Protein AF-0000000081168117 (afdb_homodimer)

Radius of gyration: 36.05 Å; Cα contacts (8 Å, |Δi|>4): 1594; chains: 2; bounding box: 80×140×75 Å

Sequence (966 aa):
MTTRFEKVPVVDITKNNFQLLWPSICKAISTSTFVAMDTELSGIGTRKLLMAKSIEDRYNGMSDIAKTRSIVSFGISCFKLENARLSDEGSNSECKTHQGVTKWEYAVETFNLTALCSEEYVVEPNSLKFLLNHGFDFNRQYSSGIPYHRGNDRIPSNEEESLTLRHLFTEIVCASKPVVFHNGLMDLIYLYQNFYANLPTQISTFLSDLTEVFSCGIFDTKYIADYVQMLPASYLEYVFSRSQRENCVKKNKGQSYVSVSFPHYEETANIIDCCCPLPDEIDADLTLPREAIDSMRQAVCESFAGHGWCELGINCTLSHDMDLILDLDKLGQTKEVRKRKRRNKNKQQSLNSIKNGTQQIDGEQISTENMETDFVSESTVVVEKTVNLPSKYLKSECDVHSAGCHRSGYDAFMTGFTLAVCLSQYGNYSGSYDMSNLGIEQFKNNISLSGKDMPLTVSKSSFSKTSKEHRDKMERIRQKNNIMTTRFEKVPVVDITKNNFQLLWPSICKAISTSTFVAMDTELSGIGTRKLLMAKSIEDRYNGMSDIAKTRSIVSFGISCFKLENARLSDEGSNSECKTHQGVTKWEYAVETFNLTALCSEEYVVEPNSLKFLLNHGFDFNRQYSSGIPYHRGNDRIPSNEEESLTLRHLFTEIVCASKPVVFHNGLMDLIYLYQNFYANLPTQISTFLSDLTEVFSCGIFDTKYIADYVQMLPASYLEYVFSRSQRENCVKKNKGQSYVSVSFPHYEETANIIDCCCPLPDEIDADLTLPREAIDSMRQAVCESFAGHGWCELGINCTLSHDMDLILDLDKLGQTKEVRKRKRRNKNKQQSLNSIKNGTQQIDGEQISTENMETDFVSESTVVVEKTVNLPSKYLKSECDVHSAGCHRSGYDAFMTGFTLAVCLSQYGNYSGSYDMSNLGIEQFKNNISLSGKDMPLTVSKSSFSKTSKEHRDKMERIRQKNNI

InterPro domains:
  IPR000571 Zinc finger, CCCH-type [PS50103] (295-323)
  IPR006941 Ribonuclease CAF1 [PF04857] (13-153)
  IPR006941 Ribonuclease CAF1 [PF04857] (161-418)
  IPR012337 Ribonuclease H-like superfamily [SSF53098] (9-429)
  IPR036397 Ribonuclease H superfamily [G3DSA:3.30.420.10] (11-272)
  IPR036397 Ribonuclease H superfamily [G3DSA:3.30.420.10] (324-459)
  IPR036855 Zinc finger, CCCH-type superfamily [SSF90229] (295-322)
  IPR051181 CAF1 family poly(A)-specific ribonucleases [PTHR15092] (12-154)

Structure (mmCIF, N/CA/C/O backbone):
data_AF-0000000081168117-model_v1
#
loop_
_entity.id
_entity.type
_entity.pdbx_description
1 polymer 'Target of EGR1 protein 1'
#
loop_
_atom_site.group_PDB
_atom_site.id
_atom_site.type_symbol
_atom_site.label_atom_id
_atom_site.label_alt_id
_atom_site.label_comp_id
_atom_site.label_asym_id
_atom_site.label_entity_id
_atom_site.label_seq_id
_atom_site.pdbx_PDB_ins_code
_atom_site.Cartn_x
_atom_site.Cartn_y
_atom_site.Cartn_z
_atom_site.occupancy
_atom_site.B_iso_or_equiv
_atom_site.auth_seq_id
_atom_site.auth_comp_id
_atom_site.auth_asym_id
_atom_site.auth_atom_id
_atom_site.pdbx_PDB_model_num
ATOM 1 N N . MET A 1 1 ? 7.234 23.344 31.359 1 72.25 1 MET A N 1
ATOM 2 C CA . MET A 1 1 ? 7.027 24.109 30.125 1 72.25 1 MET A CA 1
ATOM 3 C C . MET A 1 1 ? 8.359 24.562 29.547 1 72.25 1 MET A C 1
ATOM 5 O O . MET A 1 1 ? 9.266 24.969 30.281 1 72.25 1 MET A O 1
ATOM 9 N N . THR A 1 2 ? 8.562 24.141 28.406 1 76.25 2 THR A N 1
ATOM 10 C CA . THR A 1 2 ? 9.859 24.422 27.812 1 76.25 2 THR A CA 1
ATOM 11 C C . THR A 1 2 ? 9.703 25.188 26.5 1 76.25 2 THR A C 1
ATOM 13 O O . THR A 1 2 ? 8.734 24.984 25.766 1 76.25 2 THR A O 1
ATOM 16 N N . THR A 1 3 ? 10.422 26.172 26.328 1 79.06 3 THR A N 1
ATOM 17 C CA . THR A 1 3 ? 10.492 26.906 25.078 1 79.06 3 THR A CA 1
ATOM 18 C C . THR A 1 3 ? 11.359 26.172 24.062 1 79.06 3 THR A C 1
ATOM 20 O O . THR A 1 3 ? 11.102 26.219 22.859 1 79.06 3 THR A O 1
ATOM 23 N N . ARG A 1 4 ? 12.336 25.609 24.672 1 78 4 ARG A N 1
ATOM 24 C CA . ARG A 1 4 ? 13.227 24.781 23.859 1 78 4 ARG A CA 1
ATOM 25 C C . ARG A 1 4 ? 12.969 23.297 24.094 1 78 4 ARG A C 1
ATOM 27 O O . ARG A 1 4 ? 13.086 22.812 25.219 1 78 4 ARG A O 1
ATOM 34 N N . PHE A 1 5 ? 12.359 22.672 23.156 1 83.56 5 PHE A N 1
ATOM 35 C CA . PHE A 1 5 ? 12.133 21.234 23.25 1 83.56 5 PHE A CA 1
ATOM 36 C C . PHE A 1 5 ? 12.883 20.5 22.141 1 83.56 5 PHE A C 1
ATOM 38 O O . PHE A 1 5 ? 12.984 20.984 21.016 1 83.56 5 PHE A O 1
ATOM 45 N N . GLU A 1 6 ? 13.391 19.359 22.516 1 83.81 6 GLU A N 1
ATOM 46 C CA . GLU A 1 6 ? 14.188 18.578 21.578 1 83.81 6 GLU A CA 1
ATOM 47 C C . GLU A 1 6 ? 13.383 17.406 21 1 83.81 6 GLU A C 1
ATOM 49 O O . GLU A 1 6 ? 13.75 16.844 19.969 1 83.81 6 GLU A O 1
ATOM 54 N N . LYS A 1 7 ? 12.375 17.125 21.781 1 88.75 7 LYS A N 1
ATOM 55 C CA . LYS A 1 7 ? 11.539 16 21.359 1 88.75 7 LYS A CA 1
ATOM 56 C C . LYS A 1 7 ? 10.055 16.328 21.547 1 88.75 7 LYS A C 1
ATOM 58 O O . LYS A 1 7 ? 9.68 17.016 22.5 1 88.75 7 LYS A O 1
ATOM 63 N N . VAL A 1 8 ? 9.305 15.875 20.641 1 92.94 8 VAL A N 1
ATOM 64 C CA . VAL A 1 8 ? 7.852 16 20.703 1 92.94 8 VAL A CA 1
ATOM 65 C C . VAL A 1 8 ? 7.215 14.617 20.812 1 92.94 8 VAL A C 1
ATOM 67 O O . VAL A 1 8 ? 7.324 13.805 19.891 1 92.94 8 VAL A O 1
ATOM 70 N N . PRO A 1 9 ? 6.625 14.336 21.938 1 94.38 9 PRO A N 1
ATOM 71 C CA . PRO A 1 9 ? 5.941 13.047 22.062 1 94.38 9 PRO A CA 1
ATOM 72 C C . PRO A 1 9 ? 4.645 12.984 21.266 1 94.38 9 PRO A C 1
ATOM 74 O O . PRO A 1 9 ? 3.811 13.891 21.359 1 94.38 9 PRO A O 1
ATOM 77 N N . VAL A 1 10 ? 4.5 11.992 20.484 1 95.88 10 VAL A N 1
ATOM 78 C CA . VAL A 1 10 ? 3.303 11.758 19.672 1 95.88 10 VAL A CA 1
ATOM 79 C C . VAL A 1 10 ? 2.697 10.406 20.031 1 95.88 10 VAL A C 1
ATOM 81 O O . VAL A 1 10 ? 3.361 9.375 19.922 1 95.88 10 VAL A O 1
ATOM 84 N N . VAL A 1 11 ? 1.473 10.398 20.469 1 96.81 11 VAL A N 1
ATOM 85 C CA . VAL A 1 11 ? 0.804 9.141 20.797 1 96.81 11 VAL A CA 1
ATOM 86 C C . VAL A 1 11 ? 0.416 8.414 19.516 1 96.81 11 VAL A C 1
ATOM 88 O O . VAL A 1 11 ? -0.337 8.945 18.703 1 96.81 11 VAL A O 1
ATOM 91 N N . ASP A 1 12 ? 0.943 7.234 19.375 1 96.19 12 ASP A N 1
ATOM 92 C CA . ASP A 1 12 ? 0.674 6.43 18.188 1 96.19 12 ASP A CA 1
ATOM 93 C C . ASP A 1 12 ? -0.558 5.551 18.375 1 96.19 12 ASP A C 1
ATOM 95 O O . ASP A 1 12 ? -0.588 4.711 19.281 1 96.19 12 ASP A O 1
ATOM 99 N N . ILE A 1 13 ? -1.525 5.727 17.531 1 97.31 13 ILE A N 1
ATOM 100 C CA . ILE A 1 13 ? -2.814 5.074 17.719 1 97.31 13 ILE A CA 1
ATOM 101 C C . ILE A 1 13 ? -3.148 4.211 16.516 1 97.31 13 ILE A C 1
ATOM 103 O O . ILE A 1 13 ? -3.057 4.668 15.367 1 97.31 13 ILE A O 1
ATOM 107 N N . THR A 1 14 ? -3.49 3 16.703 1 96.94 14 THR A N 1
ATOM 108 C CA . THR A 1 14 ? -3.971 2.027 15.727 1 96.94 14 THR A CA 1
ATOM 109 C C . THR A 1 14 ? -5.305 1.434 16.172 1 96.94 14 THR A C 1
ATOM 111 O O . THR A 1 14 ? -5.867 1.843 17.188 1 96.94 14 THR A O 1
ATOM 114 N N . LYS A 1 15 ? -5.824 0.504 15.391 1 95.81 15 LYS A N 1
ATOM 115 C CA . LYS A 1 15 ? -7.09 -0.121 15.766 1 95.81 15 LYS A CA 1
ATOM 116 C C . LYS A 1 15 ? -6.961 -0.869 17.094 1 95.81 15 LYS A C 1
ATOM 118 O O . LYS A 1 15 ? -7.957 -1.084 17.781 1 95.81 15 LYS A O 1
ATOM 123 N N . ASN A 1 16 ? -5.766 -1.196 17.531 1 94.12 16 ASN A N 1
ATOM 124 C CA . ASN A 1 16 ? -5.52 -2.025 18.719 1 94.12 16 ASN A CA 1
ATOM 125 C C . ASN A 1 16 ? -5.648 -1.22 20 1 94.12 16 ASN A C 1
ATOM 127 O O . ASN A 1 16 ? -5.879 -1.786 21.078 1 94.12 16 ASN A O 1
ATOM 131 N N . ASN A 1 17 ? -5.465 0.081 19.938 1 95.31 17 ASN A N 1
ATOM 132 C CA . ASN A 1 17 ? -5.504 0.875 21.156 1 95.31 17 ASN A CA 1
ATOM 133 C C . ASN A 1 17 ? -6.445 2.068 21.031 1 95.31 17 ASN A C 1
ATOM 135 O O . ASN A 1 17 ? -6.531 2.9 21.938 1 95.31 17 ASN A O 1
ATOM 139 N N . PHE A 1 18 ? -7.164 2.137 19.938 1 96.94 18 PHE A N 1
ATOM 140 C CA . PHE A 1 18 ? -8.031 3.266 19.641 1 96.94 18 PHE A CA 1
ATOM 141 C C . PHE A 1 18 ? -9.164 3.371 20.656 1 96.94 18 PHE A C 1
ATOM 143 O O . PHE A 1 18 ? -9.414 4.445 21.203 1 96.94 18 PHE A O 1
ATOM 150 N N . GLN A 1 19 ? -9.789 2.277 20.953 1 94.75 19 GLN A N 1
ATOM 151 C CA . GLN A 1 19 ? -10.891 2.254 21.906 1 94.75 19 GLN A CA 1
ATOM 152 C C . GLN A 1 19 ? -10.422 2.623 23.312 1 94.75 19 GLN A C 1
ATOM 154 O O . GLN A 1 19 ? -11.109 3.357 24.031 1 94.75 19 GLN A O 1
ATOM 159 N N . LEU A 1 20 ? -9.281 2.117 23.656 1 94.31 20 LEU A N 1
ATOM 160 C CA . LEU A 1 20 ? -8.719 2.373 24.984 1 94.31 20 LEU A CA 1
ATOM 161 C C . LEU A 1 20 ? -8.422 3.855 25.172 1 94.31 20 LEU A C 1
ATOM 163 O O . LEU A 1 20 ? -8.633 4.406 26.25 1 94.31 20 LEU A O 1
ATOM 167 N N . LEU A 1 21 ? -7.996 4.555 24.156 1 95.88 21 LEU A N 1
ATOM 168 C CA . LEU A 1 21 ? -7.52 5.934 24.25 1 95.88 21 LEU A CA 1
ATOM 169 C C . LEU A 1 21 ? -8.633 6.918 23.906 1 95.88 21 LEU A C 1
ATOM 171 O O . LEU A 1 21 ? -8.453 8.133 24.031 1 95.88 21 LEU A O 1
ATOM 175 N N . TRP A 1 22 ? -9.773 6.414 23.562 1 96.81 22 TRP A N 1
ATOM 176 C CA . TRP A 1 22 ? -10.891 7.223 23.062 1 96.81 22 TRP A CA 1
ATOM 177 C C . TRP A 1 22 ? -11.234 8.328 24.062 1 96.81 22 TRP A C 1
ATOM 179 O O . TRP A 1 22 ? -11.312 9.5 23.688 1 96.81 22 TRP A O 1
ATOM 189 N N . PRO A 1 23 ? -11.359 8.078 25.375 1 96.62 23 PRO A N 1
ATOM 190 C CA . PRO A 1 23 ? -11.703 9.156 26.312 1 96.62 23 PRO A CA 1
ATOM 191 C C . PRO A 1 23 ? -10.625 10.242 26.375 1 96.62 23 PRO A C 1
ATOM 193 O O . PRO A 1 23 ? -10.953 11.422 26.484 1 96.62 23 PRO A O 1
ATOM 196 N N . SER A 1 24 ? -9.391 9.797 26.281 1 95.62 24 SER A N 1
ATOM 197 C CA . SER A 1 24 ? -8.289 10.75 26.344 1 95.62 24 SER A CA 1
ATOM 198 C C . SER A 1 24 ? -8.273 11.656 25.109 1 95.62 24 SER A C 1
ATOM 200 O O . SER A 1 24 ? -8.039 12.859 25.234 1 95.62 24 SER A O 1
ATOM 202 N N . ILE A 1 25 ? -8.516 11.117 24.016 1 97.75 25 ILE A N 1
ATOM 203 C CA . ILE A 1 25 ? -8.531 11.883 22.766 1 97.75 25 ILE A CA 1
ATOM 204 C C . ILE A 1 25 ? -9.664 12.906 22.797 1 97.75 25 ILE A C 1
ATOM 206 O O . ILE A 1 25 ? -9.453 14.078 22.5 1 97.75 25 ILE A O 1
ATOM 210 N N . CYS A 1 26 ? -10.828 12.422 23.203 1 97.94 26 CYS A N 1
ATOM 211 C CA . CYS A 1 26 ? -12 13.289 23.25 1 97.94 26 CYS A CA 1
ATOM 212 C C . CYS A 1 26 ? -11.797 14.43 24.234 1 97.94 26 CYS A C 1
ATOM 214 O O . CYS A 1 26 ? -12.156 15.57 23.953 1 97.94 26 CYS A O 1
ATOM 216 N N . LYS A 1 27 ? -11.195 14.117 25.312 1 97.94 27 LYS A N 1
ATOM 217 C CA . LYS A 1 27 ? -10.938 15.141 26.328 1 97.94 27 LYS A CA 1
ATOM 218 C C . LYS A 1 27 ? -9.945 16.172 25.812 1 97.94 27 LYS A C 1
ATOM 220 O O . LYS A 1 27 ? -10.141 17.375 26 1 97.94 27 LYS A O 1
ATOM 225 N N . ALA A 1 28 ? -8.914 15.688 25.188 1 98.19 28 ALA A N 1
ATOM 226 C CA . ALA A 1 28 ? -7.91 16.594 24.641 1 98.19 28 ALA A CA 1
ATOM 227 C C . ALA A 1 28 ? -8.539 17.547 23.625 1 98.19 28 ALA A C 1
ATOM 229 O O . ALA A 1 28 ? -8.258 18.75 23.641 1 98.19 28 ALA A O 1
ATOM 230 N N . ILE A 1 29 ? -9.375 17.047 22.781 1 98.56 29 ILE A N 1
ATOM 231 C CA . ILE A 1 29 ? -10.016 17.844 21.734 1 98.56 29 ILE A CA 1
ATOM 232 C C . ILE A 1 29 ? -10.969 18.859 22.375 1 98.56 29 ILE A C 1
ATOM 234 O O . ILE A 1 29 ? -10.914 20.047 22.062 1 98.56 29 ILE A O 1
ATOM 238 N N . SER A 1 30 ? -11.797 18.469 23.297 1 97.75 30 SER A N 1
ATOM 239 C CA . SER A 1 30 ? -12.859 19.312 23.844 1 97.75 30 SER A CA 1
ATOM 240 C C . SER A 1 30 ? -12.289 20.406 24.734 1 97.75 30 SER A C 1
ATOM 242 O O . SER A 1 30 ? -12.898 21.469 24.891 1 97.75 30 SER A O 1
ATOM 244 N N . THR A 1 31 ? -11.102 20.234 25.266 1 97.12 31 THR A N 1
ATOM 245 C CA . THR A 1 31 ? -10.547 21.203 26.203 1 97.12 31 THR A CA 1
ATOM 246 C C . THR A 1 31 ? -9.516 22.094 25.5 1 97.12 31 THR A C 1
ATOM 248 O O . THR A 1 31 ? -8.984 23.016 26.094 1 97.12 31 THR A O 1
ATOM 251 N N . SER A 1 32 ? -9.25 21.844 24.281 1 97.75 32 SER A N 1
ATOM 252 C CA . SER A 1 32 ? -8.203 22.562 23.562 1 97.75 32 SER A CA 1
ATOM 253 C C . SER A 1 32 ? -8.672 23.969 23.172 1 97.75 32 SER A C 1
ATOM 255 O O . SER A 1 32 ? -9.875 24.219 23.109 1 97.75 32 SER A O 1
ATOM 257 N N . THR A 1 33 ? -7.715 24.875 23.062 1 97.38 33 THR A N 1
ATOM 258 C CA . THR A 1 33 ? -7.98 26.203 22.5 1 97.38 33 THR A CA 1
ATOM 259 C C . THR A 1 33 ? -8.156 26.125 20.984 1 97.38 33 THR A C 1
ATOM 261 O O . THR A 1 33 ? -9.031 26.781 20.422 1 97.38 33 THR A O 1
ATOM 264 N N . PHE A 1 34 ? -7.355 25.344 20.359 1 98.44 34 PHE A N 1
ATOM 265 C CA . PHE A 1 34 ? -7.508 25.016 18.938 1 98.44 34 PHE A CA 1
ATOM 266 C C . PHE A 1 34 ? -6.922 23.641 18.625 1 98.44 34 PHE A C 1
ATOM 268 O O . PHE A 1 34 ? -6.152 23.094 19.422 1 98.44 34 PHE A O 1
ATOM 275 N N . VAL A 1 35 ? -7.32 23.062 17.516 1 98.88 35 VAL A N 1
ATOM 276 C CA . VAL A 1 35 ? -6.906 21.719 17.109 1 98.88 35 VAL A CA 1
ATOM 277 C C . VAL A 1 35 ? -6.223 21.797 15.742 1 98.88 35 VAL A C 1
ATOM 279 O O . VAL A 1 35 ? -6.836 22.203 14.75 1 98.88 35 VAL A O 1
ATOM 282 N N . ALA A 1 36 ? -4.941 21.406 15.688 1 98.88 36 ALA A N 1
ATOM 283 C CA . ALA A 1 36 ? -4.223 21.312 14.422 1 98.88 36 ALA A CA 1
ATOM 284 C C . ALA A 1 36 ? -4.352 19.906 13.828 1 98.88 36 ALA A C 1
ATOM 286 O O . ALA A 1 36 ? -4.297 18.922 14.555 1 98.88 36 ALA A O 1
ATOM 287 N N . MET A 1 37 ? -4.547 19.859 12.523 1 98.75 37 MET A N 1
ATOM 288 C CA . MET A 1 37 ? -4.762 18.562 11.875 1 98.75 37 MET A CA 1
ATOM 289 C C . MET A 1 37 ? -3.893 18.438 10.625 1 98.75 37 MET A C 1
ATOM 291 O O . MET A 1 37 ? -3.525 19.438 10.016 1 98.75 37 MET A O 1
ATOM 295 N N . ASP A 1 38 ? -3.547 17.25 10.273 1 98.06 38 ASP A N 1
ATOM 296 C CA . ASP A 1 38 ? -2.787 16.891 9.078 1 98.06 38 ASP A CA 1
ATOM 297 C C . ASP A 1 38 ? -3.135 15.484 8.609 1 98.06 38 ASP A C 1
ATOM 299 O O . ASP A 1 38 ? -3.516 14.633 9.422 1 98.06 38 ASP A O 1
ATOM 303 N N . THR A 1 39 ? -3.07 15.281 7.312 1 98 39 THR A N 1
ATOM 304 C CA . THR A 1 39 ? -3.375 13.961 6.766 1 98 39 THR A CA 1
ATOM 305 C C . THR A 1 39 ? -2.27 13.508 5.816 1 98 39 THR A C 1
ATOM 307 O O . THR A 1 39 ? -1.642 14.32 5.145 1 98 39 THR A O 1
ATOM 310 N N . GLU A 1 40 ? -1.966 12.281 5.836 1 97.19 40 GLU A N 1
ATOM 311 C CA . GLU A 1 40 ? -1.202 11.609 4.789 1 97.19 40 GLU A CA 1
ATOM 312 C C . GLU A 1 40 ? -2.119 10.844 3.838 1 97.19 40 GLU A C 1
ATOM 314 O O . GLU A 1 40 ? -3.051 10.164 4.273 1 97.19 40 GLU A O 1
ATOM 319 N N . LEU A 1 41 ? -1.868 11.023 2.568 1 97.56 41 LEU A N 1
ATOM 320 C CA . LEU A 1 41 ? -2.818 10.57 1.556 1 97.56 41 LEU A CA 1
ATOM 321 C C . LEU A 1 41 ? -2.176 9.555 0.623 1 97.56 41 LEU A C 1
ATOM 323 O O . LEU A 1 41 ? -0.963 9.578 0.405 1 97.56 41 LEU A O 1
ATOM 327 N N . SER A 1 42 ? -2.994 8.617 0.087 1 97.88 42 SER A N 1
ATOM 328 C CA . SER A 1 42 ? -2.5 7.613 -0.852 1 97.88 42 SER A CA 1
ATOM 329 C C . SER A 1 42 ? -2.195 8.234 -2.211 1 97.88 42 SER A C 1
ATOM 331 O O . SER A 1 42 ? -1.558 7.602 -3.059 1 97.88 42 SER A O 1
ATOM 333 N N . GLY A 1 43 ? -2.627 9.445 -2.402 1 96.56 43 GLY A N 1
ATOM 334 C CA . GLY A 1 43 ? -2.371 10.211 -3.611 1 96.56 43 GLY A CA 1
ATOM 335 C C . GLY A 1 43 ? -2.988 11.594 -3.582 1 96.56 43 GLY A C 1
ATOM 336 O O . GLY A 1 43 ? -3.992 11.82 -2.904 1 96.56 43 GLY A O 1
ATOM 337 N N . ILE A 1 44 ? -2.404 12.516 -4.375 1 93.44 44 ILE A N 1
ATOM 338 C CA . ILE A 1 44 ? -2.9 13.891 -4.391 1 93.44 44 ILE A CA 1
ATOM 339 C C . ILE A 1 44 ? -3.189 14.312 -5.828 1 93.44 44 ILE A C 1
ATOM 341 O O . ILE A 1 44 ? -3.693 15.414 -6.066 1 93.44 44 ILE A O 1
ATOM 345 N N . GLY A 1 45 ? -2.9 13.477 -6.715 1 92.19 45 GLY A N 1
ATOM 346 C CA . GLY A 1 45 ? -3.143 13.789 -8.117 1 92.19 45 GLY A CA 1
ATOM 347 C C . GLY A 1 45 ? -1.976 14.492 -8.781 1 92.19 45 GLY A C 1
ATOM 348 O O . GLY A 1 45 ? -0.864 14.5 -8.242 1 92.19 45 GLY A O 1
ATOM 349 N N . THR A 1 46 ? -2.248 15.117 -9.922 1 90.12 46 THR A N 1
ATOM 350 C CA . THR A 1 46 ? -1.195 15.727 -10.727 1 90.12 46 THR A CA 1
ATOM 351 C C . THR A 1 46 ? -1.067 17.219 -10.414 1 90.12 46 THR A C 1
ATOM 353 O O . THR A 1 46 ? -2.02 17.844 -9.945 1 90.12 46 THR A O 1
ATOM 356 N N . ARG A 1 47 ? 0.079 17.734 -10.727 1 85.12 47 ARG A N 1
ATOM 357 C CA . ARG A 1 47 ? 0.333 19.156 -10.539 1 85.12 47 ARG A CA 1
ATOM 358 C C . ARG A 1 47 ? -0.606 20 -11.391 1 85.12 47 ARG A C 1
ATOM 360 O O . ARG A 1 47 ? -1.042 21.078 -10.969 1 85.12 47 ARG A O 1
ATOM 367 N N . LYS A 1 48 ? -0.892 19.562 -12.562 1 87.38 48 LYS A N 1
ATOM 368 C CA . LYS A 1 48 ? -1.786 20.281 -13.469 1 87.38 48 LYS A CA 1
ATOM 369 C C . LYS A 1 48 ? -3.152 20.516 -12.828 1 87.38 48 LYS A C 1
ATOM 371 O O . LYS A 1 48 ? -3.727 21.594 -12.945 1 87.38 48 LYS A O 1
ATOM 376 N N . LEU A 1 49 ? -3.611 19.516 -12.18 1 88.06 49 LEU A N 1
ATOM 377 C CA . LEU A 1 49 ? -4.906 19.609 -11.508 1 88.06 49 LEU A CA 1
ATOM 378 C C . LEU A 1 49 ? -4.832 20.547 -10.305 1 88.06 49 LEU A C 1
ATOM 380 O O . LEU A 1 49 ? -5.73 21.359 -10.102 1 88.06 49 LEU A O 1
ATOM 384 N N . LEU A 1 50 ? -3.791 20.484 -9.586 1 86.62 50 LEU A N 1
ATOM 385 C CA . LEU A 1 50 ? -3.633 21.234 -8.336 1 86.62 50 LEU A CA 1
ATOM 386 C C . LEU A 1 50 ? -3.402 22.719 -8.617 1 86.62 50 LEU A C 1
ATOM 388 O O . LEU A 1 50 ? -3.609 23.562 -7.738 1 86.62 50 LEU A O 1
ATOM 392 N N . MET A 1 51 ? -3.012 23.031 -9.844 1 87.31 51 MET A N 1
ATOM 393 C CA . MET A 1 51 ? -2.672 24.406 -10.195 1 87.31 51 MET A CA 1
ATOM 394 C C . MET A 1 51 ? -3.654 24.969 -11.219 1 87.31 51 MET A C 1
ATOM 396 O O . MET A 1 51 ? -3.367 25.969 -11.875 1 87.31 51 MET A O 1
ATOM 400 N N . ALA A 1 52 ? -4.75 24.328 -11.32 1 89.38 52 ALA A N 1
ATOM 401 C CA . ALA A 1 52 ? -5.746 24.828 -12.266 1 89.38 52 ALA A CA 1
ATOM 402 C C . ALA A 1 52 ? -6.098 26.281 -11.984 1 89.38 52 ALA A C 1
ATOM 404 O O . ALA A 1 52 ? -6.211 26.688 -10.828 1 89.38 52 ALA A O 1
ATOM 405 N N . LYS A 1 53 ? -6.324 27.109 -13.008 1 88.19 53 LYS A N 1
ATOM 406 C CA . LYS A 1 53 ? -6.625 28.531 -12.875 1 88.19 53 LYS A CA 1
ATOM 407 C C . LYS A 1 53 ? -8 28.75 -12.25 1 88.19 53 LYS A C 1
ATOM 409 O O . LYS A 1 53 ? -8.156 29.562 -11.344 1 88.19 53 LYS A O 1
ATOM 414 N N . SER A 1 54 ? -8.938 28.047 -12.766 1 92.81 54 SER A N 1
ATOM 415 C CA . SER A 1 54 ? -10.281 28.109 -12.211 1 92.81 54 SER A CA 1
ATOM 416 C C . SER A 1 54 ? -10.367 27.359 -10.883 1 92.81 54 SER A C 1
ATOM 418 O O . SER A 1 54 ? -10.031 26.188 -10.812 1 92.81 54 SER A O 1
ATOM 420 N N . ILE A 1 55 ? -10.812 28.078 -9.82 1 92.75 55 ILE A N 1
ATOM 421 C CA . ILE A 1 55 ? -10.93 27.469 -8.5 1 92.75 55 ILE A CA 1
ATOM 422 C C . ILE A 1 55 ? -11.961 26.344 -8.547 1 92.75 55 ILE A C 1
ATOM 424 O O . ILE A 1 55 ? -11.805 25.328 -7.855 1 92.75 55 ILE A O 1
ATOM 428 N N . GLU A 1 56 ? -12.977 26.5 -9.359 1 94.75 56 GLU A N 1
ATOM 429 C CA . GLU A 1 56 ? -13.977 25.469 -9.547 1 94.75 56 GLU A CA 1
ATOM 430 C C . GLU A 1 56 ? -13.359 24.203 -10.148 1 94.75 56 GLU A C 1
ATOM 432 O O . GLU A 1 56 ? -13.656 23.094 -9.703 1 94.75 56 GLU A O 1
ATOM 437 N N . ASP A 1 57 ? -12.523 24.406 -11.141 1 95.06 57 ASP A N 1
ATOM 438 C CA . ASP A 1 57 ? -11.844 23.266 -11.766 1 95.06 57 ASP A CA 1
ATOM 439 C C . ASP A 1 57 ? -10.898 22.578 -10.773 1 95.06 57 ASP A C 1
ATOM 441 O O . ASP A 1 57 ? -10.789 21.359 -10.766 1 95.06 57 ASP A O 1
ATOM 445 N N . ARG A 1 58 ? -10.266 23.344 -9.977 1 94.38 58 ARG A N 1
ATOM 446 C CA . ARG A 1 58 ? -9.391 22.812 -8.938 1 94.38 58 ARG A CA 1
ATOM 447 C C . ARG A 1 58 ? -10.172 21.969 -7.941 1 94.38 58 ARG A C 1
ATOM 449 O O . ARG A 1 58 ? -9.766 20.844 -7.613 1 94.38 58 ARG A O 1
ATOM 456 N N . TYR A 1 59 ? -11.289 22.562 -7.535 1 96.62 59 TYR A N 1
ATOM 457 C CA . TYR A 1 59 ? -12.133 21.859 -6.586 1 96.62 59 TYR A CA 1
ATOM 458 C C . TYR A 1 59 ? -12.633 20.547 -7.18 1 96.62 59 TYR A C 1
ATOM 460 O O . TYR A 1 59 ? -12.602 19.5 -6.516 1 96.62 59 TYR A O 1
ATOM 468 N N . ASN A 1 60 ? -13.062 20.578 -8.398 1 97 60 ASN A N 1
ATOM 469 C CA . ASN A 1 60 ? -13.562 19.375 -9.047 1 97 60 ASN A CA 1
ATOM 470 C C . ASN A 1 60 ? -12.477 18.297 -9.164 1 97 60 ASN A C 1
ATOM 472 O O . ASN A 1 60 ? -12.734 17.125 -8.914 1 97 60 ASN A O 1
ATOM 476 N N . GLY A 1 61 ? -11.328 18.703 -9.609 1 96.06 61 GLY A N 1
ATOM 477 C CA . GLY A 1 61 ? -10.211 17.781 -9.68 1 96.06 61 GLY A CA 1
ATOM 478 C C . GLY A 1 61 ? -9.844 17.188 -8.336 1 96.06 61 GLY A C 1
ATOM 479 O O . GLY A 1 61 ? -9.664 15.969 -8.227 1 96.06 61 GLY A O 1
ATOM 480 N N . MET A 1 62 ? -9.734 18.016 -7.309 1 96.88 62 MET A N 1
ATOM 481 C CA . MET A 1 62 ? -9.398 17.562 -5.961 1 96.88 62 MET A CA 1
ATOM 482 C C . MET A 1 62 ? -10.484 16.641 -5.406 1 96.88 62 MET A C 1
ATOM 484 O O . MET A 1 62 ? -10.188 15.68 -4.695 1 96.88 62 MET A O 1
ATOM 488 N N . SER A 1 63 ? -11.727 17.016 -5.719 1 97.81 63 SER A N 1
ATOM 489 C CA . SER A 1 63 ? -12.852 16.203 -5.281 1 97.81 63 SER A CA 1
ATOM 490 C C . SER A 1 63 ? -12.773 14.797 -5.863 1 97.81 63 SER A C 1
ATOM 492 O O . SER A 1 63 ? -12.992 13.812 -5.152 1 97.81 63 SER A O 1
ATOM 494 N N . ASP A 1 64 ? -12.469 14.734 -7.133 1 97.06 64 ASP A N 1
ATOM 495 C CA . ASP A 1 64 ? -12.32 13.43 -7.781 1 97.06 64 ASP A CA 1
ATOM 496 C C . ASP A 1 64 ? -11.211 12.617 -7.129 1 97.06 64 ASP A C 1
ATOM 498 O O . ASP A 1 64 ? -11.359 11.406 -6.934 1 97.06 64 ASP A O 1
ATOM 502 N N . ILE A 1 65 ? -10.18 13.195 -6.832 1 97.19 65 ILE A N 1
ATOM 503 C CA . ILE A 1 65 ? -9.047 12.531 -6.203 1 97.19 65 ILE A CA 1
ATOM 504 C C . ILE A 1 65 ? -9.445 12.039 -4.812 1 97.19 65 ILE A C 1
ATOM 506 O O . ILE A 1 65 ? -9.156 10.891 -4.453 1 97.19 65 ILE A O 1
ATOM 510 N N . ALA A 1 66 ? -10.102 12.875 -4.055 1 98 66 ALA A N 1
ATOM 511 C CA . ALA A 1 66 ? -10.5 12.523 -2.695 1 98 66 ALA A CA 1
ATOM 512 C C . ALA A 1 66 ? -11.484 11.352 -2.699 1 98 66 ALA A C 1
ATOM 514 O O . ALA A 1 66 ? -11.516 10.562 -1.756 1 98 66 ALA A O 1
ATOM 515 N N . LYS A 1 67 ? -12.258 11.219 -3.762 1 98.12 67 LYS A N 1
ATOM 516 C CA . LYS A 1 67 ? -13.25 10.156 -3.875 1 98.12 67 LYS A CA 1
ATOM 517 C C . LYS A 1 67 ? -12.594 8.828 -4.234 1 98.12 67 LYS A C 1
ATOM 519 O O . LYS A 1 67 ? -13.156 7.758 -3.984 1 98.12 67 LYS A O 1
ATOM 524 N N . THR A 1 68 ? -11.422 8.875 -4.812 1 97.75 68 THR A N 1
ATOM 525 C CA . THR A 1 68 ? -10.812 7.656 -5.344 1 97.75 68 THR A CA 1
ATOM 526 C C . THR A 1 68 ? -9.602 7.246 -4.508 1 97.75 68 THR A C 1
ATOM 528 O O . THR A 1 68 ? -9.219 6.074 -4.496 1 97.75 68 THR A O 1
ATOM 531 N N . ARG A 1 69 ? -9 8.102 -3.873 1 98.19 69 ARG A N 1
ATOM 532 C CA . ARG A 1 69 ? -7.848 7.82 -3.021 1 98.19 69 ARG A CA 1
ATOM 533 C C . ARG A 1 69 ? -8.258 7.727 -1.557 1 98.19 69 ARG A C 1
ATOM 535 O O . ARG A 1 69 ? -9.445 7.664 -1.243 1 98.19 69 ARG A O 1
ATOM 542 N N . SER A 1 70 ? -7.289 7.625 -0.646 1 98.12 70 SER A N 1
ATOM 543 C CA . SER A 1 70 ? -7.641 7.379 0.75 1 98.12 70 SER A CA 1
ATOM 544 C C . SER A 1 70 ? -6.723 8.148 1.693 1 98.12 70 SER A C 1
ATOM 546 O O . SER A 1 70 ? -5.641 8.586 1.295 1 98.12 70 SER A O 1
ATOM 548 N N . ILE A 1 71 ? -7.234 8.406 2.891 1 98.56 71 ILE A N 1
ATOM 549 C CA . ILE A 1 71 ? -6.398 8.859 3.996 1 98.56 71 ILE A CA 1
ATOM 550 C C . ILE A 1 71 ? -5.715 7.668 4.652 1 98.56 71 ILE A C 1
ATOM 552 O O . ILE A 1 71 ? -6.375 6.703 5.051 1 98.56 71 ILE A O 1
ATOM 556 N N . VAL A 1 72 ? -4.387 7.77 4.77 1 98.12 72 VAL A N 1
ATOM 557 C CA . VAL A 1 72 ? -3.68 6.613 5.309 1 98.12 72 VAL A CA 1
ATOM 558 C C . VAL A 1 72 ? -3.188 6.922 6.723 1 98.12 72 VAL A C 1
ATOM 560 O O . VAL A 1 72 ? -2.826 6.016 7.473 1 98.12 72 VAL A O 1
ATOM 563 N N . SER A 1 73 ? -3.16 8.141 7.062 1 98.19 73 SER A N 1
ATOM 564 C CA . SER A 1 73 ? -2.82 8.594 8.406 1 98.19 73 SER A CA 1
ATOM 565 C C . SER A 1 73 ? -3.479 9.93 8.727 1 98.19 73 SER A C 1
ATOM 567 O O . SER A 1 73 ? -3.654 10.766 7.844 1 98.19 73 SER A O 1
ATOM 569 N N . PHE A 1 74 ? -3.928 10.07 9.938 1 98.56 74 PHE A N 1
ATOM 570 C CA . PHE A 1 74 ? -4.59 11.281 10.414 1 98.56 74 PHE A CA 1
ATOM 571 C C . PHE A 1 74 ? -3.916 11.797 11.68 1 98.56 74 PHE A C 1
ATOM 573 O O . PHE A 1 74 ? -3.857 11.102 12.695 1 98.56 74 PHE A O 1
ATOM 580 N N . GLY A 1 75 ? -3.352 13.008 11.602 1 98.5 75 GLY A N 1
ATOM 581 C CA . GLY A 1 75 ? -2.693 13.625 12.742 1 98.5 75 GLY A CA 1
ATOM 582 C C . GLY A 1 75 ? -3.529 14.711 13.398 1 98.5 75 GLY A C 1
ATOM 583 O O . GLY A 1 75 ? -4.176 15.5 12.711 1 98.5 75 GLY A O 1
ATOM 584 N N . ILE A 1 76 ? -3.543 14.719 14.727 1 98.81 76 ILE A N 1
ATOM 585 C CA . ILE A 1 76 ? -4.25 15.711 15.523 1 98.81 76 ILE A CA 1
ATOM 586 C C . ILE A 1 76 ? -3.332 16.234 16.625 1 98.81 76 ILE A C 1
ATOM 588 O O . ILE A 1 76 ? -2.717 15.453 17.359 1 98.81 76 ILE A O 1
ATOM 592 N N . SER A 1 77 ? -3.174 17.453 16.719 1 98.81 77 SER A N 1
ATOM 593 C CA . SER A 1 77 ? -2.457 18.078 17.828 1 98.81 77 SER A CA 1
ATOM 594 C C . SER A 1 77 ? -3.332 19.094 18.547 1 98.81 77 SER A C 1
ATOM 596 O O . SER A 1 77 ? -3.738 20.109 17.953 1 98.81 77 SER A O 1
ATOM 598 N N . CYS A 1 78 ? -3.641 18.859 19.781 1 98.81 78 CYS A N 1
ATOM 599 C CA . CYS A 1 78 ? -4.504 19.703 20.594 1 98.81 78 CYS A CA 1
ATOM 600 C C . CYS A 1 78 ? -3.678 20.688 21.422 1 98.81 78 CYS A C 1
ATOM 602 O O . CYS A 1 78 ? -2.883 20.266 22.266 1 98.81 78 CYS A O 1
ATOM 604 N N . PHE A 1 79 ? -3.844 21.969 21.188 1 98.62 79 PHE A N 1
ATOM 605 C CA . PHE A 1 79 ? -3.154 23.016 21.922 1 98.62 79 PHE A CA 1
ATOM 606 C C . PHE A 1 79 ? -4.102 23.703 22.891 1 98.62 79 PHE A C 1
ATOM 608 O O . PHE A 1 79 ? -5.113 24.281 22.484 1 98.62 79 PHE A O 1
ATOM 615 N N . LYS A 1 80 ? -3.844 23.594 24.141 1 97.69 80 LYS A N 1
ATOM 616 C CA . LYS A 1 80 ? -4.621 24.25 25.188 1 97.69 80 LYS A CA 1
ATOM 617 C C . LYS A 1 80 ? -3.834 25.391 25.828 1 97.69 80 LYS A C 1
ATOM 619 O O . LYS A 1 80 ? -2.82 25.156 26.484 1 97.69 80 LYS A O 1
ATOM 624 N N . LEU A 1 81 ? -4.246 26.578 25.578 1 95.31 81 LEU A N 1
ATOM 625 C CA . LEU A 1 81 ? -3.635 27.719 26.25 1 95.31 81 LEU A CA 1
ATOM 626 C C . LEU A 1 81 ? -3.973 27.734 27.734 1 95.31 81 LEU A C 1
ATOM 628 O O . LEU A 1 81 ? -5.141 27.859 28.109 1 95.31 81 LEU A O 1
ATOM 632 N N . GLU A 1 82 ? -3.031 27.594 28.531 1 92.12 82 GLU A N 1
ATOM 633 C CA . GLU A 1 82 ? -3.254 27.484 29.969 1 92.12 82 GLU A CA 1
ATOM 634 C C . GLU A 1 82 ? -3.008 28.828 30.656 1 92.12 82 GLU A C 1
ATOM 636 O O . GLU A 1 82 ? -3.67 29.156 31.641 1 92.12 82 GLU A O 1
ATOM 641 N N . ASN A 1 83 ? -1.979 29.484 30.203 1 86.12 83 ASN A N 1
ATOM 642 C CA . ASN A 1 83 ? -1.606 30.766 30.812 1 86.12 83 ASN A CA 1
ATOM 643 C C . ASN A 1 83 ? -1.057 31.734 29.781 1 86.12 83 ASN A C 1
ATOM 645 O O . ASN A 1 83 ? -0.387 31.312 28.828 1 86.12 83 ASN A O 1
ATOM 649 N N . ALA A 1 84 ? -1.521 32.906 29.906 1 78.75 84 ALA A N 1
ATOM 650 C CA . ALA A 1 84 ? -0.944 34 29.141 1 78.75 84 ALA A CA 1
ATOM 651 C C . ALA A 1 84 ? -0.605 35.188 30.047 1 78.75 84 ALA A C 1
ATOM 653 O O . ALA A 1 84 ? -1.472 36.031 30.359 1 78.75 84 ALA A O 1
ATOM 654 N N . ARG A 1 85 ? 0.53 35.156 30.875 1 69.56 85 ARG A N 1
ATOM 655 C CA . ARG A 1 85 ? 0.88 36.094 31.938 1 69.56 85 ARG A CA 1
ATOM 656 C C . ARG A 1 85 ? 1.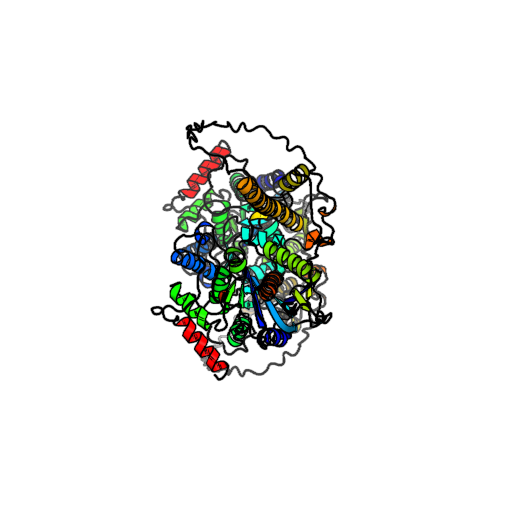669 37.281 31.375 1 69.56 85 ARG A C 1
ATOM 658 O O . ARG A 1 85 ? 2.602 37.094 30.594 1 69.56 85 ARG A O 1
ATOM 665 N N . LEU A 1 86 ? 1.138 38.406 31.594 1 65.12 86 LEU A N 1
ATOM 666 C CA . LEU A 1 86 ? 1.93 39.594 31.391 1 65.12 86 LEU A CA 1
ATOM 667 C C . LEU A 1 86 ? 3.092 39.656 32.375 1 65.12 86 LEU A C 1
ATOM 669 O O . LEU A 1 86 ? 2.934 39.344 33.562 1 65.12 86 LEU A O 1
ATOM 673 N N . SER A 1 87 ? 4.254 39.25 32.094 1 56.41 87 SER A N 1
ATOM 674 C CA . SER A 1 87 ? 5.363 39.344 33.062 1 56.41 87 SER A CA 1
ATOM 675 C C . SER A 1 87 ? 5.559 40.75 33.562 1 56.41 87 SER A C 1
ATOM 677 O O . SER A 1 87 ? 5.551 41.688 32.75 1 56.41 87 SER A O 1
ATOM 679 N N . ASP A 1 88 ? 5.047 41 34.75 1 48.19 88 ASP A N 1
ATOM 680 C CA . ASP A 1 88 ? 5.355 42.25 35.469 1 48.19 88 ASP A CA 1
ATOM 681 C C . ASP A 1 88 ? 6.863 42.469 35.594 1 48.19 88 ASP A C 1
ATOM 683 O O . ASP A 1 88 ? 7.316 43.375 36.281 1 48.19 88 ASP A O 1
ATOM 687 N N . GLU A 1 89 ? 7.672 41.594 35.312 1 45.06 89 GLU A N 1
ATOM 688 C CA . GLU A 1 89 ? 9.023 41.812 35.812 1 45.06 89 GLU A CA 1
ATOM 689 C C . GLU A 1 89 ? 9.539 43.188 35.375 1 45.06 89 GLU A C 1
ATOM 691 O O . GLU A 1 89 ? 10.578 43.656 35.875 1 45.06 89 GLU A O 1
ATOM 696 N N . GLY A 1 90 ? 9.203 43.688 34.188 1 42.12 90 GLY A N 1
ATOM 697 C CA . GLY A 1 90 ? 9.828 45 34.031 1 42.12 90 GLY A CA 1
ATOM 698 C C . GLY A 1 90 ? 9.195 46.094 34.875 1 42.12 90 GLY A C 1
ATOM 699 O O . GLY A 1 90 ? 9.312 47.281 34.562 1 42.12 90 GLY A O 1
ATOM 700 N N . SER A 1 91 ? 8.398 45.719 35.906 1 38.38 91 SER A N 1
ATOM 701 C CA . SER A 1 91 ? 8.016 46.938 36.625 1 38.38 91 SER A CA 1
ATOM 702 C C . SER A 1 91 ? 9.242 47.688 37.156 1 38.38 91 SER A C 1
ATOM 704 O O . SER A 1 91 ? 9.445 47.75 38.375 1 38.38 91 SER A O 1
ATOM 706 N N . ASN A 1 92 ? 10.422 47.625 36.781 1 35.19 92 ASN A N 1
ATOM 707 C CA . ASN A 1 92 ? 11.125 48.844 37.219 1 35.19 92 ASN A CA 1
ATOM 708 C C . ASN A 1 92 ? 10.344 50.094 36.844 1 35.19 92 ASN A C 1
ATOM 710 O O . ASN A 1 92 ? 9.617 50.125 35.875 1 35.19 92 ASN A O 1
ATOM 714 N N . SER A 1 93 ? 10.281 51.25 37.844 1 36.69 93 SER A N 1
ATOM 715 C CA . SER A 1 93 ? 9.516 52.469 37.969 1 36.69 93 SER A CA 1
ATOM 716 C C . SER A 1 93 ? 9.289 53.125 36.625 1 36.69 93 SER A C 1
ATOM 718 O O . SER A 1 93 ? 8.281 53.812 36.406 1 36.69 93 SER A O 1
ATOM 720 N N . GLU A 1 94 ? 10.445 53.781 36.062 1 35.16 94 GLU A N 1
ATOM 721 C CA . GLU A 1 94 ? 10.305 55 35.25 1 35.16 94 GLU A CA 1
ATOM 722 C C . GLU A 1 94 ? 9.562 54.719 33.938 1 35.16 94 GLU A C 1
ATOM 724 O O . GLU A 1 94 ? 8.883 55.594 33.406 1 35.16 94 GLU A O 1
ATOM 729 N N . CYS A 1 95 ? 10.258 54.031 32.938 1 36.59 95 CYS A N 1
ATOM 730 C CA . CYS A 1 95 ? 9.75 54.188 31.578 1 36.59 95 CYS A CA 1
ATOM 731 C C . CYS A 1 95 ? 8.469 53.406 31.375 1 36.59 95 CYS A C 1
ATOM 733 O O . CYS A 1 95 ? 8.461 52.188 31.547 1 36.59 95 CYS A O 1
ATOM 735 N N . LYS A 1 96 ? 7.234 53.906 31.531 1 40.22 96 LYS A N 1
ATOM 736 C CA . LYS A 1 96 ? 5.805 53.688 31.312 1 40.22 96 LYS A CA 1
ATOM 737 C C . LYS A 1 96 ? 5.562 52.719 30.156 1 40.22 96 LYS A C 1
ATOM 739 O O . LYS A 1 96 ? 4.426 52.312 29.922 1 40.22 96 LYS A O 1
ATOM 744 N N . THR A 1 97 ? 6.227 52.938 29.047 1 37.31 97 THR A N 1
ATOM 745 C CA . THR A 1 97 ? 5.703 52.406 27.781 1 37.31 97 THR A CA 1
ATOM 746 C C . THR A 1 97 ? 5.855 50.906 27.719 1 37.31 97 THR A C 1
ATOM 748 O O . THR A 1 97 ? 5.801 50.312 26.641 1 37.31 97 THR A O 1
ATOM 751 N N . HIS A 1 98 ? 6.594 50.219 28.672 1 41.66 98 HIS A N 1
ATOM 752 C CA . HIS A 1 98 ? 7.035 48.875 28.344 1 41.66 98 HIS A CA 1
ATOM 753 C C . HIS A 1 98 ? 5.848 47.969 28.047 1 41.66 98 HIS A C 1
ATOM 755 O O . HIS A 1 98 ? 4.977 47.781 28.891 1 41.66 98 HIS A O 1
ATOM 761 N N . GLN A 1 99 ? 5.301 47.906 26.844 1 47.25 99 GLN A N 1
ATOM 762 C CA . GLN A 1 99 ? 4.383 46.938 26.234 1 47.25 99 GLN A CA 1
ATOM 763 C C . GLN A 1 99 ? 4.652 45.531 26.75 1 47.25 99 GLN A C 1
ATOM 765 O O . GLN A 1 99 ? 5.777 45.031 26.672 1 47.25 99 GLN A O 1
ATOM 770 N N . GLY A 1 100 ? 4.094 44.938 27.844 1 54.09 100 GLY A N 1
ATOM 771 C CA . GLY A 1 100 ? 4.168 43.719 28.641 1 54.09 100 GLY A CA 1
ATOM 772 C C . GLY A 1 100 ? 4.484 42.5 27.828 1 54.09 100 GLY A C 1
ATOM 773 O O . GLY A 1 100 ? 4.102 42.406 26.656 1 54.09 100 GLY A O 1
ATOM 774 N N . VAL A 1 101 ? 5.699 41.906 28.031 1 66.44 101 VAL A N 1
ATOM 775 C CA . VAL A 1 101 ? 6.164 40.625 27.5 1 66.44 101 VAL A CA 1
ATOM 776 C C . VAL A 1 101 ? 5.223 39.5 27.953 1 66.44 101 VAL A C 1
ATOM 778 O O . VAL A 1 101 ? 4.988 39.312 29.156 1 66.44 101 VAL A O 1
ATOM 781 N N . THR A 1 102 ? 4.387 38.875 27.078 1 82.31 102 THR A N 1
ATOM 782 C CA . THR A 1 102 ? 3.439 37.812 27.391 1 82.31 102 THR A CA 1
ATOM 783 C C . THR A 1 102 ? 4.051 36.438 27.109 1 82.31 102 THR A C 1
ATOM 785 O O . THR A 1 102 ? 4.602 36.219 26.031 1 82.31 102 THR A O 1
ATOM 788 N N . LYS A 1 103 ? 4.223 35.656 28.125 1 89.25 103 LYS A N 1
ATOM 789 C CA . LYS A 1 103 ? 4.52 34.25 27.969 1 89.25 103 LYS A CA 1
ATOM 790 C C . LYS A 1 103 ? 3.25 33.438 27.703 1 89.25 103 LYS A C 1
ATOM 792 O O . LYS A 1 103 ? 2.373 33.344 28.562 1 89.25 103 LYS A O 1
ATOM 797 N N . TRP A 1 104 ? 3.168 32.906 26.516 1 93.5 104 TRP A N 1
ATOM 798 C CA . TRP A 1 104 ? 2.033 32.094 26.125 1 93.5 104 TRP A CA 1
ATOM 799 C C . TRP A 1 104 ? 2.324 30.609 26.406 1 93.5 104 TRP A C 1
ATOM 801 O O . TRP A 1 104 ? 3.135 30 25.703 1 93.5 104 TRP A O 1
ATOM 811 N N . GLU A 1 105 ? 1.694 30 27.359 1 94.62 105 GLU A N 1
ATOM 812 C CA . GLU A 1 105 ? 1.968 28.625 27.781 1 94.62 105 GLU A CA 1
ATOM 813 C C . GLU A 1 105 ? 0.873 27.672 27.297 1 94.62 105 GLU A C 1
ATOM 815 O O . GLU A 1 105 ? -0.3 27.859 27.641 1 94.62 105 GLU A O 1
ATOM 820 N N . TYR A 1 106 ? 1.287 26.703 26.531 1 96.81 106 TYR A N 1
ATOM 821 C CA . TYR A 1 106 ? 0.337 25.734 25.984 1 96.81 106 TYR A CA 1
ATOM 822 C C . TYR A 1 106 ? 0.604 24.344 26.531 1 96.81 106 TYR A C 1
ATOM 824 O O . TYR A 1 106 ? 1.756 23.906 26.594 1 96.81 106 TYR A O 1
ATOM 832 N N . ALA A 1 107 ? -0.423 23.625 26.969 1 97.44 107 ALA A N 1
ATOM 833 C CA . ALA A 1 107 ? -0.381 22.172 27.109 1 97.44 107 ALA A CA 1
ATOM 834 C C . ALA A 1 107 ? -0.741 21.484 25.781 1 97.44 107 ALA A C 1
ATOM 836 O O . ALA A 1 107 ? -1.79 21.766 25.203 1 97.44 107 ALA A O 1
ATOM 837 N N . VAL A 1 108 ? 0.114 20.625 25.328 1 98.12 108 VAL A N 1
ATOM 838 C CA . VAL A 1 108 ? -0.076 20.094 23.984 1 98.12 108 VAL A CA 1
ATOM 839 C C . VAL A 1 108 ? -0.143 18.562 24.047 1 98.12 108 VAL A C 1
ATOM 841 O O . VAL A 1 108 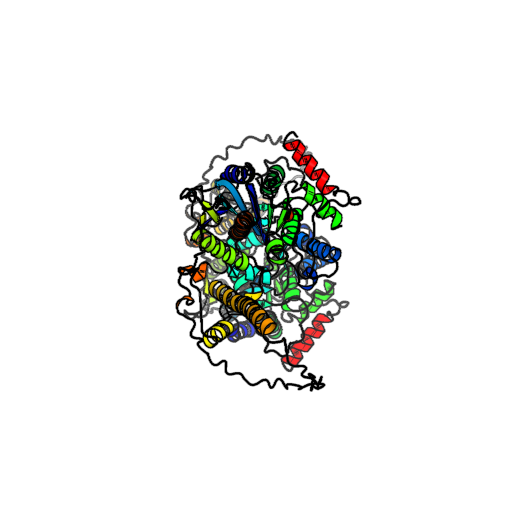? 0.679 17.922 24.703 1 98.12 108 VAL A O 1
ATOM 844 N N . GLU A 1 109 ? -1.123 18 23.438 1 98.12 109 GLU A N 1
ATOM 845 C CA . GLU A 1 109 ? -1.246 16.562 23.219 1 98.12 109 GLU A CA 1
ATOM 846 C C . GLU A 1 109 ? -1.386 16.25 21.719 1 98.12 109 GLU A C 1
ATOM 848 O O . GLU A 1 109 ? -2.256 16.812 21.047 1 98.12 109 GLU A O 1
ATOM 853 N N . THR A 1 110 ? -0.486 15.406 21.219 1 98 110 THR A N 1
ATOM 854 C CA . THR A 1 110 ? -0.446 15.094 19.797 1 98 110 THR A CA 1
ATOM 855 C C . THR A 1 110 ? -0.708 13.609 19.562 1 98 110 THR A C 1
ATOM 857 O O . THR A 1 110 ? -0.141 12.758 20.25 1 98 110 THR A O 1
ATOM 860 N N . PHE A 1 111 ? -1.57 13.328 18.578 1 98.19 111 PHE A N 1
ATOM 861 C CA . PHE A 1 111 ? -1.962 11.969 18.234 1 98.19 111 PHE A CA 1
ATOM 862 C C . PHE A 1 111 ? -1.673 11.672 16.766 1 98.19 111 PHE A C 1
ATOM 864 O O . PHE A 1 111 ? -1.891 12.523 15.898 1 98.19 111 PHE A O 1
ATOM 871 N N . ASN A 1 112 ? -1.114 10.57 16.516 1 97.56 112 ASN A N 1
ATOM 872 C CA . ASN A 1 112 ? -0.951 10.016 15.18 1 97.56 112 ASN A CA 1
ATOM 873 C C . ASN A 1 112 ? -1.829 8.789 14.969 1 97.56 112 ASN A C 1
ATOM 875 O O . ASN A 1 112 ? -1.56 7.727 15.531 1 97.56 112 ASN A O 1
ATOM 879 N N . LEU A 1 113 ? -2.857 8.922 14.133 1 98.38 113 LEU A N 1
ATOM 880 C CA . LEU A 1 113 ? -3.803 7.832 13.914 1 98.38 113 LEU A CA 1
ATOM 881 C C . LEU A 1 113 ? -3.562 7.172 12.562 1 98.38 113 LEU A C 1
ATOM 883 O O . LEU A 1 113 ? -3.703 7.816 11.516 1 98.38 113 LEU A O 1
ATOM 887 N N . THR A 1 114 ? -3.23 5.875 12.555 1 98.06 114 THR A N 1
ATOM 888 C CA . THR A 1 114 ? -3.084 5.109 11.328 1 98.06 114 THR A CA 1
ATOM 889 C C . THR A 1 114 ? -4.445 4.695 10.781 1 98.06 114 THR A C 1
ATOM 891 O O . THR A 1 114 ? -5.262 4.121 11.5 1 98.06 114 THR A O 1
ATOM 894 N N . ALA A 1 115 ? -4.668 5.016 9.508 1 98.38 115 ALA A N 1
ATOM 895 C CA . ALA A 1 115 ? -5.992 4.809 8.93 1 98.38 115 ALA A CA 1
ATOM 896 C C . ALA A 1 115 ? -5.949 3.75 7.832 1 98.38 115 ALA A C 1
ATOM 898 O O . ALA A 1 115 ? -4.922 3.572 7.168 1 98.38 115 ALA A O 1
ATOM 899 N N . LEU A 1 116 ? -7.039 3.02 7.652 1 98 116 LEU A N 1
ATOM 900 C CA . LEU A 1 116 ? -7.203 2.08 6.547 1 98 116 LEU A CA 1
ATOM 901 C C . LEU A 1 116 ? -8.625 2.137 5.992 1 98 116 LEU A C 1
ATOM 903 O O . LEU A 1 116 ? -9.578 1.779 6.684 1 98 116 LEU A O 1
ATOM 907 N N . CYS A 1 117 ? -8.734 2.609 4.789 1 97.94 117 CYS A N 1
ATOM 908 C CA . CYS A 1 117 ? -10.031 2.635 4.125 1 97.94 117 CYS A CA 1
ATOM 909 C C . CYS A 1 117 ? -10.562 1.222 3.914 1 97.94 117 CYS A C 1
ATOM 911 O O . CYS A 1 117 ? -9.828 0.334 3.482 1 97.94 117 CYS A O 1
ATOM 913 N N . SER A 1 118 ? -11.805 0.998 4.188 1 95.81 118 SER A N 1
ATOM 914 C CA . SER A 1 118 ? -12.422 -0.32 4.07 1 95.81 118 SER A CA 1
ATOM 915 C C . SER A 1 118 ? -12.805 -0.623 2.625 1 95.81 118 SER A C 1
ATOM 917 O O . SER A 1 118 ? -13.078 -1.773 2.279 1 95.81 118 SER A O 1
ATOM 919 N N . GLU A 1 119 ? -12.82 0.345 1.809 1 96.5 119 GLU A N 1
ATOM 920 C CA . GLU A 1 119 ? -13.148 0.212 0.392 1 96.5 119 GLU A CA 1
ATOM 921 C C . GLU A 1 119 ? -11.883 0.211 -0.469 1 96.5 119 GLU A C 1
ATOM 923 O O . GLU A 1 119 ? -10.82 0.629 -0.016 1 96.5 119 GLU A O 1
ATOM 928 N N . GLU A 1 120 ? -12.07 -0.253 -1.706 1 97.31 120 GLU A N 1
ATOM 929 C CA . GLU A 1 120 ? -10.938 -0.162 -2.621 1 97.31 120 GLU A CA 1
ATOM 930 C C . GLU A 1 120 ? -10.562 1.292 -2.895 1 97.31 120 GLU A C 1
ATOM 932 O O . GLU A 1 120 ? -11.422 2.168 -2.91 1 97.31 120 GLU A O 1
ATOM 937 N N . TYR A 1 121 ? -9.312 1.578 -3.107 1 98.38 121 TYR A N 1
ATOM 938 C CA . TYR A 1 121 ? -8.867 2.943 -3.367 1 98.38 121 TYR A CA 1
ATOM 939 C C . TYR A 1 121 ? -7.625 2.955 -4.242 1 98.38 121 TYR A C 1
ATOM 941 O O . TYR A 1 121 ? -6.973 1.923 -4.422 1 98.38 121 TYR A O 1
ATOM 949 N N . VAL A 1 122 ? -7.367 4.078 -4.781 1 98.44 122 VAL A N 1
ATOM 950 C CA . VAL A 1 122 ? -6.25 4.273 -5.695 1 98.44 122 VAL A CA 1
ATOM 951 C C . VAL A 1 122 ? -5.012 4.703 -4.914 1 98.44 122 VAL A C 1
ATOM 953 O O . VAL A 1 122 ? -5.105 5.5 -3.975 1 98.44 122 VAL A O 1
ATOM 956 N N . VAL A 1 123 ? -3.906 4.172 -5.277 1 98.25 123 VAL A N 1
ATOM 957 C CA . VAL A 1 123 ? -2.623 4.605 -4.738 1 98.25 123 VAL A CA 1
ATOM 958 C C . VAL A 1 123 ? -1.741 5.141 -5.863 1 98.25 123 VAL A C 1
ATOM 960 O O . VAL A 1 123 ? -1.821 4.668 -7 1 98.25 123 VAL A O 1
ATOM 963 N N . GLU A 1 124 ? -0.993 6.078 -5.531 1 97.25 124 GLU A N 1
ATOM 964 C CA . GLU A 1 124 ? 0.028 6.609 -6.43 1 97.25 124 GLU A CA 1
ATOM 965 C C . GLU A 1 124 ? 1.428 6.211 -5.973 1 97.25 124 GLU A C 1
ATOM 967 O O . GLU A 1 124 ? 1.837 6.539 -4.855 1 97.25 124 GLU A O 1
ATOM 972 N N . PRO A 1 125 ? 2.184 5.586 -6.832 1 94.88 125 PRO A N 1
ATOM 973 C CA . PRO A 1 125 ? 3.496 5.074 -6.434 1 94.88 125 PRO A CA 1
ATOM 974 C C . PRO A 1 125 ? 4.402 6.16 -5.863 1 94.88 125 PRO A C 1
ATOM 976 O O . PRO A 1 125 ? 5.117 5.922 -4.883 1 94.88 125 PRO A O 1
ATOM 979 N N . ASN A 1 126 ? 4.379 7.348 -6.426 1 90.75 126 ASN A N 1
ATOM 980 C CA . ASN A 1 126 ? 5.227 8.43 -5.93 1 90.75 126 ASN A CA 1
ATOM 981 C C . ASN A 1 126 ? 4.832 8.852 -4.52 1 90.75 126 ASN A C 1
ATOM 983 O O . ASN A 1 126 ? 5.695 9.18 -3.699 1 90.75 126 ASN A O 1
ATOM 987 N N . SER A 1 127 ? 3.574 8.852 -4.273 1 92.25 127 SER A N 1
ATOM 988 C CA . SER A 1 127 ? 3.102 9.172 -2.93 1 92.25 127 SER A CA 1
ATOM 989 C C . SER A 1 127 ? 3.531 8.109 -1.924 1 92.25 127 SER A C 1
ATOM 991 O O . SER A 1 127 ? 3.938 8.438 -0.806 1 92.25 127 SER A O 1
ATOM 993 N N . LEU A 1 128 ? 3.48 6.848 -2.371 1 94.06 128 LEU A N 1
ATOM 994 C CA . LEU A 1 128 ? 3.871 5.742 -1.5 1 94.06 128 LEU A CA 1
ATOM 995 C C . LEU A 1 128 ? 5.359 5.809 -1.176 1 94.06 128 LEU A C 1
ATOM 997 O O . LEU A 1 128 ? 5.754 5.668 -0.016 1 94.06 128 LEU A O 1
ATOM 1001 N N . LYS A 1 129 ? 6.133 6 -2.178 1 90.75 129 LYS A N 1
ATOM 1002 C CA . LYS A 1 129 ? 7.578 6.094 -1.993 1 90.75 129 LYS A CA 1
ATOM 1003 C C . LYS A 1 129 ? 7.941 7.266 -1.085 1 90.75 129 LYS A C 1
ATOM 1005 O O . LYS A 1 129 ? 8.828 7.145 -0.232 1 90.75 129 LYS A O 1
ATOM 1010 N N . PHE A 1 130 ? 7.266 8.383 -1.271 1 88.5 130 PHE A N 1
ATOM 1011 C CA . PHE A 1 130 ? 7.492 9.562 -0.444 1 88.5 130 PHE A CA 1
ATOM 1012 C C . PHE A 1 130 ? 7.227 9.25 1.024 1 88.5 130 PHE A C 1
ATOM 1014 O O . PHE A 1 130 ? 8.062 9.531 1.885 1 88.5 130 PHE A O 1
ATOM 1021 N N . LEU A 1 131 ? 6.09 8.68 1.311 1 92.25 131 LEU A N 1
ATOM 1022 C CA . LEU A 1 131 ? 5.715 8.344 2.682 1 92.25 131 LEU A CA 1
ATOM 1023 C C . LEU A 1 131 ? 6.703 7.355 3.287 1 92.25 131 LEU A C 1
ATOM 1025 O O . LEU A 1 131 ? 7.109 7.504 4.441 1 92.25 131 LEU A O 1
ATOM 1029 N N . LEU A 1 132 ? 7.07 6.391 2.49 1 92 132 LEU A N 1
ATOM 1030 C CA . LEU A 1 132 ? 8.008 5.383 2.961 1 92 132 LEU A CA 1
ATOM 1031 C C . LEU A 1 132 ? 9.352 6.012 3.311 1 92 132 LEU A C 1
ATOM 1033 O O . LEU A 1 132 ? 9.938 5.703 4.352 1 92 132 LEU A O 1
ATOM 1037 N N . ASN A 1 133 ? 9.828 6.859 2.461 1 85.12 133 ASN A N 1
ATOM 1038 C CA . ASN A 1 133 ? 11.117 7.52 2.666 1 85.12 133 ASN A CA 1
ATOM 1039 C C . ASN A 1 133 ? 11.094 8.422 3.896 1 85.12 133 ASN A C 1
ATOM 1041 O O . ASN A 1 133 ? 12.141 8.797 4.414 1 85.12 133 ASN A O 1
ATOM 1045 N N . HIS A 1 134 ? 9.906 8.664 4.312 1 82.69 134 HIS A N 1
ATOM 1046 C CA . HIS A 1 134 ? 9.781 9.516 5.488 1 82.69 134 HIS A CA 1
ATOM 1047 C C . HIS A 1 134 ? 9.312 8.719 6.699 1 82.69 134 HIS A C 1
ATOM 1049 O O . HIS A 1 134 ? 8.727 9.273 7.629 1 82.69 134 HIS A O 1
ATOM 1055 N N . GLY A 1 135 ? 9.461 7.418 6.59 1 86.38 135 GLY A N 1
ATOM 1056 C CA . GLY A 1 135 ? 9.344 6.57 7.766 1 86.38 135 GLY A CA 1
ATOM 1057 C C . GLY A 1 135 ? 7.969 5.949 7.922 1 86.38 135 GLY A C 1
ATOM 1058 O O . GLY A 1 135 ? 7.68 5.316 8.945 1 86.38 135 GLY A O 1
ATOM 1059 N N . PHE A 1 136 ? 7.125 6.105 7.012 1 93.25 136 PHE A N 1
ATOM 1060 C CA . PHE A 1 136 ? 5.812 5.477 7.09 1 93.25 136 PHE A CA 1
ATOM 1061 C C . PHE A 1 136 ? 5.934 3.963 6.988 1 93.25 136 PHE A C 1
ATOM 1063 O O . PHE A 1 136 ? 6.75 3.449 6.223 1 93.25 136 PHE A O 1
ATOM 1070 N N . ASP A 1 137 ? 5.141 3.266 7.727 1 95.44 137 ASP A N 1
ATOM 1071 C CA . ASP A 1 137 ? 5.145 1.808 7.754 1 95.44 137 ASP A CA 1
ATOM 1072 C C . ASP A 1 137 ? 3.855 1.243 7.16 1 95.44 137 ASP A C 1
ATOM 1074 O O . ASP A 1 137 ? 2.855 1.089 7.863 1 95.44 137 ASP A O 1
ATOM 1078 N N . PHE A 1 138 ? 3.939 0.777 5.984 1 96.94 138 PHE A N 1
ATOM 1079 C CA . PHE A 1 138 ? 2.754 0.301 5.281 1 96.94 138 PHE A CA 1
ATOM 1080 C C . PHE A 1 138 ? 2.326 -1.064 5.805 1 96.94 138 PHE A C 1
ATOM 1082 O O . PHE A 1 138 ? 1.137 -1.391 5.805 1 96.94 138 PHE A O 1
ATOM 1089 N N . ASN A 1 139 ? 3.25 -1.916 6.199 1 96.5 139 ASN A N 1
ATOM 1090 C CA . ASN A 1 139 ? 2.871 -3.191 6.801 1 96.5 139 ASN A CA 1
ATOM 1091 C C . ASN A 1 139 ? 1.987 -2.992 8.023 1 96.5 139 ASN A C 1
ATOM 1093 O O . ASN A 1 139 ? 0.957 -3.652 8.172 1 96.5 139 ASN A O 1
ATOM 1097 N N . ARG A 1 140 ? 2.402 -2.039 8.797 1 95.5 140 ARG A N 1
ATOM 1098 C CA . ARG A 1 140 ? 1.621 -1.723 9.984 1 95.5 140 ARG A CA 1
ATOM 1099 C C . ARG A 1 140 ? 0.273 -1.114 9.609 1 95.5 140 ARG A C 1
ATOM 1101 O O . ARG A 1 140 ? -0.742 -1.404 10.25 1 95.5 140 ARG A O 1
ATOM 1108 N N . GLN A 1 141 ? 0.282 -0.248 8.68 1 97 141 GLN A N 1
ATOM 1109 C CA . GLN A 1 141 ? -0.946 0.402 8.234 1 97 141 GLN A CA 1
ATOM 1110 C C . GLN A 1 141 ? -1.97 -0.624 7.758 1 97 141 GLN A C 1
ATOM 1112 O O . GLN A 1 141 ? -3.146 -0.548 8.117 1 97 141 GLN A O 1
ATOM 1117 N N . TYR A 1 142 ? -1.562 -1.591 7.027 1 96.38 142 TYR A N 1
ATOM 1118 C CA . TYR A 1 142 ? -2.479 -2.586 6.48 1 96.38 142 TYR A CA 1
ATOM 1119 C C . TYR A 1 142 ? -2.918 -3.57 7.555 1 96.38 142 TYR A C 1
ATOM 1121 O O . TYR A 1 142 ? -4.039 -4.078 7.516 1 96.38 142 TYR A O 1
ATOM 1129 N N . SER A 1 143 ? -2.117 -3.822 8.531 1 94.31 143 SER A N 1
ATOM 1130 C CA . SER A 1 143 ? -2.445 -4.793 9.57 1 94.31 143 SER A CA 1
ATOM 1131 C C . SER A 1 143 ? -3.311 -4.164 10.656 1 94.31 143 SER A C 1
ATOM 1133 O O . SER A 1 143 ? -4.184 -4.828 11.227 1 94.31 143 SER A O 1
ATOM 1135 N N . SER A 1 144 ? -3.025 -2.854 10.898 1 95.62 144 SER A N 1
ATOM 1136 C CA . SER A 1 144 ? -3.578 -2.322 12.141 1 95.62 144 SER A CA 1
ATOM 1137 C C . SER A 1 144 ? -4.223 -0.958 11.922 1 95.62 144 SER A C 1
ATOM 1139 O O . SER A 1 144 ? -4.5 -0.234 12.883 1 95.62 144 SER A O 1
ATOM 1141 N N . GLY A 1 145 ? -4.48 -0.562 10.734 1 97.12 145 GLY A N 1
ATOM 1142 C CA . GLY A 1 145 ? -5.148 0.705 10.477 1 97.12 145 GLY A CA 1
ATOM 1143 C C . GLY A 1 145 ? -6.562 0.757 11.031 1 97.12 145 GLY A C 1
ATOM 1144 O O . GLY A 1 145 ? -7.281 -0.243 11 1 97.12 145 GLY A O 1
ATOM 1145 N N . ILE A 1 146 ? -6.949 1.859 11.547 1 97.81 146 ILE A N 1
ATOM 1146 C CA . ILE A 1 146 ? -8.32 2.076 11.992 1 97.81 146 ILE A CA 1
ATOM 1147 C C . ILE A 1 146 ? -9.25 2.182 10.781 1 97.81 146 ILE A C 1
ATOM 1149 O O . ILE A 1 146 ? -9.023 3.006 9.891 1 97.81 146 ILE A O 1
ATOM 1153 N N . PRO A 1 147 ? -10.258 1.432 10.766 1 95.19 147 PRO A N 1
ATOM 1154 C CA . PRO A 1 147 ? -11.094 1.378 9.562 1 95.19 147 PRO A CA 1
ATOM 1155 C C . PRO A 1 147 ? -12.008 2.592 9.422 1 95.19 147 PRO A C 1
ATOM 1157 O O . PRO A 1 147 ? -12.336 3.244 10.422 1 95.19 147 PRO A O 1
ATOM 1160 N N . TYR A 1 148 ? -12.328 2.912 8.203 1 97.12 148 TYR A N 1
ATOM 1161 C CA . TYR A 1 148 ? -13.359 3.887 7.863 1 97.12 148 TYR A CA 1
ATOM 1162 C C . TYR A 1 148 ? -13.906 3.637 6.461 1 97.12 148 TYR A C 1
ATOM 1164 O O . TYR A 1 148 ? -13.344 2.846 5.703 1 97.12 148 TYR A O 1
ATOM 1172 N N . HIS A 1 149 ? -15.031 4.137 6.152 1 96.25 149 HIS A N 1
ATOM 1173 C CA . HIS A 1 149 ? -15.578 4.168 4.801 1 96.25 149 HIS A CA 1
ATOM 1174 C C . HIS A 1 149 ? -15.797 5.598 4.324 1 96.25 149 HIS A C 1
ATOM 1176 O O . HIS A 1 149 ? -15.977 6.508 5.141 1 96.25 149 HIS A O 1
ATOM 1182 N N . ARG A 1 150 ? -15.828 5.824 3.09 1 97.25 150 ARG A N 1
ATOM 1183 C CA . ARG A 1 150 ? -15.945 7.176 2.549 1 97.25 150 ARG A CA 1
ATOM 1184 C C . ARG A 1 150 ? -17.406 7.562 2.334 1 97.25 150 ARG A C 1
ATOM 1186 O O . ARG A 1 150 ? -18.281 6.703 2.35 1 97.25 150 ARG A O 1
ATOM 1193 N N . GLY A 1 151 ? -17.656 8.805 2.246 1 96.62 151 GLY A N 1
ATOM 1194 C CA . GLY A 1 151 ? -18.953 9.305 1.848 1 96.62 151 GLY A CA 1
ATOM 1195 C C . GLY A 1 151 ? -19.922 9.453 3.01 1 96.62 151 GLY A C 1
ATOM 1196 O O . GLY A 1 151 ? -19.531 9.859 4.102 1 96.62 151 GLY A O 1
ATOM 1197 N N . ASN A 1 152 ? -21.172 9.203 2.752 1 96.31 152 ASN A N 1
ATOM 1198 C CA . ASN A 1 152 ? -22.234 9.438 3.727 1 96.31 152 ASN A CA 1
ATOM 1199 C C . ASN A 1 152 ? -22.266 8.344 4.789 1 96.31 152 ASN A C 1
ATOM 1201 O O . ASN A 1 152 ? -21.734 7.254 4.586 1 96.31 152 ASN A O 1
ATOM 1205 N N . ASP A 1 153 ? -22.859 8.664 5.887 1 92.5 153 ASP A N 1
ATOM 1206 C CA . ASP A 1 153 ? -23.047 7.68 6.941 1 92.5 153 ASP A CA 1
ATOM 1207 C C . ASP A 1 153 ? -23.875 6.496 6.441 1 92.5 153 ASP A C 1
ATOM 1209 O O . ASP A 1 153 ? -24.812 6.672 5.664 1 92.5 153 ASP A O 1
ATOM 1213 N N . ARG A 1 154 ? -23.453 5.398 6.789 1 87.62 154 ARG A N 1
ATOM 1214 C CA . ARG A 1 154 ? -24.203 4.184 6.477 1 87.62 154 ARG A CA 1
ATOM 1215 C C . ARG A 1 154 ? -25.172 3.836 7.594 1 87.62 154 ARG A C 1
ATOM 1217 O O . ARG A 1 154 ? -24.969 4.234 8.742 1 87.62 154 ARG A O 1
ATOM 1224 N N . ILE A 1 155 ? -26.219 3.184 7.23 1 74.69 155 ILE A N 1
ATOM 1225 C CA . ILE A 1 155 ? -27.219 2.758 8.203 1 74.69 155 ILE A CA 1
ATOM 1226 C C . ILE A 1 155 ? -26.578 1.78 9.195 1 74.69 155 ILE A C 1
ATOM 1228 O O . ILE A 1 155 ? -25.922 0.821 8.797 1 74.69 155 ILE A O 1
ATOM 1232 N N . PRO A 1 156 ? -26.609 2.352 10.43 1 65.81 156 PRO A N 1
ATOM 1233 C CA . PRO A 1 156 ? -26 1.465 11.422 1 65.81 156 PRO A CA 1
ATOM 1234 C C . PRO A 1 156 ? -26.547 0.044 11.367 1 65.81 156 PRO A C 1
ATOM 1236 O O . PRO A 1 156 ? -27.75 -0.144 11.172 1 65.81 156 PRO A O 1
ATOM 1239 N N . SER A 1 157 ? -25.688 -0.845 11.047 1 56.75 157 SER A N 1
ATOM 1240 C CA . SER A 1 157 ? -26.125 -2.221 11.258 1 56.75 157 SER A CA 1
ATOM 1241 C C . SER A 1 157 ? -26.219 -2.547 12.742 1 56.75 157 SER A C 1
ATOM 1243 O O . SER A 1 157 ? -25.609 -1.88 13.57 1 56.75 157 SER A O 1
ATOM 1245 N N . ASN A 1 158 ? -27.234 -3.238 13.242 1 53.31 158 ASN A N 1
ATOM 1246 C CA . ASN A 1 158 ? -27.562 -3.631 14.609 1 53.31 158 ASN A CA 1
ATOM 1247 C C . ASN A 1 158 ? -26.312 -3.928 15.422 1 53.31 158 ASN A C 1
ATOM 1249 O O . ASN A 1 158 ? -26.375 -4.129 16.641 1 53.31 158 ASN A O 1
ATOM 1253 N N . GLU A 1 159 ? -25.297 -4.254 14.875 1 50.38 159 GLU A N 1
ATOM 1254 C CA . GLU A 1 159 ? -24.141 -4.715 15.641 1 50.38 159 GLU A CA 1
ATOM 1255 C C . GLU A 1 159 ? -23.359 -3.541 16.234 1 50.38 159 GLU A C 1
ATOM 1257 O O . GLU A 1 159 ? -23.359 -2.449 15.656 1 50.38 159 GLU A O 1
ATOM 1262 N N . GLU A 1 160 ? -23.141 -3.604 17.562 1 54.53 160 GLU A N 1
ATOM 1263 C CA . GLU A 1 160 ? -22.312 -2.656 18.297 1 54.53 160 GLU A CA 1
ATOM 1264 C C . GLU A 1 160 ? -21.156 -2.158 17.438 1 54.53 160 GLU A C 1
ATOM 1266 O O . GLU A 1 160 ? -20.25 -2.924 17.109 1 54.53 160 GLU A O 1
ATOM 1271 N N . GLU A 1 161 ? -21.312 -1.066 16.75 1 65.94 161 GLU A N 1
ATOM 1272 C CA . GLU A 1 161 ? -20.391 -0.545 15.742 1 65.94 161 GLU A CA 1
ATOM 1273 C C . GLU A 1 161 ? -19.078 -0.114 16.375 1 65.94 161 GLU A C 1
ATOM 1275 O O . GLU A 1 161 ? -19.062 0.565 17.406 1 65.94 161 GLU A O 1
ATOM 1280 N N . SER A 1 162 ? -17.953 -0.804 16.172 1 81 162 SER A N 1
ATOM 1281 C CA . SER A 1 162 ? -16.594 -0.411 16.562 1 81 162 SER A CA 1
ATOM 1282 C C . SER A 1 162 ? -16.297 1.023 16.141 1 81 162 SER A C 1
ATOM 1284 O O . SER A 1 162 ? -16.859 1.521 15.156 1 81 162 SER A O 1
ATOM 1286 N N . LEU A 1 163 ? -15.68 1.746 17.094 1 91.69 163 LEU A N 1
ATOM 1287 C CA . LEU A 1 163 ? -15.273 3.121 16.828 1 91.69 163 LEU A CA 1
ATOM 1288 C C . LEU A 1 163 ? -14.438 3.205 15.562 1 91.69 163 LEU A C 1
ATOM 1290 O O . LEU A 1 163 ? -13.586 2.35 15.312 1 91.69 163 LEU A O 1
ATOM 1294 N N . THR A 1 164 ? -14.82 4.105 14.75 1 94.75 164 THR A N 1
ATOM 1295 C CA . THR A 1 164 ? -14.078 4.371 13.516 1 94.75 164 THR A CA 1
ATOM 1296 C C . THR A 1 164 ? -13.562 5.809 13.492 1 94.75 164 THR A C 1
ATOM 1298 O O . THR A 1 164 ? -13.859 6.594 14.398 1 94.75 164 THR A O 1
ATOM 1301 N N . LEU A 1 165 ? -12.828 6.164 12.516 1 97.62 165 LEU A N 1
ATOM 1302 C CA . LEU A 1 165 ? -12.305 7.52 12.383 1 97.62 165 LEU A CA 1
ATOM 1303 C C . LEU A 1 165 ? -13.422 8.516 12.102 1 97.62 165 LEU A C 1
ATOM 1305 O O . LEU A 1 165 ? -13.281 9.703 12.398 1 97.62 165 LEU A O 1
ATOM 1309 N N . ARG A 1 166 ? -14.492 8.047 11.562 1 96.88 166 ARG A N 1
ATOM 1310 C CA . ARG A 1 166 ? -15.648 8.906 11.32 1 96.88 166 ARG A CA 1
ATOM 1311 C C . ARG A 1 166 ? -16.266 9.383 12.625 1 96.88 166 ARG A C 1
ATOM 1313 O O . ARG A 1 166 ? -16.734 10.516 12.727 1 96.88 166 ARG A O 1
ATOM 1320 N N . HIS A 1 167 ? -16.266 8.492 13.625 1 95.69 167 HIS A N 1
ATOM 1321 C CA . HIS A 1 167 ? -16.719 8.883 14.961 1 95.69 167 HIS A CA 1
ATOM 1322 C C . HIS A 1 167 ? -15.828 9.961 15.547 1 95.69 167 HIS A C 1
ATOM 1324 O O . HIS A 1 167 ? -16.312 10.906 16.172 1 95.69 167 HIS A O 1
ATOM 1330 N N . LEU A 1 168 ? -14.562 9.781 15.359 1 97.88 168 LEU A N 1
ATOM 1331 C CA . LEU A 1 168 ? -13.609 10.758 15.875 1 97.88 168 LEU A CA 1
ATOM 1332 C C . LEU A 1 168 ? -13.836 12.125 15.234 1 97.88 168 LEU A C 1
ATOM 1334 O O . LEU A 1 168 ? -13.82 13.148 15.914 1 97.88 168 LEU A O 1
ATOM 1338 N N . PHE A 1 169 ? -14.031 12.133 13.922 1 98 169 PHE A N 1
ATOM 1339 C CA . PHE A 1 169 ? -14.25 13.391 13.227 1 98 169 PHE A CA 1
ATOM 1340 C C . PHE A 1 169 ? -15.539 14.055 13.703 1 98 169 PHE A C 1
ATOM 1342 O O . PHE A 1 169 ? -15.602 15.281 13.812 1 98 169 PHE A O 1
ATOM 1349 N N . THR A 1 170 ? -16.516 13.266 13.953 1 96.62 170 THR A N 1
ATOM 1350 C CA . THR A 1 170 ? -17.766 13.789 14.508 1 96.62 170 THR A CA 1
ATOM 1351 C C . THR A 1 170 ? -17.5 14.453 15.859 1 96.62 170 THR A C 1
ATOM 1353 O O . THR A 1 170 ? -18.078 15.508 16.156 1 96.62 170 THR A O 1
ATOM 1356 N N . GLU A 1 171 ? -16.641 13.852 16.672 1 97.12 171 GLU A N 1
ATOM 1357 C CA . GLU A 1 171 ? -16.266 14.453 17.953 1 97.12 171 GLU A CA 1
ATOM 1358 C C . GLU A 1 171 ? -15.586 15.797 17.75 1 97.12 171 GLU A C 1
ATOM 1360 O O . GLU A 1 171 ? -15.789 16.719 18.531 1 97.12 171 GLU A O 1
ATOM 1365 N N . ILE A 1 172 ? -14.766 15.891 16.75 1 98.19 172 ILE A N 1
ATOM 1366 C CA . ILE A 1 172 ? -14.086 17.141 16.438 1 98.19 172 ILE A CA 1
ATOM 1367 C C . ILE A 1 172 ? -15.117 18.203 16.062 1 98.19 172 ILE A C 1
ATOM 1369 O O . ILE A 1 172 ? -15.047 19.344 16.531 1 98.19 172 ILE A O 1
ATOM 1373 N N . VAL A 1 173 ? -16.047 17.844 15.211 1 97.44 173 VAL A N 1
ATOM 1374 C CA . VAL A 1 173 ? -17.094 18.75 14.766 1 97.44 173 VAL A CA 1
ATOM 1375 C C . VAL A 1 173 ? -17.922 19.203 15.961 1 97.44 173 VAL A C 1
ATOM 1377 O O . VAL A 1 173 ? -18.219 20.391 16.109 1 97.44 173 VAL A O 1
ATOM 1380 N N . CYS A 1 174 ? -18.266 18.297 16.859 1 96.69 174 CYS A N 1
ATOM 1381 C CA . CYS A 1 174 ? -19.125 18.578 18 1 96.69 174 CYS A CA 1
ATOM 1382 C C . CYS A 1 174 ? -18.406 19.453 19.031 1 96.69 174 CYS A C 1
ATOM 1384 O O . CYS A 1 174 ? -19.031 20.266 19.703 1 96.69 174 CYS A O 1
ATOM 1386 N N . ALA A 1 175 ? -17.109 19.266 19.141 1 96.56 175 ALA A N 1
ATOM 1387 C CA . ALA A 1 175 ? -16.344 20.047 20.094 1 96.56 175 ALA A CA 1
ATOM 1388 C C . ALA A 1 175 ? -16.344 21.531 19.734 1 96.56 175 ALA A C 1
ATOM 1390 O O . ALA A 1 175 ? -16.125 22.391 20.594 1 96.56 175 ALA A O 1
ATOM 1391 N N . SER A 1 176 ? -16.562 21.844 18.484 1 95.75 176 SER A N 1
ATOM 1392 C CA . SER A 1 176 ? -16.672 23.219 18 1 95.75 176 SER A CA 1
ATOM 1393 C C . SER A 1 176 ? -15.469 24.047 18.422 1 95.75 176 SER A C 1
ATOM 1395 O O . SER A 1 176 ? -15.625 25.125 19.031 1 95.75 176 SER A O 1
ATOM 1397 N N . LYS A 1 177 ? -14.234 23.594 18.172 1 97.62 177 LYS A N 1
ATOM 1398 C CA . LYS A 1 177 ? -12.984 24.328 18.375 1 97.62 177 LYS A CA 1
ATOM 1399 C C . LYS A 1 177 ? -12.406 24.797 17.047 1 97.62 177 LYS A C 1
ATOM 1401 O O . LYS A 1 177 ? -12.617 24.172 16.016 1 97.62 177 LYS A O 1
ATOM 1406 N N . PRO A 1 178 ? -11.68 25.953 17.062 1 98.12 178 PRO A N 1
ATOM 1407 C CA . PRO A 1 178 ? -10.977 26.328 15.836 1 98.12 178 PRO A CA 1
ATOM 1408 C C . PRO A 1 178 ? -10.016 25.234 15.352 1 98.12 178 PRO A C 1
ATOM 1410 O O . PRO A 1 178 ? -9.359 24.578 16.172 1 98.12 178 PRO A O 1
ATOM 1413 N N . VAL A 1 179 ? -9.984 25.062 14.039 1 98.69 179 VAL A N 1
ATOM 1414 C CA . VAL A 1 179 ? -9.094 24.047 13.477 1 98.69 179 VAL A CA 1
ATOM 1415 C C . VAL A 1 179 ? -7.996 24.734 12.664 1 98.69 179 VAL A C 1
ATOM 1417 O O . VAL A 1 179 ? -8.219 25.797 12.078 1 98.69 179 VAL A O 1
ATOM 1420 N N . VAL A 1 180 ? -6.832 24.156 12.688 1 98.75 180 VAL A N 1
ATOM 1421 C CA . VAL A 1 180 ? -5.66 24.734 12.055 1 98.75 180 VAL A CA 1
ATOM 1422 C C . VAL A 1 180 ? -5.051 23.75 11.062 1 98.75 180 VAL A C 1
ATOM 1424 O O . VAL A 1 180 ? -4.941 22.547 11.367 1 98.75 180 VAL A O 1
ATOM 1427 N N . PHE A 1 181 ? -4.734 24.219 9.883 1 98.62 181 PHE A N 1
ATOM 1428 C CA . PHE A 1 181 ? -4.082 23.422 8.844 1 98.62 181 PHE A CA 1
ATOM 1429 C C . PHE A 1 181 ? -2.869 24.156 8.289 1 98.62 181 PHE A C 1
ATOM 1431 O O . PHE A 1 181 ? -2.654 25.344 8.594 1 98.62 181 PHE A O 1
ATOM 1438 N N . HIS A 1 182 ? -1.977 23.5 7.617 1 98 182 HIS A N 1
ATOM 1439 C CA . HIS A 1 182 ? -0.957 24.062 6.742 1 98 182 HIS A CA 1
ATOM 1440 C C . HIS A 1 182 ? -1.203 23.672 5.285 1 98 182 HIS A C 1
ATOM 1442 O O . HIS A 1 182 ? -1.015 22.516 4.906 1 98 182 HIS A O 1
ATOM 1448 N N . ASN A 1 183 ? -1.619 24.641 4.473 1 94.19 183 ASN A N 1
ATOM 1449 C CA . ASN A 1 183 ? -2.094 24.344 3.131 1 94.19 183 ASN A CA 1
ATOM 1450 C C . ASN A 1 183 ? -3.312 23.422 3.164 1 94.19 183 ASN A C 1
ATOM 1452 O O . ASN A 1 183 ? -3.301 22.344 2.559 1 94.19 183 ASN A O 1
ATOM 1456 N N . GLY A 1 184 ? -4.375 23.938 3.684 1 96.75 184 GLY A N 1
ATOM 1457 C CA . GLY A 1 184 ? -5.422 23.125 4.277 1 96.75 184 GLY A CA 1
ATOM 1458 C C . GLY A 1 184 ? -6.484 22.688 3.281 1 96.75 184 GLY A C 1
ATOM 1459 O O . GLY A 1 184 ? -7.324 21.844 3.588 1 96.75 184 GLY A O 1
ATOM 1460 N N . LEU A 1 185 ? -6.523 23.188 2.039 1 96.38 185 LEU A N 1
ATOM 1461 C CA . LEU A 1 185 ? -7.637 22.906 1.134 1 96.38 185 LEU A CA 1
ATOM 1462 C C . LEU A 1 185 ? -7.762 21.422 0.862 1 96.38 185 LEU A C 1
ATOM 1464 O O . LEU A 1 185 ? -8.852 20.844 1 1 96.38 185 LEU A O 1
ATOM 1468 N N . MET A 1 186 ? -6.664 20.797 0.51 1 96.38 186 MET A N 1
ATOM 1469 C CA . MET A 1 186 ? -6.691 19.359 0.215 1 96.38 186 MET A CA 1
ATOM 1470 C C . MET A 1 186 ? -7.098 18.562 1.446 1 96.38 186 MET A C 1
ATOM 1472 O O . MET A 1 186 ? -7.891 17.625 1.346 1 96.38 186 MET A O 1
ATOM 1476 N N . ASP A 1 187 ? -6.559 18.938 2.57 1 97.94 187 ASP A N 1
ATOM 1477 C CA . ASP A 1 187 ? -6.914 18.25 3.811 1 97.94 187 ASP A CA 1
ATOM 1478 C C . ASP A 1 187 ? -8.414 18.328 4.07 1 97.94 187 ASP A C 1
ATOM 1480 O O . ASP A 1 187 ? -9.047 17.328 4.43 1 97.94 187 ASP A O 1
ATOM 1484 N N . LEU A 1 188 ? -8.906 19.516 3.908 1 98.62 188 LEU A N 1
ATOM 1485 C CA . LEU A 1 188 ? -10.328 19.75 4.176 1 98.62 188 LEU A CA 1
ATOM 1486 C C . LEU A 1 188 ? -11.203 18.922 3.242 1 98.62 188 LEU A C 1
ATOM 1488 O O . LEU A 1 188 ? -12.195 18.344 3.676 1 98.62 188 LEU A O 1
ATOM 1492 N N . ILE A 1 189 ? -10.836 18.906 2.016 1 98.5 189 ILE A N 1
ATOM 1493 C CA . ILE A 1 189 ? -11.586 18.156 1.018 1 98.5 189 ILE A CA 1
ATOM 1494 C C . ILE A 1 189 ? -11.539 16.656 1.348 1 98.5 189 ILE A C 1
ATOM 1496 O O . ILE A 1 189 ? -12.562 15.977 1.33 1 98.5 189 ILE A O 1
ATOM 1500 N N . TYR A 1 190 ? -10.383 16.141 1.723 1 98.69 190 TYR A N 1
ATOM 1501 C CA . TYR A 1 190 ? -10.227 14.734 2.076 1 98.69 190 TYR A CA 1
ATOM 1502 C C . TYR A 1 190 ? -11 14.406 3.346 1 98.69 190 TYR A C 1
ATOM 1504 O O . TYR A 1 190 ? -11.688 13.383 3.412 1 98.69 190 TYR A O 1
ATOM 1512 N N . LEU A 1 191 ? -10.836 15.258 4.336 1 98.81 191 LEU A N 1
ATOM 1513 C CA . LEU A 1 191 ? -11.508 15 5.602 1 98.81 191 LEU A CA 1
ATOM 1514 C C . LEU A 1 191 ? -13.023 14.969 5.414 1 98.81 191 LEU A C 1
ATOM 1516 O O . LEU A 1 191 ? -13.703 14.102 5.965 1 98.81 191 LEU A O 1
ATOM 1520 N N . TYR A 1 192 ? -13.523 15.922 4.633 1 98.75 192 TYR A N 1
ATOM 1521 C CA . TYR A 1 192 ? -14.953 15.992 4.375 1 98.75 192 TYR A CA 1
ATOM 1522 C C . TYR A 1 192 ? -15.445 14.727 3.68 1 98.75 192 TYR A C 1
ATOM 1524 O O . TYR A 1 192 ? -16.391 14.086 4.137 1 98.75 192 TYR A O 1
ATOM 1532 N N . GLN A 1 193 ? -14.805 14.266 2.617 1 98.69 193 GLN A N 1
ATOM 1533 C CA . GLN A 1 193 ? -15.211 13.133 1.79 1 98.69 193 GLN A CA 1
ATOM 1534 C C . GLN A 1 193 ? -15.055 11.82 2.545 1 98.69 193 GLN A C 1
ATOM 1536 O O . GLN A 1 193 ? -15.852 10.898 2.373 1 98.69 193 GLN A O 1
ATOM 1541 N N . ASN A 1 194 ? -14.039 11.703 3.359 1 98.56 194 ASN A N 1
ATOM 1542 C CA . ASN A 1 194 ? -13.672 10.406 3.908 1 98.56 194 ASN A CA 1
ATOM 1543 C C . ASN A 1 194 ? -14.258 10.195 5.301 1 98.56 194 ASN A C 1
ATOM 1545 O O . ASN A 1 194 ? -14.531 9.062 5.707 1 98.56 194 ASN A O 1
ATOM 1549 N N . PHE A 1 195 ? -14.43 11.281 6.043 1 98.19 195 PHE A N 1
ATOM 1550 C CA . PHE A 1 195 ? -14.82 11.086 7.434 1 98.19 195 PHE A CA 1
ATOM 1551 C C . PHE A 1 195 ? -16.172 11.727 7.707 1 98.19 195 PHE A C 1
ATOM 1553 O O . PHE A 1 195 ? -16.766 11.523 8.773 1 98.19 195 PHE A O 1
ATOM 1560 N N . TYR A 1 196 ? -16.719 12.531 6.793 1 97.88 196 TYR A N 1
ATOM 1561 C CA . TYR A 1 196 ? -17.906 13.305 7.09 1 97.88 196 TYR A CA 1
ATOM 1562 C C . TYR A 1 196 ? -19.062 12.914 6.168 1 97.88 196 TYR A C 1
ATOM 1564 O O . TYR A 1 196 ? -19.875 12.062 6.516 1 97.88 196 TYR A O 1
ATOM 1572 N N . ALA A 1 197 ? -18.984 13.336 4.902 1 98.06 197 ALA A N 1
ATOM 1573 C CA . ALA A 1 197 ? -20.031 13.078 3.92 1 98.06 197 ALA A CA 1
ATOM 1574 C C . ALA A 1 197 ? -19.5 13.234 2.498 1 98.06 197 ALA A C 1
ATOM 1576 O O . ALA A 1 197 ? -18.359 13.664 2.299 1 98.06 197 ALA A O 1
ATOM 1577 N N . ASN A 1 198 ? -20.359 12.883 1.525 1 98.31 198 ASN A N 1
ATOM 1578 C CA . ASN A 1 198 ? -19.984 13.109 0.134 1 98.31 198 ASN A CA 1
ATOM 1579 C C . ASN A 1 198 ? -19.797 14.594 -0.161 1 98.31 198 ASN A C 1
ATOM 1581 O O . ASN A 1 198 ? -20.594 15.43 0.28 1 98.31 198 ASN A O 1
ATOM 1585 N N . LEU A 1 199 ? -18.781 14.883 -0.904 1 98.62 199 LEU A N 1
ATOM 1586 C CA . LEU A 1 199 ? -18.484 16.266 -1.281 1 98.62 199 LEU A CA 1
ATOM 1587 C C . LEU A 1 199 ? -19.578 16.828 -2.174 1 98.62 199 LEU A C 1
ATOM 1589 O O . LEU A 1 199 ? -20.062 16.156 -3.076 1 98.62 199 LEU A O 1
ATOM 1593 N N . PRO A 1 200 ? -19.938 18.109 -1.9 1 97.75 200 PRO A N 1
ATOM 1594 C CA . PRO A 1 200 ? -20.844 18.781 -2.832 1 97.75 200 PRO A CA 1
ATOM 1595 C C . PRO A 1 200 ? -20.234 18.953 -4.223 1 97.75 200 PRO A C 1
ATOM 1597 O O . PRO A 1 200 ? -19.016 18.953 -4.371 1 97.75 200 PRO A O 1
ATOM 1600 N N . THR A 1 201 ? -21.078 19.172 -5.188 1 96.69 201 THR A N 1
ATOM 1601 C CA . THR A 1 201 ? -20.641 19.297 -6.57 1 96.69 201 THR A CA 1
ATOM 1602 C C . THR A 1 201 ? -19.984 20.656 -6.801 1 96.69 201 THR A C 1
ATOM 1604 O O . THR A 1 201 ? -19.062 20.781 -7.609 1 96.69 201 THR A O 1
ATOM 1607 N N . GLN A 1 202 ? -20.438 21.656 -6.027 1 95.94 202 GLN A N 1
ATOM 1608 C CA . GLN A 1 202 ? -19.922 23.016 -6.219 1 95.94 202 GLN A CA 1
ATOM 1609 C C . GLN A 1 202 ? -19.062 23.453 -5.035 1 95.94 202 GLN A C 1
ATOM 1611 O O . GLN A 1 202 ? -19.375 23.156 -3.885 1 95.94 202 GLN A O 1
ATOM 1616 N N . ILE A 1 203 ? -18.016 24.219 -5.363 1 96.25 203 ILE A N 1
ATOM 1617 C CA . ILE A 1 203 ? -17.109 24.688 -4.312 1 96.25 203 ILE A CA 1
ATOM 1618 C C . ILE A 1 203 ? -17.844 25.641 -3.375 1 96.25 203 ILE A C 1
ATOM 1620 O O . ILE A 1 203 ? -17.594 25.656 -2.17 1 96.25 203 ILE A O 1
ATOM 1624 N N . SER A 1 204 ? -18.75 26.5 -3.908 1 95.81 204 SER A N 1
ATOM 1625 C CA . SER A 1 204 ? -19.484 27.438 -3.078 1 95.81 204 SER A CA 1
ATOM 1626 C C . SER A 1 204 ? -20.297 26.719 -2.008 1 95.81 204 SER A C 1
ATOM 1628 O O . SER A 1 204 ? -20.359 27.156 -0.86 1 95.81 204 SER A O 1
ATOM 1630 N N . THR A 1 205 ? -20.906 25.594 -2.398 1 97.25 205 THR A N 1
ATOM 1631 C CA . THR A 1 205 ? -21.672 24.797 -1.447 1 97.25 205 THR A CA 1
ATOM 1632 C C . THR A 1 205 ? -20.734 24.141 -0.423 1 97.25 205 THR A C 1
ATOM 1634 O O . THR A 1 205 ? -21.062 24.094 0.765 1 97.25 205 THR A O 1
ATOM 1637 N N . PHE A 1 206 ? -19.625 23.656 -0.886 1 98.12 206 PHE A N 1
ATOM 1638 C CA . PHE A 1 206 ? -18.625 23.062 -0.007 1 98.12 206 PHE A CA 1
ATOM 1639 C C . PHE A 1 206 ? -18.172 24.078 1.046 1 98.12 206 PHE A C 1
ATOM 1641 O O . PHE A 1 206 ? -18.109 23.75 2.234 1 98.12 206 PHE A O 1
ATOM 1648 N N . LEU A 1 207 ? -17.812 25.281 0.634 1 97.56 207 LEU A N 1
ATOM 1649 C CA . LEU A 1 207 ? -17.375 26.328 1.543 1 97.56 207 LEU A CA 1
ATOM 1650 C C . LEU A 1 207 ? -18.469 26.688 2.533 1 97.56 207 LEU A C 1
ATOM 1652 O O . LEU A 1 207 ? -18.188 26.953 3.707 1 97.56 207 LEU A O 1
ATOM 1656 N N . SER A 1 208 ? -19.688 26.719 2.066 1 97.25 208 SER A N 1
ATOM 1657 C CA . SER A 1 208 ? -20.812 26.953 2.959 1 97.25 208 SER A CA 1
ATOM 1658 C C . SER A 1 208 ? -20.922 25.875 4.031 1 97.25 208 SER A C 1
ATOM 1660 O O . SER A 1 208 ? -21.156 26.188 5.203 1 97.25 208 SER A O 1
ATOM 1662 N N . ASP A 1 209 ? -20.766 24.641 3.607 1 97.94 209 ASP A N 1
ATOM 1663 C CA . ASP A 1 209 ? -20.797 23.547 4.566 1 97.94 209 ASP A CA 1
ATOM 1664 C C . ASP A 1 209 ? -19.703 23.719 5.625 1 97.94 209 ASP A C 1
ATOM 1666 O O . ASP A 1 209 ? -19.953 23.5 6.812 1 97.94 209 ASP A O 1
ATOM 1670 N N . LEU A 1 210 ? -18.531 24.125 5.203 1 98.06 210 LEU A N 1
ATOM 1671 C CA . LEU A 1 210 ? -17.391 24.234 6.098 1 98.06 210 LEU A CA 1
ATOM 1672 C C . LEU A 1 210 ? -17.641 25.266 7.195 1 98.06 210 LEU A C 1
ATOM 1674 O O . LEU A 1 210 ? -17.156 25.109 8.32 1 98.06 210 LEU A O 1
ATOM 1678 N N . THR A 1 211 ? -18.344 26.328 6.902 1 96.81 211 THR A N 1
ATOM 1679 C CA . THR A 1 211 ? -18.641 27.359 7.891 1 96.81 211 THR A CA 1
ATOM 1680 C C . THR A 1 211 ? -19.438 26.781 9.055 1 96.81 211 THR A C 1
ATOM 1682 O O . THR A 1 211 ? -19.328 27.25 10.188 1 96.81 211 THR A O 1
ATOM 1685 N N . GLU A 1 212 ? -20.156 25.75 8.75 1 96.12 212 GLU A N 1
ATOM 1686 C CA . GLU A 1 212 ? -20.969 25.125 9.797 1 96.12 212 GLU A CA 1
ATOM 1687 C C . GLU A 1 212 ? -20.219 23.969 10.461 1 96.12 212 GLU A C 1
ATOM 1689 O O . GLU A 1 212 ? -20.344 23.75 11.664 1 96.12 212 GLU A O 1
ATOM 1694 N N . VAL A 1 213 ? -19.5 23.219 9.68 1 97.62 213 VAL A N 1
ATOM 1695 C CA . VAL A 1 213 ? -18.719 22.109 10.211 1 97.62 213 VAL A CA 1
ATOM 1696 C C . VAL A 1 213 ? -17.703 22.625 11.219 1 97.62 213 VAL A C 1
ATOM 1698 O O . VAL A 1 213 ? -17.516 22.047 12.289 1 97.62 213 VAL A O 1
ATOM 1701 N N . PHE A 1 214 ? -17.031 23.656 10.805 1 97.69 214 PHE A N 1
ATOM 1702 C CA . PHE A 1 214 ? -16.047 24.297 11.664 1 97.69 214 PHE A CA 1
ATOM 1703 C C . PHE A 1 214 ? -16.484 25.719 12.016 1 97.69 214 PHE A C 1
ATOM 1705 O O . PHE A 1 214 ? -15.844 26.688 11.625 1 97.69 214 PHE A O 1
ATOM 1712 N N . SER A 1 215 ? -17.438 25.812 12.898 1 95.06 215 SER A N 1
ATOM 1713 C CA . SER A 1 215 ? -18.141 27.062 13.188 1 95.06 215 SER A CA 1
ATOM 1714 C C . SER A 1 215 ? -17.234 28.047 13.922 1 95.06 215 SER A C 1
ATOM 1716 O O . SER A 1 215 ? -17.453 29.25 13.844 1 95.06 215 SER A O 1
ATOM 1718 N N . CYS A 1 216 ? -16.141 27.547 14.594 1 96.19 216 CYS A N 1
ATOM 1719 C CA . CYS A 1 216 ? -15.273 28.422 15.359 1 96.19 216 CYS A CA 1
ATOM 1720 C C . CYS A 1 216 ? -14.102 28.906 14.516 1 96.19 216 CYS A C 1
ATOM 1722 O O . CYS A 1 216 ? -13.273 29.703 14.977 1 96.19 216 CYS A O 1
ATOM 1724 N N . GLY A 1 217 ? -14.047 28.391 13.281 1 96.88 217 GLY A N 1
ATOM 1725 C CA . GLY A 1 217 ? -13.086 28.969 12.352 1 96.88 217 GLY A CA 1
ATOM 1726 C C . GLY A 1 217 ? -12.023 27.984 11.906 1 96.88 217 GLY A C 1
ATOM 1727 O O . GLY A 1 217 ? -11.734 27.016 12.602 1 96.88 217 GLY A O 1
ATOM 1728 N N . ILE A 1 218 ? -11.477 28.297 10.719 1 98.38 218 ILE A N 1
ATOM 1729 C CA . ILE A 1 218 ? -10.367 27.562 10.109 1 98.38 218 ILE A CA 1
ATOM 1730 C C . ILE A 1 218 ? -9.172 28.5 9.945 1 98.38 218 ILE A C 1
ATOM 1732 O O . ILE A 1 218 ? -9.305 29.609 9.422 1 98.38 218 ILE A O 1
ATOM 1736 N N . PHE A 1 219 ? -8.062 28.078 10.406 1 98.31 219 PHE A N 1
ATOM 1737 C CA . PHE A 1 219 ? -6.828 28.844 10.25 1 98.31 219 PHE A CA 1
ATOM 1738 C C . PHE A 1 219 ? -5.816 28.078 9.414 1 98.31 219 PHE A C 1
ATOM 1740 O O . PHE A 1 219 ? -5.672 26.859 9.578 1 98.31 219 PHE A O 1
ATOM 1747 N N . ASP A 1 220 ? -5.172 28.719 8.492 1 98.56 220 ASP A N 1
ATOM 1748 C CA . ASP A 1 220 ? -4.152 28.125 7.633 1 98.56 220 ASP A CA 1
ATOM 1749 C C . ASP A 1 220 ? -2.801 28.812 7.828 1 98.56 220 ASP A C 1
ATOM 1751 O O . ASP A 1 220 ? -2.613 29.953 7.406 1 98.56 220 ASP A O 1
ATOM 1755 N N . THR A 1 221 ? -1.872 28.078 8.336 1 98.19 221 THR A N 1
ATOM 1756 C CA . THR A 1 221 ? -0.579 28.672 8.648 1 98.19 221 THR A CA 1
ATOM 1757 C C . THR A 1 221 ? 0.188 29 7.371 1 98.19 221 THR A C 1
ATOM 1759 O O . THR A 1 221 ? 1.039 29.891 7.363 1 98.19 221 THR A O 1
ATOM 1762 N N . LYS A 1 222 ? -0.092 28.281 6.309 1 97.38 222 LYS A N 1
ATOM 1763 C CA . LYS A 1 222 ? 0.557 28.641 5.051 1 97.38 222 LYS A CA 1
ATOM 1764 C C . LYS A 1 222 ? 0.051 29.984 4.531 1 97.38 222 LYS A C 1
ATOM 1766 O O . LYS A 1 222 ? 0.808 30.75 3.93 1 97.38 222 LYS A O 1
ATOM 1771 N N . TYR A 1 223 ? -1.239 30.266 4.676 1 96.75 223 TYR A N 1
ATOM 1772 C CA . TYR A 1 223 ? -1.781 31.594 4.344 1 96.75 223 TYR A CA 1
ATOM 1773 C C . TYR A 1 223 ? -1.044 32.688 5.098 1 96.75 223 TYR A C 1
ATOM 1775 O O . TYR A 1 223 ? -0.648 33.688 4.504 1 96.75 223 TYR A O 1
ATOM 1783 N N . ILE A 1 224 ? -0.842 32.469 6.402 1 96.19 224 ILE A N 1
ATOM 1784 C CA . ILE A 1 224 ? -0.17 33.469 7.238 1 96.19 224 ILE A CA 1
ATOM 1785 C C . ILE A 1 224 ? 1.273 33.656 6.77 1 96.19 224 ILE A C 1
ATOM 1787 O O . ILE A 1 224 ? 1.759 34.781 6.637 1 96.19 224 ILE A O 1
ATOM 1791 N N . ALA A 1 225 ? 1.923 32.562 6.465 1 95.88 225 ALA A N 1
ATOM 1792 C CA . ALA A 1 225 ? 3.314 32.594 6.027 1 95.88 225 ALA A CA 1
ATOM 1793 C C . ALA A 1 225 ? 3.455 33.312 4.691 1 95.88 225 ALA A C 1
ATOM 1795 O O . ALA A 1 225 ? 4.387 34.094 4.496 1 95.88 225 ALA A O 1
ATOM 1796 N N . ASP A 1 226 ? 2.527 33.062 3.799 1 93.38 226 ASP A N 1
ATOM 1797 C CA . ASP A 1 226 ? 2.629 33.562 2.434 1 93.38 226 ASP A CA 1
ATOM 1798 C C . ASP A 1 226 ? 2.123 35 2.338 1 93.38 226 ASP A C 1
ATOM 1800 O O . ASP A 1 226 ? 2.74 35.844 1.674 1 93.38 226 ASP A O 1
ATOM 1804 N N . TYR A 1 227 ? 1.05 35.312 2.939 1 90.06 227 TYR A N 1
ATOM 1805 C CA . TYR A 1 227 ? 0.339 36.562 2.652 1 90.06 227 TYR A CA 1
ATOM 1806 C C . TYR A 1 227 ? 0.563 37.594 3.758 1 90.06 227 TYR A C 1
ATOM 1808 O O . TYR A 1 227 ? 0.49 38.812 3.52 1 90.06 227 TYR A O 1
ATOM 1816 N N . VAL A 1 228 ? 0.839 37.125 4.906 1 90.44 228 VAL A N 1
ATOM 1817 C CA . VAL A 1 228 ? 0.978 38.031 6.031 1 90.44 228 VAL A CA 1
ATOM 1818 C C . VAL A 1 228 ? 2.457 38.25 6.336 1 90.44 228 VAL A C 1
ATOM 1820 O O . VAL A 1 228 ? 2.936 39.406 6.328 1 90.44 228 VAL A O 1
ATOM 1823 N N . GLN A 1 229 ? 3.184 37.188 6.48 1 92.38 229 GLN A N 1
ATOM 1824 C CA . GLN A 1 229 ? 4.594 37.281 6.836 1 92.38 229 GLN A CA 1
ATOM 1825 C C . GLN A 1 229 ? 5.469 37.406 5.594 1 92.38 229 GLN A C 1
ATOM 1827 O O . GLN A 1 229 ? 6.609 37.875 5.668 1 92.38 229 GLN A O 1
ATOM 1832 N N . MET A 1 230 ? 4.961 36.938 4.477 1 91 230 MET A N 1
ATOM 1833 C CA . MET A 1 230 ? 5.68 36.969 3.203 1 91 230 MET A CA 1
ATOM 1834 C C . MET A 1 230 ? 7.055 36.312 3.338 1 91 230 MET A C 1
ATOM 1836 O O . MET A 1 230 ? 8.07 36.938 3.002 1 91 230 MET A O 1
ATOM 1840 N N . LEU A 1 231 ? 7.074 35.125 3.809 1 92.5 231 LEU A N 1
ATOM 1841 C CA . LEU A 1 231 ? 8.312 34.375 4.027 1 92.5 231 LEU A CA 1
ATOM 1842 C C . LEU A 1 231 ? 8.906 33.906 2.703 1 92.5 231 LEU A C 1
ATOM 1844 O O . LEU A 1 231 ? 8.188 33.75 1.715 1 92.5 231 LEU A O 1
ATOM 1848 N N . PRO A 1 232 ? 10.273 33.625 2.643 1 91.25 232 PRO A N 1
ATOM 1849 C CA . PRO A 1 232 ? 10.922 33.156 1.426 1 91.25 232 PRO A CA 1
ATOM 1850 C C . PRO A 1 232 ? 10.391 31.781 0.987 1 91.25 232 PRO A C 1
ATOM 1852 O O . PRO A 1 232 ? 10.383 31.469 -0.208 1 91.25 232 PRO A O 1
ATOM 1855 N N . ALA A 1 233 ? 10.07 30.969 1.97 1 93.88 233 ALA A N 1
ATOM 1856 C CA . ALA A 1 233 ? 9.445 29.672 1.728 1 93.88 233 ALA A CA 1
ATOM 1857 C C . ALA A 1 233 ? 8.273 29.438 2.676 1 93.88 233 ALA A C 1
ATOM 1859 O O . ALA A 1 233 ? 8.18 30.078 3.727 1 93.88 233 ALA A O 1
ATOM 1860 N N . SER A 1 234 ? 7.414 28.547 2.184 1 94.88 234 SER A N 1
ATOM 1861 C CA . SER A 1 234 ? 6.211 28.438 3.004 1 94.88 234 SER A CA 1
ATOM 1862 C C . SER A 1 234 ? 5.852 26.969 3.248 1 94.88 234 SER A C 1
ATOM 1864 O O . SER A 1 234 ? 4.73 26.672 3.664 1 94.88 234 SER A O 1
ATOM 1866 N N . TYR A 1 235 ? 6.762 25.984 2.881 1 93.38 235 TYR A N 1
ATOM 1867 C CA . TYR A 1 235 ? 6.473 24.609 3.234 1 93.38 235 TYR A CA 1
ATOM 1868 C C . TYR A 1 235 ? 6.582 24.391 4.738 1 93.38 235 TYR A C 1
ATOM 1870 O O . TYR A 1 235 ? 7.266 25.156 5.434 1 93.38 235 TYR A O 1
ATOM 1878 N N . LEU A 1 236 ? 5.934 23.438 5.289 1 95.38 236 LEU A N 1
ATOM 1879 C CA . LEU A 1 236 ? 5.645 23.281 6.711 1 95.38 236 LEU A CA 1
ATOM 1880 C C . LEU A 1 236 ? 6.938 23.234 7.523 1 95.38 236 LEU A C 1
ATOM 1882 O O . LEU A 1 236 ? 7.09 23.969 8.5 1 95.38 236 LEU A O 1
ATOM 1886 N N . GLU A 1 237 ? 7.875 22.391 7.117 1 92.81 237 GLU A N 1
ATOM 1887 C CA . GLU A 1 237 ? 9.109 22.25 7.879 1 92.81 237 GLU A CA 1
ATOM 1888 C C . GLU A 1 237 ? 9.852 23.578 7.984 1 92.81 237 GLU A C 1
ATOM 1890 O O . GLU A 1 237 ? 10.422 23.891 9.031 1 92.81 237 GLU A O 1
ATOM 1895 N N . TYR A 1 238 ? 9.891 24.312 6.914 1 94.12 238 TYR A N 1
ATOM 1896 C CA . TYR A 1 238 ? 10.555 25.609 6.898 1 94.12 238 TYR A CA 1
ATOM 1897 C C . TYR A 1 238 ? 9.898 26.562 7.887 1 94.12 238 TYR A C 1
ATOM 1899 O O . TYR A 1 238 ? 10.586 27.188 8.695 1 94.12 238 TYR A O 1
ATOM 1907 N N . VAL A 1 239 ? 8.578 26.688 7.809 1 96.62 239 VAL A N 1
ATOM 1908 C CA . VAL A 1 239 ? 7.828 27.625 8.633 1 96.62 239 VAL A CA 1
ATOM 1909 C C . VAL A 1 239 ? 7.949 27.234 10.102 1 96.62 239 VAL A C 1
ATOM 1911 O O . VAL A 1 239 ? 8.094 28.094 10.969 1 96.62 239 VAL A O 1
ATOM 1914 N N . PHE A 1 240 ? 7.895 25.984 10.383 1 96.06 240 PHE A N 1
ATOM 1915 C CA . PHE A 1 240 ? 8.023 25.484 11.75 1 96.06 240 PHE A CA 1
ATOM 1916 C C . PHE A 1 240 ? 9.406 25.797 12.305 1 96.06 240 PHE A C 1
ATOM 1918 O O . PHE A 1 240 ? 9.531 26.359 13.406 1 96.06 240 PHE A O 1
ATOM 1925 N N . SER A 1 241 ? 10.43 25.422 11.57 1 93.5 241 SER A N 1
ATOM 1926 C CA . SER A 1 241 ? 11.797 25.656 12.023 1 93.5 241 SER A CA 1
ATOM 1927 C C . SER A 1 241 ? 12.07 27.141 12.25 1 93.5 241 SER A C 1
ATOM 1929 O O . SER A 1 241 ? 12.734 27.5 13.219 1 93.5 241 SER A O 1
ATOM 1931 N N . ARG A 1 242 ? 11.609 27.891 11.383 1 94.06 242 ARG A N 1
ATOM 1932 C CA . ARG A 1 242 ? 11.75 29.328 11.531 1 94.06 242 ARG A CA 1
ATOM 1933 C C . ARG A 1 242 ? 11.016 29.828 12.773 1 94.06 242 ARG A C 1
ATOM 1935 O O . ARG A 1 242 ? 11.539 30.672 13.516 1 94.06 242 ARG A O 1
ATOM 1942 N N . SER A 1 243 ? 9.82 29.375 12.969 1 95.5 243 SER A N 1
ATOM 1943 C CA . SER A 1 243 ? 9.031 29.75 14.141 1 95.5 243 SER A CA 1
ATOM 1944 C C . SER A 1 243 ? 9.734 29.359 15.43 1 95.5 243 SER A C 1
ATOM 1946 O O . SER A 1 243 ? 9.703 30.109 16.406 1 95.5 243 SER A O 1
ATOM 1948 N N . GLN A 1 244 ? 10.305 28.203 15.422 1 93.44 244 GLN A N 1
ATOM 1949 C CA . GLN A 1 244 ? 11.039 27.75 16.594 1 93.44 244 GLN A CA 1
ATOM 1950 C C . GLN A 1 244 ? 12.203 28.703 16.922 1 93.44 244 GLN A C 1
ATOM 1952 O O . GLN A 1 244 ? 12.398 29.078 18.078 1 93.44 244 GLN A O 1
ATOM 1957 N N . ARG A 1 245 ? 12.906 29.047 15.945 1 91.81 245 ARG A N 1
ATOM 1958 C CA . ARG A 1 245 ? 14.055 29.922 16.109 1 91.81 245 ARG A CA 1
ATOM 1959 C C . ARG A 1 245 ? 13.625 31.312 16.562 1 91.81 245 ARG A C 1
ATOM 1961 O O . ARG A 1 245 ? 14.195 31.875 17.5 1 91.81 245 ARG A O 1
ATOM 1968 N N . GLU A 1 246 ? 12.688 31.844 15.883 1 91.81 246 GLU A N 1
ATOM 1969 C CA . GLU A 1 246 ? 12.188 33.156 16.219 1 91.81 246 GLU A CA 1
ATOM 1970 C C . GLU A 1 246 ? 11.641 33.219 17.641 1 91.81 246 GLU A C 1
ATOM 1972 O O . GLU A 1 246 ? 11.805 34.219 18.344 1 91.81 246 GLU A O 1
ATOM 1977 N N . ASN A 1 247 ? 10.953 32.156 17.984 1 93.56 247 ASN A N 1
ATOM 1978 C CA . ASN A 1 247 ? 10.414 32.094 19.328 1 93.56 247 ASN A CA 1
ATOM 1979 C C . ASN A 1 247 ? 11.516 32.156 20.391 1 93.56 247 ASN A C 1
ATOM 1981 O O . ASN A 1 247 ? 11.367 32.844 21.406 1 93.56 247 ASN A O 1
ATOM 1985 N N . CYS A 1 248 ? 12.57 31.531 20.141 1 90.38 248 CYS A N 1
ATOM 1986 C CA . CYS A 1 248 ? 13.711 31.531 21.047 1 90.38 248 CYS A CA 1
ATOM 1987 C C . CYS A 1 248 ? 14.359 32.906 21.094 1 90.38 248 CYS A C 1
ATOM 1989 O O . CYS A 1 248 ? 14.727 33.406 22.172 1 90.38 248 CYS A O 1
ATOM 1991 N N . VAL A 1 249 ? 14.539 33.5 19.984 1 89 249 VAL A N 1
ATOM 1992 C CA . VAL A 1 249 ? 15.133 34.844 19.891 1 89 249 VAL A CA 1
ATOM 1993 C C . VAL A 1 249 ? 14.266 35.844 20.656 1 89 249 VAL A C 1
ATOM 1995 O O . VAL A 1 249 ? 14.781 36.688 21.375 1 89 249 VAL A O 1
ATOM 1998 N N . LYS A 1 250 ? 13.016 35.781 20.438 1 90.44 250 LYS A N 1
ATOM 1999 C CA . LYS A 1 250 ? 12.086 36.688 21.109 1 90.44 250 LYS A CA 1
ATOM 2000 C C . LYS A 1 250 ? 12.141 36.5 22.625 1 90.44 250 LYS A C 1
ATOM 2002 O O . LYS A 1 250 ? 12.109 37.469 23.375 1 90.44 250 LYS A O 1
ATOM 2007 N N . LYS A 1 251 ? 12.188 35.25 23.031 1 89.19 251 LYS A N 1
ATOM 2008 C CA . LYS A 1 251 ? 12.344 35 24.469 1 89.19 251 LYS A CA 1
ATOM 2009 C C . LYS A 1 251 ? 13.594 35.688 25.016 1 89.19 251 LYS A C 1
ATOM 2011 O O . LYS A 1 251 ? 13.547 36.344 26.062 1 89.19 251 LYS A O 1
ATOM 2016 N N . ASN A 1 252 ? 14.672 35.531 24.297 1 86.19 252 ASN A N 1
ATOM 2017 C CA . ASN A 1 252 ? 15.945 36.094 24.719 1 86.19 252 ASN A CA 1
ATOM 2018 C C . ASN A 1 252 ? 15.914 37.625 24.75 1 86.19 252 ASN A C 1
ATOM 2020 O O . ASN A 1 252 ? 16.609 38.25 25.547 1 86.19 252 ASN A O 1
ATOM 2024 N N . LYS A 1 253 ? 15.125 38.219 23.875 1 87.75 253 LYS A N 1
ATOM 2025 C CA . LYS A 1 253 ? 15.023 39.688 23.781 1 87.75 253 LYS A CA 1
ATOM 2026 C C . LYS A 1 253 ? 13.961 40.219 24.719 1 87.75 253 LYS A C 1
ATOM 2028 O O . LYS A 1 253 ? 13.688 41.438 24.75 1 87.75 253 LYS A O 1
ATOM 2033 N N . GLY A 1 254 ? 13.328 39.375 25.391 1 86.19 254 GLY A N 1
ATOM 2034 C CA . GLY A 1 254 ? 12.297 39.781 26.328 1 86.19 254 GLY A CA 1
ATOM 2035 C C . GLY A 1 254 ? 11 40.188 25.656 1 86.19 254 GLY A C 1
ATOM 2036 O O . GLY A 1 254 ? 10.32 41.094 26.094 1 86.19 254 GLY A O 1
ATOM 2037 N N . GLN A 1 255 ? 10.781 39.531 24.578 1 89.25 255 GLN A N 1
ATOM 2038 C CA . GLN A 1 255 ? 9.523 39.719 23.859 1 89.25 255 GLN A CA 1
ATOM 2039 C C . GLN A 1 255 ? 8.578 38.562 24.078 1 89.25 255 GLN A C 1
ATOM 2041 O O . GLN A 1 255 ? 8.938 37.594 24.75 1 89.25 255 GLN A O 1
ATOM 2046 N N . SER A 1 256 ? 7.309 38.75 23.609 1 91.25 256 SER A N 1
ATOM 2047 C CA . SER A 1 256 ? 6.312 37.688 23.766 1 91.25 256 SER A CA 1
ATOM 2048 C C . SER A 1 256 ? 6.781 36.375 23.125 1 91.25 256 SER A C 1
ATOM 2050 O O . SER A 1 256 ? 7.367 36.406 22.047 1 91.25 256 SER A O 1
ATOM 2052 N N . TYR A 1 257 ? 6.59 35.281 23.812 1 92.88 257 TYR A N 1
ATOM 2053 C CA . TYR A 1 257 ? 7.047 33.969 23.297 1 92.88 257 TYR A CA 1
ATOM 2054 C C . TYR A 1 257 ? 6.121 32.844 23.75 1 92.88 257 TYR A C 1
ATOM 2056 O O . TYR A 1 257 ? 5.195 33.094 24.531 1 92.88 257 TYR A O 1
ATOM 2064 N N . VAL A 1 258 ? 6.371 31.641 23.203 1 95.44 258 VAL A N 1
ATOM 2065 C CA . VAL A 1 258 ? 5.527 30.484 23.438 1 95.44 258 VAL A CA 1
ATOM 2066 C C . VAL A 1 258 ? 6.312 29.422 24.203 1 95.44 258 VAL A C 1
ATOM 2068 O O . VAL A 1 258 ? 7.492 29.188 23.922 1 95.44 258 VAL A O 1
ATOM 2071 N N . SER A 1 259 ? 5.723 28.875 25.156 1 94.88 259 SER A N 1
ATOM 2072 C CA . SER A 1 259 ? 6.23 27.703 25.859 1 94.88 259 SER A CA 1
ATOM 2073 C C . SER A 1 259 ? 5.23 26.547 25.797 1 94.88 259 SER A C 1
ATOM 2075 O O . SER A 1 259 ? 4.02 26.766 25.891 1 94.88 259 SER A O 1
ATOM 2077 N N . VAL A 1 260 ? 5.754 25.344 25.641 1 95.88 260 VAL A N 1
ATOM 2078 C CA . VAL A 1 260 ? 4.867 24.188 25.5 1 95.88 260 VAL A CA 1
ATOM 2079 C C . VAL A 1 260 ? 5.191 23.156 26.578 1 95.88 260 VAL A C 1
ATOM 2081 O O . VAL A 1 260 ? 6.34 23.047 27.016 1 95.88 260 VAL A O 1
ATOM 2084 N N . SER A 1 261 ? 4.188 22.5 27.031 1 95.5 261 SER A N 1
ATOM 2085 C CA . SER A 1 261 ? 4.32 21.359 27.922 1 95.5 261 SER A CA 1
ATOM 2086 C C . SER A 1 261 ? 3.576 20.141 27.375 1 95.5 261 SER A C 1
ATOM 2088 O O . SER A 1 261 ? 2.568 20.281 26.672 1 95.5 261 SER A O 1
ATOM 2090 N N . PHE A 1 262 ? 4.109 18.984 27.672 1 95.19 262 PHE A N 1
ATOM 2091 C CA . PHE A 1 262 ? 3.518 17.703 27.25 1 95.19 262 PHE A CA 1
ATOM 2092 C C . PHE A 1 262 ? 3.094 16.891 28.469 1 95.19 262 PHE A C 1
ATOM 2094 O O . PHE A 1 262 ? 3.732 16.953 29.531 1 95.19 262 PHE A O 1
ATOM 2101 N N . PRO A 1 263 ? 2.021 16.172 28.344 1 92.06 263 PRO A N 1
ATOM 2102 C CA . PRO A 1 263 ? 1.634 15.32 29.469 1 92.06 263 PRO A CA 1
ATOM 2103 C C . PRO A 1 263 ? 2.615 14.172 29.719 1 92.06 263 PRO A C 1
ATOM 2105 O O . PRO A 1 263 ? 3.385 13.812 28.812 1 92.06 263 PRO A O 1
ATOM 2108 N N . HIS A 1 264 ? 2.521 13.688 30.891 1 89.88 264 HIS A N 1
ATOM 2109 C CA . HIS A 1 264 ? 3.287 12.484 31.219 1 89.88 264 HIS A CA 1
ATOM 2110 C C . HIS A 1 264 ? 2.566 11.227 30.734 1 89.88 264 HIS A C 1
ATOM 2112 O O . HIS A 1 264 ? 1.394 11.023 31.062 1 89.88 264 HIS A O 1
ATOM 2118 N N . TYR A 1 265 ? 3.271 10.484 29.984 1 89.94 265 TYR A N 1
ATOM 2119 C CA . TYR A 1 265 ? 2.68 9.25 29.469 1 89.94 265 TYR A CA 1
ATOM 2120 C C . TYR A 1 265 ? 3.248 8.039 30.203 1 89.94 265 TYR A C 1
ATOM 2122 O O . TYR A 1 265 ? 4.434 8.008 30.547 1 89.94 265 TYR A O 1
ATOM 2130 N N . GLU A 1 266 ? 2.402 7.086 30.375 1 86.31 266 GLU A N 1
ATOM 2131 C CA . GLU A 1 266 ? 2.865 5.828 30.953 1 86.31 266 GLU A CA 1
ATOM 2132 C C . GLU A 1 266 ? 3.793 5.086 30 1 86.31 266 GLU A C 1
ATOM 2134 O O . GLU A 1 266 ? 3.756 5.316 28.781 1 86.31 266 GLU A O 1
ATOM 2139 N N . GLU A 1 267 ? 4.52 4.203 30.516 1 80.75 267 GLU A N 1
ATOM 2140 C CA . GLU A 1 267 ? 5.48 3.439 29.719 1 80.75 267 GLU A CA 1
ATOM 2141 C C . GLU A 1 267 ? 4.766 2.535 28.719 1 80.75 267 GLU A C 1
ATOM 2143 O O . GLU A 1 267 ? 5.312 2.232 27.656 1 80.75 267 GLU A O 1
ATOM 2148 N N . THR A 1 268 ? 3.615 2.221 29.062 1 77.06 268 THR A N 1
ATOM 2149 C CA . THR A 1 268 ? 2.869 1.292 28.219 1 77.06 268 THR A CA 1
ATOM 2150 C C . THR A 1 268 ? 2.26 2.016 27.016 1 77.06 268 THR A C 1
ATOM 2152 O O . THR A 1 268 ? 1.821 1.381 26.062 1 77.06 268 THR A O 1
ATOM 2155 N N . ALA A 1 269 ? 2.408 3.324 27.109 1 83.56 269 ALA A N 1
ATOM 2156 C CA . ALA A 1 269 ? 1.827 4.098 26.016 1 83.56 269 ALA A CA 1
ATOM 2157 C C . ALA A 1 269 ? 2.689 4.004 24.766 1 83.56 269 ALA A C 1
ATOM 2159 O O . ALA A 1 269 ? 3.92 3.975 24.844 1 83.56 269 ALA A O 1
ATOM 2160 N N . ASN A 1 270 ? 2.098 3.799 23.672 1 90.69 270 ASN A N 1
ATOM 2161 C CA . ASN A 1 270 ? 2.803 3.793 22.391 1 90.69 270 ASN A CA 1
ATOM 2162 C C . ASN A 1 270 ? 3.15 5.207 21.938 1 90.69 270 ASN A C 1
ATOM 2164 O O . ASN A 1 270 ? 2.395 5.828 21.188 1 90.69 270 ASN A O 1
ATOM 2168 N N . ILE A 1 271 ? 4.312 5.715 22.359 1 92.5 271 ILE A N 1
ATOM 2169 C CA . ILE A 1 271 ? 4.73 7.086 22.078 1 92.5 271 ILE A CA 1
ATOM 2170 C C . ILE A 1 271 ? 5.879 7.078 21.078 1 92.5 271 ILE A C 1
ATOM 2172 O O . ILE A 1 271 ? 6.816 6.289 21.203 1 92.5 271 ILE A O 1
ATOM 2176 N N . ILE A 1 272 ? 5.727 7.844 20.125 1 88.31 272 ILE A N 1
ATOM 2177 C CA . ILE A 1 272 ? 6.809 8.117 19.188 1 88.31 272 ILE A CA 1
ATOM 2178 C C . ILE A 1 272 ? 7.426 9.484 19.5 1 88.31 272 ILE A C 1
ATOM 2180 O O . ILE A 1 272 ? 6.73 10.5 19.484 1 88.31 272 ILE A O 1
ATOM 2184 N N . ASP A 1 273 ? 8.695 9.516 19.703 1 86.19 273 ASP A N 1
ATOM 2185 C CA . ASP A 1 273 ? 9.391 10.773 19.938 1 86.19 273 ASP A CA 1
ATOM 2186 C C . ASP A 1 273 ? 9.969 11.336 18.641 1 86.19 273 ASP A C 1
ATOM 2188 O O . ASP A 1 273 ? 10.82 10.711 18.016 1 86.19 273 ASP A O 1
ATOM 2192 N N . CYS A 1 274 ? 9.492 12.438 18.297 1 84.19 274 CYS A N 1
ATOM 2193 C CA . CYS A 1 274 ? 9.992 13.109 17.094 1 84.19 274 CYS A CA 1
ATOM 2194 C C . CYS A 1 274 ? 11.031 14.164 17.453 1 84.19 274 CYS A C 1
ATOM 2196 O O . CYS A 1 274 ? 10.734 15.109 18.188 1 84.19 274 CYS A O 1
ATOM 2198 N N . CYS A 1 275 ? 12.125 14.062 16.906 1 77.25 275 CYS A N 1
ATOM 2199 C CA . CYS A 1 275 ? 13.25 14.914 17.281 1 77.25 275 CYS A CA 1
ATOM 2200 C C . CYS A 1 275 ? 13.25 16.203 16.453 1 77.25 275 CYS A C 1
ATOM 2202 O O . CYS A 1 275 ? 13.031 16.172 15.242 1 77.25 275 CYS A O 1
ATOM 2204 N N . CYS A 1 276 ? 13.414 17.281 17.141 1 81.69 276 CYS A N 1
ATOM 2205 C CA . CYS A 1 276 ? 13.492 18.594 16.5 1 81.69 276 CYS A CA 1
ATOM 2206 C C . CYS A 1 276 ? 14.445 19.516 17.25 1 81.69 276 CYS A C 1
ATOM 2208 O O . CYS A 1 276 ? 14.047 20.562 17.734 1 81.69 276 CYS A O 1
ATOM 2210 N N . PRO A 1 277 ? 15.641 19.219 17.219 1 78.19 277 PRO A N 1
ATOM 2211 C CA . PRO A 1 277 ? 16.609 20.016 17.969 1 78.19 277 PRO A CA 1
ATOM 2212 C C . PRO A 1 277 ? 16.875 21.375 17.328 1 78.19 277 PRO A C 1
ATOM 2214 O O . PRO A 1 277 ? 16.75 21.531 16.109 1 78.19 277 PRO A O 1
ATOM 2217 N N . LEU A 1 278 ? 17.109 22.375 18.172 1 82.75 278 LEU A N 1
ATOM 2218 C CA . LEU A 1 278 ? 17.531 23.703 17.734 1 82.75 278 LEU A CA 1
ATOM 2219 C C . LEU A 1 278 ? 19.047 23.844 17.844 1 82.75 278 LEU A C 1
ATOM 2221 O O . LEU A 1 278 ? 19.672 23.266 18.734 1 82.75 278 LEU A O 1
ATOM 2225 N N . PRO A 1 279 ? 19.578 24.594 16.906 1 78.38 279 PRO A N 1
ATOM 2226 C CA . PRO A 1 279 ? 21.016 24.828 17.031 1 78.38 279 PRO A CA 1
ATOM 2227 C C . PRO A 1 279 ? 21.375 25.609 18.297 1 78.38 279 PRO A C 1
ATOM 2229 O O . PRO A 1 279 ? 20.547 26.344 18.828 1 78.38 279 PRO A O 1
ATOM 2232 N N . ASP A 1 280 ? 22.562 25.422 18.781 1 73.94 280 ASP A N 1
ATOM 2233 C CA . ASP A 1 280 ? 23.047 26.047 20 1 73.94 280 ASP A CA 1
ATOM 2234 C C . ASP A 1 280 ? 23.094 27.562 19.859 1 73.94 280 ASP A C 1
ATOM 2236 O O . ASP A 1 280 ? 22.703 28.297 20.766 1 73.94 280 ASP A O 1
ATOM 2240 N N . GLU A 1 281 ? 23.688 27.984 18.781 1 72.62 281 GLU A N 1
ATOM 2241 C CA . GLU A 1 281 ? 23.828 29.422 18.594 1 72.62 281 GLU A CA 1
ATOM 2242 C C . GLU A 1 281 ? 22.781 29.953 17.609 1 72.62 281 GLU A C 1
ATOM 2244 O O . GLU A 1 281 ? 22.953 29.875 16.391 1 72.62 281 GLU A O 1
ATOM 2249 N N . ILE A 1 282 ? 21.625 30.328 18.125 1 69.81 282 ILE A N 1
ATOM 2250 C CA . ILE A 1 282 ? 20.547 30.812 17.266 1 69.81 282 ILE A CA 1
ATOM 2251 C C . ILE A 1 282 ? 20.688 32.312 17.078 1 69.81 282 ILE A C 1
ATOM 2253 O O . ILE A 1 282 ? 20.375 32.844 16 1 69.81 282 ILE A O 1
ATOM 2257 N N . ASP A 1 283 ? 21.203 33.125 18.016 1 62.94 283 ASP A N 1
ATOM 2258 C CA . ASP A 1 283 ? 21.219 34.594 18.047 1 62.94 283 ASP A CA 1
ATOM 2259 C C . ASP A 1 283 ? 22.469 35.125 17.406 1 62.94 283 ASP A C 1
ATOM 2261 O O . ASP A 1 283 ? 22.672 36.344 17.359 1 62.94 283 ASP A O 1
ATOM 2265 N N . ALA A 1 284 ? 23.266 34.25 16.922 1 58.69 284 ALA A N 1
ATOM 2266 C CA . ALA A 1 284 ? 24.578 34.812 16.609 1 58.69 284 ALA A CA 1
ATOM 2267 C C . ALA A 1 284 ? 24.547 35.625 15.312 1 58.69 284 ALA A C 1
ATOM 2269 O O . ALA A 1 284 ? 23.922 35.219 14.328 1 58.69 284 ALA A O 1
ATOM 2270 N N . ASP A 1 285 ? 24.641 36.938 15.453 1 63.09 285 ASP A N 1
ATOM 2271 C CA . ASP A 1 285 ? 24.859 37.75 14.273 1 63.09 285 ASP A CA 1
ATOM 2272 C C . ASP A 1 285 ? 25.859 37.125 13.32 1 63.09 285 ASP A C 1
ATOM 2274 O O . ASP A 1 285 ? 27.047 36.969 13.664 1 63.09 285 ASP A O 1
ATOM 2278 N N . LEU A 1 286 ? 25.312 36.344 12.453 1 66.56 286 LEU A N 1
ATOM 2279 C CA . LEU A 1 286 ? 26.172 35.656 11.523 1 66.56 286 LEU A CA 1
ATOM 2280 C C . LEU A 1 286 ? 26.766 36.594 10.477 1 66.56 286 LEU A C 1
ATOM 2282 O O . LEU A 1 286 ? 26.016 37.25 9.742 1 66.56 286 LEU A O 1
ATOM 2286 N N . THR A 1 287 ? 27.828 37.188 10.695 1 74.62 287 THR A N 1
ATOM 2287 C CA . THR A 1 287 ? 28.516 37.938 9.641 1 74.62 287 THR A CA 1
ATOM 2288 C C . THR A 1 287 ? 29.578 37.062 8.984 1 74.62 287 THR A C 1
ATOM 2290 O O . THR A 1 287 ? 30.5 36.594 9.648 1 74.62 287 THR A O 1
ATOM 2293 N N . LEU A 1 288 ? 29.203 36.688 7.816 1 78.94 288 LEU A N 1
ATOM 2294 C CA . LEU A 1 288 ? 30.141 35.844 7.07 1 78.94 288 LEU A CA 1
ATOM 2295 C C . LEU A 1 288 ? 30.609 36.562 5.805 1 78.94 288 LEU A C 1
ATOM 2297 O O . LEU A 1 288 ? 29.875 37.375 5.234 1 78.94 288 LEU A O 1
ATOM 2301 N N . PRO A 1 289 ? 31.844 36.281 5.48 1 81.25 289 PRO A N 1
ATOM 2302 C CA . PRO A 1 289 ? 32.312 36.812 4.203 1 81.25 289 PRO A CA 1
ATOM 2303 C C . PRO A 1 289 ? 31.469 36.344 3.02 1 81.25 289 PRO A C 1
ATOM 2305 O O . PRO A 1 289 ? 30.844 35.281 3.082 1 81.25 289 PRO A O 1
ATOM 2308 N N . ARG A 1 290 ? 31.5 37.156 2.039 1 83.56 290 ARG A N 1
ATOM 2309 C CA . ARG A 1 290 ? 30.703 36.906 0.849 1 83.56 290 ARG A CA 1
ATOM 2310 C C . ARG A 1 290 ? 31.062 35.531 0.235 1 83.56 290 ARG A C 1
ATOM 2312 O O . ARG A 1 290 ? 30.188 34.812 -0.236 1 83.56 290 ARG A O 1
ATOM 2319 N N . GLU A 1 291 ? 32.312 35.281 0.27 1 84.19 291 GLU A N 1
ATOM 2320 C CA . GLU A 1 291 ? 32.75 34.031 -0.324 1 84.19 291 GLU A CA 1
ATOM 2321 C C . GLU A 1 291 ? 32.188 32.844 0.415 1 84.19 291 GLU A C 1
ATOM 2323 O O . GLU A 1 291 ? 31.859 31.828 -0.203 1 84.19 291 GLU A O 1
ATOM 2328 N N . ALA A 1 292 ? 32.125 32.969 1.666 1 82.75 292 ALA A N 1
ATOM 2329 C CA . ALA A 1 292 ? 31.594 31.891 2.488 1 82.75 292 ALA A CA 1
ATOM 2330 C C . ALA A 1 292 ? 30.109 31.688 2.23 1 82.75 292 ALA A C 1
ATOM 2332 O O . ALA A 1 292 ? 29.625 30.562 2.178 1 82.75 292 ALA A O 1
ATOM 2333 N N . ILE A 1 293 ? 29.438 32.75 2.07 1 86.12 293 ILE A N 1
ATOM 2334 C CA . ILE A 1 293 ? 28 32.719 1.813 1 86.12 293 ILE A CA 1
ATOM 2335 C C . ILE A 1 293 ? 27.734 32.031 0.468 1 86.12 293 ILE A C 1
ATOM 2337 O O . ILE A 1 293 ? 26.812 31.234 0.344 1 86.12 293 ILE A O 1
ATOM 2341 N N . ASP A 1 294 ? 28.578 32.375 -0.453 1 87.75 294 ASP A N 1
ATOM 2342 C CA . ASP A 1 294 ? 28.422 31.797 -1.784 1 87.75 294 ASP A CA 1
ATOM 2343 C C . ASP A 1 294 ? 28.656 30.281 -1.764 1 87.75 294 ASP A C 1
ATOM 2345 O O . ASP A 1 294 ? 27.969 29.531 -2.443 1 87.75 294 ASP A O 1
ATOM 2349 N N . SER A 1 295 ? 29.609 29.984 -1.035 1 87.56 295 SER A N 1
ATOM 2350 C CA . SER A 1 295 ? 29.906 28.562 -0.909 1 87.56 295 SER A CA 1
ATOM 2351 C C . SER A 1 295 ? 28.75 27.812 -0.252 1 87.56 295 SER A C 1
ATOM 2353 O O . SER A 1 295 ? 28.453 26.672 -0.612 1 87.56 295 SER A O 1
ATOM 2355 N N . MET A 1 296 ? 28.172 28.422 0.725 1 87.44 296 MET A N 1
ATOM 2356 C CA . MET A 1 296 ? 27.031 27.812 1.41 1 87.44 296 MET A CA 1
ATOM 2357 C C . MET A 1 296 ? 25.844 27.672 0.465 1 87.44 296 MET A C 1
ATOM 2359 O O . MET A 1 296 ? 25.141 26.656 0.48 1 87.44 296 MET A O 1
ATOM 2363 N N . ARG A 1 297 ? 25.688 28.609 -0.343 1 89.44 297 ARG A N 1
ATOM 2364 C CA . ARG A 1 297 ? 24.578 28.625 -1.288 1 89.44 297 ARG A CA 1
ATOM 2365 C C . ARG A 1 297 ? 24.734 27.516 -2.324 1 89.44 297 ARG A C 1
ATOM 2367 O O . ARG A 1 297 ? 23.75 26.891 -2.742 1 89.44 297 ARG A O 1
ATOM 2374 N N . GLN A 1 298 ? 25.938 27.266 -2.666 1 90.19 298 GLN A N 1
ATOM 2375 C CA . GLN A 1 298 ? 26.219 26.25 -3.674 1 90.19 298 GLN A CA 1
ATOM 2376 C C . GLN A 1 298 ? 26.031 24.844 -3.105 1 90.19 298 GLN A C 1
ATOM 2378 O O . GLN A 1 298 ? 25.797 23.891 -3.852 1 90.19 298 GLN A O 1
ATOM 2383 N N . ALA A 1 299 ? 26.047 24.828 -1.846 1 91.56 299 ALA A N 1
ATOM 2384 C CA . ALA A 1 299 ? 25.969 23.531 -1.186 1 91.56 299 ALA A CA 1
ATOM 2385 C C . ALA A 1 299 ? 24.516 23.125 -0.935 1 91.56 299 ALA A C 1
ATOM 2387 O O . ALA A 1 299 ? 24.234 21.953 -0.681 1 91.56 299 ALA A O 1
ATOM 2388 N N . VAL A 1 300 ? 23.609 24.016 -1.096 1 92.56 300 VAL A N 1
ATOM 2389 C CA . VAL A 1 300 ? 22.219 23.766 -0.717 1 92.56 300 VAL A CA 1
ATOM 2390 C C . VAL A 1 300 ? 21.406 23.375 -1.952 1 92.56 300 VAL A C 1
ATOM 2392 O O . VAL A 1 300 ? 21.609 23.938 -3.033 1 92.56 300 VAL A O 1
ATOM 2395 N N . CYS A 1 301 ? 20.547 22.344 -1.802 1 92.5 301 CYS A N 1
ATOM 2396 C CA . CYS A 1 301 ? 19.609 21.969 -2.85 1 92.5 301 CYS A CA 1
ATOM 2397 C C . CYS A 1 301 ? 18.531 23.031 -3.014 1 92.5 301 CYS A C 1
ATOM 2399 O O . CYS A 1 301 ? 17.672 23.188 -2.143 1 92.5 301 CYS A O 1
ATOM 2401 N N . GLU A 1 302 ? 18.531 23.641 -4.129 1 90.81 302 GLU A N 1
ATOM 2402 C CA . GLU A 1 302 ? 17.609 24.75 -4.371 1 90.81 302 GLU A CA 1
ATOM 2403 C C . GLU A 1 302 ? 16.156 24.281 -4.379 1 90.81 302 GLU A C 1
ATOM 2405 O O . GLU A 1 302 ? 15.273 24.969 -3.883 1 90.81 302 GLU A O 1
ATOM 2410 N N . SER A 1 303 ? 15.961 23.109 -4.918 1 90.19 303 SER A N 1
ATOM 2411 C CA . SER A 1 303 ? 14.609 22.578 -4.984 1 90.19 303 SER A CA 1
ATOM 2412 C C . SER A 1 303 ? 14.047 22.312 -3.588 1 90.19 303 SER A C 1
ATOM 2414 O O . SER A 1 303 ? 12.922 22.703 -3.283 1 90.19 303 SER A O 1
ATOM 2416 N N . PHE A 1 304 ? 14.836 21.797 -2.811 1 90 304 PHE A N 1
ATOM 2417 C CA . PHE A 1 304 ? 14.406 21.516 -1.448 1 90 304 PHE A CA 1
ATOM 2418 C C . PHE A 1 304 ? 14.25 22.797 -0.646 1 90 304 PHE A C 1
ATOM 2420 O O . PHE A 1 304 ? 13.289 22.953 0.104 1 90 304 PHE A O 1
ATOM 2427 N N . ALA A 1 305 ? 15.18 23.656 -0.794 1 91.12 305 ALA A N 1
ATOM 2428 C CA . ALA A 1 305 ? 15.156 24.922 -0.055 1 91.12 305 ALA A CA 1
ATOM 2429 C C . ALA A 1 305 ? 13.898 25.719 -0.378 1 91.12 305 ALA A C 1
ATOM 2431 O O . ALA A 1 305 ? 13.312 26.359 0.503 1 91.12 305 ALA A O 1
ATOM 2432 N N . GLY A 1 306 ? 13.516 25.609 -1.55 1 89.62 306 GLY A N 1
ATOM 2433 C CA . GLY A 1 306 ? 12.398 26.422 -1.996 1 89.62 306 GLY A CA 1
ATOM 2434 C C . GLY A 1 306 ? 11.047 25.766 -1.782 1 89.62 306 GLY A C 1
ATOM 2435 O O . GLY A 1 306 ? 10.039 26.438 -1.601 1 89.62 306 GLY A O 1
ATOM 2436 N N . HIS A 1 307 ? 11.055 24.391 -1.837 1 86.62 307 HIS A N 1
ATOM 2437 C CA . HIS A 1 307 ? 9.742 23.75 -1.924 1 86.62 307 HIS A CA 1
ATOM 2438 C C . HIS A 1 307 ? 9.602 22.641 -0.876 1 86.62 307 HIS A C 1
ATOM 2440 O O . HIS A 1 307 ? 8.508 22.094 -0.693 1 86.62 307 HIS A O 1
ATOM 2446 N N . GLY A 1 308 ? 10.656 22.281 -0.292 1 86.5 308 GLY A N 1
ATOM 2447 C CA . GLY A 1 308 ? 10.594 21.266 0.735 1 86.5 308 GLY A CA 1
ATOM 2448 C C . GLY A 1 308 ? 10.672 19.844 0.178 1 86.5 308 GLY A C 1
ATOM 2449 O O . GLY A 1 308 ? 10.398 18.875 0.886 1 86.5 308 GLY A O 1
ATOM 2450 N N . TRP A 1 309 ? 10.93 19.734 -1.156 1 82.75 309 TRP A N 1
ATOM 2451 C CA . TRP A 1 309 ? 11.047 18.406 -1.755 1 82.75 309 TRP A CA 1
ATOM 2452 C C . TRP A 1 309 ? 12.125 18.391 -2.836 1 82.75 309 TRP A C 1
ATOM 2454 O O . TRP A 1 309 ? 12.469 19.438 -3.393 1 82.75 309 TRP A O 1
ATOM 2464 N N . CYS A 1 310 ? 12.797 17.219 -2.938 1 85.75 310 CYS A N 1
ATOM 2465 C CA . CYS A 1 310 ? 13.859 16.984 -3.91 1 85.75 310 CYS A CA 1
ATOM 2466 C C . CYS A 1 310 ? 13.594 15.734 -4.73 1 85.75 310 CYS A C 1
ATOM 2468 O O . CYS A 1 310 ? 13.312 14.672 -4.172 1 85.75 310 CYS A O 1
ATOM 2470 N N . GLU A 1 311 ? 13.68 15.836 -5.996 1 79.81 311 GLU A N 1
ATOM 2471 C CA . GLU A 1 311 ? 13.414 14.719 -6.895 1 79.81 311 GLU A CA 1
ATOM 2472 C C . GLU A 1 311 ? 14.414 13.586 -6.668 1 79.81 311 GLU A C 1
ATOM 2474 O O . GLU A 1 311 ? 14.07 12.406 -6.809 1 79.81 311 GLU A O 1
ATOM 2479 N N . LEU A 1 312 ? 15.578 13.945 -6.25 1 80.25 312 LEU A N 1
ATOM 2480 C CA . LEU A 1 312 ? 16.625 12.945 -6.074 1 80.25 312 LEU A CA 1
ATOM 2481 C C . LEU A 1 312 ? 16.578 12.344 -4.672 1 80.25 312 LEU A C 1
ATOM 2483 O O . LEU A 1 312 ? 17.172 11.297 -4.422 1 80.25 312 LEU A O 1
ATOM 2487 N N . GLY A 1 313 ? 15.883 13.055 -3.859 1 77.12 313 GLY A N 1
ATOM 2488 C CA . GLY A 1 313 ? 15.742 12.547 -2.504 1 77.12 313 GLY A CA 1
ATOM 2489 C C . GLY A 1 313 ? 17.062 12.219 -1.846 1 77.12 313 GLY A C 1
ATOM 2490 O O . GLY A 1 313 ? 17.953 13.078 -1.758 1 77.12 313 GLY A O 1
ATOM 2491 N N . ILE A 1 314 ? 17.266 10.93 -1.553 1 72.75 314 ILE A N 1
ATOM 2492 C CA . ILE A 1 314 ? 18.438 10.469 -0.825 1 72.75 314 ILE A CA 1
ATOM 2493 C C . ILE A 1 314 ? 19.656 10.461 -1.754 1 72.75 314 ILE A C 1
ATOM 2495 O O . ILE A 1 314 ? 20.797 10.461 -1.292 1 72.75 314 ILE A O 1
ATOM 2499 N N . ASN A 1 315 ? 19.391 10.492 -3.035 1 76.75 315 ASN A N 1
ATOM 2500 C CA . ASN A 1 315 ? 20.469 10.461 -4.016 1 76.75 315 ASN A CA 1
ATOM 2501 C C . ASN A 1 315 ? 20.984 11.859 -4.328 1 76.75 315 ASN A C 1
ATOM 2503 O O . ASN A 1 315 ? 21.938 12.016 -5.094 1 76.75 315 ASN A O 1
ATOM 2507 N N . CYS A 1 316 ? 20.391 12.859 -3.666 1 86.06 316 CYS A N 1
ATOM 2508 C CA . CYS A 1 316 ? 20.812 14.234 -3.885 1 86.06 316 CYS A CA 1
ATOM 2509 C C . CYS A 1 316 ? 22.156 14.492 -3.213 1 86.06 316 CYS A C 1
ATOM 2511 O O . CYS A 1 316 ? 22.359 14.133 -2.053 1 86.06 316 CYS A O 1
ATOM 2513 N N . THR A 1 317 ? 23.094 15.086 -3.928 1 89.44 317 THR A N 1
ATOM 2514 C CA . THR A 1 317 ? 24.422 15.344 -3.393 1 89.44 317 THR A CA 1
ATOM 2515 C C . THR A 1 317 ? 24.469 16.688 -2.662 1 89.44 317 THR A C 1
ATOM 2517 O O . THR A 1 317 ? 25.453 17 -1.979 1 89.44 317 THR A O 1
ATOM 2520 N N . LEU A 1 318 ? 23.469 17.422 -2.766 1 90.88 318 LEU A N 1
ATOM 2521 C CA . LEU A 1 318 ? 23.422 18.719 -2.121 1 90.88 318 LEU A CA 1
ATOM 2522 C C . LEU A 1 318 ? 22.734 18.625 -0.757 1 90.88 318 LEU A C 1
ATOM 2524 O O . LEU A 1 318 ? 22.125 17.609 -0.436 1 90.88 318 LEU A O 1
ATOM 2528 N N . SER A 1 319 ? 22.812 19.688 0.012 1 90.75 319 SER A N 1
ATOM 2529 C CA . SER A 1 319 ? 22.359 19.672 1.396 1 90.75 319 SER A CA 1
ATOM 2530 C 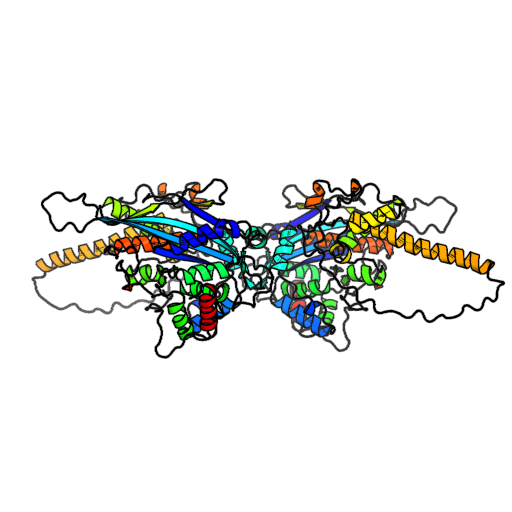C . SER A 1 319 ? 20.875 19.984 1.49 1 90.75 319 SER A C 1
ATOM 2532 O O . SER A 1 319 ? 20.375 20.891 0.809 1 90.75 319 SER A O 1
ATOM 2534 N N . HIS A 1 320 ? 20.203 19.25 2.314 1 88.56 320 HIS A N 1
ATOM 2535 C CA . HIS A 1 320 ? 18.812 19.5 2.643 1 88.56 320 HIS A CA 1
ATOM 2536 C C . HIS A 1 320 ? 18.656 19.969 4.086 1 88.56 320 HIS A C 1
ATOM 2538 O O . HIS A 1 320 ? 17.594 19.797 4.688 1 88.56 320 HIS A O 1
ATOM 2544 N N . ASP A 1 321 ? 19.75 20.516 4.598 1 88.06 321 ASP A N 1
ATOM 2545 C CA . ASP A 1 321 ? 19.766 20.922 6 1 88.06 321 ASP A CA 1
ATOM 2546 C C . ASP A 1 321 ? 18.969 22.188 6.227 1 88.06 321 ASP A C 1
ATOM 2548 O O . ASP A 1 321 ? 19.297 23.25 5.699 1 88.06 321 ASP A O 1
ATOM 2552 N N . MET A 1 322 ? 17.969 22.156 7.109 1 89.31 322 MET A N 1
ATOM 2553 C CA . MET A 1 322 ? 17.047 23.266 7.363 1 89.31 322 MET A CA 1
ATOM 2554 C C . MET A 1 322 ? 17.766 24.422 8.039 1 89.31 322 MET A C 1
ATOM 2556 O O . MET A 1 322 ? 17.484 25.594 7.754 1 89.31 322 MET A O 1
ATOM 2560 N N . ASP A 1 323 ? 18.656 24.172 8.898 1 88.69 323 ASP A N 1
ATOM 2561 C CA . ASP A 1 323 ? 19.391 25.234 9.586 1 88.69 323 ASP A CA 1
ATOM 2562 C C . ASP A 1 323 ? 20.266 26.031 8.609 1 88.69 323 ASP A C 1
ATOM 2564 O O . ASP A 1 323 ? 20.359 27.25 8.711 1 88.69 323 ASP A O 1
ATOM 2568 N N . LEU A 1 324 ? 20.875 25.266 7.742 1 88.62 324 LEU A N 1
ATOM 2569 C CA . LEU A 1 324 ? 21.672 25.922 6.711 1 88.62 324 LEU A CA 1
ATOM 2570 C C . LEU A 1 324 ? 20.797 26.828 5.84 1 88.62 324 LEU A C 1
ATOM 2572 O O . LEU A 1 324 ? 21.172 27.953 5.539 1 88.62 324 LEU A O 1
ATOM 2576 N N . ILE A 1 325 ? 19.688 26.344 5.496 1 91.5 325 ILE A N 1
ATOM 2577 C CA . ILE A 1 325 ? 18.766 27.078 4.645 1 91.5 325 ILE A CA 1
ATOM 2578 C C . ILE A 1 325 ? 18.297 28.344 5.359 1 91.5 325 ILE A C 1
ATOM 2580 O O . ILE A 1 325 ? 18.297 29.422 4.781 1 91.5 325 ILE A O 1
ATOM 2584 N N . LEU A 1 326 ? 17.938 28.266 6.562 1 91.75 326 LEU A N 1
ATOM 2585 C CA . LEU A 1 326 ? 17.438 29.391 7.34 1 91.75 326 LEU A CA 1
ATOM 2586 C C . LEU A 1 326 ? 18.531 30.422 7.594 1 91.75 326 LEU A C 1
ATOM 2588 O O . LEU A 1 326 ? 18.281 31.625 7.59 1 91.75 326 LEU A O 1
ATOM 2592 N N . ASP A 1 327 ? 19.703 29.984 7.809 1 89.06 327 ASP A N 1
ATOM 2593 C CA . ASP A 1 327 ? 20.844 30.891 7.984 1 89.06 327 ASP A CA 1
ATOM 2594 C C . ASP A 1 327 ? 21.109 31.688 6.707 1 89.06 327 ASP A C 1
ATOM 2596 O O . ASP A 1 327 ? 21.391 32.875 6.762 1 89.06 327 ASP A O 1
ATOM 2600 N N . LEU A 1 328 ? 21.062 31 5.66 1 89 328 LEU A N 1
ATOM 2601 C CA . LEU A 1 328 ? 21.25 31.656 4.375 1 89 328 LEU A CA 1
ATOM 2602 C C . LEU A 1 328 ? 20.188 32.719 4.133 1 89 328 LEU A C 1
ATOM 2604 O O . LEU A 1 328 ? 20.469 33.781 3.623 1 89 328 LEU A O 1
ATOM 2608 N N . ASP A 1 329 ? 19 32.406 4.465 1 89 329 ASP A N 1
ATOM 2609 C CA . ASP A 1 329 ? 17.891 33.344 4.305 1 89 329 ASP A CA 1
ATOM 2610 C C . ASP A 1 329 ? 18.078 34.562 5.215 1 89 329 ASP A C 1
ATOM 2612 O O . ASP A 1 329 ? 17.75 35.688 4.824 1 89 329 ASP A O 1
ATOM 2616 N N . LYS A 1 330 ? 18.531 34.344 6.375 1 85.81 330 LYS A N 1
ATOM 2617 C CA . LYS A 1 330 ? 18.781 35.438 7.312 1 85.81 330 LYS A CA 1
ATOM 2618 C C . LYS A 1 330 ? 19.906 36.344 6.801 1 85.81 330 LYS A C 1
ATOM 2620 O O . LYS A 1 330 ? 19.812 37.562 6.922 1 85.81 330 LYS A O 1
ATOM 2625 N N . LEU A 1 331 ? 20.891 35.719 6.203 1 83.81 331 LEU A N 1
ATOM 2626 C CA . LEU A 1 331 ? 22.016 36.469 5.672 1 83.81 331 LEU A CA 1
ATOM 2627 C C . LEU A 1 331 ? 21.609 37.25 4.434 1 83.81 331 LEU A C 1
ATOM 2629 O O . LEU A 1 331 ? 22.109 38.375 4.207 1 83.81 331 LEU A O 1
ATOM 2633 N N . GLY A 1 332 ? 20.75 36.656 3.602 1 74.12 332 GLY A N 1
ATOM 2634 C CA . GLY A 1 332 ? 20.266 37.375 2.424 1 74.12 332 GLY A CA 1
ATOM 2635 C C . GLY A 1 332 ? 19.375 38.531 2.758 1 74.12 332 GLY A C 1
ATOM 2636 O O . GLY A 1 332 ? 19.406 39.562 2.086 1 74.12 332 GLY A O 1
ATOM 2637 N N . GLN A 1 333 ? 18.516 38.406 3.719 1 66.12 333 GLN A N 1
ATOM 2638 C CA . GLN A 1 333 ? 17.609 39.469 4.145 1 66.12 333 GLN A CA 1
ATOM 2639 C C . GLN A 1 333 ? 18.391 40.625 4.773 1 66.12 333 GLN A C 1
ATOM 2641 O O . GLN A 1 333 ? 18.062 41.812 4.555 1 66.12 333 GLN A O 1
ATOM 2646 N N . THR A 1 334 ? 19.406 40.219 5.559 1 54.03 334 THR A N 1
ATOM 2647 C CA . THR A 1 334 ? 20.234 41.25 6.188 1 54.03 334 THR A CA 1
ATOM 2648 C C . THR A 1 334 ? 20.938 42.094 5.137 1 54.03 334 THR A C 1
ATOM 2650 O O . THR A 1 334 ? 21.078 43.312 5.309 1 54.03 334 THR A O 1
ATOM 2653 N N . LYS A 1 335 ? 21.188 41.469 4.004 1 51.75 335 LYS A N 1
ATOM 2654 C CA . LYS A 1 335 ? 21.828 42.219 2.932 1 51.75 335 LYS A CA 1
ATOM 2655 C C . LYS A 1 335 ? 20.859 43.188 2.273 1 51.75 335 LYS A C 1
ATOM 2657 O O . LYS A 1 335 ? 21.219 44.344 1.991 1 51.75 335 LYS A O 1
ATOM 2662 N N . GLU A 1 336 ? 19.609 42.688 2.1 1 51.22 336 GLU A N 1
ATOM 2663 C CA . GLU A 1 336 ? 18.609 43.562 1.498 1 51.22 336 GLU A CA 1
ATOM 2664 C C . GLU A 1 336 ? 18.219 44.688 2.455 1 51.22 336 GLU A C 1
ATOM 2666 O O . GLU A 1 336 ? 18.031 45.844 2.037 1 51.22 336 GLU A O 1
ATOM 2671 N N . VAL A 1 337 ? 18.062 44.406 3.785 1 50.56 337 VAL A N 1
ATOM 2672 C CA . VAL A 1 337 ? 17.766 45.406 4.801 1 50.56 337 VAL A CA 1
ATOM 2673 C C . VAL A 1 337 ? 18.938 46.375 4.945 1 50.56 337 VAL A C 1
ATOM 2675 O O . VAL A 1 337 ? 18.75 47.594 5.027 1 50.56 337 VAL A O 1
ATOM 2678 N N . ARG A 1 338 ? 20.141 45.812 4.973 1 48.69 338 ARG A N 1
ATOM 2679 C CA . ARG A 1 338 ? 21.328 46.656 5.051 1 48.69 338 ARG A CA 1
ATOM 2680 C C . ARG A 1 338 ? 21.453 47.531 3.816 1 48.69 338 ARG A C 1
ATOM 2682 O O . ARG A 1 338 ? 21.812 48.719 3.92 1 48.69 338 ARG A O 1
ATOM 2689 N N . LYS A 1 339 ? 21.109 46.938 2.66 1 51.59 339 LYS A N 1
ATOM 2690 C CA . LYS A 1 339 ? 21.125 47.75 1.44 1 51.59 339 LYS A CA 1
ATOM 2691 C C . LYS A 1 339 ? 20.078 48.844 1.5 1 51.59 339 LYS A C 1
ATOM 2693 O O . LYS A 1 339 ? 20.344 50 1.108 1 51.59 339 LYS A O 1
ATOM 2698 N N . ARG A 1 340 ? 18.922 48.531 2.059 1 49.69 340 ARG A N 1
ATOM 2699 C CA . ARG A 1 340 ? 17.875 49.531 2.197 1 49.69 340 ARG A CA 1
ATOM 2700 C C . ARG A 1 340 ? 18.266 50.594 3.223 1 49.69 340 ARG A C 1
ATOM 2702 O O . ARG A 1 340 ? 18.062 51.781 3 1 49.69 340 ARG A O 1
ATOM 2709 N N . LYS A 1 341 ? 18.828 50.219 4.352 1 51.41 341 LYS A N 1
ATOM 2710 C CA . LYS A 1 341 ? 19.297 51.156 5.367 1 51.41 341 LYS A CA 1
ATOM 2711 C C . LYS A 1 341 ? 20.438 52.031 4.836 1 51.41 341 LYS A C 1
ATOM 2713 O O . LYS A 1 341 ? 20.484 53.219 5.105 1 51.41 341 LYS A O 1
ATOM 2718 N N . ARG A 1 342 ? 21.297 51.406 4.078 1 52.41 342 ARG A N 1
ATOM 2719 C CA . ARG A 1 342 ? 22.391 52.156 3.484 1 52.41 342 ARG A CA 1
ATOM 2720 C C . ARG A 1 342 ? 21.875 53.156 2.459 1 52.41 342 ARG A C 1
ATOM 2722 O O . ARG A 1 342 ? 22.359 54.312 2.395 1 52.41 342 ARG A O 1
ATOM 2729 N N . ARG A 1 343 ? 20.938 52.719 1.629 1 53.31 343 ARG A N 1
ATOM 2730 C CA . ARG A 1 343 ? 20.328 53.625 0.646 1 53.31 343 ARG A CA 1
ATOM 2731 C C . ARG A 1 343 ? 19.641 54.812 1.329 1 53.31 343 ARG A C 1
ATOM 2733 O O . ARG A 1 343 ? 19.719 55.938 0.855 1 53.31 343 ARG A O 1
ATOM 2740 N N . ASN A 1 344 ? 18.984 54.438 2.396 1 50.47 344 ASN A N 1
ATOM 2741 C CA . ASN A 1 344 ? 18.312 55.5 3.152 1 50.47 344 ASN A CA 1
ATOM 2742 C C . ASN A 1 344 ? 19.312 56.438 3.807 1 50.47 344 ASN A C 1
ATOM 2744 O O . ASN A 1 344 ? 19.094 57.656 3.863 1 50.47 344 ASN A O 1
ATOM 2748 N N . LYS A 1 345 ? 20.391 55.875 4.398 1 51.81 345 LYS A N 1
ATOM 2749 C CA . LYS A 1 345 ? 21.453 56.688 4.941 1 51.81 345 LYS A CA 1
ATOM 2750 C C . LYS A 1 345 ? 22.109 57.531 3.85 1 51.81 345 LYS A C 1
ATOM 2752 O O . LYS A 1 345 ? 22.406 58.719 4.062 1 51.81 345 LYS A O 1
ATOM 2757 N N . ASN A 1 346 ? 22.359 56.812 2.727 1 50.81 346 ASN A N 1
ATOM 2758 C CA . ASN A 1 346 ? 22.953 57.562 1.62 1 50.81 346 ASN A CA 1
ATOM 2759 C C . ASN A 1 346 ? 22 58.594 1.067 1 50.81 346 ASN A C 1
ATOM 2761 O O . ASN A 1 346 ? 22.438 59.688 0.652 1 50.81 346 ASN A O 1
ATOM 2765 N N . LYS A 1 347 ? 20.703 58.281 1.002 1 48.28 347 LYS A N 1
ATOM 2766 C CA . LYS A 1 347 ? 19.703 59.281 0.616 1 48.28 347 LYS A CA 1
ATOM 2767 C C . LYS A 1 347 ? 19.703 60.438 1.596 1 48.28 347 LYS A C 1
ATOM 2769 O O . LYS A 1 347 ? 19.562 61.594 1.191 1 48.28 347 LYS A O 1
ATOM 2774 N N . GLN A 1 348 ? 19.859 60.031 2.848 1 44.84 348 GLN A N 1
ATOM 2775 C CA . GLN A 1 348 ? 19.953 61.094 3.832 1 44.84 348 GLN A CA 1
ATOM 2776 C C . GLN A 1 348 ? 21.234 61.906 3.654 1 44.84 348 GLN A C 1
ATOM 2778 O O . GLN A 1 348 ? 21.234 63.125 3.809 1 44.84 348 GLN A O 1
ATOM 2783 N N . GLN A 1 349 ? 22.344 61.125 3.391 1 44.09 349 GLN A N 1
ATOM 2784 C CA . GLN A 1 349 ? 23.594 61.844 3.16 1 44.09 349 GLN A CA 1
ATOM 2785 C C . GLN A 1 349 ? 23.547 62.625 1.848 1 44.09 349 GLN A C 1
ATOM 2787 O O . GLN A 1 349 ? 24.094 63.719 1.752 1 44.09 349 GLN A O 1
ATOM 2792 N N . SER A 1 350 ? 23.062 61.875 0.809 1 42.44 350 SER A N 1
ATOM 2793 C CA . SER A 1 350 ? 22.969 62.531 -0.482 1 42.44 350 SER A CA 1
ATOM 2794 C C . SER A 1 350 ? 21.969 63.688 -0.435 1 42.44 350 SER A C 1
ATOM 2796 O O . SER A 1 350 ? 22.031 64.625 -1.26 1 42.44 350 SER A O 1
ATOM 2798 N N . LEU A 1 351 ? 20.906 63.469 0.374 1 38.31 351 LEU A N 1
ATOM 2799 C CA . LEU A 1 351 ? 20 64.625 0.49 1 38.31 351 LEU A CA 1
ATOM 2800 C C . LEU A 1 351 ? 20.734 65.875 0.992 1 38.31 351 LEU A C 1
ATOM 2802 O O . LEU A 1 351 ? 20.234 67 0.841 1 38.31 351 LEU A O 1
ATOM 2806 N N . ASN A 1 352 ? 21.797 65.625 1.893 1 36.41 352 ASN A N 1
ATOM 2807 C CA . ASN A 1 352 ? 22.531 66.875 2.283 1 36.41 352 ASN A CA 1
ATOM 2808 C C . ASN A 1 352 ? 23.328 67.438 1.111 1 36.41 352 ASN A C 1
ATOM 2810 O O . ASN A 1 352 ? 23.688 68.625 1.125 1 36.41 352 ASN A O 1
ATOM 2814 N N . SER A 1 353 ? 24.031 66.5 0.306 1 34.5 353 SER A N 1
ATOM 2815 C CA . SER A 1 353 ? 24.938 67.125 -0.682 1 34.5 353 SER A CA 1
ATOM 2816 C C . SER A 1 353 ? 24.188 67.625 -1.905 1 34.5 353 SER A C 1
ATOM 2818 O O . SER A 1 353 ? 24.766 68.188 -2.805 1 34.5 353 SER A O 1
ATOM 2820 N N . ILE A 1 354 ? 23.156 67 -2.346 1 30.81 354 ILE A N 1
ATOM 2821 C CA . ILE A 1 354 ? 22.578 67.188 -3.662 1 30.81 354 ILE A CA 1
ATOM 2822 C C . ILE A 1 354 ? 21.938 68.625 -3.691 1 30.81 354 ILE A C 1
ATOM 2824 O O . ILE A 1 354 ? 20.875 68.75 -4.281 1 30.81 354 ILE A O 1
ATOM 2828 N N . LYS A 1 355 ? 22.547 69.562 -2.867 1 28.8 355 LYS A N 1
ATOM 2829 C CA . LYS A 1 355 ? 22.031 70.875 -3.223 1 28.8 355 LYS A CA 1
ATOM 2830 C C . LYS A 1 355 ? 22.219 71.125 -4.715 1 28.8 355 LYS A C 1
ATOM 2832 O O . LYS A 1 355 ? 21.625 72.062 -5.254 1 28.8 355 LYS A O 1
ATOM 2837 N N . ASN A 1 356 ? 23.5 70.812 -5.219 1 27.58 356 ASN A N 1
ATOM 2838 C CA . ASN A 1 356 ? 23.797 71.562 -6.426 1 27.58 356 ASN A CA 1
ATOM 2839 C C . ASN A 1 356 ? 23.094 71 -7.648 1 27.58 356 ASN A C 1
ATOM 2841 O O . ASN A 1 356 ? 22.828 69.812 -7.695 1 27.58 356 ASN A O 1
ATOM 2845 N N . GLY A 1 357 ? 22.984 71.688 -8.93 1 23.78 357 GLY A N 1
ATOM 2846 C CA . GLY A 1 357 ? 21.875 71.812 -9.852 1 23.78 357 GLY A CA 1
ATOM 2847 C C . GLY A 1 357 ? 21.609 70.562 -10.672 1 23.78 357 GLY A C 1
ATOM 2848 O O . GLY A 1 357 ? 20.688 69.812 -10.391 1 23.78 357 GLY A O 1
ATOM 2849 N N . THR A 1 358 ? 22.047 70.625 -12.086 1 23.38 358 THR A N 1
ATOM 2850 C CA . THR A 1 358 ? 21.219 70.562 -13.289 1 23.38 358 THR A CA 1
ATOM 2851 C C . THR A 1 358 ? 21.109 69.125 -13.844 1 23.38 358 THR A C 1
ATOM 2853 O O . THR A 1 358 ? 21.969 68.312 -13.57 1 23.38 358 THR A O 1
ATOM 2856 N N . GLN A 1 359 ? 20.25 68.875 -15.078 1 22.05 359 GLN A N 1
ATOM 2857 C CA . GLN A 1 359 ? 19.203 68 -15.57 1 22.05 359 GLN A CA 1
ATOM 2858 C C . GLN A 1 359 ? 19.781 66.75 -16.312 1 22.05 359 GLN A C 1
ATOM 2860 O O . GLN A 1 359 ? 19.281 65.688 -16.188 1 22.05 359 GLN A O 1
ATOM 2865 N N . GLN A 1 360 ? 20.844 66.75 -17.203 1 22.97 360 GLN A N 1
ATOM 2866 C CA . GLN A 1 360 ? 20.484 66.312 -18.531 1 22.97 360 GLN A CA 1
ATOM 2867 C C . GLN A 1 360 ? 20.688 64.812 -18.656 1 22.97 360 GLN A C 1
ATOM 2869 O O . GLN A 1 360 ? 21.812 64.312 -18.625 1 22.97 360 GLN A O 1
ATOM 2874 N N . ILE A 1 361 ? 20.062 63.969 -17.891 1 21.7 361 ILE A N 1
ATOM 2875 C CA . ILE A 1 361 ? 20.531 62.562 -17.875 1 21.7 361 ILE A CA 1
ATOM 2876 C C . ILE A 1 361 ? 20.156 61.875 -19.188 1 21.7 361 ILE A C 1
ATOM 2878 O O . ILE A 1 361 ? 18.969 61.812 -19.531 1 21.7 361 ILE A O 1
ATOM 2882 N N . ASP A 1 362 ? 21.062 61.969 -20.266 1 22.17 362 ASP A N 1
ATOM 2883 C CA . ASP A 1 362 ? 20.953 61.406 -21.609 1 22.17 362 ASP A CA 1
ATOM 2884 C C . ASP A 1 362 ? 20.75 59.875 -21.547 1 22.17 362 ASP A C 1
ATOM 2886 O O . ASP A 1 362 ? 21.422 59.188 -20.781 1 22.17 362 ASP A O 1
ATOM 2890 N N . GLY A 1 363 ? 19.547 59.375 -21.875 1 20.55 363 GLY A N 1
ATOM 2891 C CA . GLY A 1 363 ? 18.859 58.094 -21.875 1 20.55 363 GLY A CA 1
ATOM 2892 C C . GLY A 1 363 ? 19.531 57.031 -22.75 1 20.55 363 GLY A C 1
ATOM 2893 O O . GLY A 1 363 ? 18.922 56.031 -23.094 1 20.55 363 GLY A O 1
ATOM 2894 N N . GLU A 1 364 ? 20.922 57.031 -22.906 1 21.89 364 GLU A N 1
ATOM 2895 C CA . GLU A 1 364 ? 21.344 56.188 -24.016 1 21.89 364 GLU A CA 1
ATOM 2896 C C . GLU A 1 364 ? 20.859 54.75 -23.828 1 21.89 364 GLU A C 1
ATOM 2898 O O . GLU A 1 364 ? 20.734 54.281 -22.703 1 21.89 364 GLU A O 1
ATOM 2903 N N . GLN A 1 365 ? 20.297 54.156 -24.938 1 22.12 365 GLN A N 1
ATOM 2904 C CA . GLN A 1 365 ? 19.625 52.938 -25.438 1 22.12 365 GLN A CA 1
ATOM 2905 C C . GLN A 1 365 ? 20.516 51.719 -25.297 1 22.12 365 GLN A C 1
ATOM 2907 O O . GLN A 1 365 ? 21.594 51.656 -25.906 1 22.12 365 GLN A O 1
ATOM 2912 N N . ILE A 1 366 ? 20.812 51.219 -24.094 1 21.28 366 ILE A N 1
ATOM 2913 C CA . ILE A 1 366 ? 21.734 50.094 -24 1 21.28 366 ILE A CA 1
ATOM 2914 C C . ILE A 1 366 ? 21.156 48.875 -24.734 1 21.28 366 ILE A C 1
ATOM 2916 O O . ILE A 1 366 ? 20.016 48.469 -24.5 1 21.28 366 ILE A O 1
ATOM 2920 N N . SER A 1 367 ? 21.625 48.594 -25.953 1 21.17 367 SER A N 1
ATOM 2921 C CA . SER A 1 367 ? 21.406 47.531 -26.922 1 21.17 367 SER A CA 1
ATOM 2922 C C . SER A 1 367 ? 21.641 46.156 -26.312 1 21.17 367 SER A C 1
ATOM 2924 O O . SER A 1 367 ? 22.656 45.938 -25.656 1 21.17 367 SER A O 1
ATOM 2926 N N . THR A 1 368 ? 20.594 45.469 -25.891 1 20.5 368 THR A N 1
ATOM 2927 C CA . THR A 1 368 ? 20.484 44.156 -25.281 1 20.5 368 THR A CA 1
ATOM 2928 C C . THR A 1 368 ? 21.016 43.094 -26.203 1 20.5 368 THR A C 1
ATOM 2930 O O . THR A 1 368 ? 20.422 42.781 -27.25 1 20.5 368 THR A O 1
ATOM 2933 N N . GLU A 1 369 ? 22.344 43.062 -26.578 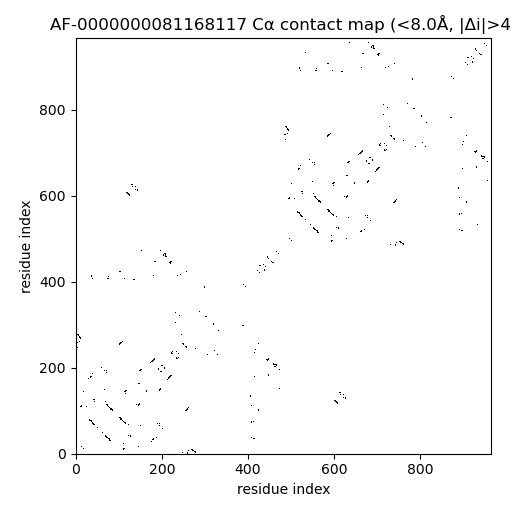1 20.92 369 GLU A N 1
ATOM 2934 C CA . GLU A 1 369 ? 22.844 42 -27.438 1 20.92 369 GLU A CA 1
ATOM 2935 C C . GLU A 1 369 ? 22.562 40.625 -26.844 1 20.92 369 GLU A C 1
ATOM 2937 O O . GLU A 1 369 ? 22.641 40.469 -25.625 1 20.92 369 GLU A O 1
ATOM 2942 N N . ASN A 1 370 ? 21.797 39.781 -27.594 1 21.39 370 ASN A N 1
ATOM 2943 C CA . ASN A 1 370 ? 21.266 38.438 -27.516 1 21.39 370 ASN A CA 1
ATOM 2944 C C . ASN A 1 370 ? 22.391 37.406 -27.375 1 21.39 370 ASN A C 1
ATOM 2946 O O . ASN A 1 370 ? 23.125 37.156 -28.328 1 21.39 370 ASN A O 1
ATOM 2950 N N . MET A 1 371 ? 23.359 37.531 -26.438 1 20.67 371 MET A N 1
ATOM 2951 C CA . MET A 1 371 ? 24.422 36.531 -26.469 1 20.67 371 MET A CA 1
ATOM 2952 C C . MET A 1 371 ? 23.859 35.125 -26.344 1 20.67 371 MET A C 1
ATOM 2954 O O . MET A 1 371 ? 23.109 34.844 -25.406 1 20.67 371 MET A O 1
ATOM 2958 N N . GLU A 1 372 ? 23.672 34.375 -27.422 1 22.33 372 GLU A N 1
ATOM 2959 C CA . GLU A 1 372 ? 23.391 32.969 -27.656 1 22.33 372 GLU A CA 1
ATOM 2960 C C . GLU A 1 372 ? 24.359 32.062 -26.906 1 22.33 372 GLU A C 1
ATOM 2962 O O . GLU A 1 372 ? 25.547 32.062 -27.188 1 22.33 372 GLU A O 1
ATOM 2967 N N . THR A 1 373 ? 24.391 32.062 -25.562 1 21.36 373 THR A N 1
ATOM 2968 C CA . THR A 1 373 ? 25.344 31.203 -24.875 1 21.36 373 THR A CA 1
ATOM 2969 C C . THR A 1 373 ? 25.109 29.75 -25.25 1 21.36 373 THR A C 1
ATOM 2971 O O . THR A 1 373 ? 23.984 29.25 -25.141 1 21.36 373 THR A O 1
ATOM 2974 N N . ASP A 1 374 ? 25.797 29.219 -26.188 1 23.38 374 ASP A N 1
ATOM 2975 C CA . ASP A 1 374 ? 26 27.828 -26.609 1 23.38 374 ASP A CA 1
ATOM 2976 C C . ASP A 1 374 ? 26.312 26.938 -25.406 1 23.38 374 ASP A C 1
ATOM 2978 O O . ASP A 1 374 ? 27.25 27.203 -24.641 1 23.38 374 ASP A O 1
ATOM 2982 N N . PHE A 1 375 ? 25.312 26.312 -24.828 1 21 375 PHE A N 1
ATOM 2983 C CA . PHE A 1 375 ? 25.422 25.344 -23.75 1 21 375 PHE A CA 1
ATOM 2984 C C . PHE A 1 375 ? 26.266 24.141 -24.172 1 21 375 PHE A C 1
ATOM 2986 O O . PHE A 1 375 ? 25.828 23.328 -24.984 1 21 375 PHE A O 1
ATOM 2993 N N . VAL A 1 376 ? 27.5 24.297 -24.609 1 24.03 376 VAL A N 1
ATOM 2994 C CA . VAL A 1 376 ? 28.359 23.125 -24.797 1 24.03 376 VAL A CA 1
ATOM 2995 C C . VAL A 1 376 ? 28.297 22.234 -23.562 1 24.03 376 VAL A C 1
ATOM 2997 O O . VAL A 1 376 ? 28.406 22.703 -22.438 1 24.03 376 VAL A O 1
ATOM 3000 N N . SER A 1 377 ? 27.75 21.031 -23.734 1 24.08 377 SER A N 1
ATOM 3001 C CA . SER A 1 377 ? 27.594 19.875 -22.875 1 24.08 377 SER A CA 1
ATOM 3002 C C . SER A 1 377 ? 28.922 19.453 -22.266 1 24.08 377 SER A C 1
ATOM 3004 O O . SER A 1 377 ? 29.703 18.734 -22.891 1 24.08 377 SER A O 1
ATOM 3006 N N . GLU A 1 378 ? 29.797 20.359 -21.891 1 26.08 378 GLU A N 1
ATOM 3007 C CA . GLU A 1 378 ? 31.031 19.844 -21.312 1 26.08 378 GLU A CA 1
ATOM 3008 C C . GLU A 1 378 ? 30.75 18.812 -20.219 1 26.08 378 GLU A C 1
ATOM 3010 O O . GLU A 1 378 ? 29.781 18.969 -19.469 1 26.08 378 GLU A O 1
ATOM 3015 N N . SER A 1 379 ? 31.266 17.609 -20.406 1 29.28 379 SER A N 1
ATOM 3016 C CA . SER A 1 379 ? 31.453 16.5 -19.469 1 29.28 379 SER A CA 1
ATOM 3017 C C . SER A 1 379 ? 31.875 17 -18.094 1 29.28 379 SER A C 1
ATOM 3019 O O . SER A 1 379 ? 33 17.438 -17.906 1 29.28 379 SER A O 1
ATOM 3021 N N . THR A 1 380 ? 31.078 17.797 -17.5 1 27.05 380 THR A N 1
ATOM 3022 C CA . THR A 1 380 ? 31.453 18.344 -16.203 1 27.05 380 THR A CA 1
ATOM 3023 C C . THR A 1 380 ? 31.859 17.234 -15.234 1 27.05 380 THR A C 1
ATOM 3025 O O . THR A 1 380 ? 31.062 16.328 -14.961 1 27.05 380 THR A O 1
ATOM 3028 N N . VAL A 1 381 ? 33.125 16.797 -15.258 1 28.09 381 VAL A N 1
ATOM 3029 C CA . VAL A 1 381 ? 33.75 16.141 -14.117 1 28.09 381 VAL A CA 1
ATOM 3030 C C . VAL A 1 381 ? 33.219 16.719 -12.82 1 28.09 381 VAL A C 1
ATOM 3032 O O . VAL A 1 381 ? 33.344 17.922 -12.57 1 28.09 381 VAL A O 1
ATOM 3035 N N . VAL A 1 382 ? 32.125 16.203 -12.422 1 29.53 382 VAL A N 1
ATOM 3036 C CA . VAL A 1 382 ? 31.688 16.5 -11.062 1 29.53 382 VAL A CA 1
ATOM 3037 C C . VAL A 1 382 ? 32.875 16.469 -10.109 1 29.53 382 VAL A C 1
ATOM 3039 O O . VAL A 1 382 ? 33.469 15.414 -9.859 1 29.53 382 VAL A O 1
ATOM 3042 N N . VAL A 1 383 ? 33.812 17.359 -10.289 1 29.3 383 VAL A N 1
ATOM 3043 C CA . VAL A 1 383 ? 34.75 17.594 -9.195 1 29.3 383 VAL A CA 1
ATOM 3044 C C . VAL A 1 383 ? 34 17.5 -7.859 1 29.3 383 VAL A C 1
ATOM 3046 O O . VAL A 1 383 ? 32.969 18.141 -7.664 1 29.3 383 VAL A O 1
ATOM 3049 N N . GLU A 1 384 ? 34.125 16.453 -7.176 1 34.06 384 GLU A N 1
ATOM 3050 C CA . GLU A 1 384 ? 33.812 16.391 -5.758 1 34.06 384 GLU A CA 1
ATOM 3051 C C . GLU A 1 384 ? 34.156 17.688 -5.051 1 34.06 384 GLU A C 1
ATOM 3053 O O . GLU A 1 384 ? 35.312 17.922 -4.684 1 34.06 384 GLU A O 1
ATOM 3058 N N . LYS A 1 385 ? 33.781 18.75 -5.641 1 34.16 385 LYS A N 1
ATOM 3059 C CA . LYS A 1 385 ? 34 19.938 -4.816 1 34.16 385 LYS A CA 1
ATOM 3060 C C . LYS A 1 385 ? 33.469 19.719 -3.398 1 34.16 385 LYS A C 1
ATOM 3062 O O . LYS A 1 385 ? 32.25 19.625 -3.188 1 34.16 385 LYS A O 1
ATOM 3067 N N . THR A 1 386 ? 34.156 19.047 -2.516 1 39.88 386 THR A N 1
ATOM 3068 C CA . THR A 1 386 ? 33.938 19.031 -1.074 1 39.88 386 THR A CA 1
ATOM 3069 C C . THR A 1 386 ? 33.594 20.422 -0.561 1 39.88 386 THR A C 1
ATOM 3071 O O . THR A 1 386 ? 34.438 21.312 -0.549 1 39.88 386 THR A O 1
ATOM 3074 N N . VAL A 1 387 ? 32.562 20.969 -0.949 1 47.19 387 VAL A N 1
ATOM 3075 C CA . VAL A 1 387 ? 32.188 22.219 -0.294 1 47.19 387 VAL A CA 1
ATOM 3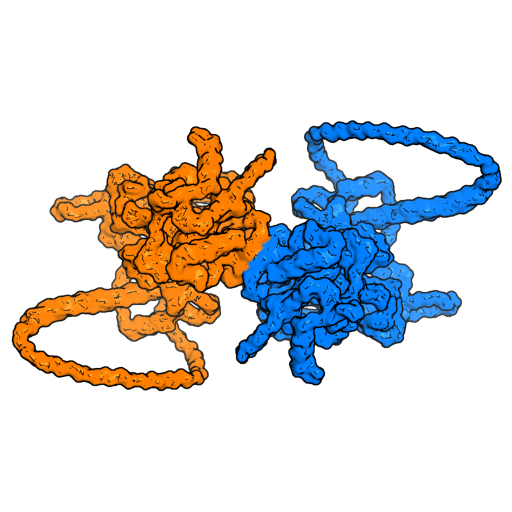076 C C . VAL A 1 387 ? 32.406 22.078 1.215 1 47.19 387 VAL A C 1
ATOM 3078 O O . VAL A 1 387 ? 31.844 21.172 1.843 1 47.19 387 VAL A O 1
ATOM 3081 N N . ASN A 1 388 ? 33.469 22.562 1.748 1 52.03 388 ASN A N 1
ATOM 3082 C CA . ASN A 1 388 ? 33.781 22.625 3.168 1 52.03 388 ASN A CA 1
ATOM 3083 C C . ASN A 1 388 ? 32.688 23.359 3.961 1 52.03 388 ASN A C 1
ATOM 3085 O O . ASN A 1 388 ? 32.625 24.578 3.945 1 52.03 388 ASN A O 1
ATOM 3089 N N . LEU A 1 389 ? 31.594 22.781 4.152 1 59.22 389 LEU A N 1
ATOM 3090 C CA . LEU A 1 389 ? 30.594 23.344 5.055 1 59.22 389 LEU A CA 1
ATOM 3091 C C . LEU A 1 389 ? 31.109 23.359 6.488 1 59.22 389 LEU A C 1
ATOM 3093 O O . LEU A 1 389 ? 31.891 22.484 6.891 1 59.22 389 LEU A O 1
ATOM 3097 N N . PRO A 1 390 ? 30.906 24.469 7.125 1 59.75 390 PRO A N 1
ATOM 3098 C CA . PRO A 1 390 ? 31.25 24.469 8.547 1 59.75 390 PRO A CA 1
ATOM 3099 C C . PRO A 1 390 ? 30.734 23.219 9.273 1 59.75 390 PRO A C 1
ATOM 3101 O O . PRO A 1 390 ? 29.734 22.641 8.875 1 59.75 390 PRO A O 1
ATOM 3104 N N . SER A 1 391 ? 31.484 22.672 10.125 1 57.88 391 SER A N 1
ATOM 3105 C CA . SER A 1 391 ? 31.281 21.438 10.875 1 57.88 391 SER A CA 1
ATOM 3106 C C . SER A 1 391 ? 29.875 21.391 11.484 1 57.88 391 SER A C 1
ATOM 3108 O O . SER A 1 391 ? 29.312 20.312 11.672 1 57.88 391 SER A O 1
ATOM 3110 N N . LYS A 1 392 ? 29.406 22.625 11.711 1 59.53 392 LYS A N 1
ATOM 3111 C CA . LYS A 1 392 ? 28.125 22.672 12.406 1 59.53 392 LYS A CA 1
ATOM 3112 C C . LYS A 1 392 ? 27 22.109 11.531 1 59.53 392 LYS A C 1
ATOM 3114 O O . LYS A 1 392 ? 25.938 21.719 12.039 1 59.53 392 LYS A O 1
ATOM 3119 N N . TYR A 1 393 ? 27.25 22.062 10.383 1 59.19 393 TYR A N 1
ATOM 3120 C CA . TYR A 1 393 ? 26.203 21.594 9.492 1 59.19 393 TYR A CA 1
ATOM 3121 C C . TYR A 1 393 ? 26.375 20.125 9.148 1 59.19 393 TYR A C 1
ATOM 3123 O O . TYR A 1 393 ? 25.609 19.562 8.359 1 59.19 393 TYR A O 1
ATOM 3131 N N . LEU A 1 394 ? 27.469 19.516 9.695 1 54.09 394 LEU A N 1
ATOM 3132 C CA . LEU A 1 394 ? 27.719 18.094 9.461 1 54.09 394 LEU A CA 1
ATOM 3133 C C . LEU A 1 394 ? 26.906 17.234 10.422 1 54.09 394 LEU A C 1
ATOM 3135 O O . LEU A 1 394 ? 26.906 17.484 11.633 1 54.09 394 LEU A O 1
ATOM 3139 N N . LYS A 1 395 ? 25.828 16.75 10.141 1 51.44 395 LYS A N 1
ATOM 3140 C CA . LYS A 1 395 ? 24.656 16.141 10.75 1 51.44 395 LYS A CA 1
ATOM 3141 C C . LYS A 1 395 ? 25.047 15.047 11.734 1 51.44 395 LYS A C 1
ATOM 3143 O O . LYS A 1 395 ? 25.859 14.18 11.406 1 51.44 395 LYS A O 1
ATOM 3148 N N . SER A 1 396 ? 24.75 15.258 13.094 1 43.78 396 SER A N 1
ATOM 3149 C CA . SER A 1 396 ? 24.75 14.242 14.141 1 43.78 396 SER A CA 1
ATOM 3150 C C . SER A 1 396 ? 23.734 13.141 13.852 1 43.78 396 SER A C 1
ATOM 3152 O O . SER A 1 396 ? 22.875 13.297 12.984 1 43.78 396 SER A O 1
ATOM 3154 N N . GLU A 1 397 ? 23.766 11.992 14.703 1 44.16 397 GLU A N 1
ATOM 3155 C CA . GLU A 1 397 ? 23 10.75 14.672 1 44.16 397 GLU A CA 1
ATOM 3156 C C . GLU A 1 397 ? 21.5 11.031 14.633 1 44.16 397 GLU A C 1
ATOM 3158 O O . GLU A 1 397 ? 20.75 10.258 14.039 1 44.16 397 GLU A O 1
ATOM 3163 N N . CYS A 1 398 ? 21.047 11.898 15.578 1 44.84 398 CYS A N 1
ATOM 3164 C CA . CYS A 1 398 ? 19.609 12.18 15.594 1 44.84 398 CYS A CA 1
ATOM 3165 C C . CYS A 1 398 ? 19.141 12.68 14.227 1 44.84 398 CYS A C 1
ATOM 3167 O O . CYS A 1 398 ? 17.938 12.766 13.984 1 44.84 398 CYS A O 1
ATOM 3169 N N . ASP A 1 399 ? 20.047 13.211 13.484 1 46.09 399 ASP A N 1
ATOM 3170 C CA . ASP A 1 399 ? 19.766 14 12.289 1 46.09 399 ASP A CA 1
ATOM 3171 C C . ASP A 1 399 ? 19.141 13.141 11.188 1 46.09 399 ASP A C 1
ATOM 3173 O O . ASP A 1 399 ? 18.312 13.625 10.414 1 46.09 399 ASP A O 1
ATOM 3177 N N . VAL A 1 400 ? 19.672 11.938 11.164 1 43 400 VAL A N 1
ATOM 3178 C CA . VAL A 1 400 ? 19.172 11.148 10.039 1 43 400 VAL A CA 1
ATOM 3179 C C . VAL A 1 400 ? 17.672 10.859 10.234 1 43 400 VAL A C 1
ATOM 3181 O O . VAL A 1 400 ? 16.938 10.727 9.258 1 43 400 VAL A O 1
ATOM 3184 N N . HIS A 1 401 ? 17.234 10.656 11.586 1 42.03 401 HIS A N 1
ATOM 3185 C CA . HIS A 1 401 ? 15.867 10.227 11.859 1 42.03 401 HIS A CA 1
ATOM 3186 C C . HIS A 1 401 ? 14.906 11.414 11.883 1 42.03 401 HIS A C 1
ATOM 3188 O O . HIS A 1 401 ? 13.688 11.234 11.828 1 42.03 401 HIS A O 1
ATOM 3194 N N . SER A 1 402 ? 15.438 12.609 12.234 1 43.56 402 SER A N 1
ATOM 3195 C CA . SER A 1 402 ? 14.586 13.766 12.516 1 43.56 402 SER A CA 1
ATOM 3196 C C . SER A 1 402 ? 14.102 14.414 11.234 1 43.56 402 SER A C 1
ATOM 3198 O O . SER A 1 402 ? 12.977 14.922 11.172 1 43.56 402 SER A O 1
ATOM 3200 N N . ALA A 1 403 ? 15.039 14.609 10.328 1 39.88 403 ALA A N 1
ATOM 3201 C CA . ALA A 1 403 ? 14.805 15.328 9.086 1 39.88 403 ALA A CA 1
ATOM 3202 C C . ALA A 1 403 ? 13.898 14.539 8.148 1 39.88 403 ALA A C 1
ATOM 3204 O O . ALA A 1 403 ? 14.18 13.375 7.832 1 39.88 403 ALA A O 1
ATOM 3205 N N . GLY A 1 404 ? 12.555 14.805 8.125 1 49.62 404 GLY A N 1
ATOM 3206 C CA . GLY A 1 404 ? 11.727 14.18 7.109 1 49.62 404 GLY A CA 1
ATOM 3207 C C . GLY A 1 404 ? 10.656 13.273 7.688 1 49.62 404 GLY A C 1
ATOM 3208 O O . GLY A 1 404 ? 10.148 12.391 6.996 1 49.62 404 GLY A O 1
ATOM 3209 N N . CYS A 1 405 ? 10.625 13.414 9.094 1 56.22 405 CYS A N 1
ATOM 3210 C CA . CYS A 1 405 ? 9.547 12.578 9.625 1 56.22 405 CYS A CA 1
ATOM 3211 C C . CYS A 1 405 ? 8.188 13.102 9.195 1 56.22 405 CYS A C 1
ATOM 3213 O O . CYS A 1 405 ? 7.738 14.156 9.664 1 56.22 405 CYS A O 1
ATOM 3215 N N . HIS A 1 406 ? 7.789 12.867 8.047 1 66.56 406 HIS A N 1
ATOM 3216 C CA . HIS A 1 406 ? 6.445 13.156 7.551 1 66.56 406 HIS A CA 1
ATOM 3217 C C . HIS A 1 406 ? 5.426 12.172 8.125 1 66.56 406 HIS A C 1
ATOM 3219 O O . HIS A 1 406 ? 4.973 11.266 7.422 1 66.56 406 HIS A O 1
ATOM 3225 N N . ARG A 1 407 ? 5.258 12.406 9.438 1 86 407 ARG A N 1
ATOM 3226 C CA . ARG A 1 407 ? 4.145 11.75 10.109 1 86 407 ARG A CA 1
ATOM 3227 C C . ARG A 1 407 ? 3.018 12.727 10.398 1 86 407 ARG A C 1
ATOM 3229 O O . ARG A 1 407 ? 3.266 13.867 10.797 1 86 407 ARG A O 1
ATOM 3236 N N . SER A 1 408 ? 1.885 12.289 10.164 1 93.75 408 SER A N 1
ATOM 3237 C CA . SER A 1 408 ? 0.756 13.211 10.242 1 93.75 408 SER A CA 1
ATOM 3238 C C . SER A 1 408 ? 0.644 13.836 11.625 1 93.75 408 SER A C 1
ATOM 3240 O O . SER A 1 408 ? 0.32 15.023 11.75 1 93.75 408 SER A O 1
ATOM 3242 N N . GLY A 1 409 ? 0.907 13.047 12.695 1 96 409 GLY A N 1
ATOM 3243 C CA . GLY A 1 409 ? 0.87 13.594 14.039 1 96 409 GLY A CA 1
ATOM 3244 C C . GLY A 1 409 ? 1.889 14.695 14.266 1 96 409 GLY A C 1
ATOM 3245 O O . GLY A 1 409 ? 1.546 15.781 14.742 1 96 409 GLY A O 1
ATOM 3246 N N . TYR A 1 410 ? 3.094 14.477 13.938 1 96 410 TYR A N 1
ATOM 3247 C CA . TYR A 1 410 ? 4.152 15.469 14.102 1 96 410 TYR A CA 1
ATOM 3248 C C . TYR A 1 410 ? 3.896 16.688 13.227 1 96 410 TYR A C 1
ATOM 3250 O O . TYR A 1 410 ? 4.145 17.828 13.641 1 96 410 TYR A O 1
ATOM 3258 N N . ASP A 1 411 ? 3.451 16.422 12 1 96.56 411 ASP A N 1
ATOM 3259 C CA . ASP A 1 411 ? 3.111 17.531 11.102 1 96.56 411 ASP A CA 1
ATOM 3260 C C . ASP A 1 411 ? 2.004 18.391 11.695 1 96.56 411 ASP A C 1
ATOM 3262 O O . ASP A 1 411 ? 2.035 19.625 11.57 1 96.56 411 ASP A O 1
ATOM 3266 N N . ALA A 1 412 ? 1.016 17.75 12.32 1 98.44 412 ALA A N 1
ATOM 3267 C CA . ALA A 1 412 ? -0.04 18.484 13.008 1 98.44 412 ALA A CA 1
ATOM 3268 C C . ALA A 1 412 ? 0.532 19.344 14.141 1 98.44 412 ALA A C 1
ATOM 3270 O O . ALA A 1 412 ? 0.115 20.484 14.336 1 98.44 412 ALA A O 1
ATOM 3271 N N . PHE A 1 413 ? 1.463 18.781 14.875 1 97.88 413 PHE A N 1
ATOM 3272 C CA . PHE A 1 413 ? 2.113 19.547 15.93 1 97.88 413 PHE A CA 1
ATOM 3273 C C . PHE A 1 413 ? 2.832 20.766 15.359 1 97.88 413 PHE A C 1
ATOM 3275 O O . PHE A 1 413 ? 2.695 21.875 15.883 1 97.88 413 PHE A O 1
ATOM 3282 N N . MET A 1 414 ? 3.623 20.5 14.312 1 97.38 414 MET A N 1
ATOM 3283 C CA . MET A 1 414 ? 4.344 21.609 13.688 1 97.38 414 MET A CA 1
ATOM 3284 C C . MET A 1 414 ? 3.385 22.703 13.273 1 97.38 414 MET A C 1
ATOM 3286 O O . MET A 1 414 ? 3.66 23.891 13.484 1 97.38 414 MET A O 1
ATOM 3290 N N . THR A 1 415 ? 2.285 22.312 12.688 1 98.5 415 THR A N 1
ATOM 3291 C CA . THR A 1 415 ? 1.253 23.25 12.266 1 98.5 415 THR A CA 1
ATOM 3292 C C . THR A 1 415 ? 0.715 24.031 13.461 1 98.5 415 THR A C 1
ATOM 3294 O O . THR A 1 415 ? 0.628 25.266 13.422 1 98.5 415 THR A O 1
ATOM 3297 N N . GLY A 1 416 ? 0.39 23.328 14.523 1 98.69 416 GLY A N 1
ATOM 3298 C CA . GLY A 1 416 ? -0.136 23.969 15.719 1 98.69 416 GLY A CA 1
ATOM 3299 C C . GLY A 1 416 ? 0.856 24.922 16.375 1 98.69 416 GLY A C 1
ATOM 3300 O O . GLY A 1 416 ? 0.49 26.016 16.797 1 98.69 416 GLY A O 1
ATOM 3301 N N . PHE A 1 417 ? 2.07 24.484 16.438 1 97.94 417 PHE A N 1
ATOM 3302 C CA . PHE A 1 417 ? 3.1 25.312 17.062 1 97.94 417 PHE A CA 1
ATOM 3303 C C . PHE A 1 417 ? 3.307 26.594 16.266 1 97.94 417 PHE A C 1
ATOM 3305 O O . PHE A 1 417 ? 3.482 27.672 16.859 1 97.94 417 PHE A O 1
ATOM 3312 N N . THR A 1 418 ? 3.322 26.438 14.984 1 97.94 418 THR A N 1
ATOM 3313 C CA . THR A 1 418 ? 3.449 27.609 14.117 1 97.94 418 THR A CA 1
ATOM 3314 C C . THR A 1 418 ? 2.34 28.609 14.398 1 97.94 418 THR A C 1
ATOM 3316 O O . THR A 1 418 ? 2.596 29.812 14.492 1 97.94 418 THR A O 1
ATOM 3319 N N . LEU A 1 419 ? 1.133 28.172 14.531 1 98.19 419 LEU A N 1
ATOM 3320 C CA . LEU A 1 419 ? 0.037 29.078 14.844 1 98.19 419 LEU A CA 1
ATOM 3321 C C . LEU A 1 419 ? 0.214 29.688 16.234 1 98.19 419 LEU A C 1
ATOM 3323 O O . LEU A 1 419 ? -0.088 30.859 16.438 1 98.19 419 LEU A O 1
ATOM 3327 N N . ALA A 1 420 ? 0.626 28.875 17.203 1 97.25 420 ALA A N 1
ATOM 3328 C CA . ALA A 1 420 ? 0.856 29.375 18.562 1 97.25 420 ALA A CA 1
ATOM 3329 C C . ALA A 1 420 ? 1.845 30.531 18.562 1 97.25 420 ALA A C 1
ATOM 3331 O O . ALA A 1 420 ? 1.638 31.531 19.25 1 97.25 420 ALA A O 1
ATOM 3332 N N . VAL A 1 421 ? 2.891 30.375 17.797 1 96.5 421 VAL A N 1
ATOM 3333 C CA . VAL A 1 421 ? 3.891 31.438 17.703 1 96.5 421 VAL A CA 1
ATOM 3334 C C . VAL A 1 421 ? 3.279 32.656 17.031 1 96.5 421 VAL A C 1
ATOM 3336 O O . VAL A 1 421 ? 3.525 33.781 17.438 1 96.5 421 VAL A O 1
ATOM 3339 N N . CYS A 1 422 ? 2.531 32.469 16 1 95 422 CYS A N 1
ATOM 3340 C CA . CYS A 1 422 ? 1.832 33.562 15.344 1 95 422 CYS A CA 1
ATOM 3341 C C . CYS A 1 422 ? 0.934 34.281 16.328 1 95 422 CYS A C 1
ATOM 3343 O O . CYS A 1 422 ? 0.864 35.531 16.297 1 95 422 CYS A O 1
ATOM 3345 N N . LEU A 1 423 ? 0.261 33.531 17.141 1 93.38 423 LEU A N 1
ATOM 3346 C CA . LEU A 1 423 ? -0.617 34.125 18.156 1 93.38 423 LEU A CA 1
ATOM 3347 C C . LEU A 1 423 ? 0.17 35 19.109 1 93.38 423 LEU A C 1
ATOM 3349 O O . LEU A 1 423 ? -0.312 36.062 19.531 1 93.38 423 LEU A O 1
ATOM 3353 N N . SER A 1 424 ? 1.354 34.594 19.469 1 92.62 424 SER A N 1
ATOM 3354 C CA . SER A 1 424 ? 2.188 35.375 20.375 1 92.62 424 SER A CA 1
ATOM 3355 C C . SER A 1 424 ? 2.674 36.656 19.719 1 92.62 424 SER A C 1
ATOM 3357 O O . SER A 1 424 ? 2.969 37.656 20.391 1 92.62 424 SER A O 1
ATOM 3359 N N . GLN A 1 425 ? 2.738 36.625 18.391 1 91.06 425 GLN A N 1
ATOM 3360 C CA . GLN A 1 425 ? 3.262 37.75 17.641 1 91.06 425 GLN A CA 1
ATOM 3361 C C . GLN A 1 425 ? 2.158 38.75 17.312 1 91.06 425 GLN A C 1
ATOM 3363 O O . GLN A 1 425 ? 2.371 39.969 17.375 1 91.06 425 GLN A O 1
ATOM 3368 N N . TYR A 1 426 ? 1.027 38.25 16.953 1 90.38 426 TYR A N 1
ATOM 3369 C CA . TYR A 1 426 ? -0.01 39.094 16.406 1 90.38 426 TYR A CA 1
ATOM 3370 C C . TYR A 1 426 ? -1.209 39.188 17.344 1 90.38 426 TYR A C 1
ATOM 3372 O O . TYR A 1 426 ? -2.074 40.031 17.188 1 90.38 426 TYR A O 1
ATOM 3380 N N . GLY A 1 427 ? -1.251 38.281 18.328 1 88.19 427 GLY A N 1
ATOM 3381 C CA . GLY A 1 427 ? -2.418 38.188 19.188 1 88.19 427 GLY A CA 1
ATOM 3382 C C . GLY A 1 427 ? -2.336 39.062 20.406 1 88.19 427 GLY A C 1
ATOM 3383 O O . GLY A 1 427 ? -1.364 39.812 20.578 1 88.19 427 GLY A O 1
ATOM 3384 N N . ASN A 1 428 ? -3.471 39.125 21.078 1 85.69 428 ASN A N 1
ATOM 3385 C CA . ASN A 1 428 ? -3.602 39.875 22.328 1 85.69 428 ASN A CA 1
ATOM 3386 C C . ASN A 1 428 ? -4.488 39.156 23.328 1 85.69 428 ASN A C 1
ATOM 3388 O O . ASN A 1 428 ? -5.508 38.562 22.953 1 85.69 428 ASN A O 1
ATOM 3392 N N . TYR A 1 429 ? -3.99 39.125 24.5 1 83 429 TYR A N 1
ATOM 3393 C CA . TYR A 1 429 ? -4.773 38.469 25.531 1 83 429 TYR A CA 1
ATOM 3394 C C . TYR A 1 429 ? -5.672 39.438 26.266 1 83 429 TYR A C 1
ATOM 3396 O O . TYR A 1 429 ? -5.188 40.406 26.844 1 83 429 TYR A O 1
ATOM 3404 N N . SER A 1 430 ? -6.996 39.25 26.172 1 76.25 430 SER A N 1
ATOM 3405 C CA . SER A 1 430 ? -7.949 40.125 26.812 1 76.25 430 SER A CA 1
ATOM 3406 C C . SER A 1 430 ? -8.727 39.438 27.906 1 76.25 430 SER A C 1
ATOM 3408 O O . SER A 1 430 ? -9.867 39.781 28.203 1 76.25 430 SER A O 1
ATOM 3410 N N . GLY A 1 431 ? -8.172 38.344 28.484 1 77.69 431 GLY A N 1
ATOM 3411 C CA . GLY A 1 431 ? -8.82 37.688 29.594 1 77.69 431 GLY A CA 1
ATOM 3412 C C . GLY A 1 431 ? -9.492 36.375 29.219 1 77.69 431 GLY A C 1
ATOM 3413 O O . GLY A 1 431 ? -10.023 35.688 30.078 1 77.69 431 GLY A O 1
ATOM 3414 N N . SER A 1 432 ? -9.492 36.031 27.969 1 83.19 432 SER A N 1
ATOM 3415 C CA . SER A 1 432 ? -10.102 34.812 27.5 1 83.19 432 SER A CA 1
ATOM 3416 C C . SER A 1 432 ? -9.117 33.969 26.672 1 83.19 432 SER A C 1
ATOM 3418 O O . SER A 1 432 ? -8.312 34.531 25.938 1 83.19 432 SER A O 1
ATOM 3420 N N . TYR A 1 433 ? -9.273 32.688 26.922 1 86.31 433 TYR A N 1
ATOM 3421 C CA . TYR A 1 433 ? -8.383 31.781 26.203 1 86.31 433 TYR A CA 1
ATOM 3422 C C . TYR A 1 433 ? -9.023 31.312 24.891 1 86.31 433 TYR A C 1
ATOM 3424 O O . TYR A 1 433 ? -8.422 30.547 24.141 1 86.31 433 TYR A O 1
ATOM 3432 N N . ASP A 1 434 ? -10.188 31.844 24.641 1 88.75 434 ASP A N 1
ATOM 3433 C CA . ASP A 1 434 ? -10.859 31.516 23.391 1 88.75 434 ASP A CA 1
ATOM 3434 C C . ASP A 1 434 ? -10.211 32.25 22.219 1 88.75 434 ASP A C 1
ATOM 3436 O O . ASP A 1 434 ? -9.914 33.438 22.297 1 88.75 434 ASP A O 1
ATOM 3440 N N . MET A 1 435 ? -10.07 31.531 21.141 1 90.38 435 MET A N 1
ATOM 3441 C CA . MET A 1 435 ? -9.352 32.062 19.984 1 90.38 435 MET A CA 1
ATOM 3442 C C . MET A 1 435 ? -10.031 33.312 19.453 1 90.38 435 MET A C 1
ATOM 3444 O O . MET A 1 435 ? -9.359 34.188 18.906 1 90.38 435 MET A O 1
ATOM 3448 N N . SER A 1 436 ? -11.336 33.375 19.547 1 87.75 436 SER A N 1
ATOM 3449 C CA . SER A 1 436 ? -12.086 34.531 19.062 1 87.75 436 SER A CA 1
ATOM 3450 C C . SER A 1 436 ? -11.719 35.812 19.828 1 87.75 436 SER A C 1
ATOM 3452 O O . SER A 1 436 ? -11.93 36.906 19.344 1 87.75 436 SER A O 1
ATOM 3454 N N . ASN A 1 437 ? -11.094 35.625 20.922 1 87.25 437 ASN A N 1
ATOM 3455 C CA . ASN A 1 437 ? -10.773 36.781 21.766 1 87.25 437 ASN A CA 1
ATOM 3456 C C . ASN A 1 437 ? -9.266 37.031 21.812 1 87.25 437 ASN A C 1
ATOM 3458 O O . ASN A 1 437 ? -8.797 37.844 22.625 1 87.25 437 ASN A O 1
ATOM 3462 N N . LEU A 1 438 ? -8.57 36.375 20.953 1 88.25 438 LEU A N 1
ATOM 3463 C CA . LEU A 1 438 ? -7.121 36.5 21.031 1 88.25 438 LEU A CA 1
ATOM 3464 C C . LEU A 1 438 ? -6.578 37.406 19.953 1 88.25 438 LEU A C 1
ATOM 3466 O O . LEU A 1 438 ? -5.363 37.469 19.734 1 88.25 438 LEU A O 1
ATOM 3470 N N . GLY A 1 439 ? -7.414 37.969 19.188 1 86.56 439 GLY A N 1
ATOM 3471 C CA . GLY A 1 439 ? -7.023 39.062 18.328 1 86.56 439 GLY A CA 1
ATOM 3472 C C . GLY A 1 439 ? -6.516 38.625 16.969 1 86.56 439 GLY A C 1
ATOM 3473 O O . GLY A 1 439 ? -5.75 39.344 16.328 1 86.56 439 GLY A O 1
ATOM 3474 N N . ILE A 1 440 ? -6.734 37.438 16.578 1 91.12 440 ILE A N 1
ATOM 3475 C CA . ILE A 1 440 ? -6.227 37 15.281 1 91.12 440 ILE A CA 1
ATOM 3476 C C . ILE A 1 440 ? -7.391 36.656 14.359 1 91.12 440 ILE A C 1
ATOM 3478 O O . ILE A 1 440 ? -7.277 35.75 13.508 1 91.12 440 ILE A O 1
ATOM 3482 N N . GLU A 1 441 ? -8.531 37.281 14.5 1 91.62 441 GLU A N 1
ATOM 3483 C CA . GLU A 1 441 ? -9.75 37 13.734 1 91.62 441 GLU A CA 1
ATOM 3484 C C . GLU A 1 441 ? -9.547 37.312 12.258 1 91.62 441 GLU A C 1
ATOM 3486 O O . GLU A 1 441 ? -10.219 36.75 11.398 1 91.62 441 GLU A O 1
ATOM 3491 N N . GLN A 1 442 ? -8.594 38.156 11.945 1 92.25 442 GLN A N 1
ATOM 3492 C CA . GLN A 1 442 ? -8.336 38.531 10.562 1 92.25 442 GLN A CA 1
ATOM 3493 C C . GLN A 1 442 ? -7.801 37.375 9.758 1 92.25 442 GLN A C 1
ATOM 3495 O O . GLN A 1 442 ? -7.879 37.344 8.531 1 92.25 442 GLN A O 1
ATOM 3500 N N . PHE A 1 443 ? -7.195 36.406 10.477 1 95.5 443 PHE A N 1
ATOM 3501 C CA . PHE A 1 443 ? -6.617 35.25 9.789 1 95.5 443 PHE A CA 1
ATOM 3502 C C . PHE A 1 443 ? -7.648 34.156 9.641 1 95.5 443 PHE A C 1
ATOM 3504 O O . PHE A 1 443 ? -7.406 33.156 8.945 1 95.5 443 PHE A O 1
ATOM 3511 N N . LYS A 1 444 ? -8.781 34.312 10.25 1 96.62 444 LYS A N 1
ATOM 3512 C CA . LYS A 1 444 ? -9.82 33.312 10.312 1 96.62 444 LYS A CA 1
ATOM 3513 C C . LYS A 1 444 ? -10.43 33.062 8.93 1 96.62 444 LYS A C 1
ATOM 3515 O O . LYS A 1 444 ? -10.664 34 8.172 1 96.62 444 LYS A O 1
ATOM 3520 N N . ASN A 1 445 ? -10.57 31.797 8.516 1 97.69 445 ASN A N 1
ATOM 3521 C CA . ASN A 1 445 ? -11.32 31.328 7.355 1 97.69 445 ASN A CA 1
ATOM 3522 C C . ASN A 1 445 ? -10.664 31.75 6.047 1 97.69 445 ASN A C 1
ATOM 3524 O O . ASN A 1 445 ? -11.359 32.094 5.078 1 97.69 445 ASN A O 1
ATOM 3528 N N . ASN A 1 446 ? -9.391 31.938 6.062 1 97.12 446 ASN A N 1
ATOM 3529 C CA . ASN A 1 446 ? -8.602 32.156 4.852 1 97.12 446 ASN A CA 1
ATOM 3530 C C . ASN A 1 446 ? -7.637 31 4.602 1 97.12 446 ASN A C 1
ATOM 3532 O O . ASN A 1 446 ? -6.832 30.656 5.473 1 97.12 446 ASN A O 1
ATOM 3536 N N . ILE A 1 447 ? -7.746 30.422 3.406 1 96.5 447 ILE A N 1
ATOM 3537 C CA . ILE A 1 447 ? -6.93 29.281 3.045 1 96.5 447 ILE A CA 1
ATOM 3538 C C . ILE A 1 447 ? -6.008 29.641 1.882 1 96.5 447 ILE A C 1
ATOM 3540 O O . ILE A 1 447 ? -6.434 30.297 0.927 1 96.5 447 ILE A O 1
ATOM 3544 N N . SER A 1 448 ? -4.801 29.156 2 1 94.38 448 SER A N 1
ATOM 3545 C CA . SER A 1 448 ? -3.822 29.422 0.949 1 94.38 448 SER A CA 1
ATOM 3546 C C . SER A 1 448 ? -4.176 28.672 -0.331 1 94.38 448 SER A C 1
ATOM 3548 O O . SER A 1 448 ? -4.633 27.531 -0.281 1 94.38 448 SER A O 1
ATOM 3550 N N . LEU A 1 449 ? -4.062 29.328 -1.495 1 90.56 449 LEU A N 1
ATOM 3551 C CA . LEU A 1 449 ? -4.18 28.719 -2.814 1 90.56 449 LEU A CA 1
ATOM 3552 C C . LEU A 1 449 ? -2.891 28.891 -3.609 1 90.56 449 LEU A C 1
ATOM 3554 O O . LEU A 1 449 ? -2.508 30.016 -3.951 1 90.56 449 LEU A O 1
ATOM 3558 N N . SER A 1 450 ? -2.326 27.797 -3.893 1 84.19 450 SER A N 1
ATOM 3559 C CA . SER A 1 450 ? -1.059 27.859 -4.613 1 84.19 450 SER A CA 1
ATOM 3560 C C . SER A 1 450 ? -1.22 28.547 -5.965 1 84.19 450 SER A C 1
ATOM 3562 O O . SER A 1 450 ? -2.137 28.219 -6.727 1 84.19 450 SER A O 1
ATOM 3564 N N . GLY A 1 451 ? -0.371 29.469 -6.262 1 81 451 GLY A N 1
ATOM 3565 C CA . GLY A 1 451 ? -0.341 30.125 -7.559 1 81 451 GLY A CA 1
ATOM 3566 C C . GLY A 1 451 ? -1.336 31.266 -7.668 1 81 451 GLY A C 1
ATOM 3567 O O . GLY A 1 451 ? -1.489 31.875 -8.734 1 81 451 GLY A O 1
ATOM 3568 N N . LYS A 1 452 ? -2.07 31.516 -6.605 1 85.88 452 LYS A N 1
ATOM 3569 C CA . LYS A 1 452 ? -3.041 32.594 -6.629 1 85.88 452 LYS A CA 1
ATOM 3570 C C . LYS A 1 452 ? -2.594 33.75 -5.734 1 85.88 452 LYS A C 1
ATOM 3572 O O . LYS A 1 452 ? -1.959 33.531 -4.699 1 85.88 452 LYS A O 1
ATOM 3577 N N . ASP A 1 453 ? -3.029 34.875 -6.055 1 85.94 453 ASP A N 1
ATOM 3578 C CA . ASP A 1 453 ? -2.637 36.094 -5.324 1 85.94 453 ASP A CA 1
ATOM 3579 C C . ASP A 1 453 ? -3.529 36.312 -4.102 1 85.94 453 ASP A C 1
ATOM 3581 O O . ASP A 1 453 ? -3.15 37 -3.166 1 85.94 453 ASP A O 1
ATOM 3585 N N . MET A 1 454 ? -4.688 35.75 -4.18 1 90.5 454 MET A N 1
ATOM 3586 C CA . MET A 1 454 ? -5.629 35.906 -3.074 1 90.5 454 MET A CA 1
ATOM 3587 C C . MET A 1 454 ? -5.961 34.562 -2.459 1 90.5 454 MET A C 1
ATOM 3589 O O . MET A 1 454 ? -6.012 33.531 -3.164 1 90.5 454 MET A O 1
ATOM 3593 N N . PRO A 1 455 ? -6.129 34.594 -1.169 1 94 455 PRO A N 1
ATOM 3594 C CA . PRO A 1 455 ? -6.516 33.312 -0.518 1 94 455 PRO A CA 1
ATOM 3595 C C . PRO A 1 455 ? -7.961 32.938 -0.807 1 94 455 PRO A C 1
ATOM 3597 O O . PRO A 1 455 ? -8.719 33.719 -1.383 1 94 455 PRO A O 1
ATOM 3600 N N . LEU A 1 456 ? -8.289 31.703 -0.579 1 94.94 456 LEU A N 1
ATOM 3601 C CA . LEU A 1 456 ? -9.672 31.234 -0.618 1 94.94 456 LEU A CA 1
ATOM 3602 C C . LEU A 1 456 ? -10.367 31.484 0.713 1 94.94 456 LEU A C 1
ATOM 3604 O O . LEU A 1 456 ? -9.953 30.953 1.748 1 94.94 456 LEU A O 1
ATOM 3608 N N . THR A 1 457 ? -11.383 32.25 0.711 1 95.88 457 THR A N 1
ATOM 3609 C CA . THR A 1 457 ? -12.117 32.594 1.932 1 95.88 457 THR A CA 1
ATOM 3610 C C . THR A 1 457 ? -13.273 31.609 2.145 1 95.88 457 THR A C 1
ATOM 3612 O O . THR A 1 457 ? -14.086 31.391 1.242 1 95.88 457 THR A O 1
ATOM 3615 N N . VAL A 1 458 ? -13.352 31.016 3.264 1 96.81 458 VAL A N 1
ATOM 3616 C CA . VAL A 1 458 ? -14.445 30.125 3.641 1 96.81 458 VAL A CA 1
ATOM 3617 C C . VAL A 1 458 ? -15.602 30.953 4.199 1 96.81 458 VAL A C 1
ATOM 3619 O O . VAL A 1 458 ? -15.547 31.422 5.34 1 96.81 458 VAL A O 1
ATOM 3622 N N . SER A 1 459 ? -16.578 31.172 3.4 1 93.38 459 SER A N 1
ATOM 3623 C CA . SER A 1 459 ? -17.734 31.984 3.779 1 93.38 459 SER A CA 1
ATOM 3624 C C . SER A 1 459 ? -19 31.484 3.102 1 93.38 459 SER A C 1
ATOM 3626 O O . SER A 1 459 ? -18.938 30.766 2.102 1 93.38 459 SER A O 1
ATOM 3628 N N . LYS A 1 460 ? -20.031 31.797 3.752 1 89.56 460 LYS A N 1
ATOM 3629 C CA . LYS A 1 460 ? -21.328 31.453 3.18 1 89.56 460 LYS A CA 1
ATOM 3630 C C . LYS A 1 460 ? -21.766 32.469 2.129 1 89.56 460 LYS A C 1
ATOM 3632 O O . LYS A 1 460 ? -21.703 33.688 2.367 1 89.56 460 LYS A O 1
ATOM 3637 N N . SER A 1 461 ? -21.875 32.031 0.978 1 80.19 461 SER A N 1
ATOM 3638 C CA . SER A 1 461 ? -22.406 32.938 -0.044 1 80.19 461 SER A CA 1
ATOM 3639 C C . SER A 1 461 ? -23.906 33.094 0.091 1 80.19 461 SER A C 1
ATOM 3641 O O . SER A 1 461 ? -24.609 32.188 0.557 1 80.19 461 SER A O 1
ATOM 3643 N N . SER A 1 462 ? -24.359 34.281 -0.155 1 80.94 462 SER A N 1
ATOM 3644 C CA . SER A 1 462 ? -25.797 34.594 -0.104 1 80.94 462 SER A CA 1
ATOM 3645 C C . SER A 1 462 ? -26.578 33.719 -1.073 1 80.94 462 SER A C 1
ATOM 3647 O O . SER A 1 462 ? -27.781 33.5 -0.894 1 80.94 462 SER A O 1
ATOM 3649 N N . PHE A 1 463 ? -25.953 33.125 -1.979 1 82 463 PHE A N 1
ATOM 3650 C CA . PHE A 1 463 ? -26.641 32.406 -3.045 1 82 463 PHE A CA 1
ATOM 3651 C C . PHE A 1 463 ? -26.422 30.922 -2.92 1 82 463 PHE A C 1
ATOM 3653 O O . PHE A 1 463 ? -26.969 30.141 -3.699 1 82 463 PHE A O 1
ATOM 3660 N N . SER A 1 464 ? -25.594 30.594 -1.946 1 82.94 464 SER A N 1
ATOM 3661 C CA . SER A 1 464 ? -25.281 29.172 -1.862 1 82.94 464 SER A CA 1
ATOM 3662 C C . SER A 1 464 ? -25.781 28.578 -0.558 1 82.94 464 SER A C 1
ATOM 3664 O O . SER A 1 464 ? -25.547 29.125 0.52 1 82.94 464 SER A O 1
ATOM 3666 N N . LYS A 1 465 ? -26.609 27.484 -0.743 1 89.06 465 LYS A N 1
ATOM 3667 C CA . LYS A 1 465 ? -27.109 26.75 0.409 1 89.06 465 LYS A CA 1
ATOM 3668 C C . LYS A 1 465 ? -26.188 25.578 0.75 1 89.06 465 LYS A C 1
ATOM 3670 O O . LYS A 1 465 ? -25.375 25.156 -0.084 1 89.06 465 LYS A O 1
ATOM 3675 N N . THR A 1 466 ? -26.25 25.234 2.014 1 95.38 466 THR A N 1
ATOM 3676 C CA . THR A 1 466 ? -25.5 24.047 2.43 1 95.38 466 THR A CA 1
ATOM 3677 C C . THR A 1 466 ? -26.016 22.812 1.724 1 95.38 466 THR A C 1
ATOM 3679 O O . THR A 1 466 ? -27.156 22.781 1.238 1 95.38 466 THR A O 1
ATOM 3682 N N . SER A 1 467 ? -25.25 21.875 1.525 1 96.81 467 SER A N 1
ATOM 3683 C CA . SER A 1 467 ? -25.609 20.656 0.798 1 96.81 467 SER A CA 1
ATOM 3684 C C . SER A 1 467 ? -26.578 19.797 1.6 1 96.81 467 SER A C 1
ATOM 3686 O O . SER A 1 467 ? -26.641 19.891 2.828 1 96.81 467 SER A O 1
ATOM 3688 N N . LYS A 1 468 ? -27.344 18.969 0.895 1 96.56 468 LYS A N 1
ATOM 3689 C CA . LYS A 1 468 ? -28.281 18.047 1.536 1 96.56 468 LYS A CA 1
ATOM 3690 C C . LYS A 1 468 ? -27.547 17.047 2.422 1 96.56 468 LYS A C 1
ATOM 3692 O O . LYS A 1 468 ? -28 16.734 3.525 1 96.56 468 LYS A O 1
ATOM 3697 N N . GLU A 1 469 ? -26.438 16.516 1.944 1 96.69 469 GLU A N 1
ATOM 3698 C CA . GLU A 1 469 ? -25.641 15.539 2.691 1 96.69 469 GLU A CA 1
ATOM 3699 C C . GLU A 1 469 ? -25.172 16.109 4.027 1 96.69 469 GLU A C 1
ATOM 3701 O O . GLU A 1 469 ? -25.188 15.414 5.043 1 96.69 469 GLU A O 1
ATOM 3706 N N . HIS A 1 470 ? -24.766 17.344 3.99 1 97.19 470 HIS A N 1
ATOM 3707 C CA . HIS A 1 470 ? -24.344 18.031 5.203 1 97.19 470 HIS A CA 1
ATOM 3708 C C . HIS A 1 470 ? -25.5 18.188 6.18 1 97.19 470 HIS A C 1
ATOM 3710 O O . HIS A 1 470 ? -25.359 17.922 7.375 1 97.19 470 HIS A O 1
ATOM 3716 N N . ARG A 1 471 ? -26.656 18.641 5.727 1 96.69 471 ARG A N 1
ATOM 3717 C CA . ARG A 1 471 ? -27.812 18.844 6.586 1 96.69 471 ARG A CA 1
ATOM 3718 C C . ARG A 1 471 ? -28.25 17.531 7.238 1 96.69 471 ARG A C 1
ATOM 3720 O O . ARG A 1 471 ? -28.578 17.516 8.422 1 96.69 471 ARG A O 1
ATOM 3727 N N . ASP A 1 472 ? -28.219 16.5 6.441 1 95.62 472 ASP A N 1
ATOM 3728 C CA . ASP A 1 472 ? -28.562 15.18 6.977 1 95.62 472 ASP A CA 1
ATOM 3729 C C . ASP A 1 472 ? -27.578 14.758 8.07 1 95.62 472 ASP A C 1
ATOM 3731 O O . ASP A 1 472 ? -27.984 14.219 9.102 1 95.62 472 ASP A O 1
ATOM 3735 N N . LYS A 1 473 ? -26.359 14.992 7.828 1 95.69 473 LYS A N 1
ATOM 3736 C CA . LYS A 1 473 ? -25.312 14.641 8.797 1 95.69 473 LYS A CA 1
ATOM 3737 C C . LYS A 1 473 ? -25.484 15.445 10.086 1 95.69 473 LYS A C 1
ATOM 3739 O O . LYS A 1 473 ? -25.406 14.883 11.188 1 95.69 473 LYS A O 1
ATOM 3744 N N . MET A 1 474 ? -25.672 16.734 9.977 1 95.19 474 MET A N 1
ATOM 3745 C CA . MET A 1 474 ? -25.812 17.609 11.133 1 95.19 474 MET A CA 1
ATOM 3746 C C . MET A 1 474 ? -27.047 17.234 11.953 1 95.19 474 MET A C 1
ATOM 3748 O O . MET A 1 474 ? -27.031 17.312 13.18 1 95.19 474 MET A O 1
ATOM 3752 N N . GLU A 1 475 ? -28.078 16.844 11.258 1 93.62 475 GLU A N 1
ATOM 3753 C CA . GLU A 1 475 ? -29.297 16.406 11.945 1 93.62 475 GLU A CA 1
ATOM 3754 C C . GLU A 1 475 ? -29.031 15.156 12.773 1 93.62 475 GLU A C 1
ATOM 3756 O O . GLU A 1 475 ? -29.5 15.039 13.906 1 93.62 475 GLU A O 1
ATOM 3761 N N . ARG A 1 476 ? -28.297 14.25 12.242 1 91.88 476 ARG A N 1
ATOM 3762 C CA . ARG A 1 476 ? -27.953 13.031 12.961 1 91.88 476 ARG A CA 1
ATOM 3763 C C . ARG A 1 476 ? -27.078 13.336 14.172 1 91.88 476 ARG A C 1
ATOM 3765 O O . ARG A 1 476 ? -27.25 12.719 15.234 1 91.88 476 ARG A O 1
ATOM 3772 N N . ILE A 1 477 ? -26.156 14.242 13.969 1 92.19 477 ILE A N 1
ATOM 3773 C CA . ILE A 1 477 ? -25.266 14.641 15.055 1 92.19 477 ILE A CA 1
ATOM 3774 C C . ILE A 1 477 ? -26.078 15.289 16.172 1 92.19 477 ILE A C 1
ATOM 3776 O O . ILE A 1 477 ? -25.875 15 17.359 1 92.19 477 ILE A O 1
ATOM 3780 N N . ARG A 1 478 ? -27.016 16.141 15.82 1 90.88 478 ARG A N 1
ATOM 3781 C CA . ARG A 1 478 ? -27.859 16.828 16.797 1 90.88 478 ARG A CA 1
ATOM 3782 C C . ARG A 1 478 ? -28.75 15.852 17.547 1 90.88 478 ARG A C 1
ATOM 3784 O O . ARG A 1 478 ? -28.953 15.992 18.75 1 90.88 478 ARG A O 1
ATOM 3791 N N . GLN A 1 479 ? -29.297 14.875 16.906 1 86.88 479 GLN A N 1
ATOM 3792 C CA . GLN A 1 479 ? -30.141 13.867 17.531 1 86.88 479 GLN A CA 1
ATOM 3793 C C . GLN A 1 479 ? -29.359 13.016 18.516 1 86.88 479 GLN A C 1
ATOM 3795 O O . GLN A 1 479 ? -29.875 12.672 19.578 1 86.88 479 GLN A O 1
ATOM 3800 N N . LYS A 1 480 ? -28.203 12.672 18.125 1 82.25 480 LYS A N 1
ATOM 3801 C CA . LYS A 1 480 ? -27.375 11.836 18.984 1 82.25 480 LYS A CA 1
ATOM 3802 C C . LYS A 1 480 ? -26.953 12.586 20.234 1 82.25 480 LYS A C 1
ATOM 3804 O O . LYS A 1 480 ? -26.797 11.984 21.297 1 82.25 480 LYS A O 1
ATOM 3809 N N . ASN A 1 481 ? -26.656 13.859 20.094 1 79.19 481 ASN A N 1
ATOM 3810 C CA . ASN A 1 481 ? -26.188 14.656 21.219 1 79.19 481 ASN A CA 1
ATOM 3811 C C . ASN A 1 481 ? -27.359 15.32 21.953 1 79.19 481 ASN A C 1
ATOM 3813 O O . ASN A 1 481 ? -27.141 16.078 22.906 1 79.19 481 ASN A O 1
ATOM 3817 N N . ASN A 1 482 ? -28.547 14.93 21.688 1 67.38 482 ASN A N 1
ATOM 3818 C CA . ASN A 1 482 ? -29.75 15.484 22.297 1 67.38 482 ASN A CA 1
ATOM 3819 C C . ASN A 1 482 ? -29.812 17 22.156 1 67.38 482 ASN A C 1
ATOM 3821 O O . ASN A 1 482 ? -30.047 17.703 23.141 1 67.38 482 ASN A O 1
ATOM 3825 N N . ILE A 1 483 ? -29.312 17.5 21.156 1 51.81 483 ILE A N 1
ATOM 3826 C CA . ILE A 1 483 ? -29.453 18.938 20.875 1 51.81 483 ILE A CA 1
ATOM 3827 C C . ILE A 1 483 ? -30.531 19.141 19.812 1 51.81 483 ILE A C 1
ATOM 3829 O O . ILE A 1 483 ? -30.594 18.406 18.828 1 51.81 483 ILE A O 1
ATOM 3833 N N . MET B 1 1 ? 19.734 -34.812 -5.848 1 72.31 1 MET B N 1
ATOM 3834 C CA . MET B 1 1 ? 18.312 -34.906 -6.188 1 72.31 1 MET B CA 1
ATOM 3835 C C . MET B 1 1 ? 17.531 -35.594 -5.07 1 72.31 1 MET B C 1
ATOM 3837 O O . MET B 1 1 ? 18.016 -36.562 -4.461 1 72.31 1 MET B O 1
ATOM 3841 N N . THR B 1 2 ? 16.625 -34.875 -4.609 1 76.56 2 THR B N 1
ATOM 3842 C CA . THR B 1 2 ? 15.898 -35.375 -3.453 1 76.56 2 THR B CA 1
ATOM 3843 C C . THR B 1 2 ? 14.406 -35.469 -3.744 1 76.56 2 THR B C 1
ATOM 3845 O O . THR B 1 2 ? 13.867 -34.656 -4.492 1 76.56 2 THR B O 1
ATOM 3848 N N . THR B 1 3 ? 13.836 -36.531 -3.424 1 79.12 3 THR B N 1
ATOM 3849 C CA . THR B 1 3 ? 12.391 -36.719 -3.502 1 79.12 3 THR B CA 1
ATOM 3850 C C . THR B 1 3 ? 11.695 -36.031 -2.32 1 79.12 3 THR B C 1
ATOM 3852 O O . THR B 1 3 ? 10.586 -35.531 -2.457 1 79.12 3 THR B O 1
ATOM 3855 N N . ARG B 1 4 ? 12.43 -36.156 -1.274 1 78.19 4 ARG B N 1
ATOM 3856 C CA . ARG B 1 4 ? 11.953 -35.5 -0.06 1 78.19 4 ARG B CA 1
ATOM 3857 C C . ARG B 1 4 ? 12.758 -34.25 0.231 1 78.19 4 ARG B C 1
ATOM 3859 O O . ARG B 1 4 ? 13.977 -34.281 0.396 1 78.19 4 ARG B O 1
ATOM 3866 N N . PHE B 1 5 ? 12.18 -33.125 0.008 1 83.5 5 PHE B N 1
ATOM 3867 C CA . PHE B 1 5 ? 12.828 -31.859 0.333 1 83.5 5 PHE B CA 1
ATOM 3868 C C . PHE B 1 5 ? 12.055 -31.109 1.415 1 83.5 5 PHE B C 1
ATOM 3870 O O . PHE B 1 5 ? 10.82 -31.156 1.443 1 83.5 5 PHE B O 1
ATOM 3877 N N . GLU B 1 6 ? 12.805 -30.484 2.264 1 83.69 6 GLU B N 1
ATOM 3878 C CA . GLU B 1 6 ? 12.203 -29.781 3.387 1 83.69 6 GLU B CA 1
ATOM 3879 C C . GLU B 1 6 ? 12.172 -28.281 3.143 1 83.69 6 GLU B C 1
ATOM 3881 O O . GLU B 1 6 ? 11.43 -27.547 3.801 1 83.69 6 GLU B O 1
ATOM 3886 N N . LYS B 1 7 ? 13.047 -27.938 2.236 1 88.62 7 LYS B N 1
ATOM 3887 C CA . LYS B 1 7 ? 13.133 -26.5 1.927 1 88.62 7 LYS B CA 1
ATOM 3888 C C . LYS B 1 7 ? 13.266 -26.281 0.423 1 88.62 7 LYS B C 1
ATOM 3890 O O . LYS B 1 7 ? 13.891 -27.078 -0.281 1 88.62 7 LYS B O 1
ATOM 3895 N N . VAL B 1 8 ? 12.641 -25.281 -0.016 1 92.94 8 VAL B N 1
ATOM 3896 C CA . VAL B 1 8 ? 12.727 -24.859 -1.41 1 92.94 8 VAL B CA 1
ATOM 3897 C C . VAL B 1 8 ? 13.398 -23.484 -1.49 1 92.94 8 VAL B C 1
ATOM 3899 O O . VAL B 1 8 ? 12.852 -22.484 -0.994 1 92.94 8 VAL B O 1
ATOM 3902 N N . PRO B 1 9 ? 14.57 -23.438 -2.035 1 94.31 9 PRO B N 1
ATOM 3903 C CA . PRO B 1 9 ? 15.219 -22.125 -2.195 1 94.31 9 PRO B CA 1
ATOM 3904 C C . PRO B 1 9 ? 14.578 -21.281 -3.283 1 94.31 9 PRO B C 1
ATOM 3906 O O . PRO B 1 9 ? 14.359 -21.75 -4.402 1 94.31 9 PRO B O 1
ATOM 3909 N N . VAL B 1 10 ? 14.242 -20.109 -2.963 1 95.88 10 VAL B N 1
ATOM 3910 C CA . VAL B 1 10 ? 13.656 -19.141 -3.895 1 95.88 10 VAL B CA 1
ATOM 3911 C C . VAL B 1 10 ? 14.539 -17.906 -3.982 1 95.88 10 VAL B C 1
ATOM 3913 O O . VAL B 1 10 ? 14.797 -17.25 -2.971 1 95.88 10 VAL B O 1
ATOM 3916 N N . VAL B 1 11 ? 15.023 -17.594 -5.156 1 96.75 11 VAL B N 1
ATOM 3917 C CA . VAL B 1 11 ? 15.844 -16.391 -5.332 1 96.75 11 VAL B CA 1
ATOM 3918 C C . VAL B 1 11 ? 14.961 -15.148 -5.285 1 96.75 11 VAL B C 1
ATOM 3920 O O . VAL B 1 11 ? 14.039 -15 -6.094 1 96.75 11 VAL B O 1
ATOM 3923 N N . ASP B 1 12 ? 15.25 -14.305 -4.34 1 96.12 12 ASP B N 1
ATOM 3924 C CA . ASP B 1 12 ? 14.477 -13.078 -4.164 1 96.12 12 ASP B CA 1
ATOM 3925 C C . ASP B 1 12 ? 15.07 -11.938 -4.988 1 96.12 12 ASP B C 1
ATOM 3927 O O . ASP B 1 12 ? 16.219 -11.555 -4.797 1 96.12 12 ASP B O 1
ATOM 3931 N N . ILE B 1 13 ? 14.266 -11.391 -5.863 1 97.31 13 ILE B N 1
ATOM 3932 C CA . ILE B 1 13 ? 14.773 -10.422 -6.828 1 97.31 13 ILE B CA 1
ATOM 3933 C C . ILE B 1 13 ? 14 -9.109 -6.691 1 97.31 13 ILE B C 1
ATOM 3935 O O . ILE B 1 13 ? 12.766 -9.109 -6.656 1 97.31 13 ILE B O 1
ATOM 3939 N N . THR B 1 14 ? 14.656 -8.023 -6.566 1 96.88 14 THR B N 1
ATOM 3940 C CA . THR B 1 14 ? 14.156 -6.656 -6.547 1 96.88 14 THR B CA 1
ATOM 3941 C C . THR B 1 14 ? 14.867 -5.809 -7.598 1 96.88 14 THR B C 1
ATOM 3943 O O . THR B 1 14 ? 15.68 -6.32 -8.375 1 96.88 14 THR B O 1
ATOM 3946 N N . LYS B 1 15 ? 14.539 -4.535 -7.648 1 95.81 15 LYS B N 1
ATOM 3947 C CA . LYS B 1 15 ? 15.195 -3.662 -8.617 1 95.81 15 LYS B CA 1
ATOM 3948 C C . LYS B 1 15 ? 16.688 -3.576 -8.359 1 95.81 15 LYS B C 1
ATOM 3950 O O . LYS B 1 15 ? 17.469 -3.275 -9.266 1 95.81 15 LYS B O 1
ATOM 3955 N N . ASN B 1 16 ? 17.172 -3.922 -7.18 1 94.06 16 ASN B N 1
ATOM 3956 C CA . ASN B 1 16 ? 18.562 -3.76 -6.762 1 94.06 16 ASN B CA 1
ATOM 3957 C C . ASN B 1 16 ? 19.453 -4.871 -7.316 1 94.06 16 ASN B C 1
ATOM 3959 O O . ASN B 1 16 ? 20.672 -4.707 -7.422 1 94.06 16 ASN B O 1
ATOM 3963 N N . ASN B 1 17 ? 18.875 -6.016 -7.629 1 95.25 17 ASN B N 1
ATOM 3964 C CA . ASN B 1 17 ? 19.703 -7.129 -8.086 1 95.25 17 ASN B CA 1
ATOM 3965 C C . ASN B 1 17 ? 19.172 -7.723 -9.391 1 95.25 17 ASN B C 1
ATOM 3967 O O . ASN B 1 17 ? 19.672 -8.734 -9.875 1 95.25 17 ASN B O 1
ATOM 3971 N N . PHE B 1 18 ? 18.172 -7.102 -9.969 1 96.88 18 PHE B N 1
ATOM 3972 C CA . PHE B 1 18 ? 17.5 -7.602 -11.156 1 96.88 18 PHE B CA 1
ATOM 3973 C C . PHE B 1 18 ? 18.469 -7.641 -12.344 1 96.88 18 PHE B C 1
ATOM 3975 O O . PHE B 1 18 ? 18.562 -8.656 -13.031 1 96.88 18 PHE B O 1
ATOM 3982 N N . GLN B 1 19 ? 19.188 -6.59 -12.547 1 94.69 19 GLN B N 1
ATOM 3983 C CA . GLN B 1 19 ? 20.125 -6.5 -13.656 1 94.69 19 GLN B CA 1
ATOM 3984 C C . GLN B 1 19 ? 21.25 -7.52 -13.508 1 94.69 19 GLN B C 1
ATOM 3986 O O . GLN B 1 19 ? 21.672 -8.148 -14.484 1 94.69 19 GLN B O 1
ATOM 3991 N N . LEU B 1 20 ? 21.719 -7.664 -12.297 1 94.25 20 LEU B N 1
ATOM 3992 C CA . LEU B 1 20 ? 22.812 -8.594 -12.016 1 94.25 20 LEU B CA 1
ATOM 3993 C C . LEU B 1 20 ? 22.391 -10.023 -12.312 1 94.25 20 LEU B C 1
ATOM 3995 O O . LEU B 1 20 ? 23.188 -10.812 -12.82 1 94.25 20 LEU B O 1
ATOM 3999 N N . LEU B 1 21 ? 21.172 -10.406 -12.078 1 95.81 21 LEU B N 1
ATOM 4000 C CA . LEU B 1 21 ? 20.703 -11.781 -12.164 1 95.81 21 LEU B CA 1
ATOM 4001 C C . LEU B 1 21 ? 20.062 -12.055 -13.523 1 95.81 21 LEU B C 1
ATOM 4003 O O . LEU B 1 21 ? 19.688 -13.195 -13.82 1 95.81 21 LEU B O 1
ATOM 4007 N N . TRP B 1 22 ? 20 -11.055 -14.352 1 96.81 22 TRP B N 1
ATOM 4008 C CA . TRP B 1 22 ? 19.297 -11.125 -15.625 1 96.81 22 TRP B CA 1
ATOM 4009 C C . TRP B 1 22 ? 19.797 -12.297 -16.469 1 96.81 22 TRP B C 1
ATOM 4011 O O . TRP B 1 22 ? 19.016 -13.117 -16.938 1 96.81 22 TRP B O 1
ATOM 4021 N N . PRO B 1 23 ? 21.109 -12.531 -16.625 1 96.56 23 PRO B N 1
ATOM 4022 C CA . PRO B 1 23 ? 21.578 -13.656 -17.438 1 96.56 23 PRO B CA 1
ATOM 4023 C C . PRO B 1 23 ? 21.156 -15.008 -16.859 1 96.56 23 PRO B C 1
ATOM 4025 O O . PRO B 1 23 ? 20.828 -15.922 -17.625 1 96.56 23 PRO B O 1
ATOM 4028 N N . SER B 1 24 ? 21.172 -15.078 -15.547 1 95.62 24 SER B N 1
ATOM 4029 C CA . SER B 1 24 ? 20.797 -16.328 -14.891 1 95.62 24 SER B CA 1
ATOM 4030 C C . SER B 1 24 ? 19.328 -16.641 -15.094 1 95.62 24 SER B C 1
ATOM 4032 O O . SER B 1 24 ? 18.953 -17.797 -15.336 1 95.62 24 SER B O 1
ATOM 4034 N N . ILE B 1 25 ? 18.531 -15.68 -15 1 97.75 25 ILE B N 1
ATOM 4035 C CA . ILE B 1 25 ? 17.094 -15.852 -15.172 1 97.75 25 ILE B CA 1
ATOM 4036 C C . ILE B 1 25 ? 16.797 -16.297 -16.609 1 97.75 25 ILE B C 1
ATOM 4038 O O . ILE B 1 25 ? 16.047 -17.25 -16.828 1 97.75 25 ILE B O 1
ATOM 4042 N N . CYS B 1 26 ? 17.406 -15.57 -17.531 1 98 26 CYS B N 1
ATOM 4043 C CA . CYS B 1 26 ? 17.172 -15.867 -18.938 1 98 26 CYS B CA 1
ATOM 4044 C C . CYS B 1 26 ? 17.625 -17.281 -19.281 1 98 26 CYS B C 1
ATOM 4046 O O . CYS B 1 26 ? 16.953 -18 -20.016 1 98 26 CYS B O 1
ATOM 4048 N N . LYS B 1 27 ? 18.719 -17.656 -18.719 1 97.94 27 LYS B N 1
ATOM 4049 C CA . LYS B 1 27 ? 19.25 -19 -18.969 1 97.94 27 LYS B CA 1
ATOM 4050 C C . LYS B 1 27 ? 18.312 -20.062 -18.391 1 97.94 27 LYS B C 1
ATOM 4052 O O . LYS B 1 27 ? 18.031 -21.078 -19.047 1 97.94 27 LYS B O 1
ATOM 4057 N N . ALA B 1 28 ? 17.875 -19.828 -17.203 1 98.19 28 ALA B N 1
ATOM 4058 C CA . ALA B 1 28 ? 16.953 -20.766 -16.562 1 98.19 28 ALA B CA 1
ATOM 4059 C C . ALA B 1 28 ? 15.695 -20.953 -17.391 1 98.19 28 ALA B C 1
ATOM 4061 O O . ALA B 1 28 ? 15.227 -22.078 -17.594 1 98.19 28 ALA B O 1
ATOM 4062 N N . ILE B 1 29 ? 15.156 -19.891 -17.875 1 98.56 29 ILE B N 1
ATOM 4063 C CA . ILE B 1 29 ? 13.922 -19.906 -18.656 1 98.56 29 ILE B CA 1
ATOM 4064 C C . ILE B 1 29 ? 14.164 -20.625 -19.984 1 98.56 29 ILE B C 1
ATOM 4066 O O . ILE B 1 29 ? 13.414 -21.547 -20.344 1 98.56 29 ILE B O 1
ATOM 4070 N N . SER B 1 30 ? 15.211 -20.344 -20.688 1 97.75 30 SER B N 1
ATOM 4071 C CA . SER B 1 30 ? 15.453 -20.844 -22.047 1 97.75 30 SER B CA 1
ATOM 4072 C C . SER B 1 30 ? 15.812 -22.328 -22.016 1 97.75 30 SER B C 1
ATOM 4074 O O . SER B 1 30 ? 15.57 -23.047 -23 1 97.75 30 SER B O 1
ATOM 4076 N N . THR B 1 31 ? 16.312 -22.828 -20.922 1 97.12 31 THR B N 1
ATOM 4077 C CA . THR B 1 31 ? 16.766 -24.219 -20.859 1 97.12 31 THR B CA 1
ATOM 4078 C C . THR B 1 31 ? 15.719 -25.094 -20.188 1 97.12 31 THR B C 1
ATOM 4080 O O . THR B 1 31 ? 15.883 -26.312 -20.094 1 97.12 31 THR B O 1
ATOM 4083 N N . SER B 1 32 ? 14.68 -24.531 -19.703 1 97.75 32 SER B N 1
ATOM 4084 C CA . SER B 1 32 ? 13.68 -25.266 -18.953 1 97.75 32 SER B CA 1
ATOM 4085 C C . SER B 1 32 ? 12.82 -26.125 -19.859 1 97.75 32 SER B C 1
ATOM 4087 O O . SER B 1 32 ? 12.711 -25.859 -21.062 1 97.75 32 SER B O 1
ATOM 4089 N N . THR B 1 33 ? 12.312 -27.219 -19.297 1 97.38 33 THR B N 1
ATOM 4090 C CA . THR B 1 33 ? 11.305 -28.031 -19.984 1 97.38 33 THR B CA 1
ATOM 4091 C C . THR B 1 33 ? 9.945 -27.328 -19.969 1 97.38 33 THR B C 1
ATOM 4093 O O . THR B 1 33 ? 9.219 -27.344 -20.969 1 97.38 33 THR B O 1
ATOM 4096 N N . PHE B 1 34 ? 9.617 -26.75 -18.875 1 98.38 34 PHE B N 1
ATOM 4097 C CA . PHE B 1 34 ? 8.445 -25.891 -18.75 1 98.38 34 PHE B CA 1
ATOM 4098 C C . PHE B 1 34 ? 8.656 -24.844 -17.656 1 98.38 34 PHE B C 1
ATOM 4100 O O . PHE B 1 34 ? 9.562 -24.969 -16.828 1 98.38 34 PHE B O 1
ATOM 4107 N N . VAL B 1 35 ? 7.871 -23.766 -17.688 1 98.88 35 VAL B N 1
ATOM 4108 C CA . VAL B 1 35 ? 7.988 -22.656 -16.766 1 98.88 35 VAL B CA 1
ATOM 4109 C C . VAL B 1 35 ? 6.672 -22.453 -16.016 1 98.88 35 VAL B C 1
ATOM 4111 O O . VAL B 1 35 ? 5.637 -22.188 -16.625 1 98.88 35 VAL B O 1
ATOM 4114 N N . ALA B 1 36 ? 6.699 -22.609 -14.688 1 98.88 36 ALA B N 1
ATOM 4115 C CA . ALA B 1 36 ? 5.535 -22.328 -13.859 1 98.88 36 ALA B CA 1
ATOM 4116 C C . ALA B 1 36 ? 5.539 -20.875 -13.391 1 98.88 36 ALA B C 1
ATOM 4118 O O . ALA B 1 36 ? 6.59 -20.328 -13.039 1 98.88 36 ALA B O 1
ATOM 4119 N N . MET B 1 37 ? 4.375 -20.266 -13.414 1 98.75 37 MET B N 1
ATOM 4120 C CA . MET B 1 37 ? 4.281 -18.844 -13.062 1 98.75 37 MET B CA 1
ATOM 4121 C C . MET B 1 37 ? 3.137 -18.609 -12.086 1 98.75 37 MET B C 1
ATOM 4123 O O . MET B 1 37 ? 2.166 -19.375 -12.055 1 98.75 37 MET B O 1
ATOM 4127 N N . ASP B 1 38 ? 3.244 -17.609 -11.289 1 98 38 ASP B N 1
ATOM 4128 C CA . ASP B 1 38 ? 2.242 -17.156 -10.328 1 98 38 ASP B CA 1
ATOM 4129 C C . ASP B 1 38 ? 2.379 -15.656 -10.07 1 98 38 ASP B C 1
ATOM 4131 O O . ASP B 1 38 ? 3.471 -15.094 -10.195 1 98 38 ASP B O 1
ATOM 4135 N N . THR B 1 39 ? 1.262 -15.023 -9.797 1 98 39 THR B N 1
ATOM 4136 C CA . THR B 1 39 ? 1.282 -13.586 -9.523 1 98 39 THR B CA 1
ATOM 4137 C C . THR B 1 39 ? 0.53 -13.273 -8.234 1 98 39 THR B C 1
ATOM 4139 O O . THR B 1 39 ? -0.435 -13.961 -7.891 1 98 39 THR B O 1
ATOM 4142 N N . GLU B 1 40 ? 0.995 -12.359 -7.512 1 97.19 40 GLU B N 1
ATOM 4143 C CA . GLU B 1 40 ? 0.246 -11.695 -6.449 1 97.19 40 GLU B CA 1
ATOM 4144 C C . GLU B 1 40 ? -0.29 -10.344 -6.91 1 97.19 40 GLU B C 1
ATOM 4146 O O . GLU B 1 40 ? 0.427 -9.57 -7.555 1 97.19 40 GLU B O 1
ATOM 4151 N N . LEU B 1 41 ? -1.538 -10.109 -6.613 1 97.56 41 LEU B N 1
ATOM 4152 C CA . LEU B 1 41 ? -2.246 -8.992 -7.219 1 97.56 41 LEU B CA 1
ATOM 4153 C C . LEU B 1 41 ? -2.746 -8.023 -6.148 1 97.56 41 LEU B C 1
ATOM 4155 O O . LEU B 1 41 ? -3.023 -8.43 -5.02 1 97.56 41 LEU B O 1
ATOM 4159 N N . SER B 1 42 ? -2.84 -6.719 -6.5 1 97.88 42 SER B N 1
ATOM 4160 C CA . SER B 1 42 ? -3.344 -5.711 -5.574 1 97.88 42 SER B CA 1
ATOM 4161 C C . SER B 1 42 ? -4.852 -5.84 -5.379 1 97.88 42 SER B C 1
ATOM 4163 O O . SER B 1 42 ? -5.418 -5.227 -4.473 1 97.88 42 SER B O 1
ATOM 4165 N N . GLY B 1 43 ? -5.469 -6.629 -6.215 1 96.62 43 GLY B N 1
ATOM 4166 C CA . GLY B 1 43 ? -6.891 -6.926 -6.137 1 96.62 43 GLY B CA 1
ATOM 4167 C C . GLY B 1 43 ? -7.367 -7.867 -7.227 1 96.62 43 GLY B C 1
ATOM 4168 O O . GLY B 1 43 ? -6.777 -7.918 -8.312 1 96.62 43 GLY B O 1
ATOM 4169 N N . ILE B 1 44 ? -8.477 -8.562 -6.941 1 93.56 44 ILE B N 1
ATOM 4170 C CA . ILE B 1 44 ? -9 -9.523 -7.91 1 93.56 44 ILE B CA 1
ATOM 4171 C C . ILE B 1 44 ? -10.469 -9.234 -8.188 1 93.56 44 ILE B C 1
ATOM 4173 O O . ILE B 1 44 ? -11.086 -9.875 -9.039 1 93.56 44 ILE B O 1
ATOM 4177 N N . GLY B 1 45 ? -10.977 -8.312 -7.523 1 92.25 45 GLY B N 1
ATOM 4178 C CA . GLY B 1 45 ? -12.375 -7.961 -7.719 1 92.25 45 GLY B CA 1
ATOM 4179 C C . GLY B 1 45 ? -13.32 -8.75 -6.836 1 92.25 45 GLY B C 1
ATOM 4180 O O . GLY B 1 45 ? -12.891 -9.391 -5.871 1 92.25 45 GLY B O 1
ATOM 4181 N N . THR B 1 46 ? -14.594 -8.742 -7.203 1 90.12 46 THR B N 1
ATOM 4182 C CA . THR B 1 46 ? -15.625 -9.352 -6.375 1 90.12 46 THR B CA 1
ATOM 4183 C C . THR B 1 46 ? -15.922 -10.773 -6.848 1 90.12 46 THR B C 1
ATOM 4185 O O . THR B 1 46 ? -15.68 -11.117 -8.008 1 90.12 46 THR B O 1
ATOM 4188 N N . ARG B 1 47 ? -16.469 -11.539 -5.949 1 85.19 47 ARG B N 1
ATOM 4189 C CA . ARG B 1 47 ? -16.859 -12.906 -6.27 1 85.19 47 ARG B CA 1
ATOM 4190 C C . ARG B 1 47 ? -17.922 -12.938 -7.359 1 85.19 47 ARG B C 1
ATOM 4192 O O . ARG B 1 47 ? -17.938 -13.828 -8.211 1 85.19 47 ARG B O 1
ATOM 4199 N N . LYS B 1 48 ? -18.828 -12.023 -7.332 1 87.31 48 LYS B N 1
ATOM 4200 C CA . LYS B 1 48 ? -19.891 -11.945 -8.328 1 87.31 48 LYS B CA 1
ATOM 4201 C C . LYS B 1 48 ? -19.312 -11.844 -9.742 1 87.31 48 LYS B C 1
ATOM 4203 O O . LYS B 1 48 ? -19.797 -12.5 -10.664 1 87.31 48 LYS B O 1
ATOM 4208 N N . LEU B 1 49 ? -18.312 -11.07 -9.859 1 88.12 49 LEU B N 1
ATOM 4209 C CA . LEU B 1 49 ? -17.656 -10.898 -11.156 1 88.12 49 LEU B CA 1
ATOM 4210 C C . LEU B 1 49 ? -16.922 -12.172 -11.562 1 88.12 49 LEU B C 1
ATOM 4212 O O . LEU B 1 49 ? -17 -12.594 -12.719 1 88.12 49 LEU B O 1
ATOM 4216 N N . LEU B 1 50 ? -16.281 -12.805 -10.664 1 86.69 50 LEU B N 1
ATOM 4217 C CA . LEU B 1 50 ? -15.43 -13.961 -10.93 1 86.69 50 LEU B CA 1
ATOM 4218 C C . LEU B 1 50 ? -16.266 -15.195 -11.242 1 86.69 50 LEU B C 1
ATOM 4220 O O . LEU B 1 50 ? -15.781 -16.156 -11.844 1 86.69 50 LEU B O 1
ATOM 4224 N N . MET B 1 51 ? -17.547 -15.148 -10.859 1 87.5 51 MET B N 1
ATOM 4225 C CA . MET B 1 51 ? -18.422 -16.312 -11.031 1 87.5 51 MET B CA 1
ATOM 4226 C C . MET B 1 51 ? -19.531 -16.016 -12.039 1 87.5 51 MET B C 1
ATOM 4228 O O . MET B 1 51 ? -20.531 -16.734 -12.094 1 87.5 51 MET B O 1
ATOM 4232 N N . ALA B 1 52 ? -19.328 -15.016 -12.797 1 89.5 52 ALA B N 1
ATOM 4233 C CA . ALA B 1 52 ? -20.328 -14.688 -13.805 1 89.5 52 ALA B CA 1
ATOM 4234 C C . ALA B 1 52 ? -20.625 -15.883 -14.703 1 89.5 52 ALA B C 1
ATOM 4236 O O . ALA B 1 52 ? -19.703 -16.625 -15.078 1 89.5 52 ALA B O 1
ATOM 4237 N N . LYS B 1 53 ? -21.859 -16.109 -15.125 1 88.12 53 LYS B N 1
ATOM 4238 C CA . LYS B 1 53 ? -22.281 -17.234 -15.953 1 88.12 53 LYS B CA 1
ATOM 4239 C C . LYS B 1 53 ? -21.703 -17.125 -17.359 1 88.12 53 LYS B C 1
ATOM 4241 O O . LYS B 1 53 ? -21.188 -18.109 -17.906 1 88.12 53 LYS B O 1
ATOM 4246 N N . SER B 1 54 ? -21.859 -15.992 -17.922 1 92.81 54 SER B N 1
ATOM 4247 C CA . SER B 1 54 ? -21.297 -15.742 -19.234 1 92.81 54 SER B CA 1
ATOM 4248 C C . SER B 1 54 ? -19.797 -15.578 -19.172 1 92.81 54 SER B C 1
ATOM 4250 O O . SER B 1 54 ? -19.281 -14.734 -18.422 1 92.81 54 SER B O 1
ATOM 4252 N N . ILE B 1 55 ? -19.062 -16.422 -19.953 1 92.69 55 ILE B N 1
ATOM 4253 C CA . ILE B 1 55 ? -17.594 -16.344 -19.969 1 92.69 55 ILE B CA 1
ATOM 4254 C C . ILE B 1 55 ? -17.156 -14.977 -20.484 1 92.69 55 ILE B C 1
ATOM 4256 O O . ILE B 1 55 ? -16.141 -14.438 -20.031 1 92.69 55 ILE B O 1
ATOM 4260 N N . GLU B 1 56 ? -17.922 -14.43 -21.406 1 94.81 56 GLU B N 1
ATOM 4261 C CA . GLU B 1 56 ? -17.641 -13.094 -21.922 1 94.81 56 GLU B CA 1
ATOM 4262 C C . GLU B 1 56 ? -17.734 -12.047 -20.812 1 94.81 56 GLU B C 1
ATOM 4264 O O . GLU B 1 56 ? -16.891 -11.156 -20.719 1 94.81 56 GLU B O 1
ATOM 4269 N N . ASP B 1 57 ? -18.766 -12.156 -20.016 1 95.06 57 ASP B N 1
ATOM 4270 C CA . ASP B 1 57 ? -18.938 -11.234 -18.891 1 95.06 57 ASP B CA 1
ATOM 4271 C C . ASP B 1 57 ? -17.812 -11.391 -17.875 1 95.06 57 ASP B C 1
ATOM 4273 O O . ASP B 1 57 ? -17.344 -10.398 -17.312 1 95.06 57 ASP B O 1
ATOM 4277 N N . ARG B 1 58 ? -17.406 -12.578 -17.656 1 94.38 58 ARG B N 1
ATOM 4278 C CA . ARG B 1 58 ? -16.297 -12.852 -16.75 1 94.38 58 ARG B CA 1
ATOM 4279 C C . ARG B 1 58 ? -15.008 -12.211 -17.266 1 94.38 58 ARG B C 1
ATOM 4281 O O . ARG B 1 58 ? -14.297 -11.547 -16.5 1 94.38 58 ARG B O 1
ATOM 4288 N N . TYR B 1 59 ? -14.797 -12.438 -18.562 1 96.69 59 TYR B N 1
ATOM 4289 C CA . TYR B 1 59 ? -13.609 -11.859 -19.172 1 96.69 59 TYR B CA 1
ATOM 4290 C C . TYR B 1 59 ? -13.617 -10.344 -19.078 1 96.69 59 TYR B C 1
ATOM 4292 O O . TYR B 1 59 ? -12.609 -9.727 -18.719 1 96.69 59 TYR B O 1
ATOM 4300 N N . ASN B 1 60 ? -14.734 -9.75 -19.359 1 97 60 ASN B N 1
ATOM 4301 C CA . ASN B 1 60 ? -14.844 -8.297 -19.297 1 97 60 ASN B CA 1
ATOM 4302 C C . ASN B 1 60 ? -14.602 -7.77 -17.891 1 97 60 ASN B C 1
ATOM 4304 O O . ASN B 1 60 ? -13.906 -6.766 -17.719 1 97 60 ASN B O 1
ATOM 4308 N N . GLY B 1 61 ? -15.219 -8.391 -16.938 1 96.06 61 GLY B N 1
ATOM 4309 C CA . GLY B 1 61 ? -14.984 -8.016 -15.547 1 96.06 61 GLY B CA 1
ATOM 4310 C C . GLY B 1 61 ? -13.539 -8.156 -15.133 1 96.06 61 GLY B C 1
ATOM 4311 O O . GLY B 1 61 ? -12.969 -7.238 -14.523 1 96.06 61 GLY B O 1
ATOM 4312 N N . MET B 1 62 ? -12.914 -9.273 -15.445 1 96.94 62 MET B N 1
ATOM 4313 C CA . MET B 1 62 ? -11.516 -9.523 -15.109 1 96.94 62 MET B CA 1
ATOM 4314 C C . MET B 1 62 ? -10.594 -8.539 -15.82 1 96.94 62 MET B C 1
ATOM 4316 O O . MET B 1 62 ? -9.586 -8.109 -15.266 1 96.94 62 MET B O 1
ATOM 4320 N N . SER B 1 63 ? -10.969 -8.273 -17.078 1 97.81 63 SER B N 1
ATOM 4321 C CA . SER B 1 63 ? -10.188 -7.312 -17.859 1 97.81 63 SER B CA 1
ATOM 4322 C C . SER B 1 63 ? -10.188 -5.941 -17.203 1 97.81 63 SER B C 1
ATOM 4324 O O . SER B 1 63 ? -9.141 -5.289 -17.109 1 97.81 63 SER B O 1
ATOM 4326 N N . ASP B 1 64 ? -11.352 -5.527 -16.75 1 97.12 64 ASP B N 1
ATOM 4327 C CA . ASP B 1 64 ? -11.453 -4.246 -16.062 1 97.12 64 ASP B CA 1
ATOM 4328 C C . ASP B 1 64 ? -10.594 -4.223 -14.812 1 97.12 64 ASP B C 1
ATOM 4330 O O . ASP B 1 64 ? -9.938 -3.221 -14.516 1 97.12 64 ASP B O 1
ATOM 4334 N N . ILE B 1 65 ? -10.602 -5.219 -14.102 1 97.25 65 ILE B N 1
ATOM 4335 C CA . ILE B 1 65 ? -9.82 -5.34 -12.875 1 97.25 65 ILE B CA 1
ATOM 4336 C C . ILE B 1 65 ? -8.328 -5.285 -13.203 1 97.25 65 ILE B C 1
ATOM 4338 O O . ILE B 1 65 ? -7.57 -4.566 -12.547 1 97.25 65 ILE B O 1
ATOM 4342 N N . ALA B 1 66 ? -7.918 -6.023 -14.203 1 98 66 ALA B N 1
ATOM 4343 C CA . ALA B 1 66 ? -6.508 -6.078 -14.578 1 98 66 ALA B CA 1
ATOM 4344 C C . ALA B 1 66 ? -6.012 -4.715 -15.047 1 98 66 ALA B C 1
ATOM 4346 O O . ALA B 1 66 ? -4.832 -4.391 -14.891 1 98 66 ALA B O 1
ATOM 4347 N N . LYS B 1 67 ? -6.895 -3.902 -15.602 1 98.12 67 LYS B N 1
ATOM 4348 C CA . LYS B 1 67 ? -6.539 -2.58 -16.109 1 98.12 67 LYS B CA 1
ATOM 4349 C C . LYS B 1 67 ? -6.391 -1.576 -14.969 1 98.12 67 LYS B C 1
ATOM 4351 O O . LYS B 1 67 ? -5.719 -0.555 -15.109 1 98.12 67 LYS B O 1
ATOM 4356 N N . THR B 1 68 ? -7.004 -1.856 -13.844 1 97.75 68 THR B N 1
ATOM 4357 C CA . THR B 1 68 ? -7.055 -0.865 -12.773 1 97.75 68 THR B CA 1
ATOM 4358 C C . THR B 1 68 ? -6.191 -1.297 -11.594 1 97.75 68 THR B C 1
ATOM 4360 O O . THR B 1 68 ? -5.738 -0.46 -10.812 1 97.75 68 THR B O 1
ATOM 4363 N N . ARG B 1 69 ? -5.965 -2.492 -11.422 1 98.19 69 ARG B N 1
ATOM 4364 C CA . ARG B 1 69 ? -5.133 -3.016 -10.344 1 98.19 69 ARG B CA 1
ATOM 4365 C C . ARG B 1 69 ? -3.729 -3.332 -10.844 1 98.19 69 ARG B C 1
ATOM 4367 O O . ARG B 1 69 ? -3.354 -2.941 -11.953 1 98.19 69 ARG B O 1
ATOM 4374 N N . SER B 1 70 ? -2.9 -3.951 -10.008 1 98.12 70 SER B N 1
ATOM 4375 C CA . SER B 1 70 ? -1.502 -4.133 -10.383 1 98.12 70 SER B CA 1
ATOM 4376 C C . SER B 1 70 ? -0.976 -5.488 -9.922 1 98.12 70 SER B C 1
ATOM 4378 O O . SER B 1 70 ? -1.568 -6.125 -9.047 1 98.12 70 SER B O 1
ATOM 4380 N N . ILE B 1 71 ? 0.051 -5.957 -10.609 1 98.56 71 ILE B N 1
ATOM 4381 C CA . ILE B 1 71 ? 0.851 -7.078 -10.125 1 98.56 71 ILE B CA 1
ATOM 4382 C C . ILE B 1 71 ? 1.882 -6.578 -9.117 1 98.56 71 ILE B C 1
ATOM 4384 O O . ILE B 1 71 ? 2.656 -5.664 -9.414 1 98.56 71 ILE B O 1
ATOM 4388 N N . VAL B 1 72 ? 1.88 -7.219 -7.945 1 98.12 72 VAL B N 1
ATOM 4389 C CA . VAL B 1 72 ? 2.789 -6.719 -6.918 1 98.12 72 VAL B CA 1
ATOM 4390 C C . VAL B 1 72 ? 3.943 -7.699 -6.727 1 98.12 72 VAL B C 1
ATOM 4392 O O . VAL B 1 72 ? 4.969 -7.355 -6.133 1 98.12 72 VAL B O 1
ATOM 4395 N N . SER B 1 73 ? 3.779 -8.867 -7.188 1 98.12 73 SER B N 1
ATOM 4396 C CA . SER B 1 73 ? 4.828 -9.875 -7.184 1 98.12 73 SER B CA 1
ATOM 4397 C C . SER B 1 73 ? 4.641 -10.875 -8.32 1 98.12 73 SER B C 1
ATOM 4399 O O . SER B 1 73 ? 3.512 -11.18 -8.711 1 98.12 73 SER B O 1
ATOM 4401 N N . PHE B 1 74 ? 5.727 -11.273 -8.922 1 98.56 74 PHE B N 1
ATOM 4402 C CA . PHE B 1 74 ? 5.734 -12.219 -10.031 1 98.56 74 PHE B CA 1
ATOM 4403 C C . PHE B 1 74 ? 6.664 -13.391 -9.734 1 98.56 74 PHE B C 1
ATOM 4405 O O . PHE B 1 74 ? 7.863 -13.203 -9.523 1 98.56 74 PHE B O 1
ATOM 4412 N N . GLY B 1 75 ? 6.098 -14.602 -9.664 1 98.5 75 GLY B N 1
ATOM 4413 C CA . GLY B 1 75 ? 6.875 -15.805 -9.406 1 98.5 75 GLY B CA 1
ATOM 4414 C C . GLY B 1 75 ? 7.105 -16.641 -10.648 1 98.5 75 GLY B C 1
ATOM 4415 O O . GLY B 1 75 ? 6.203 -16.812 -11.469 1 98.5 75 GLY B O 1
ATOM 4416 N N . ILE B 1 76 ? 8.32 -17.141 -10.797 1 98.81 76 ILE B N 1
ATOM 4417 C CA . ILE B 1 76 ? 8.711 -18 -11.898 1 98.81 76 ILE B CA 1
ATOM 4418 C C . ILE B 1 76 ? 9.477 -19.219 -11.367 1 98.81 76 ILE B C 1
ATOM 4420 O O . ILE B 1 76 ? 10.414 -19.062 -10.578 1 98.81 76 ILE B O 1
ATOM 4424 N N . SER B 1 77 ? 9.086 -20.344 -11.688 1 98.81 77 SER B N 1
ATOM 4425 C CA . SER B 1 77 ? 9.828 -21.562 -11.375 1 98.81 77 SER B CA 1
ATOM 4426 C C . SER B 1 77 ? 10.141 -22.359 -12.641 1 98.81 77 SER B C 1
ATOM 4428 O O . SER B 1 77 ? 9.227 -22.812 -13.328 1 98.81 77 SER B O 1
ATOM 4430 N N . CYS B 1 78 ? 11.383 -22.484 -12.961 1 98.81 78 CYS B N 1
ATOM 4431 C CA . CYS B 1 78 ? 11.852 -23.188 -14.156 1 98.81 78 CYS B CA 1
ATOM 4432 C C . CYS B 1 78 ? 12.188 -24.641 -13.852 1 98.81 78 CYS B C 1
ATOM 4434 O O . CYS B 1 78 ? 13.086 -24.906 -13.055 1 98.81 78 CYS B O 1
ATOM 4436 N N . PHE B 1 79 ? 11.484 -25.562 -14.461 1 98.62 79 PHE B N 1
ATOM 4437 C CA . PHE B 1 79 ? 11.727 -26.984 -14.297 1 98.62 79 PHE B CA 1
ATOM 4438 C C . PHE B 1 79 ? 12.406 -27.562 -15.531 1 98.62 79 PHE B C 1
ATOM 4440 O O . PHE B 1 79 ? 11.859 -27.516 -16.641 1 98.62 79 PHE B O 1
ATOM 4447 N N . LYS B 1 80 ? 13.578 -28.047 -15.383 1 97.69 80 LYS B N 1
ATOM 4448 C CA . LYS B 1 80 ? 14.328 -28.688 -16.453 1 97.69 80 LYS B CA 1
ATOM 4449 C C . LYS B 1 80 ? 14.438 -30.188 -16.219 1 97.69 80 LYS B C 1
ATOM 4451 O O . LYS B 1 80 ? 15.086 -30.625 -15.266 1 97.69 80 LYS B O 1
ATOM 4456 N N . LEU B 1 81 ? 13.781 -30.938 -17.016 1 95.31 81 LEU B N 1
ATOM 4457 C CA . LEU B 1 81 ? 13.922 -32.406 -16.953 1 95.31 81 LEU B CA 1
ATOM 4458 C C . LEU B 1 81 ? 15.305 -32.844 -17.422 1 95.31 81 LEU B C 1
ATOM 4460 O O . LEU B 1 81 ? 15.664 -32.625 -18.578 1 95.31 81 LEU B O 1
ATOM 4464 N N . GLU B 1 82 ? 16.047 -33.375 -16.562 1 92.19 82 GLU B N 1
ATOM 4465 C CA . GLU B 1 82 ? 17.422 -33.719 -16.891 1 92.19 82 GLU B CA 1
ATOM 4466 C C . GLU B 1 82 ? 17.531 -35.219 -17.234 1 92.19 82 GLU B C 1
ATOM 4468 O O . GLU B 1 82 ? 18.359 -35.594 -18.047 1 92.19 82 GLU B O 1
ATOM 4473 N N . ASN B 1 83 ? 16.797 -36 -16.484 1 86.31 83 ASN B N 1
ATOM 4474 C CA . ASN B 1 83 ? 16.844 -37.438 -16.688 1 86.31 83 ASN B CA 1
ATOM 4475 C C . ASN B 1 83 ? 15.477 -38.094 -16.438 1 86.31 83 ASN B C 1
ATOM 4477 O O . ASN B 1 83 ? 14.727 -37.625 -15.57 1 86.31 83 ASN B O 1
ATOM 4481 N N . ALA B 1 84 ? 15.188 -38.969 -17.297 1 79.25 84 ALA B N 1
ATOM 4482 C CA . ALA B 1 84 ? 14.023 -39.812 -17.109 1 79.25 84 ALA B CA 1
ATOM 4483 C C . ALA B 1 84 ? 14.383 -41.281 -17.312 1 79.25 84 ALA B C 1
ATOM 4485 O O . ALA B 1 84 ? 14.328 -41.812 -18.438 1 79.25 84 ALA B O 1
ATOM 4486 N N . ARG B 1 85 ? 15.125 -41.969 -16.328 1 70.44 85 ARG B N 1
ATOM 4487 C CA . ARG B 1 85 ? 15.727 -43.312 -16.453 1 70.44 85 ARG B CA 1
ATOM 4488 C C . ARG B 1 85 ? 14.719 -44.406 -16.125 1 70.44 85 ARG B C 1
ATOM 4490 O O . ARG B 1 85 ? 14 -44.312 -15.133 1 70.44 85 ARG B O 1
ATOM 4497 N N . LEU B 1 86 ? 14.539 -45.219 -17.062 1 65.75 86 LEU B N 1
ATOM 4498 C CA . LEU B 1 86 ? 13.844 -46.469 -16.781 1 65.75 86 LEU B CA 1
ATOM 4499 C C . LEU B 1 86 ? 14.664 -47.344 -15.844 1 65.75 86 LEU B C 1
ATOM 4501 O O . LEU B 1 86 ? 15.883 -47.469 -16 1 65.75 86 LEU B O 1
ATOM 4505 N N . SER B 1 87 ? 14.562 -47.312 -14.586 1 57.22 87 SER B N 1
ATOM 4506 C CA . SER B 1 87 ? 15.336 -48.219 -13.727 1 57.22 87 SER B CA 1
ATOM 4507 C C . SER B 1 87 ? 15.062 -49.688 -14.047 1 57.22 87 SER B C 1
ATOM 4509 O O . SER B 1 87 ? 13.906 -50.062 -14.227 1 57.22 87 SER B O 1
ATOM 4511 N N . ASP B 1 88 ? 16.031 -50.281 -14.758 1 48.78 88 ASP B N 1
ATOM 4512 C CA . ASP B 1 88 ? 16.062 -51.719 -14.945 1 48.78 88 ASP B CA 1
ATOM 4513 C C . ASP B 1 88 ? 16.031 -52.438 -13.602 1 48.78 88 ASP B C 1
ATOM 4515 O O . ASP B 1 88 ? 16.266 -53.656 -13.547 1 48.78 88 ASP B O 1
ATOM 4519 N N . GLU B 1 89 ? 16.141 -51.875 -12.531 1 45.53 89 GLU B N 1
ATOM 4520 C CA . GLU B 1 89 ? 16.438 -52.75 -11.398 1 45.53 89 GLU B CA 1
ATOM 4521 C C . GLU B 1 89 ? 15.453 -53.906 -11.328 1 45.53 89 GLU B C 1
ATOM 4523 O O . GLU B 1 89 ? 15.648 -54.844 -10.555 1 45.53 89 GLU B O 1
ATOM 4528 N N . GLY B 1 90 ? 14.188 -53.781 -11.719 1 42.22 90 GLY B N 1
ATOM 4529 C CA . GLY B 1 90 ? 13.492 -55.031 -11.578 1 42.22 90 GLY B CA 1
ATOM 4530 C C . GLY B 1 90 ? 13.891 -56.062 -12.633 1 42.22 90 GLY B C 1
ATOM 4531 O O . GLY B 1 90 ? 13.117 -56.969 -12.953 1 42.22 90 GLY B O 1
ATOM 4532 N N . SER B 1 91 ? 15.039 -55.875 -13.305 1 38 91 SER B N 1
ATOM 4533 C CA . SER B 1 91 ? 15.266 -57.031 -14.172 1 38 91 SER B CA 1
ATOM 4534 C C . SER B 1 91 ? 15.336 -58.312 -13.359 1 38 91 SER B C 1
ATOM 4536 O O . SER B 1 91 ? 16.391 -58.938 -13.297 1 38 91 SER B O 1
ATOM 4538 N N . ASN B 1 92 ? 14.922 -58.562 -12.219 1 35.31 92 ASN B N 1
ATOM 4539 C CA . ASN B 1 92 ? 14.789 -60 -12.055 1 35.31 92 ASN B CA 1
ATOM 4540 C C . ASN B 1 92 ? 14.016 -60.625 -13.211 1 35.31 92 ASN B C 1
ATOM 4542 O O . ASN B 1 92 ? 13.148 -59.969 -13.805 1 35.31 92 ASN B O 1
ATOM 4546 N N . SER B 1 93 ? 14.453 -61.938 -13.758 1 36.78 93 SER B N 1
ATOM 4547 C CA . SER B 1 93 ? 14.141 -62.75 -14.938 1 36.78 93 SER B CA 1
ATOM 4548 C C . SER B 1 93 ? 12.664 -62.656 -15.289 1 36.78 93 SER B C 1
ATOM 4550 O O . SER B 1 93 ? 12.289 -62.719 -16.453 1 36.78 93 SER B O 1
ATOM 4552 N N . GLU B 1 94 ? 11.797 -63.438 -14.422 1 35.38 94 GLU B N 1
ATOM 4553 C CA . GLU B 1 94 ? 10.609 -64.125 -14.945 1 35.38 94 GLU B CA 1
ATOM 4554 C C . GLU B 1 94 ? 9.562 -63.125 -15.422 1 35.38 94 GLU B C 1
ATOM 4556 O O . GLU B 1 94 ? 8.758 -63.438 -16.297 1 35.38 94 GLU B O 1
ATOM 4561 N N . CYS B 1 95 ? 8.883 -62.406 -14.453 1 36.28 95 CYS B N 1
ATOM 4562 C CA . CYS B 1 95 ? 7.617 -61.844 -14.875 1 36.28 95 CYS B CA 1
ATOM 4563 C C . CYS B 1 95 ? 7.848 -60.625 -15.766 1 36.28 95 CYS B C 1
ATOM 4565 O O . CYS B 1 95 ? 8.492 -59.656 -15.352 1 36.28 95 CYS B O 1
ATOM 4567 N N . LYS B 1 96 ? 7.891 -60.656 -17.109 1 40.34 96 LYS B N 1
ATOM 4568 C CA . LYS B 1 96 ? 7.902 -59.875 -18.344 1 40.34 96 LYS B CA 1
ATOM 4569 C C . LYS B 1 96 ? 7.242 -58.531 -18.125 1 40.34 96 LYS B C 1
ATOM 4571 O O . LYS B 1 96 ? 7.297 -57.656 -19 1 40.34 96 LYS B O 1
ATOM 4576 N N . THR B 1 97 ? 6.102 -58.531 -17.469 1 37.34 97 THR B N 1
ATOM 4577 C CA . THR B 1 97 ? 5.219 -57.375 -17.656 1 37.34 97 THR B CA 1
ATOM 4578 C C . THR B 1 97 ? 5.777 -56.156 -16.953 1 37.34 97 THR B C 1
ATOM 4580 O O . THR B 1 97 ? 5.035 -55.219 -16.641 1 37.34 97 THR B O 1
ATOM 4583 N N . HIS B 1 98 ? 6.898 -56.25 -16.156 1 42.06 98 HIS B N 1
ATOM 4584 C CA . HIS B 1 98 ? 7.148 -55.156 -15.227 1 42.06 98 HIS B CA 1
ATOM 4585 C C . HIS B 1 98 ? 7.285 -53.812 -15.961 1 42.06 98 HIS B C 1
ATOM 4587 O O . HIS B 1 98 ? 8.172 -53.656 -16.797 1 42.06 98 HIS B O 1
ATOM 4593 N N . GLN B 1 99 ? 6.223 -53.125 -16.328 1 47.41 99 GLN B N 1
ATOM 4594 C CA . GLN B 1 99 ? 6.121 -51.719 -16.75 1 47.41 99 GLN B CA 1
ATOM 4595 C C . GLN B 1 99 ? 7.125 -50.844 -16.016 1 47.41 99 GLN B C 1
ATOM 4597 O O . GLN B 1 99 ? 7.164 -50.844 -14.781 1 47.41 99 GLN B O 1
ATOM 4602 N N . GLY B 1 100 ? 8.391 -50.562 -16.422 1 54.78 100 GLY B N 1
ATOM 4603 C CA . GLY B 1 100 ? 9.586 -49.844 -15.969 1 54.78 100 GLY B CA 1
ATOM 4604 C C . GLY B 1 100 ? 9.281 -48.625 -15.141 1 54.78 100 GLY B C 1
ATOM 4605 O O . GLY B 1 100 ? 8.242 -47.969 -15.32 1 54.78 100 GLY B O 1
ATOM 4606 N N . VAL B 1 101 ? 9.633 -48.625 -13.82 1 67.38 101 VAL B N 1
ATOM 4607 C CA . VAL B 1 101 ? 9.594 -47.531 -12.867 1 67.38 101 VAL B CA 1
ATOM 4608 C C . VAL B 1 101 ? 10.477 -46.375 -13.359 1 67.38 101 VAL B C 1
ATOM 4610 O O . VAL B 1 101 ? 11.664 -46.594 -13.625 1 67.38 101 VAL B O 1
ATOM 4613 N N . THR B 1 102 ? 9.953 -45.219 -13.82 1 82.69 102 THR B N 1
ATOM 4614 C CA . THR B 1 102 ? 10.703 -44.062 -14.328 1 82.69 102 THR B CA 1
ATOM 4615 C C . THR B 1 102 ? 10.938 -43.062 -13.219 1 82.69 102 THR B C 1
ATOM 4617 O O . THR B 1 102 ? 10 -42.656 -12.516 1 82.69 102 THR B O 1
ATOM 4620 N N . LYS B 1 103 ? 12.164 -42.844 -12.875 1 89.44 103 LYS B N 1
ATOM 4621 C CA . LYS B 1 103 ? 12.555 -41.688 -12.047 1 89.44 103 LYS B CA 1
ATOM 4622 C C . LYS B 1 103 ? 12.688 -40.438 -12.883 1 89.44 103 LYS B C 1
ATOM 4624 O O . LYS B 1 103 ? 13.562 -40.344 -13.742 1 89.44 103 LYS B O 1
ATOM 4629 N N . TRP B 1 104 ? 11.805 -39.5 -12.641 1 93.62 104 TRP B N 1
ATOM 4630 C CA . TRP B 1 104 ? 11.836 -38.219 -13.336 1 93.62 104 TRP B CA 1
ATOM 4631 C C . TRP B 1 104 ? 12.633 -37.188 -12.547 1 93.62 104 TRP B C 1
ATOM 4633 O O . TRP B 1 104 ? 12.195 -36.719 -11.492 1 93.62 104 TRP B O 1
ATOM 4643 N N . GLU B 1 105 ? 13.789 -36.781 -13 1 94.69 105 GLU B N 1
ATOM 4644 C CA . GLU B 1 105 ? 14.688 -35.906 -12.281 1 94.69 105 GLU B CA 1
ATOM 4645 C C . GLU B 1 105 ? 14.672 -34.5 -12.883 1 94.69 105 GLU B C 1
ATOM 4647 O O . GLU B 1 105 ? 14.977 -34.312 -14.062 1 94.69 105 GLU B O 1
ATOM 4652 N N . TYR B 1 106 ? 14.32 -33.531 -12.055 1 96.88 106 TYR B N 1
ATOM 4653 C CA . TYR B 1 106 ? 14.234 -32.156 -12.516 1 96.88 106 TYR B CA 1
ATOM 4654 C C . TYR B 1 106 ? 15.258 -31.281 -11.797 1 96.88 106 TYR B C 1
ATOM 4656 O O . TYR B 1 106 ? 15.43 -31.391 -10.586 1 96.88 106 TYR B O 1
ATOM 4664 N N . ALA B 1 107 ? 16 -30.453 -12.523 1 97.44 107 ALA B N 1
ATOM 4665 C CA . ALA B 1 107 ? 16.688 -29.297 -11.961 1 97.44 107 ALA B CA 1
ATOM 4666 C C . ALA B 1 107 ? 15.758 -28.078 -11.898 1 97.44 107 ALA B C 1
ATOM 4668 O O . ALA B 1 107 ? 15.172 -27.688 -12.906 1 97.44 107 ALA B O 1
ATOM 4669 N N . VAL B 1 108 ? 15.625 -27.531 -10.742 1 98.12 108 VAL B N 1
ATOM 4670 C CA . VAL B 1 108 ? 14.602 -26.5 -10.57 1 98.12 108 VAL B CA 1
ATOM 4671 C C . VAL B 1 108 ? 15.25 -25.203 -10.07 1 98.12 108 VAL B C 1
ATOM 4673 O O . VAL B 1 108 ? 16.062 -25.234 -9.148 1 98.12 108 VAL B O 1
ATOM 4676 N N . GLU B 1 109 ? 14.961 -24.109 -10.711 1 98.12 109 GLU B N 1
ATOM 4677 C CA . GLU B 1 109 ? 15.305 -22.766 -10.258 1 98.12 109 GLU B CA 1
ATOM 4678 C C . GLU B 1 109 ? 14.062 -21.891 -10.117 1 98.12 109 GLU B C 1
ATOM 4680 O O . GLU B 1 109 ? 13.273 -21.781 -11.055 1 98.12 109 GLU B O 1
ATOM 4685 N N . THR B 1 110 ? 13.883 -21.344 -8.914 1 97.94 110 THR B N 1
ATOM 4686 C CA . THR B 1 110 ? 12.688 -20.562 -8.609 1 97.94 110 THR B CA 1
ATOM 4687 C C . THR B 1 110 ? 13.055 -19.125 -8.273 1 97.94 110 THR B C 1
ATOM 4689 O O . THR B 1 110 ? 13.984 -18.875 -7.504 1 97.94 110 THR B O 1
ATOM 4692 N N . PHE B 1 111 ? 12.305 -18.172 -8.859 1 98.12 111 PHE B N 1
ATOM 4693 C CA . PHE B 1 111 ? 12.531 -16.75 -8.68 1 98.12 111 PHE B CA 1
ATOM 4694 C C . PHE B 1 111 ? 11.281 -16.062 -8.156 1 98.12 111 PHE B C 1
ATOM 4696 O O . PHE B 1 111 ? 10.172 -16.375 -8.586 1 98.12 111 PHE B O 1
ATOM 4703 N N . ASN B 1 112 ? 11.445 -15.266 -7.199 1 97.56 112 ASN B N 1
ATOM 4704 C CA . ASN B 1 112 ? 10.414 -14.352 -6.699 1 97.56 112 ASN B CA 1
ATOM 4705 C C . ASN B 1 112 ? 10.742 -12.898 -7.023 1 97.56 112 ASN B C 1
ATOM 4707 O O . ASN B 1 112 ? 11.656 -12.32 -6.438 1 97.56 112 ASN B O 1
ATOM 4711 N N . LEU B 1 113 ? 9.977 -12.297 -7.938 1 98.38 113 LEU B N 1
ATOM 4712 C CA . LEU B 1 113 ? 10.25 -10.93 -8.375 1 98.38 113 LEU B CA 1
ATOM 4713 C C . LEU B 1 113 ? 9.242 -9.961 -7.77 1 98.38 113 LEU B C 1
ATOM 4715 O O . LEU B 1 113 ? 8.039 -10.055 -8.031 1 98.38 113 LEU B O 1
ATOM 4719 N N . THR B 1 114 ? 9.719 -9 -6.977 1 98.06 114 THR B N 1
ATOM 4720 C CA . THR B 1 114 ? 8.875 -7.945 -6.426 1 98.06 114 THR B CA 1
ATOM 4721 C C . THR B 1 114 ? 8.602 -6.867 -7.469 1 98.06 114 THR B C 1
ATOM 4723 O O . THR B 1 114 ? 9.531 -6.336 -8.078 1 98.06 114 THR B O 1
ATOM 4726 N N . ALA B 1 115 ? 7.324 -6.574 -7.664 1 98.38 115 ALA B N 1
ATOM 4727 C CA . ALA B 1 115 ? 6.941 -5.676 -8.742 1 98.38 115 ALA B CA 1
ATOM 4728 C C . ALA B 1 115 ? 6.332 -4.387 -8.195 1 98.38 115 ALA B C 1
ATOM 4730 O O . ALA B 1 115 ? 5.738 -4.387 -7.117 1 98.38 115 ALA B O 1
ATOM 4731 N N . LEU B 1 116 ? 6.508 -3.287 -8.914 1 98 116 LEU B N 1
ATOM 4732 C CA . LEU B 1 116 ? 5.859 -2.018 -8.602 1 98 116 LEU B CA 1
ATOM 4733 C C . LEU B 1 116 ? 5.398 -1.311 -9.875 1 98 116 LEU B C 1
ATOM 4735 O O . LEU B 1 116 ? 6.223 -0.903 -10.695 1 98 116 LEU B O 1
ATOM 4739 N N . CYS B 1 117 ? 4.113 -1.214 -10.023 1 97.94 117 CYS B N 1
ATOM 4740 C CA . CYS B 1 117 ? 3.557 -0.483 -11.156 1 97.94 117 CYS B CA 1
ATOM 4741 C C . CYS B 1 117 ? 3.938 0.991 -11.094 1 97.94 117 CYS B C 1
ATOM 4743 O O . CYS B 1 117 ? 3.842 1.617 -10.039 1 97.94 117 CYS B O 1
ATOM 4745 N N . SER B 1 118 ? 4.344 1.555 -12.188 1 95.81 118 SER B N 1
ATOM 4746 C CA . SER B 1 118 ? 4.781 2.947 -12.25 1 95.81 118 SER B CA 1
ATOM 4747 C C . SER B 1 118 ? 3.588 3.895 -12.344 1 95.81 118 SER B C 1
ATOM 4749 O O . SER B 1 118 ? 3.73 5.102 -12.125 1 95.81 118 SER B O 1
ATOM 4751 N N . GLU B 1 119 ? 2.455 3.393 -12.617 1 96.56 119 GLU B N 1
ATOM 4752 C CA . GLU B 1 119 ? 1.22 4.164 -12.727 1 96.56 119 GLU B CA 1
ATOM 4753 C C . GLU B 1 119 ? 0.362 4.008 -11.477 1 96.56 119 GLU B C 1
ATOM 4755 O O . GLU B 1 119 ? 0.564 3.078 -10.688 1 96.56 119 GLU B O 1
ATOM 4760 N N . GLU B 1 120 ? -0.587 4.93 -11.344 1 97.31 120 GLU B N 1
ATOM 4761 C CA . GLU B 1 120 ? -1.525 4.762 -10.242 1 97.31 120 GLU B CA 1
ATOM 4762 C C . GLU B 1 120 ? -2.355 3.492 -10.414 1 97.31 120 GLU B C 1
ATOM 4764 O O . GLU B 1 120 ? -2.668 3.094 -11.539 1 97.31 120 GLU B O 1
ATOM 4769 N N . TYR B 1 121 ? -2.721 2.855 -9.344 1 98.44 121 TYR B N 1
ATOM 4770 C CA . TYR B 1 121 ? -3.512 1.631 -9.422 1 98.44 121 TYR B CA 1
ATOM 4771 C C . TYR B 1 121 ? -4.387 1.467 -8.188 1 98.44 121 TYR B C 1
ATOM 4773 O O . TYR B 1 121 ? -4.184 2.148 -7.18 1 98.44 121 TYR B O 1
ATOM 4781 N N . VAL B 1 122 ? -5.34 0.622 -8.32 1 98.44 122 VAL B N 1
ATOM 4782 C CA . VAL B 1 122 ? -6.316 0.368 -7.27 1 98.44 122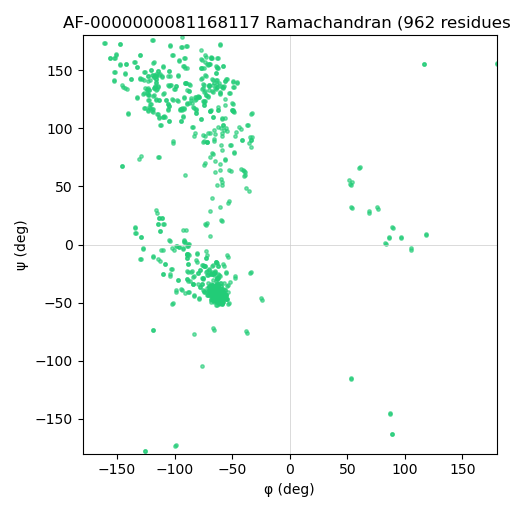 VAL B CA 1
ATOM 4783 C C . VAL B 1 122 ? -5.824 -0.765 -6.371 1 98.44 122 VAL B C 1
ATOM 4785 O O . VAL B 1 122 ? -5.258 -1.747 -6.855 1 98.44 122 VAL B O 1
ATOM 4788 N N . VAL B 1 123 ? -6.02 -0.606 -5.113 1 98.25 123 VAL B N 1
ATOM 4789 C CA . VAL B 1 123 ? -5.754 -1.67 -4.148 1 98.25 123 VAL B CA 1
ATOM 4790 C C . VAL B 1 123 ? -7.043 -2.035 -3.414 1 98.25 123 VAL B C 1
ATOM 4792 O O . VAL B 1 123 ? -7.898 -1.178 -3.188 1 98.25 123 VAL B O 1
ATOM 4795 N N . GLU B 1 124 ? -7.141 -3.234 -3.113 1 97.25 124 GLU B N 1
ATOM 4796 C CA . GLU B 1 124 ? -8.227 -3.738 -2.275 1 97.25 124 GLU B CA 1
ATOM 4797 C C . GLU B 1 124 ? -7.723 -4.109 -0.884 1 97.25 124 GLU B C 1
ATOM 4799 O O . GLU B 1 124 ? -6.84 -4.957 -0.743 1 97.25 124 GLU B O 1
ATOM 4804 N N . PRO B 1 125 ? -8.32 -3.545 0.131 1 94.88 125 PRO B N 1
ATOM 4805 C CA . PRO B 1 125 ? -7.824 -3.768 1.491 1 94.88 125 PRO B CA 1
ATOM 4806 C C . PRO B 1 125 ? -7.762 -5.246 1.863 1 94.88 125 PRO B C 1
ATOM 4808 O O . PRO B 1 125 ? -6.809 -5.684 2.508 1 94.88 125 PRO B O 1
ATOM 4811 N N . ASN B 1 126 ? -8.734 -6.023 1.453 1 90.81 126 ASN B N 1
ATOM 4812 C CA . ASN B 1 126 ? -8.742 -7.449 1.78 1 90.81 126 ASN B CA 1
ATOM 4813 C C . ASN B 1 126 ? -7.578 -8.18 1.113 1 90.81 126 ASN B C 1
ATOM 4815 O O . ASN B 1 126 ? -6.996 -9.094 1.699 1 90.81 126 ASN B O 1
ATOM 4819 N N . SER B 1 127 ? -7.289 -7.801 -0.074 1 92.38 127 SER B N 1
ATOM 4820 C CA . SER B 1 127 ? -6.152 -8.398 -0.769 1 92.38 127 SER B CA 1
ATOM 4821 C C . SER B 1 127 ? -4.84 -8.039 -0.08 1 92.38 127 SER B C 1
ATOM 4823 O O . SER B 1 127 ? -3.955 -8.891 0.057 1 92.38 127 SER B O 1
ATOM 4825 N N . LEU B 1 128 ? -4.754 -6.789 0.392 1 94.06 128 LEU B N 1
ATOM 4826 C CA . LEU B 1 128 ? -3.547 -6.336 1.076 1 94.06 128 LEU B CA 1
ATOM 4827 C C . LEU B 1 128 ? -3.354 -7.086 2.389 1 94.06 128 LEU B C 1
ATOM 4829 O O . LEU B 1 128 ? -2.252 -7.559 2.682 1 94.06 128 LEU B O 1
ATOM 4833 N N . LYS B 1 129 ? -4.391 -7.168 3.139 1 90.81 129 LYS B N 1
ATOM 4834 C CA . LYS B 1 129 ? -4.332 -7.875 4.414 1 90.81 129 LYS B CA 1
ATOM 4835 C C . LYS B 1 129 ? -3.965 -9.344 4.215 1 90.81 129 LYS B C 1
ATOM 4837 O O . LYS B 1 129 ? -3.182 -9.906 4.984 1 90.81 129 LYS B O 1
ATOM 4842 N N . PHE B 1 130 ? -4.535 -9.953 3.188 1 88.5 130 PHE B N 1
ATOM 4843 C CA . PHE B 1 130 ? -4.238 -11.344 2.867 1 88.5 130 PHE B CA 1
ATOM 4844 C C . PHE B 1 130 ? -2.752 -11.531 2.588 1 88.5 130 PHE B C 1
ATOM 4846 O O . PHE B 1 130 ? -2.113 -12.414 3.162 1 88.5 130 PHE B O 1
ATOM 4853 N N . LEU B 1 131 ? -2.207 -10.719 1.73 1 92.25 131 LEU B N 1
ATOM 4854 C CA . LEU B 1 131 ? -0.797 -10.805 1.369 1 92.25 131 LEU B CA 1
ATOM 4855 C C . LEU B 1 131 ? 0.092 -10.578 2.588 1 92.25 131 LEU B C 1
ATOM 4857 O O . LEU B 1 131 ? 1.077 -11.297 2.785 1 92.25 131 LEU B O 1
ATOM 4861 N N . LEU B 1 132 ? -0.288 -9.609 3.361 1 92 132 LEU B N 1
ATOM 4862 C CA . LEU B 1 132 ? 0.486 -9.297 4.559 1 92 132 LEU B CA 1
ATOM 4863 C C . LEU B 1 132 ? 0.491 -10.477 5.527 1 92 132 LEU B C 1
ATOM 4865 O O . LEU B 1 132 ? 1.536 -10.828 6.074 1 92 132 LEU B O 1
ATOM 4869 N N . ASN B 1 133 ? -0.65 -11.047 5.73 1 85.19 133 ASN B N 1
ATOM 4870 C CA . ASN B 1 133 ? -0.785 -12.172 6.645 1 85.19 133 ASN B CA 1
ATOM 4871 C C . ASN B 1 133 ? 0.004 -13.391 6.156 1 85.19 133 ASN B C 1
ATOM 4873 O O . ASN B 1 133 ? 0.281 -14.305 6.934 1 85.19 133 ASN B O 1
ATOM 4877 N N . HIS B 1 134 ? 0.354 -13.305 4.934 1 82.62 134 HIS B N 1
ATOM 4878 C CA . HIS B 1 134 ? 1.121 -14.414 4.379 1 82.62 134 HIS B CA 1
ATOM 4879 C C . HIS B 1 134 ? 2.568 -14.008 4.125 1 82.62 134 HIS B C 1
ATOM 4881 O O . HIS B 1 134 ? 3.238 -14.594 3.268 1 82.62 134 HIS B O 1
ATOM 4887 N N . GLY B 1 135 ? 2.959 -12.938 4.758 1 86.31 135 GLY B N 1
ATOM 4888 C CA . GLY B 1 135 ? 4.375 -12.617 4.848 1 86.31 135 GLY B CA 1
ATOM 4889 C C . GLY B 1 135 ? 4.832 -11.625 3.799 1 86.31 135 GLY B C 1
ATOM 4890 O O . GLY B 1 135 ? 6.031 -11.359 3.664 1 86.31 135 GLY B O 1
ATOM 4891 N N . PHE B 1 136 ? 3.984 -11.094 3.051 1 93.19 136 PHE B N 1
ATOM 4892 C CA . PHE B 1 136 ? 4.367 -10.078 2.07 1 93.19 136 PHE B CA 1
ATOM 4893 C C . PHE B 1 136 ? 4.852 -8.812 2.76 1 93.19 136 PHE B C 1
ATOM 4895 O O . PHE B 1 136 ? 4.305 -8.414 3.789 1 93.19 136 PHE B O 1
ATOM 4902 N N . ASP B 1 137 ? 5.84 -8.203 2.223 1 95.38 137 ASP B N 1
ATOM 4903 C CA . ASP B 1 137 ? 6.426 -6.98 2.77 1 95.38 137 ASP B CA 1
ATOM 4904 C C . ASP B 1 137 ? 6.164 -5.785 1.853 1 95.38 137 ASP B C 1
ATOM 4906 O O . ASP B 1 137 ? 6.926 -5.535 0.917 1 95.38 137 ASP B O 1
ATOM 4910 N N . PHE B 1 138 ? 5.254 -4.98 2.221 1 96.94 138 PHE B N 1
ATOM 4911 C CA . PHE B 1 138 ? 4.855 -3.859 1.377 1 96.94 138 PHE B CA 1
ATOM 4912 C C . PHE B 1 138 ? 5.887 -2.74 1.438 1 96.94 138 PHE B C 1
ATOM 4914 O O . PHE B 1 138 ? 6.07 -2.006 0.465 1 96.94 138 PHE B O 1
ATOM 4921 N N . ASN B 1 139 ? 6.535 -2.531 2.568 1 96.5 139 ASN B N 1
ATOM 4922 C CA . ASN B 1 139 ? 7.598 -1.534 2.633 1 96.5 139 ASN B CA 1
ATOM 4923 C C . ASN B 1 139 ? 8.703 -1.822 1.616 1 96.5 139 ASN B C 1
ATOM 4925 O O . ASN B 1 139 ? 9.141 -0.923 0.897 1 96.5 139 ASN B O 1
ATOM 4929 N N . ARG B 1 140 ? 9.016 -3.072 1.565 1 95.56 140 ARG B N 1
ATOM 4930 C CA . ARG B 1 140 ? 10.031 -3.484 0.604 1 95.56 140 ARG B CA 1
ATOM 4931 C C . ARG B 1 140 ? 9.523 -3.338 -0.827 1 95.56 140 ARG B C 1
ATOM 4933 O O . ARG B 1 140 ? 10.281 -2.941 -1.721 1 95.56 140 ARG B O 1
ATOM 4940 N N . GLN B 1 141 ? 8.328 -3.723 -1.048 1 97 141 GLN B N 1
ATOM 4941 C CA . GLN B 1 141 ? 7.73 -3.629 -2.375 1 97 141 GLN B CA 1
ATOM 4942 C C . GLN B 1 141 ? 7.742 -2.189 -2.883 1 97 141 GLN B C 1
ATOM 4944 O O . GLN B 1 141 ? 8.102 -1.936 -4.035 1 97 141 GLN B O 1
ATOM 4949 N N . TYR B 1 142 ? 7.422 -1.246 -2.072 1 96.38 142 TYR B N 1
ATOM 4950 C CA . TYR B 1 142 ? 7.355 0.151 -2.484 1 96.38 142 TYR B CA 1
ATOM 4951 C C . TYR B 1 142 ? 8.75 0.747 -2.629 1 96.38 142 TYR B C 1
ATOM 4953 O O . TYR B 1 142 ? 8.969 1.627 -3.465 1 96.38 142 TYR B O 1
ATOM 4961 N N . SER B 1 143 ? 9.703 0.281 -1.9 1 94.31 143 SER B N 1
ATOM 4962 C CA . SER B 1 143 ? 11.055 0.835 -1.948 1 94.31 143 SER B CA 1
ATOM 4963 C C . SER B 1 143 ? 11.859 0.229 -3.094 1 94.31 143 SER B C 1
ATOM 4965 O O . SER B 1 143 ? 12.68 0.911 -3.709 1 94.31 143 SER B O 1
ATOM 4967 N N . SER B 1 144 ? 11.562 -1.083 -3.348 1 95.62 144 SER B N 1
ATOM 4968 C CA . SER B 1 144 ? 12.531 -1.787 -4.184 1 95.62 144 SER B CA 1
ATOM 4969 C C . SER B 1 144 ? 11.836 -2.605 -5.266 1 95.62 144 SER B C 1
ATOM 4971 O O . SER B 1 144 ? 12.453 -3.463 -5.898 1 95.62 144 SER B O 1
ATOM 4973 N N . GLY B 1 145 ? 10.602 -2.398 -5.523 1 97.12 145 GLY B N 1
ATOM 4974 C CA . GLY B 1 145 ? 9.914 -3.113 -6.582 1 97.12 145 GLY B CA 1
ATOM 4975 C C . GLY B 1 145 ? 10.469 -2.818 -7.965 1 97.12 145 GLY B C 1
ATOM 4976 O O . GLY B 1 145 ? 10.867 -1.686 -8.25 1 97.12 145 GLY B O 1
ATOM 4977 N N . ILE B 1 146 ? 10.539 -3.793 -8.789 1 97.81 146 ILE B N 1
ATOM 4978 C CA . ILE B 1 146 ? 10.945 -3.615 -10.18 1 97.81 146 ILE B CA 1
ATOM 4979 C C . ILE B 1 146 ? 9.836 -2.895 -10.945 1 97.81 146 ILE B C 1
ATOM 4981 O O . ILE B 1 146 ? 8.688 -3.34 -10.961 1 97.81 146 ILE B O 1
ATOM 4985 N N . PRO B 1 147 ? 10.156 -1.866 -11.594 1 95.25 147 PRO B N 1
ATOM 4986 C CA . PRO B 1 147 ? 9.117 -1.048 -12.219 1 95.25 147 PRO B CA 1
ATOM 4987 C C . PRO B 1 147 ? 8.57 -1.67 -13.5 1 95.25 147 PRO B C 1
ATOM 4989 O O . PRO B 1 147 ? 9.25 -2.467 -14.148 1 95.25 147 PRO B O 1
ATOM 4992 N N . TYR B 1 148 ? 7.336 -1.359 -13.797 1 97.12 148 TYR B N 1
ATOM 4993 C CA . TYR B 1 148 ? 6.703 -1.658 -15.07 1 97.12 148 TYR B CA 1
ATOM 4994 C C . TYR B 1 148 ? 5.535 -0.713 -15.336 1 97.12 148 TYR B C 1
ATOM 4996 O O . TYR B 1 148 ? 5.105 0.019 -14.438 1 97.12 148 TYR B O 1
ATOM 5004 N N . HIS B 1 149 ? 5.117 -0.581 -16.547 1 96.25 149 HIS B N 1
ATOM 5005 C CA . HIS B 1 149 ? 3.889 0.109 -16.922 1 96.25 149 HIS B CA 1
ATOM 5006 C C . HIS B 1 149 ? 2.912 -0.839 -17.609 1 96.25 149 HIS B C 1
ATOM 5008 O O . HIS B 1 149 ? 3.322 -1.845 -18.188 1 96.25 149 HIS B O 1
ATOM 5014 N N . ARG B 1 150 ? 1.687 -0.552 -17.594 1 97.25 150 ARG B N 1
ATOM 5015 C CA . ARG B 1 150 ? 0.675 -1.447 -18.156 1 97.25 150 ARG B CA 1
ATOM 5016 C C . ARG B 1 150 ? 0.403 -1.125 -19.609 1 97.25 150 ARG B C 1
ATOM 5018 O O . ARG B 1 150 ? 0.795 -0.065 -20.109 1 97.25 150 ARG B O 1
ATOM 5025 N N . GLY B 1 151 ? -0.144 -2.051 -20.297 1 96.69 151 GLY B N 1
ATOM 5026 C CA . GLY B 1 151 ? -0.634 -1.818 -21.656 1 96.69 151 GLY B CA 1
ATOM 5027 C C . GLY B 1 151 ? 0.434 -2.006 -22.719 1 96.69 151 GLY B C 1
ATOM 5028 O O . GLY B 1 151 ? 1.264 -2.912 -22.609 1 96.69 151 GLY B O 1
ATOM 5029 N N . ASN B 1 152 ? 0.357 -1.22 -23.75 1 96.25 152 ASN B N 1
ATOM 5030 C CA . ASN B 1 152 ? 1.223 -1.374 -24.922 1 96.25 152 ASN B CA 1
ATOM 5031 C C . ASN B 1 152 ? 2.627 -0.841 -24.641 1 96.25 152 ASN B C 1
ATOM 5033 O O . ASN B 1 152 ? 2.828 -0.054 -23.719 1 96.25 152 ASN B O 1
ATOM 5037 N N . ASP B 1 153 ? 3.547 -1.302 -25.422 1 92.44 153 ASP B N 1
ATOM 5038 C CA . ASP B 1 153 ? 4.91 -0.789 -25.344 1 92.44 153 ASP B CA 1
ATOM 5039 C C . ASP B 1 153 ? 4.949 0.715 -25.609 1 92.44 153 ASP B C 1
ATOM 5041 O O . ASP B 1 153 ? 4.219 1.22 -26.453 1 92.44 153 ASP B O 1
ATOM 5045 N N . ARG B 1 154 ? 5.664 1.353 -24.828 1 87.5 154 ARG B N 1
ATOM 5046 C CA . ARG B 1 154 ? 5.883 2.781 -25.031 1 87.5 154 ARG B CA 1
ATOM 5047 C C . ARG B 1 154 ? 7.094 3.031 -25.922 1 87.5 154 ARG B C 1
ATOM 5049 O O . ARG B 1 154 ? 7.992 2.191 -26 1 87.5 154 ARG B O 1
ATOM 5056 N N . ILE B 1 155 ? 7.062 4.113 -26.594 1 74.5 155 ILE B N 1
ATOM 5057 C CA . ILE B 1 155 ? 8.172 4.496 -27.453 1 74.5 155 ILE B CA 1
ATOM 5058 C C . ILE B 1 155 ? 9.43 4.703 -26.609 1 74.5 155 ILE B C 1
ATOM 5060 O O . ILE B 1 155 ? 9.398 5.398 -25.594 1 74.5 155 ILE B O 1
ATOM 5064 N N . PRO B 1 156 ? 10.352 3.762 -26.984 1 65.62 156 PRO B N 1
ATOM 5065 C CA . PRO B 1 156 ? 11.586 3.902 -26.203 1 65.62 156 PRO B CA 1
ATO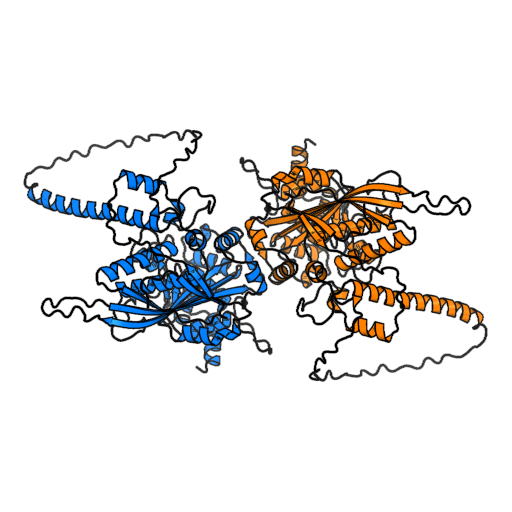M 5066 C C . PRO B 1 156 ? 12.102 5.336 -26.172 1 65.62 156 PRO B C 1
ATOM 5068 O O . PRO B 1 156 ? 12.055 6.035 -27.188 1 65.62 156 PRO B O 1
ATOM 5071 N N . SER B 1 157 ? 12.102 5.879 -25 1 56.66 157 SER B N 1
ATOM 5072 C CA . SER B 1 157 ? 12.844 7.129 -24.906 1 56.66 157 SER B CA 1
ATOM 5073 C C . SER B 1 157 ? 14.344 6.887 -25.031 1 56.66 157 SER B C 1
ATOM 5075 O O . SER B 1 157 ? 14.82 5.773 -24.797 1 56.66 157 SER B O 1
ATOM 5077 N N . ASN B 1 158 ? 15.117 7.66 -25.781 1 53.25 158 ASN B N 1
ATOM 5078 C CA . ASN B 1 158 ? 16.547 7.602 -26.078 1 53.25 158 ASN B CA 1
ATOM 5079 C C . ASN B 1 158 ? 17.344 7.066 -24.891 1 53.25 158 ASN B C 1
ATOM 5081 O O . ASN B 1 158 ? 18.547 6.832 -25.016 1 53.25 158 ASN B O 1
ATOM 5085 N N . GLU B 1 159 ? 16.906 7.152 -23.781 1 50.66 159 GLU B N 1
ATOM 5086 C CA . GLU B 1 159 ? 17.734 6.82 -22.625 1 50.66 159 GLU B CA 1
ATOM 5087 C C . GLU B 1 159 ? 17.797 5.312 -22.406 1 50.66 159 GLU B C 1
ATOM 5089 O O . GLU B 1 159 ? 16.844 4.598 -22.734 1 50.66 159 GLU B O 1
ATOM 5094 N N . GLU B 1 160 ? 19.031 4.785 -22.297 1 54.84 160 GLU B N 1
ATOM 5095 C CA . GLU B 1 160 ? 19.297 3.395 -21.953 1 54.84 160 GLU B CA 1
ATOM 5096 C C . GLU B 1 160 ? 18.266 2.854 -20.969 1 54.84 160 GLU B C 1
ATOM 5098 O O . GLU B 1 160 ? 18.219 3.27 -19.812 1 54.84 160 GLU B O 1
ATOM 5103 N N . GLU B 1 161 ? 17.219 2.254 -21.453 1 66 161 GLU B N 1
ATOM 5104 C CA . GLU B 1 161 ? 16.047 1.841 -20.688 1 66 161 GLU B CA 1
ATOM 5105 C C . GLU B 1 161 ? 16.391 0.728 -19.703 1 66 161 GLU B C 1
ATOM 5107 O O . GLU B 1 161 ? 17.078 -0.239 -20.062 1 66 161 GLU B O 1
ATOM 5112 N N . SER B 1 162 ? 16.406 0.946 -18.391 1 80.94 162 SER B N 1
ATOM 5113 C CA . SER B 1 162 ? 16.547 -0.055 -17.344 1 80.94 162 SER B CA 1
ATOM 5114 C C . SER B 1 162 ? 15.586 -1.224 -17.562 1 80.94 162 SER B C 1
ATOM 5116 O O . SER B 1 162 ? 14.523 -1.06 -18.156 1 80.94 162 SER B O 1
ATOM 5118 N N . LEU B 1 163 ? 16.156 -2.432 -17.375 1 91.56 163 LEU B N 1
ATOM 5119 C CA . LEU B 1 163 ? 15.359 -3.646 -17.484 1 91.56 163 LEU B CA 1
ATOM 5120 C C . LEU B 1 163 ? 14.109 -3.561 -16.609 1 91.56 163 LEU B C 1
ATOM 5122 O O . LEU B 1 163 ? 14.172 -3.084 -15.484 1 91.56 163 LEU B O 1
ATOM 5126 N N . THR B 1 164 ? 13.031 -3.867 -17.234 1 94.69 164 THR B N 1
ATOM 5127 C CA . THR B 1 164 ? 11.758 -3.914 -16.516 1 94.69 164 THR B CA 1
ATOM 5128 C C . THR B 1 164 ? 11.156 -5.316 -16.578 1 94.69 164 THR B C 1
ATOM 5130 O O . THR B 1 164 ? 11.703 -6.203 -17.234 1 94.69 164 THR B O 1
ATOM 5133 N N . LEU B 1 165 ? 10.086 -5.527 -15.93 1 97.62 165 LEU B N 1
ATOM 5134 C CA . LEU B 1 165 ? 9.406 -6.816 -15.938 1 97.62 165 LEU B CA 1
ATOM 5135 C C . LEU B 1 165 ? 8.828 -7.125 -17.312 1 97.62 165 LEU B C 1
ATOM 5137 O O . LEU B 1 165 ? 8.625 -8.289 -17.656 1 97.62 165 LEU B O 1
ATOM 5141 N N . ARG B 1 166 ? 8.562 -6.121 -18.062 1 96.88 166 ARG B N 1
ATOM 5142 C CA . ARG B 1 166 ? 8.062 -6.309 -19.422 1 96.88 166 ARG B CA 1
ATOM 5143 C C . ARG B 1 166 ? 9.117 -6.961 -20.312 1 96.88 166 ARG B C 1
ATOM 5145 O O . ARG B 1 166 ? 8.797 -7.773 -21.188 1 96.88 166 ARG B O 1
ATOM 5152 N N . HIS B 1 167 ? 10.391 -6.574 -20.094 1 95.62 167 HIS B N 1
ATOM 5153 C CA . HIS B 1 167 ? 11.484 -7.23 -20.797 1 95.62 167 HIS B CA 1
ATOM 5154 C C . HIS B 1 167 ? 11.562 -8.711 -20.438 1 95.62 167 HIS B C 1
ATOM 5156 O O . HIS B 1 167 ? 11.805 -9.555 -21.297 1 95.62 167 HIS B O 1
ATOM 5162 N N . LEU B 1 168 ? 11.391 -8.977 -19.172 1 97.81 168 LEU B N 1
ATOM 5163 C CA . LEU B 1 168 ? 11.445 -10.359 -18.719 1 97.81 168 LEU B CA 1
ATOM 5164 C C . LEU B 1 168 ? 10.336 -11.188 -19.359 1 97.81 168 LEU B C 1
ATOM 5166 O O . LEU B 1 168 ? 10.578 -12.312 -19.812 1 97.81 168 LEU B O 1
ATOM 5170 N N . PHE B 1 169 ? 9.141 -10.625 -19.406 1 98 169 PHE B N 1
ATOM 5171 C CA . PHE B 1 169 ? 8.023 -11.336 -20.016 1 98 169 PHE B CA 1
ATOM 5172 C C . PHE B 1 169 ? 8.273 -11.586 -21.5 1 98 169 PHE B C 1
ATOM 5174 O O . PHE B 1 169 ? 7.902 -12.641 -22.031 1 98 169 PHE B O 1
ATOM 5181 N N . THR B 1 170 ? 8.852 -10.625 -22.141 1 96.62 170 THR B N 1
ATOM 5182 C CA . THR B 1 170 ? 9.234 -10.805 -23.531 1 96.62 170 THR B CA 1
ATOM 5183 C C . THR B 1 170 ? 10.203 -11.969 -23.688 1 96.62 170 THR B C 1
ATOM 5185 O O . THR B 1 170 ? 10.109 -12.742 -24.641 1 96.62 170 THR B O 1
ATOM 5188 N N . GLU B 1 171 ? 11.141 -12.109 -22.734 1 97.12 171 GLU B N 1
ATOM 5189 C CA . GLU B 1 171 ? 12.07 -13.234 -22.766 1 97.12 171 GLU B CA 1
ATOM 5190 C C . GLU B 1 171 ? 11.336 -14.562 -22.609 1 97.12 171 GLU B C 1
ATOM 5192 O O . GLU B 1 171 ? 11.711 -15.555 -23.234 1 97.12 171 GLU B O 1
ATOM 5197 N N . ILE B 1 172 ? 10.328 -14.57 -21.797 1 98.19 172 ILE B N 1
ATOM 5198 C CA . ILE B 1 172 ? 9.523 -15.773 -21.609 1 98.19 172 ILE B CA 1
ATOM 5199 C C . ILE B 1 172 ? 8.82 -16.141 -22.906 1 98.19 172 ILE B C 1
ATOM 5201 O O . ILE B 1 172 ? 8.82 -17.297 -23.312 1 98.19 172 ILE B O 1
ATOM 5205 N N . VAL B 1 173 ? 8.227 -15.148 -23.547 1 97.44 173 VAL B N 1
ATOM 5206 C CA . VAL B 1 173 ? 7.523 -15.359 -24.812 1 97.44 173 VAL B CA 1
ATOM 5207 C C . VAL B 1 173 ? 8.5 -15.867 -25.859 1 97.44 173 VAL B C 1
ATOM 5209 O O . VAL B 1 173 ? 8.195 -16.812 -26.594 1 97.44 173 VAL B O 1
ATOM 5212 N N . CYS B 1 174 ? 9.688 -15.289 -25.938 1 96.62 174 CYS B N 1
ATOM 5213 C CA . CYS B 1 174 ? 10.688 -15.625 -26.938 1 96.62 174 CYS B CA 1
ATOM 5214 C C . CYS B 1 174 ? 11.25 -17.016 -26.719 1 96.62 174 CYS B C 1
ATOM 5216 O O . CYS B 1 174 ? 11.586 -17.719 -27.672 1 96.62 174 CYS B O 1
ATOM 5218 N N . ALA B 1 175 ? 11.352 -17.422 -25.469 1 96.56 175 ALA B N 1
ATOM 5219 C CA . ALA B 1 175 ? 11.898 -18.734 -25.141 1 96.56 175 ALA B CA 1
ATOM 5220 C C . ALA B 1 175 ? 10.992 -19.844 -25.656 1 96.56 175 ALA B C 1
ATOM 5222 O O . ALA B 1 175 ? 11.445 -20.969 -25.875 1 96.56 175 ALA B O 1
ATOM 5223 N N . SER B 1 176 ? 9.719 -19.562 -25.844 1 95.75 176 SER B N 1
ATOM 5224 C CA . SER B 1 176 ? 8.75 -20.5 -26.406 1 95.75 176 SER B CA 1
ATOM 5225 C C . SER B 1 176 ? 8.766 -21.828 -25.656 1 95.75 176 SER B C 1
ATOM 5227 O O . SER B 1 176 ? 8.914 -22.891 -26.266 1 95.75 176 SER B O 1
ATOM 5229 N N . LYS B 1 177 ? 8.648 -21.797 -24.328 1 97.62 177 LYS B N 1
ATOM 5230 C CA . LYS B 1 177 ? 8.492 -22.969 -23.469 1 97.62 177 LYS B CA 1
ATOM 5231 C C . LYS B 1 177 ? 7.051 -23.109 -22.969 1 97.62 177 LYS B C 1
ATOM 5233 O O . LYS B 1 177 ? 6.352 -22.094 -22.828 1 97.62 177 LYS B O 1
ATOM 5238 N N . PRO B 1 178 ? 6.574 -24.359 -22.734 1 98.12 178 PRO B N 1
ATOM 5239 C CA . PRO B 1 178 ? 5.262 -24.484 -22.094 1 98.12 178 PRO B CA 1
ATOM 5240 C C . PRO B 1 178 ? 5.184 -23.75 -20.766 1 98.12 178 PRO B C 1
ATOM 5242 O O . PRO B 1 178 ? 6.152 -23.766 -20 1 98.12 178 PRO B O 1
ATOM 5245 N N . VAL B 1 179 ? 4.047 -23.125 -20.531 1 98.69 179 VAL B N 1
ATOM 5246 C CA . VAL B 1 179 ? 3.869 -22.406 -19.266 1 98.69 179 VAL B CA 1
ATOM 5247 C C . VAL B 1 179 ? 2.797 -23.109 -18.438 1 98.69 179 VAL B C 1
ATOM 5249 O O . VAL B 1 179 ? 1.863 -23.703 -18.969 1 98.69 179 VAL B O 1
ATOM 5252 N N . VAL B 1 180 ? 2.982 -23.062 -17.141 1 98.75 180 VAL B N 1
ATOM 5253 C CA . VAL B 1 180 ? 2.107 -23.781 -16.219 1 98.75 180 VAL B CA 1
ATOM 5254 C C . VAL B 1 180 ? 1.55 -22.797 -15.18 1 98.75 180 VAL B C 1
ATOM 5256 O O . VAL B 1 180 ? 2.277 -21.953 -14.664 1 98.75 180 VAL B O 1
ATOM 5259 N N . PHE B 1 181 ? 0.266 -22.891 -14.945 1 98.62 181 PHE B N 1
ATOM 5260 C CA . PHE B 1 181 ? -0.42 -22.078 -13.938 1 98.62 181 PHE B CA 1
ATOM 5261 C C . PHE B 1 181 ? -1.28 -22.969 -13.039 1 98.62 181 PHE B C 1
ATOM 5263 O O . PHE B 1 181 ? -1.467 -24.156 -13.312 1 98.62 181 PHE B O 1
ATOM 5270 N N . HIS B 1 182 ? -1.688 -22.484 -11.898 1 97.94 182 HIS B N 1
ATOM 5271 C CA . HIS B 1 182 ? -2.766 -23.031 -11.078 1 97.94 182 HIS B CA 1
ATOM 5272 C C . HIS B 1 182 ? -3.945 -22.062 -11.016 1 97.94 182 HIS B C 1
ATOM 5274 O O . HIS B 1 182 ? -3.863 -21.016 -10.359 1 97.94 182 HIS B O 1
ATOM 5280 N N . ASN B 1 183 ? -5.051 -22.422 -11.672 1 94.19 183 ASN B N 1
ATOM 5281 C CA . ASN B 1 183 ? -6.145 -21.469 -11.852 1 94.19 183 ASN B CA 1
ATOM 5282 C C . ASN B 1 183 ? -5.695 -20.234 -12.633 1 94.19 183 ASN B C 1
ATOM 5284 O O . ASN B 1 183 ? -5.836 -19.109 -12.164 1 94.19 183 ASN B O 1
ATOM 5288 N N . GLY B 1 184 ? -5.355 -20.453 -13.867 1 96.75 184 GLY B N 1
ATOM 5289 C CA . GLY B 1 184 ? -4.438 -19.594 -14.586 1 96.75 184 GLY B CA 1
ATOM 5290 C C . GLY B 1 184 ? -5.133 -18.453 -15.305 1 96.75 184 GLY B C 1
ATOM 5291 O O . GLY B 1 184 ? -4.48 -17.516 -15.789 1 96.75 184 GLY B O 1
ATOM 5292 N N . LEU B 1 185 ? -6.465 -18.375 -15.398 1 96.38 185 LEU B N 1
ATOM 5293 C CA . LEU B 1 185 ? -7.137 -17.375 -16.219 1 96.38 185 LEU B CA 1
ATOM 5294 C C . LEU B 1 185 ? -6.805 -15.969 -15.758 1 96.38 185 LEU B C 1
ATOM 5296 O O . LEU B 1 185 ? -6.398 -15.117 -16.562 1 96.38 185 LEU B O 1
ATOM 5300 N N . MET B 1 186 ? -6.953 -15.734 -14.477 1 96.44 186 MET B N 1
ATOM 5301 C CA . MET B 1 186 ? -6.676 -14.406 -13.93 1 96.44 186 MET B CA 1
ATOM 5302 C C . MET B 1 186 ? -5.211 -14.031 -14.133 1 96.44 186 MET B C 1
ATOM 5304 O O . MET B 1 186 ? -4.902 -12.898 -14.5 1 96.44 186 MET B O 1
ATOM 5308 N N . ASP B 1 187 ? -4.336 -14.977 -13.891 1 97.94 187 ASP B N 1
ATOM 5309 C CA . ASP B 1 187 ? -2.912 -14.727 -14.094 1 97.94 187 ASP B CA 1
ATOM 5310 C C . ASP B 1 187 ? -2.623 -14.312 -15.531 1 97.94 187 ASP B C 1
ATOM 5312 O O . ASP B 1 187 ? -1.876 -13.367 -15.773 1 97.94 187 ASP B O 1
ATOM 5316 N N . LEU B 1 188 ? -3.199 -15.062 -16.422 1 98.62 188 LEU B N 1
ATOM 5317 C CA . LEU B 1 188 ? -2.967 -14.82 -17.844 1 98.62 188 LEU B CA 1
ATOM 5318 C C . LEU B 1 188 ? -3.461 -13.43 -18.234 1 98.62 188 LEU B C 1
ATOM 5320 O O . LEU B 1 188 ? -2.785 -12.719 -18.984 1 98.62 188 LEU B O 1
ATOM 5324 N N . ILE B 1 189 ? -4.609 -13.102 -17.766 1 98.5 189 ILE B N 1
ATOM 5325 C CA . ILE B 1 189 ? -5.203 -11.805 -18.078 1 98.5 189 ILE B CA 1
ATOM 5326 C C . ILE B 1 189 ? -4.328 -10.688 -17.5 1 98.5 189 ILE B C 1
ATOM 5328 O O . ILE B 1 189 ? -4.027 -9.711 -18.203 1 98.5 189 ILE B O 1
ATOM 5332 N N . TYR B 1 190 ? -3.846 -10.836 -16.281 1 98.69 190 TYR B N 1
ATOM 5333 C CA . TYR B 1 190 ? -2.986 -9.836 -15.656 1 98.69 190 TYR B CA 1
ATOM 5334 C C . TYR B 1 190 ? -1.646 -9.734 -16.375 1 98.69 190 TYR B C 1
ATOM 5336 O O . TYR B 1 190 ? -1.154 -8.633 -16.625 1 98.69 190 TYR B O 1
ATOM 5344 N N . LEU B 1 191 ? -1.067 -10.883 -16.641 1 98.81 191 LEU B N 1
ATOM 5345 C CA . LEU B 1 191 ? 0.234 -10.883 -17.297 1 98.81 191 LEU B CA 1
ATOM 5346 C C . LEU B 1 191 ? 0.153 -10.203 -18.672 1 98.81 191 LEU B C 1
ATOM 5348 O O . LEU B 1 191 ? 1.03 -9.414 -19.031 1 98.81 191 LEU B O 1
ATOM 5352 N N . TYR B 1 192 ? -0.911 -10.531 -19.406 1 98.75 192 TYR B N 1
ATOM 5353 C CA . TYR B 1 192 ? -1.099 -9.938 -20.719 1 98.75 192 TYR B CA 1
ATOM 5354 C C . TYR B 1 192 ? -1.226 -8.422 -20.625 1 98.75 192 TYR B C 1
ATOM 5356 O O . TYR B 1 192 ? -0.509 -7.691 -21.312 1 98.75 192 TYR B O 1
ATOM 5364 N N . GLN B 1 193 ? -2.061 -7.891 -19.75 1 98.69 193 GLN B N 1
ATOM 5365 C CA . GLN B 1 193 ? -2.365 -6.469 -19.609 1 98.69 193 GLN B CA 1
ATOM 5366 C C . GLN B 1 193 ? -1.171 -5.703 -19.047 1 98.69 193 GLN B C 1
ATOM 5368 O O . GLN B 1 193 ? -0.931 -4.555 -19.438 1 98.69 193 GLN B O 1
ATOM 5373 N N . ASN B 1 194 ? -0.429 -6.297 -18.156 1 98.56 194 ASN B N 1
ATOM 5374 C CA . ASN B 1 194 ? 0.56 -5.547 -17.391 1 98.56 194 ASN B CA 1
ATOM 5375 C C . ASN B 1 194 ? 1.953 -5.672 -18 1 98.56 194 ASN B C 1
ATOM 5377 O O . ASN B 1 194 ? 2.779 -4.77 -17.859 1 98.56 194 ASN B O 1
ATOM 5381 N N . PHE B 1 195 ? 2.225 -6.801 -18.641 1 98.19 195 PHE B N 1
ATOM 5382 C CA . PHE B 1 195 ? 3.604 -7.008 -19.078 1 98.19 195 PHE B CA 1
ATOM 5383 C C . PHE B 1 195 ? 3.682 -7.129 -20.594 1 98.19 195 PHE B C 1
ATOM 5385 O O . PHE B 1 195 ? 4.773 -7.141 -21.156 1 98.19 195 PHE B O 1
ATOM 5392 N N . TYR B 1 196 ? 2.557 -7.246 -21.297 1 97.88 196 TYR B N 1
ATOM 5393 C CA . TYR B 1 196 ? 2.594 -7.555 -22.719 1 97.88 196 TYR B CA 1
ATOM 5394 C C . TYR B 1 196 ? 1.957 -6.438 -23.547 1 97.88 196 TYR B C 1
ATOM 5396 O O . TYR B 1 196 ? 2.648 -5.527 -24 1 97.88 196 TYR B O 1
ATOM 5404 N N . ALA B 1 197 ? 0.628 -6.348 -23.5 1 98.06 197 ALA B N 1
ATOM 5405 C CA . ALA B 1 197 ? -0.121 -5.355 -24.266 1 98.06 197 ALA B CA 1
ATOM 5406 C C . ALA B 1 197 ? -1.521 -5.164 -23.688 1 98.06 197 ALA B C 1
ATOM 5408 O O . ALA B 1 197 ? -1.933 -5.887 -22.781 1 98.06 197 ALA B O 1
ATOM 5409 N N . ASN B 1 198 ? -2.234 -4.18 -24.234 1 98.31 198 ASN B N 1
ATOM 5410 C CA . ASN B 1 198 ? -3.623 -3.992 -23.844 1 98.31 198 ASN B CA 1
ATOM 5411 C C . ASN B 1 198 ? -4.48 -5.207 -24.188 1 98.31 198 ASN B C 1
ATOM 5413 O O . ASN B 1 198 ? -4.352 -5.766 -25.281 1 98.31 198 ASN B O 1
ATOM 5417 N N . LEU B 1 199 ? -5.336 -5.551 -23.297 1 98.62 199 LEU B N 1
ATOM 5418 C CA . LEU B 1 199 ? -6.23 -6.688 -23.484 1 98.62 199 LEU B CA 1
ATOM 5419 C C . LEU B 1 199 ? -7.215 -6.418 -24.609 1 98.62 199 LEU B C 1
ATOM 5421 O O . LEU B 1 199 ? -7.754 -5.316 -24.719 1 98.62 199 LEU B O 1
ATOM 5425 N N . PRO B 1 200 ? -7.43 -7.449 -25.453 1 97.75 200 PRO B N 1
ATOM 5426 C CA . PRO B 1 200 ? -8.5 -7.328 -26.438 1 97.75 200 PRO B CA 1
ATOM 5427 C C . PRO B 1 200 ? -9.883 -7.184 -25.797 1 97.75 200 PRO B C 1
ATOM 5429 O O . PRO B 1 200 ? -10.078 -7.598 -24.656 1 97.75 200 PRO B O 1
ATOM 5432 N N . THR B 1 201 ? -10.812 -6.676 -26.562 1 96.69 201 THR B N 1
ATOM 5433 C CA . THR B 1 201 ? -12.156 -6.441 -26.047 1 96.69 201 THR B CA 1
ATOM 5434 C C . THR B 1 201 ? -12.93 -7.75 -25.938 1 96.69 201 THR B C 1
ATOM 5436 O O . THR B 1 201 ? -13.773 -7.902 -25.047 1 96.69 201 THR B O 1
ATOM 5439 N N . GLN B 1 202 ? -12.578 -8.719 -26.812 1 95.88 202 GLN B N 1
ATOM 5440 C CA . GLN B 1 202 ? -13.297 -9.984 -26.812 1 95.88 202 GLN B CA 1
ATOM 5441 C C . GLN B 1 202 ? -12.422 -11.125 -26.312 1 95.88 202 GLN B C 1
ATOM 5443 O O . GLN B 1 202 ? -11.234 -11.188 -26.609 1 95.88 202 GLN B O 1
ATOM 5448 N N . ILE B 1 203 ? -13.078 -12.062 -25.609 1 96.25 203 ILE B N 1
ATOM 5449 C CA . ILE B 1 203 ? -12.336 -13.188 -25.047 1 96.25 203 ILE B CA 1
ATOM 5450 C C . ILE B 1 203 ? -11.805 -14.062 -26.188 1 96.25 203 ILE B C 1
ATOM 5452 O O . ILE B 1 203 ? -10.711 -14.625 -26.078 1 96.25 203 ILE B O 1
ATOM 5456 N N . SER B 1 204 ? -12.578 -14.234 -27.281 1 95.81 204 SER B N 1
ATOM 5457 C CA . SER B 1 204 ? -12.141 -15.055 -28.391 1 95.81 204 SER B CA 1
ATOM 5458 C C . SER B 1 204 ? -10.828 -14.539 -28.984 1 95.81 204 SER B C 1
ATOM 5460 O O . SER B 1 204 ? -9.945 -15.32 -29.328 1 95.81 204 SER B O 1
ATOM 5462 N N . THR B 1 205 ? -10.727 -13.211 -29.094 1 97.19 205 THR B N 1
ATOM 5463 C CA . THR B 1 205 ? -9.492 -12.594 -29.594 1 97.19 205 THR B CA 1
ATOM 5464 C C . THR B 1 205 ? -8.352 -12.797 -28.594 1 97.19 205 THR B C 1
ATOM 5466 O O . THR B 1 205 ? -7.219 -13.07 -28.984 1 97.19 205 THR B O 1
ATOM 5469 N N . PHE B 1 206 ? -8.656 -12.641 -27.344 1 98.12 206 PHE B N 1
ATOM 5470 C CA . PHE B 1 206 ? -7.672 -12.859 -26.281 1 98.12 206 PHE B CA 1
ATOM 5471 C C . PHE B 1 206 ? -7.109 -14.273 -26.344 1 98.12 206 PHE B C 1
ATOM 5473 O O . PHE B 1 206 ? -5.895 -14.469 -26.297 1 98.12 206 PHE B O 1
ATOM 5480 N N . LEU B 1 207 ? -7.965 -15.266 -26.438 1 97.56 207 LEU B N 1
ATOM 5481 C CA . LEU B 1 207 ? -7.559 -16.672 -26.516 1 97.56 207 LEU B CA 1
ATOM 5482 C C . LEU B 1 207 ? -6.727 -16.922 -27.766 1 97.56 207 LEU B C 1
ATOM 5484 O O . LEU B 1 207 ? -5.758 -17.688 -27.734 1 97.56 207 LEU B O 1
ATOM 5488 N N . SER B 1 208 ? -7.109 -16.297 -28.844 1 97.25 208 SER B N 1
ATOM 5489 C CA . SER B 1 208 ? -6.324 -16.406 -30.078 1 97.25 208 SER B CA 1
ATOM 5490 C C . SER B 1 208 ? -4.914 -15.867 -29.875 1 97.25 208 SER B C 1
ATOM 5492 O O . SER B 1 208 ? -3.939 -16.469 -30.328 1 97.25 208 SER B O 1
ATOM 5494 N N . ASP B 1 209 ? -4.836 -14.711 -29.234 1 97.94 209 ASP B N 1
ATOM 5495 C CA . ASP B 1 209 ? -3.527 -14.141 -28.938 1 97.94 209 ASP B CA 1
ATOM 5496 C C . ASP B 1 209 ? -2.678 -15.102 -28.109 1 97.94 209 ASP B C 1
ATOM 5498 O O . ASP B 1 209 ? -1.485 -15.273 -28.375 1 97.94 209 ASP B O 1
ATOM 5502 N N . LEU B 1 210 ? -3.279 -15.742 -27.156 1 98.06 210 LEU B N 1
ATOM 5503 C CA . LEU B 1 210 ? -2.559 -16.609 -26.219 1 98.06 210 LEU B CA 1
ATOM 5504 C C . LEU B 1 210 ? -1.927 -17.781 -26.953 1 98.06 210 LEU B C 1
ATOM 5506 O O . LEU B 1 210 ? -0.858 -18.266 -26.562 1 98.06 210 LEU B O 1
ATOM 5510 N N . THR B 1 211 ? -2.572 -18.297 -27.984 1 96.81 211 THR B N 1
ATOM 5511 C CA . THR B 1 211 ? -2.041 -19.422 -28.734 1 96.81 211 THR B CA 1
ATOM 5512 C C . THR B 1 211 ? -0.703 -19.062 -29.375 1 96.81 211 THR B C 1
ATOM 5514 O O . THR B 1 211 ? 0.147 -19.938 -29.578 1 96.81 211 THR B O 1
ATOM 5517 N N . GLU B 1 212 ? -0.552 -17.812 -29.609 1 96.06 212 GLU B N 1
ATOM 5518 C CA . GLU B 1 212 ? 0.694 -17.375 -30.234 1 96.06 212 GLU B CA 1
ATOM 5519 C C . GLU B 1 212 ? 1.71 -16.938 -29.188 1 96.06 212 GLU B C 1
ATOM 5521 O O . GLU B 1 212 ? 2.914 -17.141 -29.359 1 96.06 212 GLU B O 1
ATOM 5526 N N . VAL B 1 213 ? 1.241 -16.281 -28.156 1 97.62 213 VAL B N 1
ATOM 5527 C CA . VAL B 1 213 ? 2.121 -15.844 -27.078 1 97.62 213 VAL B CA 1
ATOM 5528 C C . VAL B 1 213 ? 2.793 -17.047 -26.438 1 97.62 213 VAL B C 1
ATOM 5530 O O . VAL B 1 213 ? 3.996 -17.031 -26.172 1 97.62 213 VAL B O 1
ATOM 5533 N N . PHE B 1 214 ? 1.974 -18.016 -26.156 1 97.69 214 PHE B N 1
ATOM 5534 C CA . PHE B 1 214 ? 2.461 -19.266 -25.594 1 97.69 214 PHE B CA 1
ATOM 5535 C C . PHE B 1 214 ? 2.264 -20.422 -26.562 1 97.69 214 PHE B C 1
ATOM 5537 O O . PHE B 1 214 ? 1.488 -21.344 -26.281 1 97.69 214 PHE B O 1
ATOM 5544 N N . SER B 1 215 ? 3.094 -20.453 -27.562 1 95.06 215 SER B N 1
ATOM 5545 C CA . SER B 1 215 ? 2.916 -21.344 -28.703 1 95.06 215 SER B CA 1
ATOM 5546 C C . SER B 1 215 ? 3.164 -22.797 -28.312 1 95.06 215 SER B C 1
ATOM 5548 O O . SER B 1 215 ? 2.643 -23.719 -28.953 1 95.06 215 SER B O 1
ATOM 5550 N N . CYS B 1 216 ? 3.922 -23.062 -27.203 1 96.06 216 CYS B N 1
ATOM 5551 C CA . CYS B 1 216 ? 4.246 -24.422 -26.812 1 96.06 216 CYS B CA 1
ATOM 5552 C C . CYS B 1 216 ? 3.225 -24.969 -25.812 1 96.06 216 CYS B C 1
ATOM 5554 O O . CYS B 1 216 ? 3.309 -26.125 -25.391 1 96.06 216 CYS B O 1
ATOM 5556 N N . GLY B 1 217 ? 2.27 -24.094 -25.438 1 96.88 217 GLY B N 1
ATOM 5557 C CA . GLY B 1 217 ? 1.142 -24.609 -24.672 1 96.88 217 GLY B CA 1
ATOM 5558 C C . GLY B 1 217 ? 1.053 -24.016 -23.281 1 96.88 217 GLY B C 1
ATOM 5559 O O . GLY B 1 217 ? 2.059 -23.578 -22.719 1 96.88 217 GLY B O 1
ATOM 5560 N N . ILE B 1 218 ? -0.182 -24.047 -22.766 1 98.38 218 ILE B N 1
ATOM 5561 C CA . ILE B 1 218 ? -0.521 -23.625 -21.406 1 98.38 218 ILE B CA 1
ATOM 5562 C C . ILE B 1 218 ? -1.1 -24.797 -20.641 1 98.38 218 ILE B C 1
ATOM 5564 O O . ILE B 1 218 ? -2.006 -25.484 -21.125 1 98.38 218 ILE B O 1
ATOM 5568 N N . PHE B 1 219 ? -0.569 -25.047 -19.516 1 98.31 219 PHE B N 1
ATOM 5569 C CA . PHE B 1 219 ? -1.078 -26.109 -18.641 1 98.31 219 PHE B CA 1
ATOM 5570 C C . PHE B 1 219 ? -1.601 -25.531 -17.328 1 98.31 219 PHE B C 1
ATOM 5572 O O . PHE B 1 219 ? -0.994 -24.625 -16.766 1 98.31 219 PHE B O 1
ATOM 5579 N N . ASP B 1 220 ? -2.734 -26 -16.891 1 98.56 220 ASP B N 1
ATOM 5580 C CA . ASP B 1 220 ? -3.35 -25.562 -15.641 1 98.56 220 ASP B CA 1
ATOM 5581 C C . ASP B 1 220 ? -3.506 -26.734 -14.672 1 98.56 220 ASP B C 1
ATOM 5583 O O . ASP B 1 220 ? -4.344 -27.625 -14.883 1 98.56 220 ASP B O 1
ATOM 5587 N N . THR B 1 221 ? -2.799 -26.656 -13.586 1 98.19 221 THR B N 1
ATOM 5588 C CA . THR B 1 221 ? -2.809 -27.781 -12.656 1 98.19 221 THR B CA 1
ATOM 5589 C C . THR B 1 221 ? -4.152 -27.875 -11.938 1 98.19 221 THR B C 1
ATOM 5591 O O . THR B 1 221 ? -4.547 -28.953 -11.492 1 98.19 221 THR B O 1
ATOM 5594 N N . LYS B 1 222 ? -4.832 -26.766 -11.812 1 97.31 222 LYS B N 1
ATOM 5595 C CA . LYS B 1 222 ? -6.164 -26.844 -11.219 1 97.31 222 LYS B CA 1
ATOM 5596 C C . LYS B 1 222 ? -7.129 -27.594 -12.133 1 97.31 222 LYS B C 1
ATOM 5598 O O . LYS B 1 222 ? -8.016 -28.297 -11.656 1 97.31 222 LYS B O 1
ATOM 5603 N N . TYR B 1 223 ? -7.051 -27.391 -13.445 1 96.62 223 TYR B N 1
ATOM 5604 C CA . TYR B 1 223 ? -7.836 -28.156 -14.398 1 96.62 223 TYR B CA 1
ATOM 5605 C C . TYR B 1 223 ? -7.602 -29.656 -14.211 1 96.62 223 TYR B C 1
ATOM 5607 O O . TYR B 1 223 ? -8.555 -30.438 -14.164 1 96.62 223 TYR B O 1
ATOM 5615 N N . ILE B 1 224 ? -6.332 -30.047 -14.094 1 96.12 224 ILE B N 1
ATOM 5616 C CA . ILE B 1 224 ? -5.98 -31.453 -13.93 1 96.12 224 ILE B CA 1
ATOM 5617 C C . ILE B 1 224 ? -6.551 -31.984 -12.617 1 96.12 224 ILE B C 1
ATOM 5619 O O . ILE B 1 224 ? -7.133 -33.062 -12.578 1 96.12 224 ILE B O 1
ATOM 5623 N N . ALA B 1 225 ? -6.445 -31.203 -11.578 1 95.75 225 ALA B N 1
ATOM 5624 C CA . ALA B 1 225 ? -6.934 -31.609 -10.258 1 95.75 225 ALA B CA 1
ATOM 5625 C C . ALA B 1 225 ? -8.453 -31.766 -10.258 1 95.75 225 ALA B C 1
ATOM 5627 O O . ALA B 1 225 ? -8.977 -32.719 -9.68 1 95.75 225 ALA B O 1
ATOM 5628 N N . ASP B 1 226 ? -9.125 -30.875 -10.922 1 93.19 226 ASP B N 1
ATOM 5629 C CA . ASP B 1 226 ? -10.586 -30.828 -10.875 1 93.19 226 ASP B CA 1
ATOM 5630 C C . ASP B 1 226 ? -11.195 -31.812 -11.867 1 93.19 226 ASP B C 1
ATOM 5632 O O . ASP B 1 226 ? -12.156 -32.5 -11.539 1 93.19 226 ASP B O 1
ATOM 5636 N N . TYR B 1 227 ? -10.711 -31.891 -13.047 1 89.94 227 TYR B N 1
ATOM 5637 C CA . TYR B 1 227 ? -11.414 -32.562 -14.133 1 89.94 227 TYR B CA 1
ATOM 5638 C C . TYR B 1 227 ? -10.797 -33.938 -14.422 1 89.94 227 TYR B C 1
ATOM 5640 O O . TYR B 1 227 ? -11.477 -34.844 -14.906 1 89.94 227 TYR B O 1
ATOM 5648 N N . VAL B 1 228 ? -9.57 -34.062 -14.125 1 90.19 228 VAL B N 1
ATOM 5649 C CA . VAL B 1 228 ? -8.898 -35.312 -14.453 1 90.19 228 VAL B CA 1
ATOM 5650 C C . VAL B 1 228 ? -8.773 -36.188 -13.203 1 90.19 228 VAL B C 1
ATOM 5652 O O . VAL B 1 228 ? -9.242 -37.312 -13.195 1 90.19 228 VAL B O 1
ATOM 5655 N N . GLN B 1 229 ? -8.273 -35.594 -12.148 1 92.25 229 GLN B N 1
ATOM 5656 C CA . GLN B 1 229 ? -8.055 -36.344 -10.914 1 92.25 229 GLN B CA 1
ATOM 5657 C C . GLN B 1 229 ? -9.289 -36.312 -10.023 1 92.25 229 GLN B C 1
ATOM 5659 O O . GLN B 1 229 ? -9.461 -37.188 -9.164 1 92.25 229 GLN B O 1
ATOM 5664 N N . MET B 1 230 ? -10.117 -35.312 -10.211 1 90.81 230 MET B N 1
ATOM 5665 C CA . MET B 1 230 ? -11.336 -35.125 -9.43 1 90.81 230 MET B CA 1
ATOM 5666 C C . MET B 1 230 ? -11.039 -35.188 -7.938 1 90.81 230 MET B C 1
ATOM 5668 O O . MET B 1 230 ? -11.641 -35.969 -7.199 1 90.81 230 MET B O 1
ATOM 5672 N N . LEU B 1 231 ? -10.148 -34.375 -7.52 1 92.38 231 LEU B N 1
ATOM 5673 C CA . LEU B 1 231 ? -9.727 -34.281 -6.125 1 92.38 231 LEU B CA 1
ATOM 5674 C C . LEU B 1 231 ? -10.805 -33.625 -5.266 1 92.38 231 LEU B C 1
ATOM 5676 O O . LEU B 1 231 ? -11.617 -32.875 -5.77 1 92.38 231 LEU B O 1
ATOM 5680 N N . PRO B 1 232 ? -10.828 -33.906 -3.895 1 91.19 232 PRO B N 1
ATOM 5681 C CA . PRO B 1 232 ? -11.797 -33.281 -2.986 1 91.19 232 PRO B CA 1
ATOM 5682 C C . PRO B 1 232 ? -11.648 -31.766 -2.92 1 91.19 232 PRO B C 1
ATOM 5684 O O . PRO B 1 232 ? -12.633 -31.062 -2.697 1 91.19 232 PRO B O 1
ATOM 5687 N N . ALA B 1 233 ? -10.414 -31.328 -3.02 1 93.69 233 ALA B N 1
ATOM 5688 C CA . ALA B 1 233 ? -10.102 -29.906 -3.08 1 93.69 233 ALA B CA 1
ATOM 5689 C C . ALA B 1 233 ? -9.078 -29.609 -4.168 1 93.69 233 ALA B C 1
ATOM 5691 O O . ALA B 1 233 ? -8.352 -30.5 -4.602 1 93.69 233 ALA B O 1
ATOM 5692 N N . SER B 1 234 ? -9.133 -28.344 -4.574 1 94.75 234 SER B N 1
ATOM 5693 C CA . SER B 1 234 ? -8.266 -28.078 -5.723 1 94.75 234 SER B CA 1
ATOM 5694 C C . SER B 1 234 ? -7.465 -26.797 -5.531 1 94.75 234 SER B C 1
ATOM 5696 O O . SER B 1 234 ? -6.906 -26.266 -6.492 1 94.75 234 SER B O 1
ATOM 5698 N N . TYR B 1 235 ? -7.477 -26.188 -4.293 1 93.31 235 TYR B N 1
ATOM 5699 C CA . TYR B 1 235 ? -6.605 -25.031 -4.078 1 93.31 235 TYR B CA 1
ATOM 5700 C C . TYR B 1 235 ? -5.141 -25.469 -4.051 1 93.31 235 TYR B C 1
ATOM 5702 O O . TYR B 1 235 ? -4.828 -26.625 -3.773 1 93.31 235 TYR B O 1
ATOM 5710 N N . LEU B 1 236 ? -4.23 -24.609 -4.348 1 95.31 236 LEU B N 1
ATOM 5711 C CA . LEU B 1 236 ? -2.848 -24.906 -4.707 1 95.31 236 LEU B CA 1
ATOM 5712 C C . LEU B 1 236 ? -2.148 -25.672 -3.58 1 95.31 236 LEU B C 1
ATOM 5714 O O . LEU B 1 236 ? -1.544 -26.719 -3.814 1 95.31 236 LEU B O 1
ATOM 5718 N N . GLU B 1 237 ? -2.252 -25.156 -2.363 1 92.81 237 GLU B N 1
ATOM 5719 C CA . GLU B 1 237 ? -1.561 -25.797 -1.248 1 92.81 237 GLU B CA 1
ATOM 5720 C C . GLU B 1 237 ? -2.014 -27.25 -1.07 1 92.81 237 GLU B C 1
ATOM 5722 O O . GLU B 1 237 ? -1.202 -28.125 -0.771 1 92.81 237 GLU B O 1
ATOM 5727 N N . TYR B 1 238 ? -3.279 -27.469 -1.198 1 94.19 238 TYR B N 1
ATOM 5728 C CA . TYR B 1 238 ? -3.83 -28.812 -1.072 1 94.19 238 TYR B CA 1
ATOM 5729 C C . TYR B 1 238 ? -3.254 -29.75 -2.135 1 94.19 238 TYR B C 1
ATOM 5731 O O . TYR B 1 238 ? -2.787 -30.844 -1.822 1 94.19 238 TYR B O 1
ATOM 5739 N N . VAL B 1 239 ? -3.301 -29.312 -3.383 1 96.62 239 VAL B N 1
ATOM 5740 C CA . VAL B 1 239 ? -2.865 -30.125 -4.512 1 96.62 239 VAL B CA 1
ATOM 5741 C C . VAL B 1 239 ? -1.365 -30.391 -4.406 1 96.62 239 VAL B C 1
ATOM 5743 O O . VAL B 1 239 ? -0.905 -31.5 -4.684 1 96.62 239 VAL B O 1
ATOM 5746 N N . PHE B 1 240 ? -0.623 -29.422 -4.023 1 96 240 PHE B N 1
ATOM 5747 C CA . PHE B 1 240 ? 0.819 -29.562 -3.859 1 96 240 PHE B CA 1
ATOM 5748 C C . PHE B 1 240 ? 1.141 -30.578 -2.76 1 96 240 PHE B C 1
ATOM 5750 O O . PHE B 1 240 ? 1.933 -31.5 -2.967 1 96 240 PHE B O 1
ATOM 5757 N N . SER B 1 241 ? 0.545 -30.375 -1.601 1 93.5 241 SER B N 1
ATOM 5758 C CA . SER B 1 241 ? 0.804 -31.25 -0.469 1 93.5 241 SER B CA 1
ATOM 5759 C C . SER B 1 241 ? 0.431 -32.688 -0.798 1 93.5 241 SER B C 1
ATOM 5761 O O . SER B 1 241 ? 1.148 -33.625 -0.429 1 93.5 241 SER B O 1
ATOM 5763 N N . ARG B 1 242 ? -0.637 -32.844 -1.418 1 94 242 ARG B N 1
ATOM 5764 C CA . ARG B 1 242 ? -1.058 -34.156 -1.84 1 94 242 ARG B CA 1
ATOM 5765 C C . ARG B 1 242 ? -0.064 -34.75 -2.828 1 94 242 ARG B C 1
ATOM 5767 O O . ARG B 1 242 ? 0.271 -35.938 -2.736 1 94 242 ARG B O 1
ATOM 5774 N N . SER B 1 243 ? 0.349 -34 -3.785 1 95.38 243 SER B N 1
ATOM 5775 C CA . SER B 1 243 ? 1.319 -34.438 -4.777 1 95.38 243 SER B CA 1
ATOM 5776 C C . SER B 1 243 ? 2.625 -34.875 -4.117 1 95.38 243 SER B C 1
ATOM 5778 O O . SER B 1 243 ? 3.242 -35.844 -4.531 1 95.38 243 SER B O 1
ATOM 5780 N N . GLN B 1 244 ? 3.029 -34.125 -3.152 1 93.38 244 GLN B N 1
ATOM 5781 C CA . GLN B 1 244 ? 4.25 -34.469 -2.432 1 93.38 244 GLN B CA 1
ATOM 5782 C C . GLN B 1 244 ? 4.121 -35.812 -1.746 1 93.38 244 GLN B C 1
ATOM 5784 O O . GLN B 1 244 ? 5.027 -36.656 -1.821 1 93.38 244 GLN B O 1
ATOM 5789 N N . ARG B 1 245 ? 3.059 -36 -1.126 1 91.75 245 ARG B N 1
ATOM 5790 C CA . ARG B 1 245 ? 2.818 -37.25 -0.409 1 91.75 245 ARG B CA 1
ATOM 5791 C C . ARG B 1 245 ? 2.717 -38.438 -1.374 1 91.75 245 ARG B C 1
ATOM 5793 O O . ARG B 1 245 ? 3.336 -39.469 -1.157 1 91.75 245 ARG B O 1
ATOM 5800 N N . GLU B 1 246 ? 1.938 -38.25 -2.361 1 91.69 246 GLU B N 1
ATOM 5801 C CA . GLU B 1 246 ? 1.753 -39.312 -3.355 1 91.69 246 GLU B CA 1
ATOM 5802 C C . GLU B 1 246 ? 3.076 -39.688 -4.023 1 91.69 246 GLU B C 1
ATOM 5804 O O . GLU B 1 246 ? 3.324 -40.844 -4.316 1 91.69 246 GLU B O 1
ATOM 5809 N N . ASN B 1 247 ? 3.826 -38.656 -4.305 1 93.5 247 ASN B N 1
ATOM 5810 C CA . ASN B 1 247 ? 5.133 -38.875 -4.91 1 93.5 247 ASN B CA 1
ATOM 5811 C C . ASN B 1 247 ? 6.016 -39.781 -4.031 1 93.5 247 ASN B C 1
ATOM 5813 O O . ASN B 1 247 ? 6.699 -40.656 -4.531 1 93.5 247 ASN B O 1
ATOM 5817 N N . CYS B 1 248 ? 5.977 -39.531 -2.795 1 90.25 248 CYS B N 1
ATOM 5818 C CA . CYS B 1 248 ? 6.758 -40.344 -1.847 1 90.25 248 CYS B CA 1
ATOM 5819 C C . CYS B 1 248 ? 6.242 -41.75 -1.773 1 90.25 248 CYS B C 1
ATOM 5821 O O . CYS B 1 248 ? 7.031 -42.719 -1.726 1 90.25 248 CYS B O 1
ATOM 5823 N N . VAL B 1 249 ? 4.973 -41.906 -1.702 1 88.88 249 VAL B N 1
ATOM 5824 C CA . VAL B 1 249 ? 4.352 -43.219 -1.646 1 88.88 249 VAL B CA 1
ATOM 5825 C C . VAL B 1 249 ? 4.707 -44.031 -2.9 1 88.88 249 VAL B C 1
ATOM 5827 O O . VAL B 1 249 ? 5.023 -45.219 -2.82 1 88.88 249 VAL B O 1
ATOM 5830 N N . LYS B 1 250 ? 4.605 -43.406 -4.008 1 90.44 250 LYS B N 1
ATOM 5831 C CA . LYS B 1 250 ? 4.926 -44.062 -5.273 1 90.44 250 LYS B CA 1
ATOM 5832 C C . LYS B 1 250 ? 6.387 -44.5 -5.312 1 90.44 250 LYS B C 1
ATOM 5834 O O . LYS B 1 250 ? 6.699 -45.594 -5.785 1 90.44 250 LYS B O 1
ATOM 5839 N N . LYS B 1 251 ? 7.238 -43.625 -4.852 1 89.12 251 LYS B N 1
ATOM 5840 C CA . LYS B 1 251 ? 8.648 -44 -4.758 1 89.12 251 LYS B CA 1
ATOM 5841 C C . LYS B 1 251 ? 8.82 -45.25 -3.914 1 89.12 251 LYS B C 1
ATOM 5843 O O . LYS B 1 251 ? 9.539 -46.188 -4.312 1 89.12 251 LYS B O 1
ATOM 5848 N N . ASN B 1 252 ? 8.141 -45.281 -2.797 1 86.12 252 ASN B N 1
ATOM 5849 C CA . ASN B 1 252 ? 8.258 -46.406 -1.871 1 86.12 252 ASN B CA 1
ATOM 5850 C C . ASN B 1 252 ? 7.691 -47.688 -2.469 1 86.12 252 ASN B C 1
ATOM 5852 O O . ASN B 1 252 ? 8.148 -48.781 -2.146 1 86.12 252 ASN B O 1
ATOM 5856 N N . LYS B 1 253 ? 6.711 -47.594 -3.322 1 87.69 253 LYS B N 1
ATOM 5857 C CA . LYS B 1 253 ? 6.066 -48.75 -3.947 1 87.69 253 LYS B CA 1
ATOM 5858 C C . LYS B 1 253 ? 6.785 -49.125 -5.23 1 87.69 253 LYS B C 1
ATOM 5860 O O . LYS B 1 253 ? 6.348 -50.062 -5.934 1 87.69 253 LYS B O 1
ATOM 5865 N N . GLY B 1 254 ? 7.758 -48.406 -5.57 1 86.12 254 GLY B N 1
ATOM 5866 C CA . GLY B 1 254 ? 8.516 -48.719 -6.773 1 86.12 254 GLY B CA 1
ATOM 5867 C C . GLY B 1 254 ? 7.809 -48.312 -8.047 1 86.12 254 GLY B C 1
ATOM 5868 O O . GLY B 1 254 ? 7.898 -49 -9.07 1 86.12 254 GLY B O 1
ATOM 5869 N N . GLN B 1 255 ? 7.066 -47.281 -7.887 1 89.25 255 GLN B N 1
ATOM 5870 C CA . GLN B 1 255 ? 6.398 -46.719 -9.047 1 89.25 255 GLN B CA 1
ATOM 5871 C C . GLN B 1 255 ? 7.105 -45.438 -9.5 1 89.25 255 GLN B C 1
ATOM 5873 O O . GLN B 1 255 ? 8.078 -45 -8.883 1 89.25 255 GLN B O 1
ATOM 5878 N N . SER B 1 256 ? 6.66 -44.906 -10.703 1 91.31 256 SER B N 1
ATOM 5879 C CA . SER B 1 256 ? 7.262 -43.688 -11.242 1 91.31 256 SER B CA 1
ATOM 5880 C C . SER B 1 256 ? 7.145 -42.531 -10.258 1 91.31 256 SER B C 1
ATOM 5882 O O . SER B 1 256 ? 6.109 -42.375 -9.617 1 91.31 256 SER B O 1
ATOM 5884 N N . TYR B 1 257 ? 8.219 -41.781 -10.086 1 92.88 257 TYR B N 1
ATOM 5885 C CA . TYR B 1 257 ? 8.219 -40.688 -9.133 1 92.88 257 TYR B CA 1
ATOM 5886 C C . TYR B 1 257 ? 9.117 -39.531 -9.609 1 92.88 257 TYR B C 1
ATOM 5888 O O . TYR B 1 257 ? 9.797 -39.656 -10.633 1 92.88 257 TYR B O 1
ATOM 5896 N N . VAL B 1 258 ? 9.07 -38.406 -8.875 1 95.44 258 VAL B N 1
ATOM 5897 C CA . VAL B 1 258 ? 9.789 -37.188 -9.242 1 95.44 258 VAL B CA 1
ATOM 5898 C C . VAL B 1 258 ? 10.859 -36.906 -8.195 1 95.44 258 VAL B C 1
ATOM 5900 O O . VAL B 1 258 ? 10.625 -37.031 -6.996 1 95.44 258 VAL B O 1
ATOM 5903 N N . SER B 1 259 ? 11.984 -36.562 -8.633 1 94.88 259 SER B N 1
ATOM 5904 C CA . SER B 1 259 ? 13.055 -36.031 -7.797 1 94.88 259 SER B CA 1
ATOM 5905 C C . SER B 1 259 ? 13.5 -34.656 -8.281 1 94.88 259 SER B C 1
ATOM 5907 O O . SER B 1 259 ? 13.562 -34.406 -9.492 1 94.88 259 SER B O 1
ATOM 5909 N N . VAL B 1 260 ? 13.781 -33.781 -7.34 1 95.88 260 VAL B N 1
ATOM 5910 C CA . VAL B 1 260 ? 14.148 -32.406 -7.715 1 95.88 260 VAL B CA 1
ATOM 5911 C C . VAL B 1 260 ? 15.523 -32.062 -7.141 1 95.88 260 VAL B C 1
ATOM 5913 O O . VAL B 1 260 ? 15.906 -32.594 -6.086 1 95.88 260 VAL B O 1
ATOM 5916 N N . SER B 1 261 ? 16.25 -31.297 -7.871 1 95.5 261 SER B N 1
ATOM 5917 C CA . SER B 1 261 ? 17.5 -30.719 -7.41 1 95.5 261 SER B CA 1
ATOM 5918 C C . SER B 1 261 ? 17.5 -29.203 -7.582 1 95.5 261 SER B C 1
ATOM 5920 O O . SER B 1 261 ? 16.859 -28.672 -8.492 1 95.5 261 SER B O 1
ATOM 5922 N N . PHE B 1 262 ? 18.188 -28.547 -6.688 1 95.12 262 PHE B N 1
ATOM 5923 C CA . PHE B 1 262 ? 18.328 -27.094 -6.711 1 95.12 262 PHE B CA 1
ATOM 5924 C C . PHE B 1 262 ? 19.797 -26.688 -6.918 1 95.12 262 PHE B C 1
ATOM 5926 O O . PHE B 1 262 ? 20.703 -27.391 -6.465 1 95.12 262 PHE B O 1
ATOM 5933 N N . PRO B 1 263 ? 20.016 -25.609 -7.629 1 92 263 PRO B N 1
ATOM 5934 C CA . PRO B 1 263 ? 21.406 -25.172 -7.785 1 92 263 PRO B CA 1
ATOM 5935 C C . PRO B 1 263 ? 22.016 -24.672 -6.477 1 92 263 PRO B C 1
ATOM 5937 O O . PRO B 1 263 ? 21.281 -24.328 -5.539 1 92 263 PRO B O 1
ATOM 5940 N N . HIS B 1 264 ? 23.281 -24.672 -6.488 1 89.88 264 HIS B N 1
ATOM 5941 C CA . HIS B 1 264 ? 24 -24.078 -5.367 1 89.88 264 HIS B CA 1
ATOM 5942 C C . HIS B 1 264 ? 24.094 -22.562 -5.512 1 89.88 264 HIS B C 1
ATOM 5944 O O . HIS B 1 264 ? 24.531 -22.062 -6.547 1 89.88 264 HIS B O 1
ATOM 5950 N N . TYR B 1 265 ? 23.625 -21.922 -4.516 1 89.88 265 TYR B N 1
ATOM 5951 C CA . TYR B 1 265 ? 23.672 -20.469 -4.547 1 89.88 265 TYR B CA 1
ATOM 5952 C C . TYR B 1 265 ? 24.781 -19.922 -3.646 1 89.88 265 TYR B C 1
ATOM 5954 O O . TYR B 1 265 ? 25.031 -20.484 -2.574 1 89.88 265 TYR B O 1
ATOM 5962 N N . GLU B 1 266 ? 25.344 -18.859 -4.094 1 86.38 266 GLU B N 1
ATOM 5963 C CA . GLU B 1 266 ? 26.344 -18.188 -3.26 1 86.38 266 GLU B CA 1
ATOM 5964 C C . GLU B 1 266 ? 25.703 -17.562 -2.029 1 86.38 266 GLU B C 1
ATOM 5966 O O . GLU B 1 266 ? 24.5 -17.297 -2.021 1 86.38 266 GLU B O 1
ATOM 5971 N N . GLU B 1 267 ? 26.484 -17.297 -1.067 1 80.69 267 GLU B N 1
ATOM 5972 C CA . GLU B 1 267 ? 26 -16.719 0.183 1 80.69 267 GLU B CA 1
ATOM 5973 C C . GLU B 1 267 ? 25.453 -15.305 -0.033 1 80.69 267 GLU B C 1
ATOM 5975 O O . GLU B 1 267 ? 24.562 -14.859 0.691 1 80.69 267 GLU B O 1
ATOM 5980 N N . THR B 1 268 ? 25.953 -14.727 -1.013 1 76.94 268 THR B N 1
ATOM 5981 C CA . THR B 1 268 ? 25.578 -13.336 -1.267 1 76.94 268 THR B CA 1
ATOM 5982 C C . THR B 1 268 ? 24.234 -13.266 -1.976 1 76.94 268 THR B C 1
ATOM 5984 O O . THR B 1 268 ? 23.609 -12.195 -2.041 1 76.94 268 THR B O 1
ATOM 5987 N N . ALA B 1 269 ? 23.797 -14.484 -2.338 1 83.56 269 ALA B N 1
ATOM 5988 C CA . ALA B 1 269 ? 22.531 -14.5 -3.047 1 83.56 269 ALA B CA 1
ATOM 5989 C C . ALA B 1 269 ? 21.359 -14.281 -2.084 1 83.56 269 ALA B C 1
ATOM 5991 O O . ALA B 1 269 ? 21.391 -14.766 -0.95 1 83.56 269 ALA B O 1
ATOM 5992 N N . ASN B 1 270 ? 20.484 -13.453 -2.443 1 90.56 270 ASN B N 1
ATOM 5993 C CA . ASN B 1 270 ? 19.266 -13.242 -1.656 1 90.56 270 ASN B CA 1
ATOM 5994 C C . ASN B 1 270 ? 18.281 -14.398 -1.819 1 90.56 270 ASN B C 1
ATOM 5996 O O . ASN B 1 270 ? 17.406 -14.352 -2.682 1 90.56 270 ASN B O 1
ATOM 6000 N N . ILE B 1 271 ? 18.406 -15.422 -0.968 1 92.38 271 ILE B N 1
ATOM 6001 C CA . ILE B 1 271 ? 17.594 -16.641 -1.068 1 92.38 271 ILE B CA 1
ATOM 6002 C C . ILE B 1 271 ? 16.609 -16.703 0.094 1 92.38 271 ILE B C 1
ATOM 6004 O O . ILE B 1 271 ? 16.969 -16.422 1.241 1 92.38 271 ILE B O 1
ATOM 6008 N N . ILE B 1 272 ? 15.445 -16.922 -0.246 1 88 272 ILE B N 1
ATOM 6009 C CA . ILE B 1 272 ? 14.414 -17.234 0.743 1 88 272 ILE B CA 1
ATOM 6010 C C . ILE B 1 272 ? 14.141 -18.734 0.768 1 88 272 ILE B C 1
ATOM 6012 O O . ILE B 1 272 ? 13.781 -19.312 -0.253 1 88 272 ILE B O 1
ATOM 6016 N N . ASP B 1 273 ? 14.258 -19.328 1.911 1 85.81 273 ASP B N 1
ATOM 6017 C CA . ASP B 1 273 ? 13.953 -20.75 2.053 1 85.81 273 ASP B CA 1
ATOM 6018 C C . ASP B 1 273 ? 12.516 -20.953 2.508 1 85.81 273 ASP B C 1
ATOM 6020 O O . ASP B 1 273 ? 12.133 -20.531 3.6 1 85.81 273 ASP B O 1
ATOM 6024 N N . CYS B 1 274 ? 11.789 -21.562 1.688 1 83.75 274 CYS B N 1
ATOM 6025 C CA . CYS B 1 274 ? 10.406 -21.875 2.02 1 83.75 274 CYS B CA 1
ATOM 6026 C C . CYS B 1 274 ? 10.281 -23.312 2.547 1 83.75 274 CYS B C 1
ATOM 6028 O O . CYS B 1 274 ? 10.602 -24.266 1.842 1 83.75 274 CYS B O 1
ATOM 6030 N N . CYS B 1 275 ? 9.766 -23.422 3.664 1 76.81 275 CYS B N 1
ATOM 6031 C CA . CYS B 1 275 ? 9.719 -24.719 4.344 1 76.81 275 CYS B CA 1
ATOM 6032 C C . CYS B 1 275 ? 8.469 -25.5 3.949 1 76.81 275 CYS B C 1
ATOM 6034 O O . CYS B 1 275 ? 7.375 -24.938 3.883 1 76.81 275 CYS B O 1
ATOM 6036 N N . CYS B 1 276 ? 8.672 -26.734 3.619 1 80.94 276 CYS B N 1
ATOM 6037 C CA . CYS B 1 276 ? 7.566 -27.625 3.275 1 80.94 276 CYS B CA 1
ATOM 6038 C C . CYS B 1 276 ? 7.848 -29.047 3.734 1 80.94 276 CYS B C 1
ATOM 6040 O O . CYS B 1 276 ? 7.914 -29.969 2.916 1 80.94 276 CYS B O 1
ATOM 6042 N N . PRO B 1 277 ? 7.879 -29.219 4.949 1 77.81 277 PRO B N 1
ATOM 6043 C CA . PRO B 1 277 ? 8.211 -30.547 5.469 1 77.81 277 PRO B CA 1
ATOM 6044 C C . PRO B 1 277 ? 7.086 -31.562 5.27 1 77.81 277 PRO B C 1
ATOM 6046 O O . PRO B 1 277 ? 5.91 -31.188 5.23 1 77.81 277 PRO B O 1
ATOM 6049 N N . LEU B 1 278 ? 7.449 -32.812 5.023 1 82.56 278 LEU B N 1
ATOM 6050 C CA . LEU B 1 278 ? 6.52 -33.938 4.961 1 82.56 278 LEU B CA 1
ATOM 6051 C C . LEU B 1 278 ? 6.484 -34.688 6.289 1 82.56 278 LEU B C 1
ATOM 6053 O O . LEU B 1 278 ? 7.5 -34.781 6.984 1 82.56 278 LEU B O 1
ATOM 6057 N N . PRO B 1 279 ? 5.309 -35.156 6.594 1 78.12 279 PRO B N 1
ATOM 6058 C CA . PRO B 1 279 ? 5.258 -35.969 7.816 1 78.12 279 PRO B CA 1
ATOM 6059 C C . PRO B 1 279 ? 6.109 -37.25 7.727 1 78.12 279 PRO B C 1
ATOM 6061 O O . PRO B 1 279 ? 6.363 -37.75 6.625 1 78.12 279 PRO B O 1
ATOM 6064 N N . ASP B 1 280 ? 6.566 -37.719 8.852 1 73.62 280 ASP B N 1
ATOM 6065 C CA . ASP B 1 280 ? 7.438 -38.875 8.922 1 73.62 280 A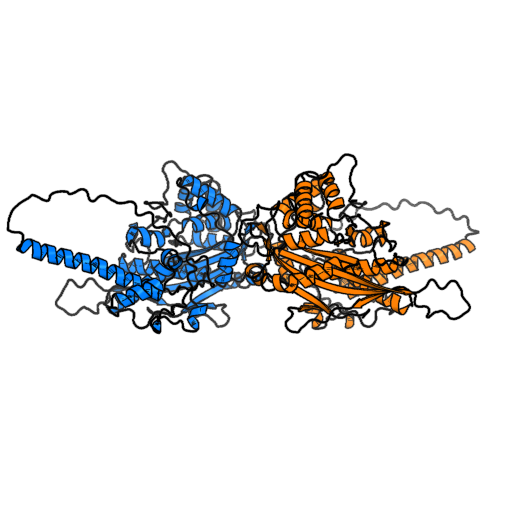SP B CA 1
ATOM 6066 C C . ASP B 1 280 ? 6.715 -40.125 8.422 1 73.62 280 ASP B C 1
ATOM 6068 O O . ASP B 1 280 ? 7.289 -40.938 7.688 1 73.62 280 ASP B O 1
ATOM 6072 N N . GLU B 1 281 ? 5.52 -40.312 8.914 1 72.69 281 GLU B N 1
ATOM 6073 C CA . GLU B 1 281 ? 4.777 -41.5 8.516 1 72.69 281 GLU B CA 1
ATOM 6074 C C . GLU B 1 281 ? 3.729 -41.188 7.461 1 72.69 281 GLU B C 1
ATOM 6076 O O . GLU B 1 281 ? 2.633 -40.719 7.789 1 72.69 281 GLU B O 1
ATOM 6081 N N . ILE B 1 282 ? 4.117 -41.219 6.227 1 69.5 282 ILE B N 1
ATOM 6082 C CA . ILE B 1 282 ? 3.189 -40.906 5.145 1 69.5 282 ILE B CA 1
ATOM 6083 C C . ILE B 1 282 ? 2.418 -42.156 4.738 1 69.5 282 ILE B C 1
ATOM 6085 O O . ILE B 1 282 ? 1.244 -42.094 4.371 1 69.5 282 ILE B O 1
ATOM 6089 N N . ASP B 1 283 ? 2.945 -43.406 4.82 1 62.91 283 ASP B N 1
ATOM 6090 C CA . ASP B 1 283 ? 2.406 -44.656 4.285 1 62.91 283 ASP B CA 1
ATOM 6091 C C . ASP B 1 283 ? 1.537 -45.344 5.32 1 62.91 283 ASP B C 1
ATOM 6093 O O . ASP B 1 283 ? 1.024 -46.438 5.066 1 62.91 283 ASP B O 1
ATOM 6097 N N . ALA B 1 284 ? 1.394 -44.719 6.43 1 58.44 284 ALA B N 1
ATOM 6098 C CA . ALA B 1 284 ? 0.832 -45.594 7.473 1 58.44 284 ALA B CA 1
ATOM 6099 C C . ALA B 1 284 ? -0.667 -45.781 7.273 1 58.44 284 ALA B C 1
ATOM 6101 O O . ALA B 1 284 ? -1.39 -44.844 6.961 1 58.44 284 ALA B O 1
ATOM 6102 N N . ASP B 1 285 ? -1.042 -46.969 6.852 1 62.62 285 ASP B N 1
ATOM 6103 C CA . ASP B 1 285 ? -2.459 -47.312 6.855 1 62.62 285 ASP B CA 1
ATOM 6104 C C . ASP B 1 285 ? -3.146 -46.812 8.125 1 62.62 285 ASP B C 1
ATOM 6106 O O . ASP B 1 285 ? -2.838 -47.25 9.227 1 62.62 285 ASP B O 1
ATOM 6110 N N . LEU B 1 286 ? -3.619 -45.625 8 1 66.19 286 LEU B N 1
ATOM 6111 C CA . LEU B 1 286 ? -4.246 -45 9.164 1 66.19 286 LEU B CA 1
ATOM 6112 C C . LEU B 1 286 ? -5.602 -45.656 9.453 1 66.19 286 LEU B C 1
ATOM 6114 O O . LEU B 1 286 ? -6.492 -45.625 8.609 1 66.19 286 LEU B O 1
ATOM 6118 N N . THR B 1 287 ? -5.684 -46.656 10.18 1 74.5 287 THR B N 1
ATOM 6119 C CA . THR B 1 287 ? -6.969 -47.125 10.656 1 74.5 287 THR B CA 1
ATOM 6120 C C . THR B 1 287 ? -7.297 -46.562 12.031 1 74.5 287 THR B C 1
ATOM 6122 O O . THR B 1 287 ? -6.559 -46.75 12.992 1 74.5 287 THR B O 1
ATOM 6125 N N . LEU B 1 288 ? -8.211 -45.656 11.945 1 78.75 288 LEU B N 1
ATOM 6126 C CA . LEU B 1 288 ? -8.625 -45.031 13.195 1 78.75 288 LEU B CA 1
ATOM 6127 C C . LEU B 1 288 ? -10.086 -45.312 13.5 1 78.75 288 LEU B C 1
ATOM 6129 O O . LEU B 1 288 ? -10.883 -45.531 12.578 1 78.75 288 LEU B O 1
ATOM 6133 N N . PRO B 1 289 ? -10.344 -45.438 14.773 1 81.06 289 PRO B N 1
ATOM 6134 C CA . PRO B 1 289 ? -11.758 -45.594 15.133 1 81.06 289 PRO B CA 1
ATOM 6135 C C . PRO B 1 289 ? -12.625 -44.438 14.648 1 81.06 289 PRO B C 1
ATOM 6137 O O . PRO B 1 289 ? -12.125 -43.312 14.461 1 81.06 289 PRO B O 1
ATOM 6140 N N . ARG B 1 290 ? -13.844 -44.781 14.469 1 83.62 290 ARG B N 1
ATOM 6141 C CA . ARG B 1 290 ? -14.797 -43.781 13.953 1 83.62 290 ARG B CA 1
ATOM 6142 C C . ARG B 1 290 ? -14.867 -42.562 14.852 1 83.62 290 ARG B C 1
ATOM 6144 O O . ARG B 1 290 ? -14.984 -41.438 14.359 1 83.62 290 ARG B O 1
ATOM 6151 N N . GLU B 1 291 ? -14.797 -42.844 16.094 1 84 291 GLU B N 1
ATOM 6152 C CA . GLU B 1 291 ? -14.891 -41.75 17.047 1 84 291 GLU B CA 1
ATOM 6153 C C . GLU B 1 291 ? -13.719 -40.781 16.891 1 84 291 GLU B C 1
ATOM 6155 O O . GLU B 1 291 ? -13.883 -39.562 17.016 1 84 291 GLU B O 1
ATOM 6160 N N . ALA B 1 292 ? -12.617 -41.344 16.656 1 82.69 292 ALA B N 1
ATOM 6161 C CA . ALA B 1 292 ? -11.414 -40.531 16.484 1 82.69 292 ALA B CA 1
ATOM 6162 C C . ALA B 1 292 ? -11.5 -39.688 15.203 1 82.69 292 ALA B C 1
ATOM 6164 O O . ALA B 1 292 ? -11.086 -38.531 15.18 1 82.69 292 ALA B O 1
ATOM 6165 N N . ILE B 1 293 ? -12.023 -40.281 14.195 1 86.06 293 ILE B N 1
ATOM 6166 C CA . ILE B 1 293 ? -12.164 -39.594 12.914 1 86.06 293 ILE B CA 1
ATOM 6167 C C . ILE B 1 293 ? -13.133 -38.438 13.055 1 86.06 293 ILE B C 1
ATOM 6169 O O . ILE B 1 293 ? -12.883 -37.344 12.523 1 86.06 293 ILE B O 1
ATOM 6173 N N . ASP B 1 294 ? -14.148 -38.656 13.789 1 87.69 294 ASP B N 1
ATOM 6174 C CA . ASP B 1 294 ? -15.148 -37.625 13.992 1 87.69 294 ASP B CA 1
ATOM 6175 C C . ASP B 1 294 ? -14.562 -36.438 14.773 1 87.69 294 ASP B C 1
ATOM 6177 O O . ASP B 1 294 ? -14.859 -35.281 14.484 1 87.69 294 ASP B O 1
ATOM 6181 N N . SER B 1 295 ? -13.828 -36.812 15.688 1 87.5 295 SER B N 1
ATOM 6182 C CA . SER B 1 295 ? -13.18 -35.781 16.484 1 87.5 295 SER B CA 1
ATOM 6183 C C . SER B 1 295 ? -12.219 -34.969 15.625 1 87.5 295 SER B C 1
ATOM 6185 O O . SER B 1 295 ? -12.094 -33.75 15.82 1 87.5 295 SER B O 1
ATOM 6187 N N . MET B 1 296 ? -11.523 -35.625 14.773 1 87.44 296 MET B N 1
ATOM 6188 C CA . MET B 1 296 ? -10.609 -34.938 13.867 1 87.44 296 MET B CA 1
ATOM 6189 C C . MET B 1 296 ? -11.359 -34 12.922 1 87.44 296 MET B C 1
ATOM 6191 O O . MET B 1 296 ? -10.922 -32.875 12.656 1 87.44 296 MET B O 1
ATOM 6195 N N . ARG B 1 297 ? -12.461 -34.438 12.516 1 89.5 297 ARG B N 1
ATOM 6196 C CA . ARG B 1 297 ? -13.281 -33.656 11.586 1 89.5 297 ARG B CA 1
ATOM 6197 C C . ARG B 1 297 ? -13.82 -32.406 12.25 1 89.5 297 ARG B C 1
ATOM 6199 O O . ARG B 1 297 ? -13.914 -31.344 11.609 1 89.5 297 ARG B O 1
ATOM 6206 N N . GLN B 1 298 ? -14.102 -32.531 13.484 1 90.06 298 GLN B N 1
ATOM 6207 C CA . GLN B 1 298 ? -14.656 -31.391 14.227 1 90.06 298 GLN B CA 1
ATOM 6208 C C . GLN B 1 298 ? -13.578 -30.359 14.516 1 90.06 298 GLN B C 1
ATOM 6210 O O . GLN B 1 298 ? -13.891 -29.172 14.727 1 90.06 298 GLN B O 1
ATOM 6215 N N . ALA B 1 299 ? -12.414 -30.828 14.406 1 91.56 299 ALA B N 1
ATOM 6216 C CA . ALA B 1 299 ? -11.305 -29.938 14.75 1 91.56 299 ALA B CA 1
ATOM 6217 C C . ALA B 1 299 ? -10.844 -29.141 13.531 1 91.56 299 ALA B C 1
ATOM 6219 O O . ALA B 1 299 ? -10.148 -28.125 13.672 1 91.56 299 ALA B O 1
ATOM 6220 N N . VAL B 1 300 ? -11.273 -29.484 12.375 1 92.5 300 VAL B N 1
ATOM 6221 C CA . VAL B 1 300 ? -10.758 -28.875 11.148 1 92.5 300 VAL B CA 1
ATOM 6222 C C . VAL B 1 300 ? -11.703 -27.781 10.672 1 92.5 300 VAL B C 1
ATOM 6224 O O . VAL B 1 300 ? -12.93 -27.922 10.766 1 92.5 300 VAL B O 1
ATOM 6227 N N . CYS B 1 301 ? -11.125 -26.641 10.258 1 92.31 301 CYS B N 1
ATOM 6228 C CA . CYS B 1 301 ? -11.898 -25.578 9.641 1 92.31 301 CYS B CA 1
ATOM 6229 C C . CYS B 1 301 ? -12.398 -25.984 8.266 1 92.31 301 CYS B C 1
ATOM 6231 O O . CYS B 1 301 ? -11.617 -26.109 7.324 1 92.31 301 CYS B O 1
ATOM 6233 N N . GLU B 1 302 ? -13.656 -26.078 8.148 1 90.75 302 GLU B N 1
ATOM 6234 C CA . GLU B 1 302 ? -14.258 -26.578 6.918 1 90.75 302 GLU B CA 1
ATOM 6235 C C . GLU B 1 302 ? -14.008 -25.625 5.758 1 90.75 302 GLU B C 1
ATOM 6237 O O . GLU B 1 302 ? -13.773 -26.062 4.629 1 90.75 302 GLU B O 1
ATOM 6242 N N . SER B 1 303 ? -14.047 -24.359 6.066 1 90.06 303 SER B N 1
ATOM 6243 C CA . SER B 1 303 ? -13.828 -23.375 5.02 1 90.06 303 SER B CA 1
ATOM 6244 C C . SER B 1 303 ? -12.414 -23.453 4.461 1 90.06 303 SER B C 1
ATOM 6246 O O . SER B 1 303 ? -12.219 -23.469 3.244 1 90.06 303 SER B O 1
ATOM 6248 N N . PHE B 1 304 ? -11.539 -23.625 5.305 1 89.94 304 PHE B N 1
ATOM 6249 C CA . PHE B 1 304 ? -10.148 -23.719 4.871 1 89.94 304 PHE B CA 1
ATOM 6250 C C . PHE B 1 304 ? -9.898 -25.047 4.164 1 89.94 304 PHE B C 1
ATOM 6252 O O . PHE B 1 304 ? -9.219 -25.094 3.137 1 89.94 304 PHE B O 1
ATOM 6259 N N . ALA B 1 305 ? -10.406 -26.078 4.711 1 90.94 305 ALA B N 1
ATOM 6260 C CA . ALA B 1 305 ? -10.211 -27.406 4.145 1 90.94 305 ALA B CA 1
ATOM 6261 C C . ALA B 1 305 ? -10.75 -27.484 2.721 1 90.94 305 ALA B C 1
ATOM 6263 O O . ALA B 1 305 ? -10.156 -28.125 1.855 1 90.94 305 ALA B O 1
ATOM 6264 N N . GLY B 1 306 ? -11.773 -26.812 2.531 1 89.44 306 GLY B N 1
ATOM 6265 C CA . GLY B 1 306 ? -12.438 -26.906 1.242 1 89.44 306 GLY B CA 1
ATOM 6266 C C . GLY B 1 306 ? -11.914 -25.906 0.228 1 89.44 306 GLY B C 1
ATOM 6267 O O . GLY B 1 306 ? -11.961 -26.156 -0.979 1 89.44 306 GLY B O 1
ATOM 6268 N N . HIS B 1 307 ? -11.438 -24.719 0.751 1 86.31 307 HIS B N 1
ATOM 6269 C CA . HIS B 1 307 ? -11.211 -23.641 -0.206 1 86.31 307 HIS B CA 1
ATOM 6270 C C . HIS B 1 307 ? -9.812 -23.047 -0.04 1 86.31 307 HIS B C 1
ATOM 6272 O O . HIS B 1 307 ? -9.383 -22.234 -0.855 1 86.31 307 HIS B O 1
ATOM 6278 N N . GLY B 1 308 ? -9.188 -23.375 1.012 1 86.25 308 GLY B N 1
ATOM 6279 C CA . GLY B 1 308 ? -7.84 -22.859 1.227 1 86.25 308 GLY B CA 1
ATOM 6280 C C . GLY B 1 308 ? -7.816 -21.5 1.888 1 86.25 308 GLY B C 1
ATOM 6281 O O . GLY B 1 308 ? -6.773 -20.844 1.93 1 86.25 308 GLY B O 1
ATOM 6282 N N . TRP B 1 309 ? -9.023 -21 2.297 1 82.62 309 TRP B N 1
ATOM 6283 C CA . TRP B 1 309 ? -9.07 -19.703 2.969 1 82.62 309 TRP B CA 1
ATOM 6284 C C . TRP B 1 309 ? -10.117 -19.703 4.074 1 82.62 309 TRP B C 1
ATOM 6286 O O . TRP B 1 309 ? -11.055 -20.5 4.055 1 82.62 309 TRP B O 1
ATOM 6296 N N . CYS B 1 310 ? -9.797 -18.922 5.141 1 85.69 310 CYS B N 1
ATOM 6297 C CA . CYS B 1 310 ? -10.664 -18.766 6.305 1 85.69 310 CYS B CA 1
ATOM 6298 C C . CYS B 1 310 ? -10.922 -17.297 6.609 1 85.69 310 CYS B C 1
ATOM 6300 O O . CYS B 1 310 ? -9.984 -16.5 6.68 1 85.69 310 CYS B O 1
ATOM 6302 N N . GLU B 1 311 ? -12.141 -16.953 6.77 1 79.56 311 GLU B N 1
ATOM 6303 C CA . GLU B 1 311 ? -12.516 -15.57 7.035 1 79.56 311 GLU B CA 1
ATOM 6304 C C . GLU B 1 311 ? -11.93 -15.078 8.359 1 79.56 311 GLU B C 1
ATOM 6306 O O . GLU B 1 311 ? -11.594 -13.898 8.492 1 79.56 311 GLU B O 1
ATOM 6311 N N . LEU B 1 312 ? -11.742 -15.992 9.258 1 80.12 312 LEU B N 1
ATOM 6312 C CA . LEU B 1 312 ? -11.258 -15.617 10.578 1 80.12 312 LEU B CA 1
ATOM 6313 C C . LEU B 1 312 ? -9.734 -15.609 10.617 1 80.12 312 LEU B C 1
ATOM 6315 O O . LEU B 1 312 ? -9.133 -15.047 11.531 1 80.12 312 LEU B O 1
ATOM 6319 N N . GLY B 1 313 ? -9.211 -16.25 9.625 1 76.94 313 GLY B N 1
ATOM 6320 C CA . GLY B 1 313 ? -7.758 -16.281 9.547 1 76.94 313 GLY B CA 1
ATOM 6321 C C . GLY B 1 313 ? -7.102 -16.766 10.828 1 76.94 313 GLY B C 1
ATOM 6322 O O . GLY B 1 313 ? -7.398 -17.859 11.312 1 76.94 313 GLY B O 1
ATOM 6323 N N . ILE B 1 314 ? -6.328 -15.844 11.453 1 72.62 314 ILE B N 1
ATOM 6324 C CA . ILE B 1 314 ? -5.543 -16.188 12.641 1 72.62 314 ILE B CA 1
ATOM 6325 C C . ILE B 1 314 ? -6.465 -16.297 13.852 1 72.62 314 ILE B C 1
ATOM 6327 O O . ILE B 1 314 ? -6.105 -16.906 14.859 1 72.62 314 ILE B O 1
ATOM 6331 N N . ASN B 1 315 ? -7.652 -15.742 13.719 1 76.69 315 ASN B N 1
ATOM 6332 C CA . ASN B 1 315 ? -8.602 -15.758 14.828 1 76.69 315 ASN B CA 1
ATOM 6333 C C . ASN B 1 315 ? -9.453 -17.016 14.812 1 76.69 315 ASN B C 1
ATOM 6335 O O . ASN B 1 315 ? -10.273 -17.234 15.711 1 76.69 315 ASN B O 1
ATOM 6339 N N . CYS B 1 316 ? -9.195 -17.875 13.82 1 86.06 316 CYS B N 1
ATOM 6340 C CA . CYS B 1 316 ? -9.945 -19.125 13.727 1 86.06 316 CYS B CA 1
ATOM 6341 C C . CYS B 1 316 ? -9.5 -20.109 14.805 1 86.06 316 CYS B C 1
ATOM 6343 O O . CYS B 1 316 ? -8.297 -20.312 15.008 1 86.06 316 CYS B O 1
ATOM 6345 N N . THR B 1 317 ? -10.438 -20.703 15.516 1 89.31 317 THR B N 1
ATOM 6346 C CA . THR B 1 317 ? -10.109 -21.625 16.594 1 89.31 317 THR B CA 1
ATOM 6347 C C . THR B 1 317 ? -9.953 -23.047 16.062 1 89.31 317 THR B C 1
ATOM 6349 O O . THR B 1 317 ? -9.5 -23.938 16.781 1 89.31 317 THR B O 1
ATOM 6352 N N . LEU B 1 318 ? -10.273 -23.25 14.891 1 90.81 318 LEU B N 1
ATOM 6353 C CA . LEU B 1 318 ? -10.172 -24.578 14.281 1 90.81 318 LEU B CA 1
ATOM 6354 C C . LEU B 1 318 ? -8.844 -24.75 13.555 1 90.81 318 LEU B C 1
ATOM 6356 O O . LEU B 1 318 ? -8.125 -23.766 13.336 1 90.81 318 LEU B O 1
ATOM 6360 N N . SER B 1 319 ? -8.547 -25.953 13.148 1 90.75 319 SER B N 1
ATOM 6361 C CA . SER B 1 319 ? -7.234 -26.266 12.594 1 90.75 319 SER B CA 1
ATOM 6362 C C . SER B 1 319 ? -7.191 -26 11.094 1 90.75 319 SER B C 1
ATOM 6364 O O . SER B 1 319 ? -8.141 -26.328 10.375 1 90.75 319 SER B O 1
ATOM 6366 N N . HIS B 1 320 ? -6.125 -25.438 10.68 1 88.56 320 HIS B N 1
ATOM 6367 C CA . HIS B 1 320 ? -5.844 -25.234 9.266 1 88.56 320 HIS B CA 1
ATOM 6368 C C . HIS B 1 320 ? -4.688 -26.109 8.797 1 88.56 320 HIS B C 1
ATOM 6370 O O . HIS B 1 320 ? -4.016 -25.781 7.816 1 88.56 320 HIS B O 1
ATOM 6376 N N . ASP B 1 321 ? -4.48 -27.188 9.547 1 88 321 ASP B N 1
ATOM 6377 C CA . ASP B 1 321 ? -3.338 -28.047 9.281 1 88 321 ASP B CA 1
ATOM 6378 C C . ASP B 1 321 ? -3.58 -28.906 8.039 1 88 321 ASP B C 1
ATOM 6380 O O . ASP B 1 321 ? -4.488 -29.734 8.016 1 88 321 ASP B O 1
ATOM 6384 N N . MET B 1 322 ? -2.701 -28.828 7.043 1 89.19 322 MET B N 1
ATOM 6385 C CA . MET B 1 322 ? -2.848 -29.5 5.758 1 89.19 322 MET B CA 1
ATOM 6386 C C . MET B 1 322 ? -2.711 -31.016 5.914 1 89.19 322 MET B C 1
ATOM 6388 O O . MET B 1 322 ? -3.402 -31.781 5.242 1 89.19 322 MET B O 1
ATOM 6392 N N . ASP B 1 323 ? -1.86 -31.453 6.742 1 88.56 323 ASP B N 1
ATOM 6393 C CA . ASP B 1 323 ? -1.676 -32.906 6.949 1 88.56 323 ASP B CA 1
ATOM 6394 C C . ASP B 1 323 ? -2.928 -33.531 7.551 1 88.56 323 ASP B C 1
ATOM 6396 O O . ASP B 1 323 ? -3.311 -34.625 7.176 1 88.56 323 ASP B O 1
ATOM 6400 N N . LEU B 1 324 ? -3.463 -32.812 8.492 1 88.56 324 LEU B N 1
ATOM 6401 C CA . LEU B 1 324 ? -4.707 -33.281 9.094 1 88.56 324 LEU B CA 1
ATOM 6402 C C . LEU B 1 324 ? -5.812 -33.375 8.047 1 88.56 324 LEU B C 1
ATOM 6404 O O . LEU B 1 324 ? -6.543 -34.344 8 1 88.56 324 LEU B O 1
ATOM 6408 N N . ILE B 1 325 ? -5.891 -32.406 7.23 1 91.44 325 ILE B N 1
ATOM 6409 C CA . ILE B 1 325 ? -6.91 -32.344 6.188 1 91.44 325 ILE B CA 1
ATOM 6410 C C . ILE B 1 325 ? -6.711 -33.5 5.211 1 91.44 325 ILE B C 1
ATOM 6412 O O . ILE B 1 325 ? -7.664 -34.219 4.867 1 91.44 325 ILE B O 1
ATOM 6416 N N . LEU B 1 326 ? -5.547 -33.781 4.789 1 91.69 326 LEU B N 1
ATOM 6417 C CA . LEU B 1 326 ? -5.238 -34.812 3.82 1 91.69 326 LEU B CA 1
ATOM 6418 C C . LEU B 1 326 ? -5.457 -36.188 4.43 1 91.69 326 LEU B C 1
ATOM 6420 O O . LEU B 1 326 ? -5.914 -37.125 3.742 1 91.69 326 LEU B O 1
ATOM 6424 N N . ASP B 1 327 ? -5.156 -36.344 5.656 1 88.94 327 ASP B N 1
ATOM 6425 C CA . ASP B 1 327 ? -5.406 -37.625 6.336 1 88.94 327 ASP B CA 1
ATOM 6426 C C . ASP B 1 327 ? -6.898 -37.906 6.418 1 88.94 327 ASP B C 1
ATOM 6428 O O . ASP B 1 327 ? -7.324 -39.062 6.227 1 88.94 327 ASP B O 1
ATOM 6432 N N . LEU B 1 328 ? -7.59 -36.938 6.742 1 88.88 328 LEU B N 1
ATOM 6433 C CA . LEU B 1 328 ? -9.039 -37.094 6.816 1 88.88 328 LEU B CA 1
ATOM 6434 C C . LEU B 1 328 ? -9.617 -37.469 5.457 1 88.88 328 LEU B C 1
ATOM 6436 O O . LEU B 1 328 ? -10.516 -38.312 5.375 1 88.88 328 LEU B O 1
ATOM 6440 N N . ASP B 1 329 ? -9.141 -36.875 4.453 1 88.81 329 ASP B N 1
ATOM 6441 C CA . ASP B 1 329 ? -9.594 -37.188 3.102 1 88.81 329 ASP B CA 1
ATOM 6442 C C . ASP B 1 329 ? -9.234 -38.625 2.721 1 88.81 329 ASP B C 1
ATOM 6444 O O . ASP B 1 329 ? -10.008 -39.312 2.049 1 88.81 329 ASP B O 1
ATOM 6448 N N . LYS B 1 330 ? -8.094 -39.062 3.096 1 85.56 330 LYS B N 1
ATOM 6449 C CA . LYS B 1 330 ? -7.664 -40.438 2.824 1 85.56 330 LYS B CA 1
ATOM 6450 C C . LYS B 1 330 ? -8.539 -41.438 3.562 1 85.56 330 LYS B C 1
ATOM 6452 O O . LYS B 1 330 ? -8.891 -42.469 3.01 1 85.56 330 LYS B O 1
ATOM 6457 N N . LEU B 1 331 ? -8.898 -41.062 4.773 1 83.56 331 LEU B N 1
ATOM 6458 C CA . LEU B 1 331 ? -9.734 -41.906 5.594 1 83.56 331 LEU B CA 1
ATOM 6459 C C . LEU B 1 331 ? -11.156 -41.969 5.051 1 83.56 331 LEU B C 1
ATOM 6461 O O . LEU B 1 331 ? -11.82 -43 5.113 1 83.56 331 LEU B O 1
ATOM 6465 N N . GLY B 1 332 ? -11.656 -40.844 4.566 1 73.88 332 GLY B N 1
ATOM 6466 C CA . GLY B 1 332 ? -12.984 -40.812 3.98 1 73.88 332 GLY B CA 1
ATOM 6467 C C . GLY B 1 332 ? -13.086 -41.562 2.678 1 73.88 332 GLY B C 1
ATOM 6468 O O . GLY B 1 332 ? -14.102 -42.219 2.406 1 73.88 332 GLY B O 1
ATOM 6469 N N . GLN B 1 333 ? -12.109 -41.5 1.829 1 65.88 333 GLN B N 1
ATOM 6470 C CA . GLN B 1 333 ? -12.078 -42.219 0.559 1 65.88 333 GLN B CA 1
ATOM 6471 C C . GLN B 1 333 ? -11.984 -43.719 0.78 1 65.88 333 GLN B C 1
ATOM 6473 O O . GLN B 1 333 ? -12.625 -44.5 0.068 1 65.88 333 GLN B O 1
ATOM 6478 N N . THR B 1 334 ? -11.156 -44.031 1.801 1 53.84 334 THR B N 1
ATOM 6479 C CA . THR B 1 334 ? -11.008 -45.469 2.123 1 53.84 334 THR B CA 1
ATOM 6480 C C . THR B 1 334 ? -12.344 -46.062 2.561 1 53.84 334 THR B C 1
ATOM 6482 O O . THR B 1 334 ? -12.656 -47.188 2.223 1 53.84 334 THR B O 1
ATOM 6485 N N . LYS B 1 335 ? -13.148 -45.188 3.143 1 51.94 335 LYS B N 1
ATOM 6486 C CA . LYS B 1 335 ? -14.461 -45.688 3.574 1 51.94 335 LYS B CA 1
ATOM 6487 C C . LYS B 1 335 ? -15.391 -45.875 2.385 1 51.94 335 LYS B C 1
ATOM 6489 O O . LYS B 1 335 ? -16.109 -46.875 2.314 1 51.94 335 LYS B O 1
ATOM 6494 N N . GLU B 1 336 ? -15.297 -44.906 1.42 1 51.25 336 GLU B N 1
ATOM 6495 C CA . GLU B 1 336 ? -16.141 -45.062 0.236 1 51.25 336 GLU B CA 1
ATOM 6496 C C . GLU B 1 336 ? -15.664 -46.219 -0.644 1 51.25 336 GLU B C 1
ATOM 6498 O O . GLU B 1 336 ? -16.484 -46.938 -1.191 1 51.25 336 GLU B O 1
ATOM 6503 N N . VAL B 1 337 ? -14.328 -46.406 -0.817 1 50.5 337 VAL B N 1
ATOM 6504 C CA . VAL B 1 337 ? -13.766 -47.5 -1.575 1 50.5 337 VAL B CA 1
ATOM 6505 C C . VAL B 1 337 ? -14.047 -48.812 -0.857 1 50.5 337 VAL B C 1
ATOM 6507 O O . VAL B 1 337 ? -14.43 -49.812 -1.489 1 50.5 337 VAL B O 1
ATOM 6510 N N . ARG B 1 338 ? -13.867 -48.812 0.461 1 48.88 338 ARG B N 1
ATOM 6511 C CA . ARG B 1 338 ? -14.172 -50.031 1.235 1 48.88 338 ARG B CA 1
ATOM 6512 C C . ARG B 1 338 ? -15.656 -50.344 1.16 1 48.88 338 ARG B C 1
ATOM 6514 O O . ARG B 1 338 ? -16.031 -51.531 1.041 1 48.88 338 ARG B O 1
ATOM 6521 N N . LYS B 1 339 ? -16.484 -49.281 1.161 1 51.91 339 LYS B N 1
ATOM 6522 C CA . LYS B 1 339 ? -17.922 -49.531 1.013 1 51.91 339 LYS B CA 1
ATOM 6523 C C . LYS B 1 339 ? -18.25 -50.094 -0.366 1 51.91 339 LYS B C 1
ATOM 6525 O O . LYS B 1 339 ? -19.062 -51 -0.489 1 51.91 339 LYS B O 1
ATOM 6530 N N . ARG B 1 340 ? -17.578 -49.562 -1.37 1 49.84 340 ARG B N 1
ATOM 6531 C CA . ARG B 1 340 ? -17.781 -50.094 -2.723 1 49.84 340 ARG B CA 1
ATOM 6532 C C . ARG B 1 340 ? -17.266 -51.5 -2.859 1 49.84 340 ARG B C 1
ATOM 6534 O O . ARG B 1 340 ? -17.922 -52.375 -3.465 1 49.84 340 ARG B O 1
ATOM 6541 N N . LYS B 1 341 ? -16.109 -51.844 -2.322 1 51.06 341 LYS B N 1
ATOM 6542 C CA . LYS B 1 341 ? -15.562 -53.188 -2.34 1 51.06 341 LYS B CA 1
ATOM 6543 C C . LYS B 1 341 ? -16.438 -54.156 -1.537 1 51.06 341 LYS B C 1
ATOM 6545 O O . LYS B 1 341 ? -16.656 -55.281 -1.951 1 51.06 341 LYS B O 1
ATOM 6550 N N . ARG B 1 342 ? -16.922 -53.656 -0.424 1 51.66 342 ARG B N 1
ATOM 6551 C CA . ARG B 1 342 ? -17.812 -54.469 0.38 1 51.66 342 ARG B CA 1
ATOM 6552 C C . ARG B 1 342 ? -19.125 -54.75 -0.35 1 51.66 342 ARG B C 1
ATOM 6554 O O . ARG B 1 342 ? -19.641 -55.875 -0.31 1 51.66 342 ARG B O 1
ATOM 6561 N N . ARG B 1 343 ? -19.672 -53.719 -1.004 1 53.41 343 ARG B N 1
ATOM 6562 C CA . ARG B 1 343 ? -20.906 -53.875 -1.778 1 53.41 343 ARG B CA 1
ATOM 6563 C C . ARG B 1 343 ? -20.703 -54.875 -2.924 1 53.41 343 ARG B C 1
ATOM 6565 O O . ARG B 1 343 ? -21.578 -55.688 -3.211 1 53.41 343 ARG B O 1
ATOM 6572 N N . ASN B 1 344 ? -19.578 -54.719 -3.52 1 50.47 344 ASN B N 1
ATOM 6573 C CA . ASN B 1 344 ? -19.266 -55.625 -4.609 1 50.47 344 ASN B CA 1
ATOM 6574 C C . ASN B 1 344 ? -19.062 -57.062 -4.102 1 50.47 344 ASN B C 1
ATOM 6576 O O . ASN B 1 344 ? -19.469 -58 -4.758 1 50.47 344 ASN B O 1
ATOM 6580 N N . LYS B 1 345 ? -18.359 -57.156 -2.984 1 50.38 345 LYS B N 1
ATOM 6581 C CA . LYS B 1 345 ? -18.219 -58.469 -2.348 1 50.38 345 LYS B CA 1
ATOM 6582 C C . LYS B 1 345 ? -19.578 -59.031 -1.934 1 50.38 345 LYS B C 1
ATOM 6584 O O . LYS B 1 345 ? -19.844 -60.219 -2.111 1 50.38 345 LYS B O 1
ATOM 6589 N N . ASN B 1 346 ? -20.344 -58.062 -1.355 1 50.84 346 ASN B N 1
ATOM 6590 C CA . ASN B 1 346 ? -21.672 -58.5 -0.936 1 50.84 346 ASN B CA 1
ATOM 6591 C C . ASN B 1 346 ? -22.547 -58.844 -2.135 1 50.84 346 ASN B C 1
ATOM 6593 O O . ASN B 1 346 ? -23.359 -59.781 -2.074 1 50.84 346 ASN B O 1
ATOM 6597 N N . LYS B 1 347 ? -22.453 -58.031 -3.227 1 48.44 347 LYS B N 1
ATOM 6598 C CA . LYS B 1 347 ? -23.172 -58.344 -4.453 1 48.44 347 LYS B CA 1
ATOM 6599 C C . LYS B 1 347 ? -22.734 -59.719 -5.008 1 48.44 347 LYS B C 1
ATOM 6601 O O . LYS B 1 347 ? -23.547 -60.469 -5.504 1 48.44 347 LYS B O 1
ATOM 6606 N N . GLN B 1 348 ? -21.422 -59.844 -4.902 1 45 348 GLN B N 1
ATOM 6607 C CA . GLN B 1 348 ? -20.938 -61.156 -5.328 1 45 348 GLN B CA 1
ATOM 6608 C C . GLN B 1 348 ? -21.453 -62.25 -4.418 1 45 348 GLN B C 1
ATOM 6610 O O . GLN B 1 348 ? -21.781 -63.344 -4.887 1 45 348 GLN B O 1
ATOM 6615 N N . GLN B 1 349 ? -21.453 -61.875 -3.1 1 44.22 349 GLN B N 1
ATOM 6616 C CA . GLN B 1 349 ? -21.969 -62.875 -2.17 1 44.22 349 GLN B CA 1
ATOM 6617 C C . GLN B 1 349 ? -23.484 -63.031 -2.332 1 44.22 349 GLN B C 1
ATOM 6619 O O . GLN B 1 349 ? -24.016 -64.125 -2.197 1 44.22 349 GLN B O 1
ATOM 6624 N N . SER B 1 350 ? -24.109 -61.781 -2.455 1 42.97 350 SER B N 1
ATOM 6625 C CA . SER B 1 350 ? -25.562 -61.844 -2.602 1 42.97 350 SER B CA 1
ATOM 6626 C C . SER B 1 350 ? -25.969 -62.469 -3.932 1 42.97 350 SER B C 1
ATOM 6628 O O . SER B 1 350 ? -27.078 -62.969 -4.074 1 42.97 350 SER B O 1
ATOM 6630 N N . LEU B 1 351 ? -25.141 -62.125 -4.992 1 39.19 351 LEU B N 1
ATOM 6631 C CA . LEU B 1 351 ? -25.453 -62.781 -6.254 1 39.19 351 LEU B CA 1
ATOM 6632 C C . LEU B 1 351 ? -25.484 -64.312 -6.098 1 39.19 351 LEU B C 1
ATOM 6634 O O . LEU B 1 351 ? -26.094 -65 -6.902 1 39.19 351 LEU B O 1
ATOM 6638 N N . ASN B 1 352 ? -24.531 -64.812 -5.191 1 35.78 352 ASN B N 1
ATOM 6639 C CA . ASN B 1 352 ? -24.641 -66.25 -4.973 1 35.78 352 ASN B CA 1
ATOM 6640 C C . ASN B 1 352 ? -25.938 -66.625 -4.27 1 35.78 352 ASN B C 1
ATOM 6642 O O . ASN B 1 352 ? -26.375 -67.75 -4.332 1 35.78 352 ASN B O 1
ATOM 6646 N N . SER B 1 353 ? -26.297 -65.688 -3.23 1 34.44 353 SER B N 1
ATOM 6647 C CA . SER B 1 353 ? -27.406 -66.188 -2.404 1 34.44 353 SER B CA 1
ATOM 6648 C C . SER B 1 353 ? -28.75 -65.875 -3.053 1 34.44 353 SER B C 1
ATOM 6650 O O . SER B 1 353 ? -29.797 -66.312 -2.562 1 34.44 353 SER B O 1
ATOM 6652 N N . ILE B 1 354 ? -28.875 -64.75 -3.74 1 31.56 354 ILE B N 1
ATOM 6653 C CA . ILE B 1 354 ? -30.203 -64.25 -4.047 1 31.56 354 ILE B CA 1
ATOM 6654 C C . ILE B 1 354 ? -30.875 -65.125 -5.113 1 31.56 354 ILE B C 1
ATOM 6656 O O . ILE B 1 354 ? -31.656 -64.625 -5.934 1 31.56 354 ILE B O 1
ATOM 6660 N N . LYS B 1 355 ? -30.328 -66.438 -5.312 1 29.34 355 LYS B N 1
ATOM 6661 C CA . LYS B 1 355 ? -31.219 -67.062 -6.262 1 29.34 355 LYS B CA 1
ATOM 6662 C C . LYS B 1 355 ? -32.688 -67 -5.809 1 29.34 355 LYS B C 1
ATOM 6664 O O . LYS B 1 355 ? -33.594 -67.062 -6.625 1 29.34 355 LYS B O 1
ATOM 6669 N N . ASN B 1 356 ? -32.844 -67.25 -4.422 1 25.28 356 ASN B N 1
ATOM 6670 C CA . ASN B 1 356 ? -34.188 -67.812 -4.297 1 25.28 356 ASN B CA 1
ATOM 6671 C C . ASN B 1 356 ? -35.219 -66.688 -4.234 1 25.28 356 ASN B C 1
ATOM 6673 O O . ASN B 1 356 ? -36.281 -66.812 -4.883 1 25.28 356 ASN B O 1
ATOM 6677 N N . GLY B 1 357 ? -35.406 -65.938 -3.029 1 24.72 357 GLY B N 1
ATOM 6678 C CA . GLY B 1 357 ? -36.719 -65.688 -2.451 1 24.72 357 GLY B CA 1
ATOM 6679 C C . GLY B 1 357 ? -37.375 -64.438 -3.018 1 24.72 357 GLY B C 1
ATOM 6680 O O . GLY B 1 357 ? -36.688 -63.531 -3.498 1 24.72 357 GLY B O 1
ATOM 6681 N N . THR B 1 358 ? -38.656 -64.438 -3.453 1 25.19 358 THR B N 1
ATOM 6682 C CA . THR B 1 358 ? -39.625 -63.656 -4.227 1 25.19 358 THR B CA 1
ATOM 6683 C C . THR B 1 358 ? -40.031 -62.375 -3.502 1 25.19 358 THR B C 1
ATOM 6685 O O . THR B 1 358 ? -40.875 -61.625 -3.971 1 25.19 358 THR B O 1
ATOM 6688 N N . GLN B 1 359 ? -39.344 -61.969 -2.262 1 23.89 359 GLN B N 1
ATOM 6689 C CA . GLN B 1 359 ? -40.25 -61.219 -1.404 1 23.89 359 GLN B CA 1
ATOM 6690 C C . GLN B 1 359 ? -40.562 -59.844 -1.983 1 23.89 359 GLN B C 1
ATOM 6692 O O . GLN B 1 359 ? -39.688 -59.25 -2.604 1 23.89 359 GLN B O 1
ATOM 6697 N N . GLN B 1 360 ? -41.906 -59.438 -2.004 1 23.45 360 GLN B N 1
ATOM 6698 C CA . GLN B 1 360 ? -42.75 -58.375 -2.514 1 23.45 360 GLN B CA 1
ATOM 6699 C C . GLN B 1 360 ? -42.469 -57.062 -1.778 1 23.45 360 GLN B C 1
ATOM 6701 O O . GLN B 1 360 ? -42.656 -56.969 -0.562 1 23.45 360 GLN B O 1
ATOM 6706 N N . ILE B 1 361 ? -41.344 -56.312 -2.018 1 21.66 361 ILE B N 1
ATOM 6707 C CA . ILE B 1 361 ? -40.875 -55.156 -1.276 1 21.66 361 ILE B CA 1
ATOM 6708 C C . ILE B 1 361 ? -41.875 -54 -1.444 1 21.66 361 ILE B C 1
ATOM 6710 O O . ILE B 1 361 ? -42.125 -53.531 -2.564 1 21.66 361 ILE B O 1
ATOM 6714 N N . ASP B 1 362 ? -42.938 -53.906 -0.539 1 22.5 362 ASP B N 1
ATOM 6715 C CA . ASP B 1 362 ? -44.031 -52.938 -0.497 1 22.5 362 ASP B CA 1
ATOM 6716 C C . ASP B 1 362 ? -43.5 -51.531 -0.28 1 22.5 362 ASP B C 1
ATOM 6718 O O . ASP B 1 362 ? -42.531 -51.312 0.483 1 22.5 362 ASP B O 1
ATOM 6722 N N . GLY B 1 363 ? -43.688 -50.562 -1.18 1 20.7 363 GLY B N 1
ATOM 6723 C CA . GLY B 1 363 ? -43.281 -49.219 -1.545 1 20.7 363 GLY B CA 1
ATOM 6724 C C . GLY B 1 363 ? -43.75 -48.156 -0.548 1 20.7 363 GLY B C 1
ATOM 6725 O O . GLY B 1 363 ? -43.938 -47 -0.906 1 20.7 363 GLY B O 1
ATOM 6726 N N . GLU B 1 364 ? -43.719 -48.406 0.876 1 21.97 364 GLU B N 1
ATOM 6727 C CA . GLU B 1 364 ? -44.406 -47.438 1.708 1 21.97 364 GLU B CA 1
ATOM 6728 C C . GLU B 1 364 ? -43.812 -46.031 1.555 1 21.97 364 GLU B C 1
ATOM 6730 O O . GLU B 1 364 ? -42.594 -45.906 1.389 1 21.97 364 GLU B O 1
ATOM 6735 N N . GLN B 1 365 ? -44.688 -45.031 1.303 1 22.36 365 GLN B N 1
ATOM 6736 C CA . GLN B 1 365 ? -44.75 -43.594 0.988 1 22.36 365 GLN B CA 1
ATOM 6737 C C . GLN B 1 365 ? -44.219 -42.781 2.148 1 22.36 365 GLN B C 1
ATOM 6739 O O . GLN B 1 365 ? -44.781 -42.781 3.236 1 22.36 365 GLN B O 1
ATOM 6744 N N . ILE B 1 366 ? -42.875 -42.719 2.49 1 21.06 366 ILE B N 1
ATOM 6745 C CA . ILE B 1 366 ? -42.375 -42.031 3.662 1 21.06 366 ILE B CA 1
ATOM 6746 C C . ILE B 1 366 ? -42.625 -40.531 3.5 1 21.06 366 ILE B C 1
ATOM 6748 O O . ILE B 1 366 ? -42.219 -39.906 2.502 1 21.06 366 ILE B O 1
ATOM 6752 N N . SER B 1 367 ? -43.688 -40 4.102 1 21.81 367 SER B N 1
ATOM 6753 C CA . SER B 1 367 ? -44.188 -38.625 4.211 1 21.81 367 SER B CA 1
ATOM 6754 C C . SER B 1 367 ? -43.156 -37.688 4.844 1 21.81 367 SER B C 1
ATOM 6756 O O . SER B 1 367 ? -42.562 -38.031 5.867 1 21.81 367 SER B O 1
ATOM 6758 N N . THR B 1 368 ? -42.469 -36.875 4.066 1 20.67 368 THR B N 1
ATOM 6759 C CA . THR B 1 368 ? -41.375 -35.938 4.316 1 20.67 368 THR B CA 1
ATOM 6760 C C . THR B 1 368 ? -41.844 -34.812 5.223 1 20.67 368 THR B C 1
ATOM 6762 O O . THR B 1 368 ? -42.656 -33.938 4.801 1 20.67 368 THR B O 1
ATOM 6765 N N . GLU B 1 369 ? -42.281 -35.062 6.508 1 21 369 GLU B N 1
ATOM 6766 C CA . GLU B 1 369 ? -42.719 -33.969 7.379 1 21 369 GLU B CA 1
ATOM 6767 C C . GLU B 1 369 ? -41.625 -32.906 7.527 1 21 369 GLU B C 1
ATOM 6769 O O . GLU B 1 369 ? -40.438 -33.25 7.566 1 21 369 GLU B O 1
ATOM 6774 N N . ASN B 1 370 ? -41.969 -31.609 7.211 1 21.73 370 ASN B N 1
ATOM 6775 C CA . ASN B 1 370 ? -41.344 -30.281 7.148 1 21.73 370 ASN B CA 1
ATOM 6776 C C . ASN B 1 370 ? -40.875 -29.828 8.523 1 21.73 370 ASN B C 1
ATOM 6778 O O . ASN B 1 370 ? -41.688 -29.484 9.391 1 21.73 370 ASN B O 1
ATOM 6782 N N . MET B 1 371 ? -40.094 -30.625 9.305 1 20.67 371 MET B N 1
ATOM 6783 C CA . MET B 1 371 ? -39.812 -30.141 10.648 1 20.67 371 MET B CA 1
ATOM 6784 C C . MET B 1 371 ? -39.094 -28.781 10.602 1 20.67 371 MET B C 1
ATOM 6786 O O . MET B 1 371 ? -38.062 -28.641 9.922 1 20.67 371 MET B O 1
ATOM 6790 N N . GLU B 1 372 ? -39.781 -27.688 10.812 1 22.61 372 GLU B N 1
ATOM 6791 C CA . GLU B 1 372 ? -39.438 -26.281 11.047 1 22.61 372 GLU B CA 1
ATOM 6792 C C . GLU B 1 372 ? -38.438 -26.156 12.203 1 22.61 372 GLU B C 1
ATOM 6794 O O . GLU B 1 372 ? -38.781 -26.453 13.352 1 22.61 372 GLU B O 1
ATOM 6799 N N . THR B 1 373 ? -37.219 -26.672 12.117 1 21.39 373 THR B N 1
ATOM 6800 C CA . THR B 1 373 ? -36.281 -26.578 13.25 1 21.39 373 THR B CA 1
ATOM 6801 C C . THR B 1 373 ? -36.031 -25.125 13.617 1 21.39 373 THR B C 1
ATOM 6803 O O . THR B 1 373 ? -35.656 -24.312 12.758 1 21.39 373 THR B O 1
ATOM 6806 N N . ASP B 1 374 ? -36.75 -24.562 14.547 1 23.66 374 ASP B N 1
ATOM 6807 C CA . ASP B 1 374 ? -36.594 -23.312 15.281 1 23.66 374 ASP B CA 1
ATOM 6808 C C . ASP B 1 374 ? -35.156 -23.172 15.781 1 23.66 374 ASP B C 1
ATOM 6810 O O . ASP B 1 374 ? -34.625 -24.047 16.469 1 23.66 374 ASP B O 1
ATOM 6814 N N . PHE B 1 375 ? -34.312 -22.453 15.07 1 21.22 375 PHE B N 1
ATOM 6815 C CA . PHE B 1 375 ? -32.938 -22.094 15.391 1 21.22 375 PHE B CA 1
ATOM 6816 C C . PHE B 1 375 ? -32.875 -21.312 16.703 1 21.22 375 PHE B C 1
ATOM 6818 O O . PHE B 1 375 ? -33.25 -20.125 16.75 1 21.22 375 PHE B O 1
ATOM 6825 N N . VAL B 1 376 ? -33.406 -21.781 17.812 1 23.97 376 VAL B N 1
ATOM 6826 C CA . VAL B 1 376 ? -33.156 -21.094 19.078 1 23.97 376 VAL B CA 1
ATOM 6827 C C . VAL B 1 376 ? -31.672 -20.828 19.25 1 23.97 376 VAL B C 1
ATOM 6829 O O . VAL B 1 376 ? -30.844 -21.719 19.078 1 23.97 376 VAL B O 1
ATOM 6832 N N . SER B 1 377 ? -31.281 -19.531 19.266 1 24.03 377 SER B N 1
ATOM 6833 C CA . SER B 1 377 ? -30.016 -18.859 19.484 1 24.03 377 SER B CA 1
ATOM 6834 C C . SER B 1 377 ? -29.375 -19.297 20.797 1 24.03 377 SER B C 1
ATOM 6836 O O . SER B 1 377 ? -29.703 -18.75 21.859 1 24.03 377 SER B O 1
ATOM 6838 N N . GLU B 1 378 ? -29.484 -20.531 21.219 1 26.22 378 GLU B N 1
ATOM 6839 C CA . GLU B 1 378 ? -28.828 -20.797 22.5 1 26.22 378 GLU B CA 1
ATOM 6840 C C . GLU B 1 378 ? -27.391 -20.297 22.5 1 26.22 378 GLU B C 1
ATOM 6842 O O . GLU B 1 378 ? -26.688 -20.391 21.5 1 26.22 378 GLU B O 1
ATOM 6847 N N . SER B 1 379 ? -27.094 -19.406 23.453 1 29.17 379 SER B N 1
ATOM 6848 C CA . SER B 1 379 ? -25.797 -18.922 23.938 1 29.17 379 SER B CA 1
ATOM 6849 C C . SER B 1 379 ? -24.781 -20.047 24.016 1 29.17 379 SER B C 1
ATOM 6851 O O . SER B 1 379 ? -24.875 -20.906 24.906 1 29.17 379 SER B O 1
ATOM 6853 N N . THR B 1 380 ? -24.5 -20.688 22.953 1 27.16 380 THR B N 1
ATOM 6854 C CA . THR B 1 380 ? -23.562 -21.797 22.969 1 27.16 380 THR B CA 1
ATOM 6855 C C . THR B 1 380 ? -22.266 -21.391 23.656 1 27.16 380 THR B C 1
ATOM 6857 O O . THR B 1 380 ? -21.594 -20.453 23.219 1 27.16 380 THR B O 1
ATOM 6860 N N . VAL B 1 381 ? -22.188 -21.5 25 1 28.09 381 VAL B N 1
ATOM 6861 C CA . VAL B 1 381 ? -20.922 -21.594 25.719 1 28.09 381 VAL B CA 1
ATOM 6862 C C . VAL B 1 381 ? -19.922 -22.391 24.891 1 28.09 381 VAL B C 1
ATOM 6864 O O . VAL B 1 381 ? -20.172 -23.547 24.547 1 28.09 381 VAL B O 1
ATOM 6867 N N . VAL B 1 382 ? -19.25 -21.703 24.047 1 29.81 382 VAL B N 1
ATOM 6868 C CA . VAL B 1 382 ? -18.094 -22.312 23.406 1 29.81 382 VAL B CA 1
ATOM 6869 C C . VAL B 1 382 ? -17.281 -23.094 24.438 1 29.81 382 VAL B C 1
ATOM 6871 O O . VAL B 1 382 ? -16.688 -22.516 25.344 1 29.81 382 VAL B O 1
ATOM 6874 N N . VAL B 1 383 ? -17.844 -24.125 24.984 1 29.38 383 VAL B N 1
ATOM 6875 C CA . VAL B 1 383 ? -16.984 -25.094 25.656 1 29.38 383 VAL B CA 1
ATOM 6876 C C . VAL B 1 383 ? -15.672 -25.234 24.891 1 29.38 383 VAL B C 1
ATOM 6878 O O . VAL B 1 383 ? -15.672 -25.469 23.672 1 29.38 383 VAL B O 1
ATOM 6881 N N . GLU B 1 384 ? -14.641 -24.656 25.344 1 34.25 384 GLU B N 1
ATOM 6882 C CA . GLU B 1 384 ? -13.289 -25.016 24.922 1 34.25 384 GLU B CA 1
ATOM 6883 C C . GLU B 1 384 ? -13.156 -26.516 24.719 1 34.25 384 GLU B C 1
ATOM 6885 O O . GLU B 1 384 ? -12.977 -27.266 25.672 1 34.25 384 GLU B O 1
ATOM 6890 N N . LYS B 1 385 ? -14.07 -27.062 24.016 1 34.41 385 LYS B N 1
ATOM 6891 C CA . LYS B 1 385 ? -13.781 -28.469 23.719 1 34.41 385 LYS B CA 1
ATOM 6892 C C . LYS B 1 385 ? -12.359 -28.641 23.203 1 34.41 385 LYS B C 1
ATOM 6894 O O . LYS B 1 385 ? -12.039 -28.188 22.094 1 34.41 385 LYS B O 1
ATOM 6899 N N . THR B 1 386 ? -11.328 -28.641 24.016 1 39.94 386 THR B N 1
ATOM 6900 C CA . THR B 1 386 ? -9.977 -29.094 23.703 1 39.94 386 THR B CA 1
ATOM 6901 C C . THR B 1 386 ? -10.008 -30.344 22.828 1 39.94 386 THR B C 1
ATOM 6903 O O . THR B 1 386 ? -10.398 -31.422 23.297 1 39.94 386 THR B O 1
ATOM 6906 N N . VAL B 1 387 ? -10.5 -30.297 21.719 1 47 387 VAL B N 1
ATOM 6907 C CA . VAL B 1 387 ? -10.359 -31.469 20.875 1 47 387 VAL B CA 1
ATOM 6908 C C . VAL B 1 387 ? -8.93 -32 20.953 1 47 387 VAL B C 1
ATOM 6910 O O . VAL B 1 387 ? -7.969 -31.266 20.734 1 47 387 VAL B O 1
ATOM 6913 N N . ASN B 1 388 ? -8.688 -33.031 21.703 1 52 388 ASN B N 1
ATOM 6914 C CA . ASN B 1 388 ? -7.422 -33.75 21.844 1 52 388 ASN B CA 1
ATOM 6915 C C . ASN B 1 388 ? -6.902 -34.25 20.5 1 52 388 ASN B C 1
ATOM 6917 O O . ASN B 1 388 ? -7.387 -35.25 19.984 1 52 388 ASN B O 1
ATOM 6921 N N . LEU B 1 389 ? -6.422 -33.438 19.688 1 58.97 389 LEU B N 1
ATOM 6922 C CA . LEU B 1 389 ? -5.75 -33.844 18.469 1 58.97 389 LEU B CA 1
ATOM 6923 C C . LEU B 1 389 ? -4.465 -34.625 18.797 1 58.97 389 LEU B C 1
ATOM 6925 O O . LEU B 1 389 ? -3.803 -34.312 19.797 1 58.97 389 LEU B O 1
ATOM 6929 N N . PRO B 1 390 ? -4.297 -35.688 18.141 1 59.66 390 PRO B N 1
ATOM 6930 C CA . PRO B 1 390 ? -3 -36.375 18.312 1 59.66 390 PRO B CA 1
ATOM 6931 C C . PRO B 1 390 ? -1.825 -35.375 18.234 1 59.66 390 PRO B C 1
ATOM 6933 O O . PRO B 1 390 ? -1.914 -34.375 17.562 1 59.66 390 PRO B O 1
ATOM 6936 N N . SER B 1 391 ? -0.876 -35.531 19.031 1 57.78 391 SER B N 1
ATOM 6937 C CA . SER B 1 391 ? 0.302 -34.688 19.219 1 57.78 391 SER B CA 1
ATOM 6938 C C . SER B 1 391 ? 0.953 -34.344 17.875 1 57.78 391 SER B C 1
ATOM 6940 O O . SER B 1 391 ? 1.567 -33.312 17.734 1 57.78 391 SER B O 1
ATOM 6942 N N . LYS B 1 392 ? 0.728 -35.312 16.969 1 59.47 392 LYS B N 1
ATOM 6943 C CA . LYS B 1 392 ? 1.418 -35.094 15.695 1 59.47 392 LYS B CA 1
ATOM 6944 C C . LYS B 1 392 ? 0.881 -33.875 14.961 1 59.47 392 LYS B C 1
ATOM 6946 O O . LYS B 1 392 ? 1.552 -33.344 14.078 1 59.47 392 LYS B O 1
ATOM 6951 N N . TYR B 1 393 ? -0.175 -33.5 15.328 1 58.91 393 TYR B N 1
ATOM 6952 C CA . TYR B 1 393 ? -0.765 -32.375 14.617 1 58.91 393 TYR B CA 1
ATOM 6953 C C . TYR B 1 393 ? -0.527 -31.078 15.367 1 58.91 393 TYR B C 1
ATOM 6955 O O . TYR B 1 393 ? -0.994 -30.016 14.945 1 58.91 393 TYR B O 1
ATOM 6963 N N . LEU B 1 394 ? 0.155 -31.188 16.547 1 53.78 394 LEU B N 1
ATOM 6964 C CA . LEU B 1 394 ? 0.47 -29.984 17.328 1 53.78 394 LEU B CA 1
ATOM 6965 C C . LEU B 1 394 ? 1.731 -29.312 16.797 1 53.78 394 LEU B C 1
ATOM 6967 O O . LEU B 1 394 ? 2.758 -29.969 16.609 1 53.78 394 LEU B O 1
ATOM 6971 N N . LYS B 1 395 ? 1.712 -28.422 15.977 1 51.69 395 LYS B N 1
ATOM 6972 C CA . LYS B 1 395 ? 2.596 -27.719 15.047 1 51.69 395 LYS B CA 1
ATOM 6973 C C . LYS B 1 395 ? 3.871 -27.266 15.75 1 51.69 395 LYS B C 1
ATOM 6975 O O . LYS B 1 395 ? 3.812 -26.688 16.844 1 51.69 395 LYS B O 1
ATOM 6980 N N . SER B 1 396 ? 5.098 -27.828 15.312 1 43.59 396 SER B N 1
ATOM 6981 C CA . SER B 1 396 ? 6.438 -27.344 15.617 1 43.59 396 SER B CA 1
ATOM 6982 C C . SER B 1 396 ? 6.645 -25.922 15.094 1 43.59 396 SER B C 1
ATOM 6984 O O . SER B 1 396 ? 5.84 -25.422 14.305 1 43.59 396 SER B O 1
ATOM 6986 N N . GLU B 1 397 ? 7.863 -25.266 15.461 1 44.06 397 GLU B N 1
ATOM 6987 C CA . GLU B 1 397 ? 8.352 -23.906 15.203 1 44.06 397 GLU B CA 1
ATOM 6988 C C . GLU B 1 397 ? 8.305 -23.578 13.719 1 44.06 397 GLU B C 1
ATOM 6990 O O . GLU B 1 397 ? 8.062 -22.438 13.336 1 44.06 397 GLU B O 1
ATOM 6995 N N . CYS B 1 398 ? 8.891 -24.5 12.883 1 44.69 398 CYS B N 1
ATOM 6996 C CA . CYS B 1 398 ? 8.891 -24.219 11.445 1 44.69 398 CYS B CA 1
ATOM 6997 C C . CYS B 1 398 ? 7.473 -23.969 10.945 1 44.69 398 CYS B C 1
ATOM 6999 O O . CYS B 1 398 ? 7.285 -23.516 9.82 1 44.69 398 CYS B O 1
ATOM 7001 N N . ASP B 1 399 ? 6.516 -24.5 11.656 1 46.31 399 ASP B N 1
ATOM 7002 C CA . ASP B 1 399 ? 5.133 -24.625 11.211 1 46.31 399 ASP B CA 1
ATOM 7003 C C . ASP B 1 399 ? 4.48 -23.25 11.055 1 46.31 399 ASP B C 1
ATOM 7005 O O . ASP B 1 399 ? 3.604 -23.062 10.203 1 46.31 399 ASP B O 1
ATOM 7009 N N . VAL B 1 400 ? 4.887 -22.406 11.984 1 43.25 400 VAL B N 1
ATOM 7010 C CA . VAL B 1 400 ? 4.191 -21.125 11.93 1 43.25 400 VAL B CA 1
ATOM 7011 C C . VAL B 1 400 ? 4.562 -20.391 10.641 1 43.25 400 VAL B C 1
ATOM 7013 O O . VAL B 1 400 ? 3.756 -19.625 10.102 1 43.25 400 VAL B O 1
ATOM 7016 N N . HIS B 1 401 ? 5.91 -20.531 10.172 1 42.06 401 HIS B N 1
ATOM 7017 C CA . HIS B 1 401 ? 6.398 -19.75 9.039 1 42.06 401 HIS B CA 1
ATOM 7018 C C . HIS B 1 401 ? 6.012 -20.406 7.715 1 42.06 401 HIS B C 1
ATOM 7020 O O . HIS B 1 401 ? 6.086 -19.781 6.66 1 42.06 401 HIS B O 1
ATOM 7026 N N . SER B 1 402 ? 5.836 -21.75 7.746 1 43.38 402 SER B N 1
ATOM 7027 C CA . SER B 1 402 ? 5.68 -22.516 6.508 1 43.38 402 SER B CA 1
ATOM 7028 C C . SER B 1 402 ? 4.266 -22.391 5.957 1 43.38 402 SER B C 1
ATOM 7030 O O . SER B 1 402 ? 4.066 -22.359 4.742 1 43.38 402 SER B O 1
ATOM 7032 N N . ALA B 1 403 ? 3.316 -22.547 6.875 1 39.75 403 ALA B N 1
ATOM 7033 C CA . ALA B 1 403 ? 1.901 -22.594 6.516 1 39.75 403 ALA B CA 1
ATOM 7034 C C . ALA B 1 403 ? 1.409 -21.219 6.07 1 39.75 403 ALA B C 1
ATOM 7036 O O . ALA B 1 403 ? 1.54 -20.234 6.801 1 39.75 403 ALA B O 1
ATOM 7037 N N . GLY B 1 404 ? 1.371 -20.922 4.719 1 49.44 404 GLY B N 1
ATOM 7038 C CA . GLY B 1 404 ? 0.728 -19.703 4.281 1 49.44 404 GLY B CA 1
ATOM 7039 C C . GLY B 1 404 ? 1.673 -18.75 3.566 1 49.44 404 GLY B C 1
ATOM 7040 O O . GLY B 1 404 ? 1.42 -17.547 3.498 1 49.44 404 GLY B O 1
ATOM 7041 N N . CYS B 1 405 ? 2.91 -19.391 3.336 1 55.97 405 CYS B N 1
ATOM 7042 C CA . CYS B 1 405 ? 3.783 -18.5 2.592 1 55.97 405 CYS B CA 1
ATOM 7043 C C . CYS B 1 405 ? 3.244 -18.25 1.188 1 55.97 405 CYS B C 1
ATOM 7045 O O . CYS B 1 405 ? 3.281 -19.141 0.339 1 55.97 405 CYS B O 1
ATOM 7047 N N . HIS B 1 406 ? 2.309 -17.453 1.019 1 66.5 406 HIS B N 1
ATOM 7048 C CA . HIS B 1 406 ? 1.801 -17 -0.268 1 66.5 406 HIS B CA 1
ATOM 7049 C C . HIS B 1 406 ? 2.752 -15.992 -0.907 1 66.5 406 HIS B C 1
ATOM 7051 O O . HIS B 1 406 ? 2.467 -14.789 -0.936 1 66.5 406 HIS B O 1
ATOM 7057 N N . ARG B 1 407 ? 3.891 -16.609 -1.275 1 85.81 407 ARG B N 1
ATOM 7058 C CA . ARG B 1 407 ? 4.824 -15.875 -2.125 1 85.81 407 ARG B CA 1
ATOM 7059 C C . ARG B 1 407 ? 4.766 -16.375 -3.562 1 85.81 407 ARG B C 1
ATOM 7061 O O . ARG B 1 407 ? 4.684 -17.578 -3.801 1 85.81 407 ARG B O 1
ATOM 7068 N N . SER B 1 408 ? 4.77 -15.477 -4.418 1 93.56 408 SER B N 1
ATOM 7069 C CA . SER B 1 408 ? 4.539 -15.852 -5.809 1 93.56 408 SER B CA 1
ATOM 7070 C C . SER B 1 408 ? 5.578 -16.859 -6.293 1 93.56 408 SER B C 1
ATOM 7072 O O . SER B 1 408 ? 5.258 -17.781 -7.043 1 93.56 408 SER B O 1
ATOM 7074 N N . GLY B 1 409 ? 6.867 -16.688 -5.871 1 95.88 409 GLY B N 1
ATOM 7075 C CA . GLY B 1 409 ? 7.895 -17.641 -6.25 1 95.88 409 GLY B CA 1
ATOM 7076 C C . GLY B 1 409 ? 7.625 -19.047 -5.746 1 95.88 409 GLY B C 1
ATOM 7077 O O . GLY B 1 409 ? 7.668 -20.016 -6.512 1 95.88 409 GLY B O 1
ATOM 7078 N N . TYR B 1 410 ? 7.348 -19.188 -4.52 1 95.88 410 TYR B N 1
ATOM 7079 C CA . TYR B 1 410 ? 7.062 -20.5 -3.932 1 95.88 410 TYR B CA 1
ATOM 7080 C C . TYR B 1 410 ? 5.797 -21.094 -4.527 1 95.88 410 TYR B C 1
ATOM 7082 O O . TYR B 1 410 ? 5.73 -22.312 -4.77 1 95.88 410 TYR B O 1
ATOM 7090 N N . ASP B 1 411 ? 4.793 -20.25 -4.711 1 96.44 411 ASP B N 1
ATOM 7091 C CA . ASP B 1 411 ? 3.559 -20.719 -5.34 1 96.44 411 ASP B CA 1
ATOM 7092 C C . ASP B 1 411 ? 3.824 -21.25 -6.746 1 96.44 411 ASP B C 1
ATOM 7094 O O . ASP B 1 411 ? 3.232 -22.25 -7.16 1 96.44 411 ASP B O 1
ATOM 7098 N N . ALA B 1 412 ? 4.699 -20.547 -7.48 1 98.38 412 ALA B N 1
ATOM 7099 C CA . ALA B 1 412 ? 5.094 -21.031 -8.805 1 98.38 412 ALA B CA 1
ATOM 7100 C C . ALA B 1 412 ? 5.777 -22.391 -8.711 1 98.38 412 ALA B C 1
ATOM 7102 O O . ALA B 1 412 ? 5.535 -23.266 -9.539 1 98.38 412 ALA B O 1
ATOM 7103 N N . PHE B 1 413 ? 6.633 -22.547 -7.727 1 97.81 413 PHE B N 1
ATOM 7104 C CA . PHE B 1 413 ? 7.281 -23.844 -7.523 1 97.81 413 PHE B CA 1
ATOM 7105 C C . PHE B 1 413 ? 6.25 -24.938 -7.254 1 97.81 413 PHE B C 1
ATOM 7107 O O . PHE B 1 413 ? 6.312 -26.016 -7.848 1 97.81 413 PHE B O 1
ATOM 7114 N N . MET B 1 414 ? 5.336 -24.609 -6.312 1 97.31 414 MET B N 1
ATOM 7115 C CA . MET B 1 414 ? 4.301 -25.594 -5.996 1 97.31 414 MET B CA 1
ATOM 7116 C C . MET B 1 414 ? 3.535 -26 -7.25 1 97.31 414 MET B C 1
ATOM 7118 O O . MET B 1 414 ? 3.268 -27.188 -7.461 1 97.31 414 MET B O 1
ATOM 7122 N N . THR B 1 415 ? 3.209 -25.031 -8.055 1 98.5 415 THR B N 1
ATOM 7123 C CA . THR B 1 415 ? 2.512 -25.266 -9.312 1 98.5 415 THR B CA 1
ATOM 7124 C C . THR B 1 415 ? 3.342 -26.172 -10.227 1 98.5 415 THR B C 1
ATOM 7126 O O . THR B 1 415 ? 2.834 -27.156 -10.758 1 98.5 415 THR B O 1
ATOM 7129 N N . GLY B 1 416 ? 4.613 -25.844 -10.375 1 98.69 416 GLY B N 1
ATOM 7130 C CA . GLY B 1 416 ? 5.488 -26.625 -11.227 1 98.69 416 GLY B CA 1
ATOM 7131 C C . GLY B 1 416 ? 5.68 -28.047 -10.734 1 98.69 416 GLY B C 1
ATOM 7132 O O . GLY B 1 416 ? 5.672 -29 -11.523 1 98.69 416 GLY B O 1
ATOM 7133 N N . PHE B 1 417 ? 5.848 -28.188 -9.461 1 97.94 417 PHE B N 1
ATOM 7134 C CA . PHE B 1 417 ? 6.043 -29.516 -8.883 1 97.94 417 PHE B CA 1
ATOM 7135 C C . PHE B 1 417 ? 4.809 -30.375 -9.094 1 97.94 417 PHE B C 1
ATOM 7137 O O . PHE B 1 417 ? 4.926 -31.562 -9.398 1 97.94 417 PHE B O 1
ATOM 7144 N N . THR B 1 418 ? 3.693 -29.766 -8.891 1 97.94 418 THR B N 1
ATOM 7145 C CA . THR B 1 418 ? 2.436 -30.484 -9.117 1 97.94 418 THR B CA 1
ATOM 7146 C C . THR B 1 418 ? 2.365 -31 -10.547 1 97.94 418 THR B C 1
ATOM 7148 O O . THR B 1 418 ? 1.974 -32.156 -10.773 1 97.94 418 THR B O 1
ATOM 7151 N N . LEU B 1 419 ? 2.715 -30.203 -11.5 1 98.19 419 LEU B N 1
ATOM 7152 C CA . LEU B 1 419 ? 2.707 -30.672 -12.883 1 98.19 419 LEU B CA 1
ATOM 7153 C C . LEU B 1 419 ? 3.744 -31.781 -13.094 1 98.19 419 LEU B C 1
ATOM 7155 O O . LEU B 1 419 ? 3.5 -32.719 -13.828 1 98.19 419 LEU B O 1
ATOM 7159 N N . ALA B 1 420 ? 4.938 -31.625 -12.508 1 97.25 420 ALA B N 1
ATOM 7160 C CA . ALA B 1 420 ? 5.98 -32.625 -12.625 1 97.25 420 ALA B CA 1
ATOM 7161 C C . ALA B 1 420 ? 5.477 -34 -12.148 1 97.25 420 ALA B C 1
ATOM 7163 O O . ALA B 1 420 ? 5.738 -35 -12.789 1 97.25 420 ALA B O 1
ATOM 7164 N N . VAL B 1 421 ? 4.789 -33.969 -11.047 1 96.5 421 VAL B N 1
ATOM 7165 C CA . VAL B 1 421 ? 4.238 -35.219 -10.516 1 96.5 421 VAL B CA 1
ATOM 7166 C C . VAL B 1 421 ? 3.174 -35.75 -11.461 1 96.5 421 VAL B C 1
ATOM 7168 O O . VAL B 1 421 ? 3.107 -36.969 -11.703 1 96.5 421 VAL B O 1
ATOM 7171 N N . CYS B 1 422 ? 2.338 -34.938 -11.969 1 94.94 422 CYS B N 1
ATOM 7172 C CA . CYS B 1 422 ? 1.346 -35.344 -12.953 1 94.94 422 CYS B CA 1
ATOM 7173 C C . CYS B 1 422 ? 2.014 -36 -14.164 1 94.94 422 CYS B C 1
ATOM 7175 O O . CYS B 1 422 ? 1.522 -37 -14.68 1 94.94 422 CYS B O 1
ATOM 7177 N N . LEU B 1 423 ? 3.094 -35.375 -14.594 1 93.31 423 LEU B N 1
ATOM 7178 C CA . LEU B 1 423 ? 3.842 -35.906 -15.727 1 93.31 423 LEU B CA 1
ATOM 7179 C C . LEU B 1 423 ? 4.344 -37.344 -15.43 1 93.31 423 LEU B C 1
ATOM 7181 O O . LEU B 1 423 ? 4.348 -38.188 -16.312 1 93.31 423 LEU B O 1
ATOM 7185 N N . SER B 1 424 ? 4.781 -37.562 -14.219 1 92.62 424 SER B N 1
ATOM 7186 C CA . SER B 1 424 ? 5.27 -38.875 -13.836 1 92.62 424 SER B CA 1
ATOM 7187 C C . SER B 1 424 ? 4.133 -39.906 -13.797 1 92.62 424 SER B C 1
ATOM 7189 O O . SER B 1 424 ? 4.363 -41.094 -13.969 1 92.62 424 SER B O 1
ATOM 7191 N N . GLN B 1 425 ? 2.924 -39.406 -13.586 1 91.06 425 GLN B N 1
ATOM 7192 C CA . GLN B 1 425 ? 1.767 -40.281 -13.453 1 91.06 425 GLN B CA 1
ATOM 7193 C C . GLN B 1 425 ? 1.135 -40.594 -14.805 1 91.06 425 GLN B C 1
ATOM 7195 O O . GLN B 1 425 ? 0.716 -41.719 -15.07 1 91.06 425 GLN B O 1
ATOM 7200 N N . TYR B 1 426 ? 1.072 -39.594 -15.617 1 90.38 426 TYR B N 1
ATOM 7201 C CA . TYR B 1 426 ? 0.289 -39.719 -16.844 1 90.38 426 TYR B CA 1
ATOM 7202 C C . TYR B 1 426 ? 1.188 -39.656 -18.062 1 90.38 426 TYR B C 1
ATOM 7204 O O . TYR B 1 426 ? 0.755 -40 -19.172 1 90.38 426 TYR B O 1
ATOM 7212 N N . GLY B 1 427 ? 2.438 -39.25 -17.875 1 88.19 427 GLY B N 1
ATOM 7213 C CA . GLY B 1 427 ? 3.33 -39.031 -19 1 88.19 427 GLY B CA 1
ATOM 7214 C C . GLY B 1 427 ? 4.102 -40.281 -19.391 1 88.19 427 GLY B C 1
ATOM 7215 O O . GLY B 1 427 ? 3.922 -41.344 -18.781 1 88.19 427 GLY B O 1
ATOM 7216 N N . ASN B 1 428 ? 4.758 -40.125 -20.516 1 85.81 428 ASN B N 1
ATOM 7217 C CA . ASN B 1 428 ? 5.625 -41.188 -21.047 1 85.81 428 ASN B CA 1
ATOM 7218 C C . ASN B 1 428 ? 6.879 -40.594 -21.703 1 85.81 428 ASN B C 1
ATOM 7220 O O . ASN B 1 428 ? 6.809 -39.594 -22.375 1 85.81 428 ASN B O 1
ATOM 7224 N N . TYR B 1 429 ? 7.949 -41.219 -21.344 1 82.88 429 TYR B N 1
ATOM 7225 C CA . TYR B 1 429 ? 9.195 -40.75 -21.922 1 82.88 429 TYR B CA 1
ATOM 7226 C C . TYR B 1 429 ? 9.531 -41.5 -23.203 1 82.88 429 TYR B C 1
ATOM 7228 O O . TYR B 1 429 ? 9.664 -42.719 -23.172 1 82.88 429 TYR B O 1
ATOM 7236 N N . SER B 1 430 ? 9.586 -40.781 -24.344 1 76.62 430 SER B N 1
ATOM 7237 C CA . SER B 1 430 ? 9.875 -41.406 -25.625 1 76.62 430 SER B CA 1
ATOM 7238 C C . SER B 1 430 ? 11.203 -40.938 -26.188 1 76.62 430 SER B C 1
ATOM 7240 O O . SER B 1 430 ? 11.383 -40.875 -27.406 1 76.62 430 SER B O 1
ATOM 7242 N N . GLY B 1 431 ? 12.125 -40.438 -25.328 1 77.81 431 GLY B N 1
ATOM 7243 C CA . GLY B 1 431 ? 13.445 -40.062 -25.812 1 77.81 431 GLY B CA 1
ATOM 7244 C C . GLY B 1 431 ? 13.625 -38.562 -25.906 1 77.81 431 GLY B C 1
ATOM 7245 O O . GLY B 1 431 ? 14.711 -38.062 -26.25 1 77.81 431 GLY B O 1
ATOM 7246 N N . SER B 1 432 ? 12.609 -37.812 -25.625 1 83.19 432 SER B N 1
ATOM 7247 C CA . SER B 1 432 ? 12.695 -36.344 -25.672 1 83.19 432 SER B CA 1
ATOM 7248 C C . SER B 1 432 ? 12.195 -35.719 -24.375 1 83.19 432 SER B C 1
ATOM 7250 O O . SER B 1 432 ? 11.258 -36.219 -23.766 1 83.19 432 SER B O 1
ATOM 7252 N N . TYR B 1 433 ? 12.945 -34.656 -24.062 1 86.56 433 TYR B N 1
ATOM 7253 C CA . TYR B 1 433 ? 12.562 -33.969 -22.828 1 86.56 433 TYR B CA 1
ATOM 7254 C C . TYR B 1 433 ? 11.578 -32.844 -23.109 1 86.56 433 TYR B C 1
ATOM 7256 O O . TYR B 1 433 ? 11.156 -32.125 -22.188 1 86.56 433 TYR B O 1
ATOM 7264 N N . ASP B 1 434 ? 11.203 -32.75 -24.359 1 88.75 434 ASP B N 1
ATOM 7265 C CA . ASP B 1 434 ? 10.211 -31.75 -24.734 1 88.75 434 ASP B CA 1
ATOM 7266 C C . ASP B 1 434 ? 8.812 -32.156 -24.281 1 88.75 434 ASP B C 1
ATOM 7268 O O . ASP B 1 434 ? 8.414 -33.312 -24.469 1 88.75 434 ASP B O 1
ATOM 7272 N N . MET B 1 435 ? 8.094 -31.219 -23.766 1 90.38 435 MET B N 1
ATOM 7273 C CA . MET B 1 435 ? 6.789 -31.5 -23.188 1 90.38 435 MET B CA 1
ATOM 7274 C C . MET B 1 435 ? 5.844 -32.094 -24.219 1 90.38 435 MET B C 1
ATOM 7276 O O . MET B 1 435 ? 4.977 -32.906 -23.875 1 90.38 435 MET B O 1
ATOM 7280 N N . SER B 1 436 ? 5.977 -31.688 -25.469 1 87.62 436 SER B N 1
ATOM 7281 C CA . SER B 1 436 ? 5.121 -32.188 -26.531 1 87.62 436 SER B CA 1
ATOM 7282 C C . SER B 1 436 ? 5.324 -33.688 -26.75 1 87.62 436 SER B C 1
ATOM 7284 O O . SER B 1 436 ? 4.457 -34.375 -27.312 1 87.62 436 SER B O 1
ATOM 7286 N N . ASN B 1 437 ? 6.359 -34.188 -26.219 1 87.19 437 ASN B N 1
ATOM 7287 C CA . ASN B 1 437 ? 6.691 -35.594 -26.438 1 87.19 437 ASN B CA 1
ATOM 7288 C C . ASN B 1 437 ? 6.559 -36.406 -25.156 1 87.19 437 ASN B C 1
ATOM 7290 O O . ASN B 1 437 ? 6.984 -37.562 -25.109 1 87.19 437 ASN B O 1
ATOM 7294 N N . LEU B 1 438 ? 5.969 -35.812 -24.172 1 88.19 438 LEU B N 1
ATOM 7295 C CA . LEU B 1 438 ? 5.934 -36.5 -22.891 1 88.19 438 LEU B CA 1
ATOM 7296 C C . LEU B 1 438 ? 4.551 -37.062 -22.625 1 88.19 438 LEU B C 1
ATOM 7298 O O . LEU B 1 438 ? 4.262 -37.5 -21.5 1 88.19 438 LEU B O 1
ATOM 7302 N N . GLY B 1 439 ? 3.672 -36.938 -23.531 1 86.69 439 GLY B N 1
ATOM 7303 C CA . GLY B 1 439 ? 2.432 -37.719 -23.484 1 86.69 439 GLY B CA 1
ATOM 7304 C C . GLY B 1 439 ? 1.33 -37 -22.719 1 86.69 439 GLY B C 1
ATOM 7305 O O . GLY B 1 439 ? 0.408 -37.656 -22.219 1 86.69 439 GLY B O 1
ATOM 7306 N N . ILE B 1 440 ? 1.431 -35.781 -22.438 1 91.06 440 ILE B N 1
ATOM 7307 C CA . ILE B 1 440 ? 0.392 -35.094 -21.656 1 91.06 440 ILE B CA 1
ATOM 7308 C C . ILE B 1 440 ? -0.264 -34.031 -22.516 1 91.06 440 ILE B C 1
ATOM 7310 O O . ILE B 1 440 ? -0.705 -33 -21.984 1 91.06 440 ILE B O 1
ATOM 7314 N N . GLU B 1 441 ? -0.305 -34.156 -23.812 1 91.56 441 GLU B N 1
ATOM 7315 C CA . GLU B 1 441 ? -0.846 -33.188 -24.766 1 91.56 441 GLU B CA 1
ATOM 7316 C C . GLU B 1 441 ? -2.34 -32.969 -24.531 1 91.56 441 GLU B C 1
ATOM 7318 O O . GLU B 1 441 ? -2.871 -31.922 -24.859 1 91.56 441 GLU B O 1
ATOM 7323 N N . GLN B 1 442 ? -3.006 -33.938 -23.953 1 92.19 442 GLN B N 1
ATOM 7324 C CA . GLN B 1 442 ? -4.441 -33.844 -23.703 1 92.19 442 GLN B CA 1
ATOM 7325 C C . GLN B 1 442 ? -4.754 -32.75 -22.688 1 92.19 442 GLN B C 1
ATOM 7327 O O . GLN B 1 442 ? -5.883 -32.25 -22.625 1 92.19 442 GLN B O 1
ATOM 7332 N N . PHE B 1 443 ? -3.766 -32.438 -21.844 1 95.44 443 PHE B N 1
ATOM 7333 C CA . PHE B 1 443 ? -3.984 -31.438 -20.812 1 95.44 443 PHE B CA 1
ATOM 7334 C C . PHE B 1 443 ? -3.643 -30.047 -21.328 1 95.44 443 PHE B C 1
ATOM 7336 O O . PHE B 1 443 ? -3.914 -29.047 -20.656 1 95.44 443 PHE B O 1
ATOM 7343 N N . LYS B 1 444 ? -3.08 -29.984 -22.5 1 96.62 444 LYS B N 1
ATOM 7344 C CA . LYS B 1 444 ? -2.578 -28.75 -23.078 1 96.62 444 LYS B CA 1
ATOM 7345 C C . LYS B 1 444 ? -3.723 -27.781 -23.406 1 96.62 444 LYS B C 1
ATOM 7347 O O . LYS B 1 444 ? -4.77 -28.203 -23.891 1 96.62 444 LYS B O 1
ATOM 7352 N N . ASN B 1 445 ? -3.613 -26.516 -23.016 1 97.69 445 ASN B N 1
ATOM 7353 C CA . ASN B 1 445 ? -4.457 -25.391 -23.406 1 97.69 445 ASN B CA 1
ATOM 7354 C C . ASN B 1 445 ? -5.863 -25.531 -22.828 1 97.69 445 ASN B C 1
ATOM 7356 O O . ASN B 1 445 ? -6.844 -25.156 -23.484 1 97.69 445 ASN B O 1
ATOM 7360 N N . ASN B 1 446 ? -5.996 -26.172 -21.734 1 97.12 446 ASN B N 1
ATOM 7361 C CA . ASN B 1 446 ? -7.234 -26.203 -20.953 1 97.12 446 ASN B CA 1
ATOM 7362 C C . ASN B 1 446 ? -7.074 -25.516 -19.609 1 97.12 446 ASN B C 1
ATOM 7364 O O . ASN B 1 446 ? -6.18 -25.859 -18.828 1 97.12 446 ASN B O 1
ATOM 7368 N N . ILE B 1 447 ? -7.941 -24.531 -19.375 1 96.44 447 ILE B N 1
ATOM 7369 C CA . ILE B 1 447 ? -7.867 -23.75 -18.156 1 96.44 447 ILE B CA 1
ATOM 7370 C C . ILE B 1 447 ? -9.125 -23.969 -17.328 1 96.44 447 ILE B C 1
ATOM 7372 O O . ILE B 1 447 ? -10.242 -23.984 -17.859 1 96.44 447 ILE B O 1
ATOM 7376 N N . SER B 1 448 ? -8.898 -24.062 -16.047 1 94.31 448 SER B N 1
ATOM 7377 C CA . SER B 1 448 ? -10.016 -24.266 -15.125 1 94.31 448 SER B CA 1
ATOM 7378 C C . SER B 1 448 ? -10.891 -23.016 -15.039 1 94.31 448 SER B C 1
ATOM 7380 O O . SER B 1 448 ? -10.383 -21.891 -15.039 1 94.31 448 SER B O 1
ATOM 7382 N N . LEU B 1 449 ? -12.219 -23.188 -15.062 1 90.44 449 LEU B N 1
ATOM 7383 C CA . LEU B 1 449 ? -13.195 -22.141 -14.805 1 90.44 449 LEU B CA 1
ATOM 7384 C C . LEU B 1 449 ? -14.055 -22.469 -13.594 1 90.44 449 LEU B C 1
ATOM 7386 O O . LEU B 1 449 ? -14.82 -23.438 -13.617 1 90.44 449 LEU B O 1
ATOM 7390 N N . SER B 1 450 ? -13.938 -21.656 -12.633 1 84 450 SER B N 1
ATOM 7391 C CA . SER B 1 450 ? -14.688 -21.906 -11.414 1 84 450 SER B CA 1
ATOM 7392 C C . SER B 1 450 ? -16.188 -21.922 -11.68 1 84 450 SER B C 1
ATOM 7394 O O . SER B 1 450 ? -16.719 -21.016 -12.328 1 84 450 SER B O 1
ATOM 7396 N N . GLY B 1 451 ? -16.875 -22.922 -11.211 1 80.69 451 GLY B N 1
ATOM 7397 C CA . GLY B 1 451 ? -18.328 -23.016 -11.297 1 80.69 451 GLY B CA 1
ATOM 7398 C C . GLY B 1 451 ? -18.812 -23.547 -12.633 1 80.69 451 GLY B C 1
ATOM 7399 O O . GLY B 1 451 ? -20.016 -23.594 -12.883 1 80.69 451 GLY B O 1
ATOM 7400 N N . LYS B 1 452 ? -17.875 -23.875 -13.516 1 85.44 452 LYS B N 1
ATOM 7401 C CA . LYS B 1 452 ? -18.266 -24.422 -14.82 1 85.44 452 LYS B CA 1
ATOM 7402 C C . LYS B 1 452 ? -17.906 -25.891 -14.922 1 85.44 452 LYS B C 1
ATOM 7404 O O . LYS B 1 452 ? -16.906 -26.344 -14.359 1 85.44 452 LYS B O 1
ATOM 7409 N N . ASP B 1 453 ? -18.625 -26.562 -15.703 1 85.31 453 ASP B N 1
ATOM 7410 C CA . ASP B 1 453 ? -18.422 -28 -15.867 1 85.31 453 ASP B CA 1
ATOM 7411 C C . ASP B 1 453 ? -17.344 -28.297 -16.906 1 85.31 453 ASP B C 1
ATOM 7413 O O . ASP B 1 453 ? -16.781 -29.391 -16.922 1 85.31 453 ASP B O 1
ATOM 7417 N N . MET B 1 454 ? -17.141 -27.375 -17.75 1 90.25 454 MET B N 1
ATOM 7418 C CA . MET B 1 454 ? -16.125 -27.547 -18.797 1 90.25 454 MET B CA 1
ATOM 7419 C C . MET B 1 454 ? -15.023 -26.5 -18.656 1 90.25 454 MET B C 1
ATOM 7421 O O . MET B 1 454 ? -15.281 -25.375 -18.25 1 90.25 454 MET B O 1
ATOM 7425 N N . PRO B 1 455 ? -13.828 -26.938 -18.969 1 93.94 455 PRO B N 1
ATOM 7426 C CA . PRO B 1 455 ? -12.727 -25.984 -18.922 1 93.94 455 PRO B CA 1
ATOM 7427 C C . PRO B 1 455 ? -12.766 -24.984 -20.078 1 93.94 455 PRO B C 1
ATOM 7429 O O . PRO B 1 455 ? -13.562 -25.141 -21.016 1 93.94 455 PRO B O 1
ATOM 7432 N N . LEU B 1 456 ? -12.086 -23.906 -19.953 1 94.94 456 LEU B N 1
ATOM 7433 C CA . LEU B 1 456 ? -11.859 -22.953 -21.047 1 94.94 456 LEU B CA 1
ATOM 7434 C C . LEU B 1 456 ? -10.695 -23.406 -21.922 1 94.94 456 LEU B C 1
ATOM 7436 O O . LEU B 1 456 ? -9.562 -23.5 -21.438 1 94.94 456 LEU B O 1
ATOM 7440 N N . THR B 1 457 ? -10.93 -23.672 -23.125 1 95.88 457 THR B N 1
ATOM 7441 C CA . THR B 1 457 ? -9.898 -24.109 -24.047 1 95.88 457 THR B CA 1
ATOM 7442 C C . THR B 1 457 ? -9.266 -22.938 -24.781 1 95.88 457 THR B C 1
ATOM 7444 O O . THR B 1 457 ? -9.969 -22.109 -25.359 1 95.88 457 THR B O 1
ATOM 7447 N N . VAL B 1 458 ? -8 -22.812 -24.734 1 96.81 458 VAL B N 1
ATOM 7448 C CA . VAL B 1 458 ? -7.254 -21.781 -25.469 1 96.81 458 VAL B CA 1
ATOM 7449 C C . VAL B 1 458 ? -7 -22.25 -26.891 1 96.81 458 VAL B C 1
ATOM 7451 O O . VAL B 1 458 ? -6.133 -23.094 -27.141 1 96.81 458 VAL B O 1
ATOM 7454 N N . SER B 1 459 ? -7.762 -21.766 -27.781 1 93.31 459 SER B N 1
ATOM 7455 C CA . SER B 1 459 ? -7.664 -22.141 -29.188 1 93.31 459 SER B CA 1
ATOM 7456 C C . SER B 1 459 ? -8.031 -20.984 -30.109 1 93.31 459 SER B C 1
ATOM 7458 O O . SER B 1 459 ? -8.68 -20.031 -29.672 1 93.31 459 SER B O 1
ATOM 7460 N N . LYS B 1 460 ? -7.5 -21.078 -31.25 1 89.62 460 LYS B N 1
ATOM 7461 C CA . LYS B 1 460 ? -7.828 -20.078 -32.25 1 89.62 460 LYS B CA 1
ATOM 7462 C C . LYS B 1 460 ? -9.172 -20.391 -32.938 1 89.62 460 LYS B C 1
ATOM 7464 O O . LYS B 1 460 ? -9.43 -21.516 -33.312 1 89.62 460 LYS B O 1
ATOM 7469 N N . SER B 1 461 ? -10.055 -19.531 -32.75 1 80.25 461 SER B N 1
ATOM 7470 C CA . SER B 1 461 ? -11.32 -19.719 -33.438 1 80.25 461 SER B CA 1
ATOM 7471 C C . SER B 1 461 ? -11.188 -19.328 -34.906 1 80.25 461 SER B C 1
ATOM 7473 O O . SER B 1 461 ? -10.375 -18.484 -35.281 1 80.25 461 SER B O 1
ATOM 7475 N N . SER B 1 462 ? -11.844 -20.062 -35.781 1 80.94 462 SER B N 1
ATOM 7476 C CA . SER B 1 462 ? -11.844 -19.781 -37.219 1 80.94 462 SER B CA 1
ATOM 7477 C C . SER B 1 462 ? -12.352 -18.375 -37.5 1 80.94 462 SER B C 1
ATOM 7479 O O . SER B 1 462 ? -12.047 -17.797 -38.531 1 80.94 462 SER B O 1
ATOM 7481 N N . PHE B 1 463 ? -13.008 -17.797 -36.594 1 81.88 463 PHE B N 1
ATOM 7482 C CA . PHE B 1 463 ? -13.68 -16.531 -36.844 1 81.88 463 PHE B CA 1
ATOM 7483 C C . PHE B 1 463 ? -12.992 -15.391 -36.094 1 81.88 463 PHE B C 1
ATOM 7485 O O . PHE B 1 463 ? -13.383 -14.234 -36.219 1 81.88 463 PHE B O 1
ATOM 7492 N N . SER B 1 464 ? -12.016 -15.805 -35.312 1 82.88 464 SER B N 1
ATOM 7493 C CA . SER B 1 464 ? -11.406 -14.758 -34.5 1 82.88 464 SER B CA 1
ATOM 7494 C C . SER B 1 464 ? -9.945 -14.547 -34.875 1 82.88 464 SER B C 1
ATOM 7496 O O . SER B 1 464 ? -9.172 -15.508 -35 1 82.88 464 SER B O 1
ATOM 7498 N N . LYS B 1 465 ? -9.641 -13.242 -35.219 1 89.12 465 LYS B N 1
ATOM 7499 C CA . LYS B 1 465 ? -8.266 -12.859 -35.531 1 89.12 465 LYS B CA 1
ATOM 7500 C C . LYS B 1 465 ? -7.547 -12.359 -34.281 1 89.12 465 LYS B C 1
ATOM 7502 O O . LYS B 1 465 ? -8.188 -11.984 -33.281 1 89.12 465 LYS B O 1
ATOM 7507 N N . THR B 1 466 ? -6.246 -12.516 -34.344 1 95.44 466 THR B N 1
ATOM 7508 C CA . THR B 1 466 ? -5.441 -11.969 -33.25 1 95.44 466 THR B CA 1
ATOM 7509 C C . THR B 1 466 ? -5.582 -10.445 -33.188 1 95.44 466 THR B C 1
ATOM 7511 O O . THR B 1 466 ? -5.961 -9.812 -34.188 1 95.44 466 THR B O 1
ATOM 7514 N N . SER B 1 467 ? -5.445 -9.883 -32.125 1 96.81 467 SER B N 1
ATOM 7515 C CA . SER B 1 467 ? -5.625 -8.445 -31.922 1 96.81 467 SER B CA 1
ATOM 7516 C C . SER B 1 467 ? -4.504 -7.652 -32.562 1 96.81 467 SER B C 1
ATOM 7518 O O . SER B 1 467 ? -3.408 -8.172 -32.781 1 96.81 467 SER B O 1
ATOM 7520 N N . LYS B 1 468 ? -4.793 -6.398 -32.906 1 96.56 468 LYS B N 1
ATOM 7521 C CA . LYS B 1 468 ? -3.797 -5.504 -33.5 1 96.56 468 LYS B CA 1
ATOM 7522 C C . LYS B 1 468 ? -2.633 -5.273 -32.531 1 96.56 468 LYS B C 1
ATOM 7524 O O . LYS B 1 468 ? -1.473 -5.25 -32.938 1 96.56 468 LYS B O 1
ATOM 7529 N N . GLU B 1 469 ? -2.928 -5.078 -31.25 1 96.69 469 GLU B N 1
ATOM 7530 C CA . GLU B 1 469 ? -1.905 -4.84 -30.234 1 96.69 469 GLU B CA 1
ATOM 7531 C C . GLU B 1 469 ? -0.919 -6 -30.156 1 96.69 469 GLU B C 1
ATOM 7533 O O . GLU B 1 469 ? 0.287 -5.789 -30.016 1 96.69 469 GLU B O 1
ATOM 7538 N N . HIS B 1 470 ? -1.449 -7.176 -30.234 1 97.19 470 HIS B N 1
ATOM 7539 C CA . HIS B 1 470 ? -0.619 -8.375 -30.234 1 97.19 470 HIS B CA 1
ATOM 7540 C C . HIS B 1 470 ? 0.28 -8.43 -31.469 1 97.19 470 HIS B C 1
ATOM 7542 O O . HIS B 1 470 ? 1.476 -8.711 -31.344 1 97.19 470 HIS B O 1
ATOM 7548 N N . ARG B 1 471 ? -0.252 -8.203 -32.625 1 96.69 471 ARG B N 1
ATOM 7549 C CA . ARG B 1 471 ? 0.524 -8.242 -33.875 1 96.69 471 ARG B CA 1
ATOM 7550 C C . ARG B 1 471 ? 1.654 -7.223 -33.844 1 96.69 471 ARG B C 1
ATOM 7552 O O . ARG B 1 471 ? 2.773 -7.516 -34.281 1 96.69 471 ARG B O 1
ATOM 7559 N N . ASP B 1 472 ? 1.324 -6.051 -33.344 1 95.62 472 ASP B N 1
ATOM 7560 C CA . ASP B 1 472 ? 2.342 -5.012 -33.219 1 95.62 472 ASP B CA 1
ATOM 7561 C C . ASP B 1 472 ? 3.459 -5.449 -32.281 1 95.62 472 ASP B C 1
ATOM 7563 O O . ASP B 1 472 ? 4.641 -5.223 -32.562 1 95.62 472 ASP B O 1
ATOM 7567 N N . LYS B 1 473 ? 3.076 -6.016 -31.203 1 95.75 473 LYS B N 1
ATOM 7568 C CA . LYS B 1 473 ? 4.047 -6.484 -30.219 1 95.75 473 LYS B CA 1
ATOM 7569 C C . LYS B 1 473 ? 4.934 -7.582 -30.812 1 95.75 473 LYS B C 1
ATOM 7571 O O . LYS B 1 473 ? 6.156 -7.551 -30.641 1 95.75 473 LYS B O 1
ATOM 7576 N N . MET B 1 474 ? 4.355 -8.555 -31.453 1 95.19 474 MET B N 1
ATOM 7577 C CA . MET B 1 474 ? 5.09 -9.672 -32.031 1 95.19 474 MET B CA 1
ATOM 7578 C C . MET B 1 474 ? 6.055 -9.18 -33.125 1 95.19 474 MET B C 1
ATOM 7580 O O . MET B 1 474 ? 7.156 -9.719 -33.25 1 95.19 474 MET B O 1
ATOM 7584 N N . GLU B 1 475 ? 5.613 -8.203 -33.844 1 93.56 475 GLU B N 1
ATOM 7585 C CA . GLU B 1 475 ? 6.484 -7.629 -34.875 1 93.56 475 GLU B CA 1
ATOM 7586 C C . GLU B 1 475 ? 7.715 -6.984 -34.25 1 93.56 475 GLU B C 1
ATOM 7588 O O . GLU B 1 475 ? 8.828 -7.129 -34.75 1 93.56 475 GLU B O 1
ATOM 7593 N N . ARG B 1 476 ? 7.527 -6.297 -33.188 1 91.81 476 ARG B N 1
ATOM 7594 C CA . ARG B 1 476 ? 8.641 -5.664 -32.469 1 91.81 476 ARG B CA 1
ATOM 7595 C C . ARG B 1 476 ? 9.602 -6.711 -31.922 1 91.81 476 ARG B C 1
ATOM 7597 O O . ARG B 1 476 ? 10.812 -6.527 -31.953 1 91.81 476 ARG B O 1
ATOM 7604 N N . ILE B 1 477 ? 9.016 -7.754 -31.391 1 92.19 477 ILE B N 1
ATOM 7605 C CA . ILE B 1 477 ? 9.82 -8.836 -30.828 1 92.19 477 ILE B CA 1
ATOM 7606 C C . ILE B 1 477 ? 10.641 -9.492 -31.938 1 92.19 477 ILE B C 1
ATOM 7608 O O . ILE B 1 477 ? 11.828 -9.766 -31.75 1 92.19 477 ILE B O 1
ATOM 7612 N N . ARG B 1 478 ? 10.039 -9.711 -33.062 1 90.88 478 ARG B N 1
ATOM 7613 C CA . ARG B 1 478 ? 10.711 -10.336 -34.219 1 90.88 478 ARG B CA 1
ATOM 7614 C C . ARG B 1 478 ? 11.836 -9.445 -34.75 1 90.88 478 ARG B C 1
ATOM 7616 O O . ARG B 1 478 ? 12.906 -9.938 -35.094 1 90.88 478 ARG B O 1
ATOM 7623 N N . GLN B 1 479 ? 11.641 -8.188 -34.812 1 86.75 479 GLN B N 1
ATOM 7624 C CA . GLN B 1 479 ? 12.648 -7.246 -35.281 1 86.75 479 GLN B CA 1
ATOM 7625 C C . GLN B 1 479 ? 13.852 -7.199 -34.344 1 86.75 479 GLN B C 1
ATOM 7627 O O . GLN B 1 479 ? 14.992 -7.109 -34.781 1 86.75 479 GLN B O 1
ATOM 7632 N N . LYS B 1 480 ? 13.562 -7.211 -33.094 1 82.12 480 LYS B N 1
ATOM 7633 C CA . LYS B 1 480 ? 14.633 -7.145 -32.125 1 82.12 480 LYS B CA 1
ATOM 7634 C C . LYS B 1 480 ? 15.477 -8.414 -32.125 1 82.12 480 LYS B C 1
ATOM 7636 O O . LYS B 1 480 ? 16.688 -8.367 -31.875 1 82.12 480 LYS B O 1
ATOM 7641 N N . ASN B 1 481 ? 14.836 -9.531 -32.344 1 79 481 ASN B N 1
ATOM 7642 C CA . ASN B 1 481 ? 15.547 -10.812 -32.312 1 79 481 ASN B CA 1
ATOM 7643 C C . ASN B 1 481 ? 16.031 -11.203 -33.719 1 79 481 ASN B C 1
ATOM 7645 O O . ASN B 1 481 ? 16.609 -12.273 -33.906 1 79 481 ASN B O 1
ATOM 7649 N N . ASN B 1 482 ? 16 -10.312 -34.656 1 67 482 ASN B N 1
ATOM 7650 C CA . ASN B 1 482 ? 16.422 -10.539 -36.031 1 67 482 ASN B CA 1
ATOM 7651 C C . ASN B 1 482 ? 15.703 -11.742 -36.656 1 67 482 ASN B C 1
ATOM 7653 O O . ASN B 1 482 ? 16.344 -12.625 -37.219 1 67 482 ASN B O 1
ATOM 7657 N N . ILE B 1 483 ? 14.547 -11.984 -36.281 1 52.28 483 ILE B N 1
ATOM 7658 C CA . ILE B 1 483 ? 13.75 -13.031 -36.906 1 52.28 483 ILE B CA 1
ATOM 7659 C C . ILE B 1 483 ? 12.727 -12.398 -37.844 1 52.28 483 ILE B C 1
ATOM 7661 O O . ILE B 1 483 ? 12.102 -11.391 -37.5 1 52.28 483 ILE B O 1
#

Solvent-accessible surface area (backbone atoms only — not comparable to full-atom values): 52761 Å² total; per-residue (Å²): 112,36,69,76,55,50,60,45,69,27,40,56,35,32,52,88,46,40,75,79,43,42,67,59,52,51,48,44,56,58,64,24,36,33,37,9,41,32,65,36,51,30,43,84,73,52,67,69,44,72,54,38,85,48,66,61,57,23,45,50,45,51,49,54,40,42,73,40,26,41,58,44,24,43,8,36,14,21,38,21,64,75,44,72,47,62,50,63,76,71,67,60,87,77,76,79,74,72,76,63,31,33,47,38,32,27,46,43,53,29,33,27,35,32,25,28,50,68,52,69,29,34,36,25,47,69,40,49,37,52,36,42,76,18,68,48,57,53,54,54,28,61,73,34,24,30,44,39,58,62,25,56,82,69,79,80,60,93,59,87,74,74,90,33,56,36,56,52,46,49,50,53,41,69,47,52,42,27,34,33,23,63,54,32,58,64,51,51,50,35,48,37,24,40,37,54,22,56,70,57,92,43,58,59,27,42,28,24,38,44,44,62,51,36,62,58,30,38,34,17,50,29,26,44,31,52,72,69,65,55,47,96,41,53,37,66,70,58,43,28,55,48,42,54,50,50,36,50,49,26,46,76,70,59,38,40,21,53,28,43,32,66,77,89,74,61,85,86,52,54,65,46,72,45,50,52,73,74,71,87,77,75,79,60,82,76,81,68,57,67,68,56,51,51,51,53,56,71,38,42,33,64,54,29,66,53,59,69,49,53,96,52,55,89,74,43,91,47,40,82,53,62,66,60,49,52,50,49,51,52,50,53,48,48,48,54,50,48,49,50,51,47,48,50,50,44,47,54,51,43,63,68,60,62,72,68,90,90,80,84,76,79,77,80,80,80,78,81,76,81,77,79,76,76,80,72,82,65,82,70,72,76,65,80,68,74,68,82,63,64,69,86,72,59,74,60,81,69,44,71,68,27,66,55,54,64,38,26,14,59,48,2,36,41,40,36,51,36,45,50,45,47,40,45,71,61,30,43,82,74,86,46,69,46,57,86,48,24,58,51,63,86,51,46,29,32,30,41,41,77,95,50,94,56,61,48,67,54,45,69,46,96,85,41,59,61,42,69,57,56,53,54,49,51,51,52,51,27,60,73,69,73,94,113,38,71,76,56,50,60,45,69,25,41,56,34,33,51,89,46,41,73,78,43,42,67,59,54,53,49,44,56,58,65,24,36,31,38,10,40,32,64,36,54,31,43,82,75,54,68,70,44,72,54,39,86,50,64,61,58,23,45,49,45,52,50,54,39,41,73,40,26,42,58,45,24,43,8,36,13,22,37,19,63,75,43,71,47,62,49,63,78,72,68,61,85,76,77,78,74,70,76,63,30,34,46,36,33,29,46,40,51,29,32,24,34,33,25,29,50,68,51,69,29,34,37,27,49,68,41,48,38,51,36,42,76,21,68,49,56,52,54,54,30,60,74,34,24,29,44,38,60,62,26,57,84,69,80,80,60,94,57,87,73,73,88,34,55,37,56,51,46,49,49,52,42,71,48,50,41,27,34,34,23,62,54,32,59,64,50,50,50,36,47,36,22,40,37,53,22,56,69,58,93,43,58,58,26,40,29,23,38,44,45,63,52,36,61,57,29,38,34,19,50,29,26,43,30,53,75,69,66,55,47,96,41,52,38,67,69,59,44,29,54,49,42,53,50,50,35,51,50,27,46,75,71,59,39,40,19,52,28,43,32,67,78,88,73,62,86,87,51,54,65,44,74,46,49,52,72,71,71,89,75,76,77,59,81,76,81,68,57,68,68,56,52,52,50,52,57,70,38,41,33,63,54,29,66,54,58,69,49,52,96,52,54,90,74,44,89,46,41,82,52,64,67,60,50,52,50,51,51,52,52,52,46,48,48,52,51,48,49,49,52,47,48,49,49,43,45,55,51,40,64,68,58,62,72,70,82,80,80,80,81,79,79,80,79,80,78,81,76,82,76,79,78,76,80,71,81,66,82,70,72,77,64,80,68,74,67,83,64,64,68,85,73,60,74,58,81,70,44,71,69,30,67,54,54,64,38,27,14,59,48,2,37,40,40,35,49,36,45,50,46,48,41,45,72,61,31,45,82,74,90,47,69,47,58,86,46,24,57,51,65,86,52,45,28,32,30,42,40,78,97,50,94,58,62,48,68,53,46,69,46,97,85,41,59,61,42,69,59,55,52,53,50,51,51,53,53,27,60,74,68,73,92

Foldseek 3Di:
DALFDFKDKAFEDFLVCCVVCVVVLLVLLLQFLEKFKFFQKLDQDDPCLQAPPDVFSNLQSLLVQLQAIATFKMKMKGKHFDDWDQPCVPPPPDDPPPPGATETEIEMYMYMAGADEPDHHDGDPVSVVLQVLLPDDVVCSVVTHFYFYWAFDDDDDPPPDRDGVLVVLLSNQVSLHEYEYALCPSVLSNCCGTNNHRADSGVLQNLQLVCNSNVLFYFYLLCCCCPPVNHQARDLVLLLLVLSLVQVVCVVVSHHHYHYDYDDDDPPGRIDIAGDHDDPDSPDPDDDDPVLLVLLVVQADPCCLHYVDDPCVVPDRGDNQSVSSVVSRVVVVCVVVVVVVVVVVVCVVCVVVPPDDDDDPPPDDPDPPPPPPDPPPPPPPPPPPVSPDPPSRVDDPSRSNNRNNPGRRVSSVSRVSSVSSVLSVQFCDDPDSHPVRGHPCVSTQWGDRPPDPGTDGSDNDPPHDHDPSSVVRVVVSCVVVVD/DALFDFKDKAFEDFLVCCVVCVVVLLVLLLQFLEKFKFFQKLDQDDPCLQAPPDPFSNLQSLLVQLQAIATFKMKMKGKHFDDWDQPCVPPPPDDPPPPGATETEIEMYMYMAGADEPDHHDGDPVSVVLQVLLPDDVVCSVVTHFYFYWAFDDDDDPDPDRDGVLVVLLSNLVSLHEYEYALCPSVLSNCCGTNNHRADSGVLQNLQLVCNSNVLFYFYLLCCCCPPVNHQARPLVLLLLVLSLVQVVCVVVSHHHYHYDYDDDDPPGRIDIAGDHDDPDSPDPDDDDPVLLVLLVVQADPCCLHYVDDPCVVPDRGDNQSVSSVVSSVVVVCVVVVVVVVVVVVCVVCVVVPPDDPDDPDPDDPDPPPPPPDPPPPPPPPPPPVSPDPPSRVDDPSRSNNRNNPGRRVSSVSRVSSVSSVLSVQFCDPPDSHPVRGRPCVSTQWGDRPPDPGTDGSDNDPPHDHDPSSVVRVVVSCVVVVD

Secondary structure (DSSP, 8-state):
-BSS-SEEEEEEE-TTTHHHHHHHHHHHHHH-SEEEEEEEES----HHHHT-SSHHHHHHHHHHHHHHS-EEEEEEEEEEEEEEEEE-TT--SS-TT---EEEEEEEEEEEEEEEEESS-EEE-HHHHHHHHHTT--HHHHHHHPEEE--SSPPPPPSS-----HHHHHHHHHHHT--EEESSTHHHHHHHIIIII-PPPSSHHHHHHHHHHHTTT-EEEHHHIIIIIS--S--SHHHHHHHHHHHHHHHHHTT--EEEEE-----TTS-EEEEE-PPPS-SS------HHHHHHHHHHB-HHHHHHS--TTGGG--SB--HHHHHHHHHHHHHHHHHHHHHHHHHHHHHHHHTTS----------------------------------GGGS--THHHHHTT---HHHHHHHHHHHHHHHHHHH---SS--SGGGTT-GGGTTEE--TT-SSPEE----TT-PPPHHHHHHHHHHHHHTT-/-BSS-SEEEEEEE-TTTHHHHHHHHHHHHHH-SEEEEEEEES----HHHHT-SSHHHHHHHHHHHHHHS-EEEEEEEEEEEEEEEEE-TT--SS-TT---EEEEEEEEEEEEEEEEESS-EEE-HHHHHHHHHTT--HHHHHHHPEEE--SSPP---SS-----HHHHHHHHHHHT--EEESSTHHHHHHHIIIII-PPPSSHHHHHHHHHHHTTT-EEEHHHIIIIIS--S--SHHHHHHHHHHHHHHHHHTT--EEEEE-----TTS-EEEEE-PPPS-SS------HHHHHHHHHHB-HHHHHHS--TTGGG--SB--HHHHHHHHHHHHHHHHHHHHHHHHHHHHHHHHTTS----------------------------------GGGS--THHHHHTT---HHHHHHHHHHHHHHHHHHH---SS--SGGGTT-GGGTTEE--TT-SSPEE----TT-PPPHHHHHHHHHHHHHTT-

pLDDT: mean 81.76, std 22.16, range [20.5, 98.88]

Nearest PDB structures (foldseek):
  3d45-assembly1_A  TM=7.638E-01  e=4.172E-16  Mus musculus
  2a1r-assembly1_A  TM=7.627E-01  e=3.942E-16  Homo sapiens
  3d45-assembly1_B  TM=7.832E-01  e=2.556E-15  Mus musculus
  2a1s-assembly1_A  TM=7.111E-01  e=2.328E-14  Homo sapiens
  2a1s-assembly2_C  TM=7.145E-01  e=4.429E-13  Homo sapiens

Organism: Pinctada imbricata (NCBI:txid66713)